Protein AF-A0A1F3SSA0-F1 (afdb_monomer)

Sequence (799 aa):
MLLTGALPGCLSTSGQSGARKSSEVAVTNSTMSVPEGYGRLLQDNPIILSGNVNLDGTADLSRYLKTTPDFITYNNSLMESCLGSGNQGNIESCYEVRKDRNTSLPLTAVSKRWAFPVTTSEFAQVNAFGHIKKYLDRYHNLIRDIYTTKAVPNNAPPFNFYETAIPRALYSTTAQWYGGQSLVTYADCDLPGNANFNPSDFTLCFGSIPEFANVKMAQDPSVMHHELGHALSQMMMNFRNIAGGIVDRSNISYTFYDEAGAIQEGVADYYAYAMNGRSRFGEWGLIRFGNAGRPNDENDSMHAPGISRNVEERLRYPDYLSYDSTDPTATIEDVHYAGQIASHFLTAFTRDLQESCAMSFTQATDTVLYLLTETYAELGDLTSSASDHSAGVGLSEPTINHRSDLDASGIKISKEWLMKVTPINYRSFFQKFAKYAYQILNKNFSTRCNGTNYPLDNLEKLLDSYGLLLFKTYNENGNNYTNGNSGTNKTVTAANRLKSVLISKNLIKLDPATDSSPFFVFDKRTDLIAAIASLQARGNITQISSQIPAQLDYNNGNGEISPGEVVGIALNLYNDSNSTMAGVEVLANDWDHIKDDAGVPKPCNTFEDAWPLSTEGAAPADPVASSFGQCQYVTRMNGTAGGAAQSEPGEYLHPVCFVQVKDGGTTKWATQDALRISQNGDPNKCLGGTGNRKDCYFRAIRGADFAWYSKINPKMSWGKSVPDETGSPNFNSNNILLFEASPDIPPGTVFDCRFRVRFTNCTECFTKQSDVNGDDWLDFEYSGPQPFKIIHFQFTVID

Mean predicted aligned error: 7.83 Å

pLDDT: mean 87.78, std 13.71, range [20.89, 98.62]

Radius of gyration: 28.07 Å; Cα contacts (8 Å, |Δi|>4): 1812; chains: 1; bounding box: 71×74×92 Å

Nearest PDB structures (foldseek):
  8bn3-assembly1_S5  TM=7.069E-01  e=7.562E+00  Saccharomyces cerevisiae
  5lzt-assembly1_FF  TM=6.995E-01  e=8.899E+00  Oryctolagus cuniculus
  8br8-assembly1_SF  TM=6.698E-01  e=9.919E+00  Giardia lamblia ATCC 50803

Solvent-accessible surface area (backbone atoms only — not comparable to full-atom values): 41921 Å² total; per-residue (Å²): 135,87,86,89,89,81,83,88,79,87,78,81,79,87,75,78,74,73,80,65,76,61,58,96,59,65,48,80,42,37,40,87,70,41,56,75,23,16,18,63,46,65,89,48,27,61,33,69,51,67,72,35,85,80,65,58,67,82,59,74,60,38,35,54,41,62,90,68,64,40,80,65,48,81,44,59,38,49,53,40,62,40,77,43,58,90,96,30,36,63,30,81,52,32,36,35,26,20,47,24,90,88,47,91,62,49,56,67,46,66,82,29,18,51,24,41,51,73,83,40,64,66,24,22,25,47,29,39,44,42,55,51,49,56,47,49,55,51,49,47,53,48,53,48,42,36,50,71,74,65,51,30,48,84,48,57,71,79,83,18,71,53,91,41,23,55,42,65,42,22,39,80,48,26,9,85,40,70,68,62,52,47,39,40,33,18,25,54,23,101,36,76,67,40,67,45,57,42,82,90,77,39,33,37,39,15,5,30,33,80,94,34,81,72,36,38,35,32,53,22,57,42,46,53,34,21,38,47,29,51,55,51,50,50,31,31,12,26,23,31,14,41,42,68,69,44,86,70,76,51,68,70,54,90,58,82,45,44,53,24,34,8,43,47,41,5,47,10,52,35,41,21,28,66,75,69,73,47,52,59,38,28,60,46,52,26,38,66,74,54,74,66,39,47,63,40,37,51,76,35,85,58,48,59,91,75,47,25,81,50,68,92,23,40,68,23,49,67,84,36,41,30,42,34,59,86,46,71,85,52,64,47,93,42,27,67,34,28,2,42,45,45,13,34,51,53,44,52,50,32,52,47,35,29,66,75,29,70,34,52,72,67,57,20,38,55,48,52,50,49,34,49,43,40,30,30,14,34,75,26,19,40,64,2,44,45,32,87,63,53,83,92,50,63,102,82,59,32,35,36,39,52,32,51,54,65,45,100,85,71,46,42,43,9,56,50,26,43,68,68,75,61,43,57,30,66,30,59,51,46,32,42,34,47,34,43,45,41,45,45,23,36,37,93,76,21,46,73,23,76,74,39,60,44,62,63,68,58,54,43,38,53,32,8,42,34,22,46,48,50,58,55,42,40,62,73,37,41,25,16,85,90,55,33,76,48,79,80,63,55,66,58,65,68,88,44,55,80,59,27,70,68,40,64,54,86,36,57,44,61,38,84,52,92,87,51,66,51,53,48,50,46,18,38,40,74,60,51,54,52,49,53,52,53,35,39,74,72,64,46,30,91,77,78,42,89,74,41,58,94,81,34,82,56,28,79,52,83,48,62,57,44,41,26,17,56,37,32,41,29,73,26,39,18,27,69,42,92,54,70,47,24,49,31,38,40,35,42,56,61,30,42,53,55,17,58,58,94,89,41,68,17,40,34,32,86,52,97,80,48,44,45,46,70,89,29,40,23,41,79,82,62,95,53,54,82,40,75,35,26,68,68,38,55,44,80,57,75,39,43,84,41,66,99,88,53,69,54,71,67,39,45,57,39,62,34,49,32,30,62,38,82,53,98,91,41,67,24,49,32,45,33,43,57,53,34,60,76,67,71,52,63,58,66,66,14,45,60,29,78,82,33,47,64,30,26,42,61,33,59,37,68,66,28,23,45,24,37,41,72,50,21,36,47,69,28,31,33,48,70,48,48,33,42,100,87,63,43,58,70,84,50,80,22,47,29,27,34,31,40,29,29,57,85,50,60,58,70,43,39,37,41,28,56,28,39,32,45,36,47,40,25,50,51,50,51,24,36,76,89,41,98,79,36,44,65,56,36,46,34,44,62,40,30,66,49,50,40,38,80,44,80,51,71,52,60,28,72,87

Secondary structure (DSSP, 8-state):
------PPP----TT--------SSPPP-SGGGS-TTEE---SS-HHHHHT-TT--TT--GGGGS-SSPEE--SSSBSEEEE--BTTBS-EEEEEEEESSTT--SPPBPBTTBB---TTSHHHHHHHHHHHHHHHHHHHHHHHHHIIIIIS-TTSPTTTSSS--SS-TTTTTTTTTTTTTPPEEEETT-S-BT-EEEETTTTEEEE-EETTEEEEEGGG-HHHHHHHHHHHHHHHHHTHHHHHTT--S---S--SSS-HHHHHHHHHHHHHHHHHH--SEE-IIIIIHHHS--EESSTTSTTSPTT-SSSTTSS--TTTTTT--SS-TT-----HHHHHHHHHHHHHHHHHHHHHHS---HHHHHHHHHHHHHHHHHHHT-TTS-S-S--TTS-TTS--SSS---B-TTS-BHHHHIIIIIS---HHHHHHHHHHHHIIIIISTT--TBTTB---HHHHHHHHHHTT----SB---S---TTTTT-S--PBP-GGG-SS---B-GGGEEE---TTS-SEEEE--HHHHHHHHHHHHHTTS-----TTS-TT-TT---SSS--TT-EEEEEE-EEE-SSS-EEEEEEE-S-BS-EEEETTEEEE---STT--S-GGGTPPPPPSSTTSTTSTT---SSTT---STT---TT---B-SEEEEEEETTEEEEE-HHHHHHHTT--GGGSTT-TT--SSSSEEE-TTSSEEEEEEE-TT-BHHHHSB-TTSSBPP-TTT-EEEEE-TTPPTT-EEEEEEEEEETTBSTTTB-TTSTT-PBPPGGGGGSSTTSEEEEEEEE---

Foldseek 3Di:
DDDDDDDDDDDDPPDCPDQDAFDPDFADFDLVLDDAQWGWAQPAFPCSLNVNLQDDLPDQCSSSIDSDIDGQGNDQFLFQWADFADPFLTFRTAEGEDAEPVGPGGDGDDNNGQTDRLQDSSRLRSRLSRLLVVLSVVLSVLVNCCCVPNQVQVDAPPVGLAFFLQAPCLRNQSLSGPSSDHEYEHSEYPDELDWAADPVNNYTYKYAHPVRRSQISSSHSLSSQLRVLLSNLQSLLCSQCSSVVNPDGAHQAQFQDFQSLLQSLLSSNLSSCLRRVDQKGDSRRCVNRNLQIDGLAQPDPLADPQTHPPLRRHQAPPVFCQARSSDRPARDRGSNRNNSLNSNLLSVQLVLLCVQLVDDSNLSSSVLVSLSSRLSSQLSNLQQQSGPHLPPDDSPFGFPLQHNDADPVRDGSSNVSCHALPHDHLQSSLLSSLLCLCSQAARPVHVSSNNHHRDSLVSLLSCLSRLSNLDFWSQSQGFIPPRRVPDDIHGDDPVSNDRNFFDAQVQKAFDPDPPDDQKWKFLAQVVVLVLVVVLVVSVLFVDFFPLAPNSQPVRDGPRAFAARTKMKMFGFMWGQDQFKFFFKKKFQDFFWAWAQDPNFIAGALPDPVSPDDVLQGHDDADPDLDAARHRNHFDSPAQDQDPPVDGRPRTHTAGQKWWWDDDPNDTHTGAQLVVCVVVVHDCQQARVHRPPSRRGFKHWRGSLRMATQGIHHHRGTSQQRNDDPVSGRDDDSRRITIMGGHNPDDFFIKMKGWMWMDTSSHQFQFFPPPDPSRHGHRSSCSSHNPPTDIYIDMHTHHD

Structure (mmCIF, N/CA/C/O backbone):
data_AF-A0A1F3SSA0-F1
#
_entry.id   AF-A0A1F3SSA0-F1
#
loop_
_atom_site.group_PDB
_atom_site.id
_atom_site.type_symbol
_atom_site.label_atom_id
_atom_site.label_alt_id
_atom_site.label_comp_id
_atom_site.label_asym_id
_atom_site.label_entity_id
_atom_site.label_seq_id
_atom_site.pdbx_PDB_ins_code
_atom_site.Cartn_x
_atom_site.Cartn_y
_atom_site.Cartn_z
_atom_site.occupancy
_atom_site.B_iso_or_equiv
_atom_site.auth_seq_id
_atom_site.auth_comp_id
_atom_site.auth_asym_id
_atom_site.auth_atom_id
_atom_site.pdbx_PDB_model_num
ATOM 1 N N . MET A 1 1 ? -16.105 -44.608 -44.017 1.00 24.69 1 MET A N 1
ATOM 2 C CA . MET A 1 1 ? -15.090 -44.449 -45.085 1.00 24.69 1 MET A CA 1
ATOM 3 C C . MET A 1 1 ? -15.230 -43.019 -45.601 1.00 24.69 1 MET A C 1
ATOM 5 O O . MET A 1 1 ? -16.253 -42.737 -46.198 1.00 24.69 1 MET A O 1
ATOM 9 N N . LEU A 1 2 ? -14.485 -42.075 -45.000 1.00 23.06 2 LEU A N 1
ATOM 10 C CA . LEU A 1 2 ? -13.291 -41.387 -45.565 1.00 23.06 2 LEU A CA 1
ATOM 11 C C . LEU A 1 2 ? -13.709 -40.369 -46.654 1.00 23.06 2 LEU A C 1
ATOM 13 O O . LEU A 1 2 ? -14.304 -40.785 -47.633 1.00 23.06 2 LEU A O 1
ATOM 17 N N . LEU A 1 3 ? -13.487 -39.050 -46.582 1.00 22.02 3 LEU A N 1
ATOM 18 C CA . LEU A 1 3 ? -12.486 -38.218 -45.901 1.00 22.02 3 LEU A CA 1
ATOM 19 C C . LEU A 1 3 ? -13.071 -36.836 -45.519 1.00 22.02 3 LEU A C 1
ATOM 21 O O . LEU A 1 3 ? -13.788 -36.227 -46.307 1.00 22.02 3 LEU A O 1
ATOM 25 N N . THR A 1 4 ? -12.670 -36.310 -44.360 1.00 23.16 4 THR A N 1
ATOM 26 C CA . THR A 1 4 ? -12.800 -34.901 -43.944 1.00 23.16 4 THR A CA 1
ATOM 27 C C . THR A 1 4 ? -11.460 -34.185 -44.128 1.00 23.16 4 THR A C 1
ATOM 29 O O . THR A 1 4 ? -10.456 -34.635 -43.578 1.00 23.16 4 THR A O 1
ATOM 32 N N . GLY A 1 5 ? -11.441 -33.076 -44.871 1.00 21.27 5 GLY A N 1
ATOM 33 C CA . GLY A 1 5 ? -10.309 -32.148 -44.957 1.00 21.27 5 GLY A CA 1
ATOM 34 C C . GLY A 1 5 ? -10.635 -30.852 -44.217 1.00 21.27 5 GLY A C 1
ATOM 35 O O . GLY A 1 5 ? -11.530 -30.122 -44.636 1.00 21.27 5 GLY A O 1
ATOM 36 N N . ALA A 1 6 ? -9.922 -30.584 -43.123 1.00 24.17 6 ALA A N 1
ATOM 37 C CA . ALA A 1 6 ? -9.947 -29.316 -42.403 1.00 24.17 6 ALA A CA 1
ATOM 38 C C . ALA A 1 6 ? -8.667 -28.529 -42.726 1.00 24.17 6 ALA A C 1
ATOM 40 O O . ALA A 1 6 ? -7.560 -29.055 -42.615 1.00 24.17 6 ALA A O 1
ATOM 41 N N . LEU A 1 7 ? -8.839 -27.276 -43.144 1.00 20.89 7 LEU A N 1
ATOM 42 C CA . LEU A 1 7 ? -7.781 -26.279 -43.305 1.00 20.89 7 LEU A CA 1
ATOM 43 C C . LEU A 1 7 ? -7.451 -25.668 -41.928 1.00 20.89 7 LEU A C 1
ATOM 45 O O . LEU A 1 7 ? -8.381 -25.239 -41.245 1.00 20.89 7 LEU A O 1
ATOM 49 N N . PRO A 1 8 ? -6.175 -25.578 -41.512 1.00 26.45 8 PRO A N 1
ATOM 50 C CA . PRO A 1 8 ? -5.794 -24.857 -40.304 1.00 26.45 8 PRO A CA 1
ATOM 51 C C . PRO A 1 8 ? -5.583 -23.368 -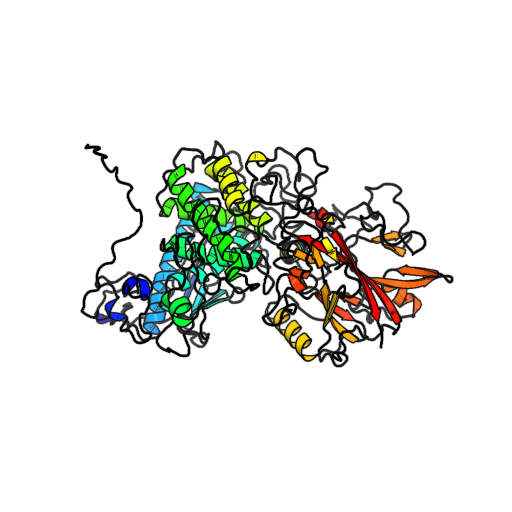40.621 1.00 26.45 8 PRO A C 1
ATOM 53 O O . PRO A 1 8 ? -4.716 -23.005 -41.416 1.00 26.45 8 PRO A O 1
ATOM 56 N N . GLY A 1 9 ? -6.391 -22.507 -39.999 1.00 22.84 9 GLY A N 1
ATOM 57 C CA . GLY A 1 9 ? -6.195 -21.057 -39.978 1.00 22.84 9 GLY A CA 1
ATOM 58 C C . GLY A 1 9 ? -5.183 -20.660 -38.902 1.00 22.84 9 GLY A C 1
ATOM 59 O O . GLY A 1 9 ? -5.280 -21.095 -37.757 1.00 22.84 9 GLY A O 1
ATOM 60 N N . CYS A 1 10 ? -4.194 -19.859 -39.293 1.00 22.88 10 CYS A N 1
ATOM 61 C CA . CYS A 1 10 ? -3.085 -19.388 -38.472 1.00 22.88 10 CYS A CA 1
ATOM 62 C C . CYS A 1 10 ? -3.539 -18.535 -37.273 1.00 22.88 10 CYS A C 1
ATOM 64 O O . CYS A 1 10 ? -4.004 -17.413 -37.450 1.00 22.88 10 CYS A O 1
ATOM 66 N N . LEU A 1 11 ? -3.293 -19.030 -36.059 1.00 23.91 11 LEU A N 1
ATOM 67 C CA . LEU A 1 11 ? -3.101 -18.215 -34.859 1.00 23.91 11 LEU A CA 1
ATOM 68 C C . LEU A 1 11 ? -1.611 -17.871 -34.772 1.00 23.91 11 LEU A C 1
ATOM 70 O O . LEU A 1 11 ? -0.770 -18.752 -34.593 1.00 23.91 11 LEU A O 1
ATOM 74 N N . SER A 1 12 ? -1.271 -16.595 -34.941 1.00 21.38 12 SER A N 1
ATOM 75 C CA . SER A 1 12 ? 0.075 -16.096 -34.679 1.00 21.38 12 SER A CA 1
ATOM 76 C C . SER A 1 12 ? 0.327 -16.110 -33.174 1.00 21.38 12 SER A C 1
ATOM 78 O O . SER A 1 12 ? -0.227 -15.299 -32.435 1.00 21.38 12 SER A O 1
ATOM 80 N N . THR A 1 13 ? 1.187 -17.016 -32.722 1.00 22.92 13 THR A N 1
ATOM 81 C CA . THR A 1 13 ? 1.815 -16.975 -31.402 1.00 22.92 13 THR A CA 1
ATOM 82 C C . THR A 1 13 ? 2.642 -15.695 -31.283 1.00 22.92 13 THR A C 1
ATOM 84 O O . THR A 1 13 ? 3.7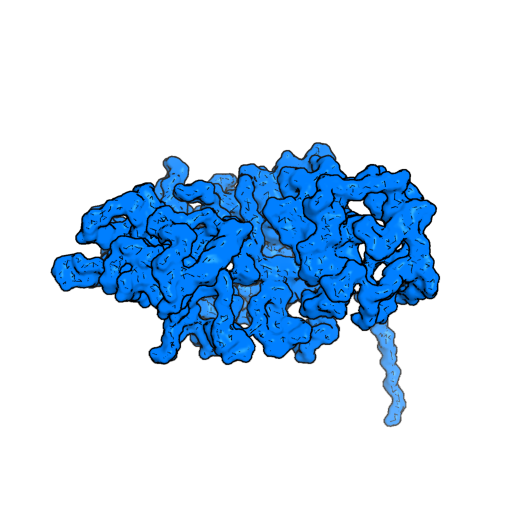79 -15.625 -31.753 1.00 22.92 13 THR A O 1
ATOM 87 N N . SER A 1 14 ? 2.078 -14.652 -30.685 1.00 26.19 14 SER A N 1
ATOM 88 C CA . SER A 1 14 ? 2.833 -13.470 -30.289 1.00 26.19 14 SER A CA 1
ATOM 89 C C . SER A 1 14 ? 3.740 -13.831 -29.109 1.00 26.19 14 SER A C 1
ATOM 91 O O . SER A 1 14 ? 3.250 -14.067 -28.007 1.00 26.19 14 SER A O 1
ATOM 93 N N . GLY A 1 15 ? 5.057 -13.859 -29.345 1.00 26.95 15 GLY A N 1
ATOM 94 C CA . GLY A 1 15 ? 6.037 -13.600 -28.287 1.00 26.95 15 GLY A CA 1
ATOM 95 C C . GLY A 1 15 ? 7.048 -14.686 -27.915 1.00 26.95 15 GLY A C 1
ATOM 96 O O . GLY A 1 15 ? 7.701 -14.525 -26.897 1.00 26.95 15 GLY A O 1
ATOM 97 N N . GLN A 1 16 ? 7.275 -15.736 -28.710 1.00 28.77 16 GLN A N 1
ATOM 98 C CA . GLN A 1 16 ? 8.609 -16.357 -28.709 1.00 28.77 16 GLN A CA 1
ATOM 99 C C . GLN A 1 16 ? 9.477 -15.565 -29.688 1.00 28.77 16 GLN A C 1
ATOM 101 O O . GLN A 1 16 ? 9.571 -15.901 -30.869 1.00 28.77 16 GLN A O 1
ATOM 106 N N . SER A 1 17 ? 10.089 -14.469 -29.230 1.00 28.64 17 SER A N 1
ATOM 107 C CA . SER A 1 17 ? 11.231 -13.920 -29.962 1.00 28.64 17 SER A CA 1
ATOM 108 C C . SER A 1 17 ? 12.274 -15.030 -30.027 1.00 28.64 17 SER A C 1
ATOM 110 O O . SER A 1 17 ? 12.748 -15.481 -28.986 1.00 28.64 17 SER A O 1
ATOM 112 N N . GLY A 1 18 ? 12.548 -15.521 -31.236 1.00 29.06 18 GLY A N 1
ATOM 113 C CA . GLY A 1 18 ? 13.352 -16.714 -31.459 1.00 29.06 18 GLY A CA 1
ATOM 114 C C . GLY A 1 18 ? 14.624 -16.712 -30.619 1.00 29.06 18 GLY A C 1
ATOM 115 O O . GLY A 1 18 ? 15.446 -15.801 -30.733 1.00 29.06 18 GLY A O 1
ATOM 116 N N . ALA A 1 19 ? 14.775 -17.750 -29.795 1.00 37.53 19 ALA A N 1
ATOM 117 C CA . ALA A 1 19 ? 16.025 -18.066 -29.133 1.00 37.53 19 ALA A CA 1
ATOM 118 C C . ALA A 1 19 ? 17.112 -18.157 -30.211 1.00 37.53 19 ALA A C 1
ATOM 120 O O . ALA A 1 19 ? 17.169 -19.110 -30.994 1.00 37.53 19 ALA A O 1
ATOM 121 N N . ARG A 1 20 ? 17.965 -17.132 -30.305 1.00 41.38 20 ARG A N 1
ATOM 122 C CA . ARG A 1 20 ? 19.215 -17.265 -31.047 1.00 41.38 20 ARG A CA 1
ATOM 123 C C . ARG A 1 20 ? 20.021 -18.313 -30.296 1.00 41.38 20 ARG A C 1
ATOM 125 O O . ARG A 1 20 ? 20.444 -18.056 -29.176 1.00 41.38 20 ARG A O 1
ATOM 132 N N . LYS A 1 21 ? 20.223 -19.478 -30.919 1.00 39.91 21 LYS A N 1
ATOM 133 C CA . LYS A 1 21 ? 21.280 -20.415 -30.521 1.00 39.91 21 LYS A CA 1
ATOM 134 C C . LYS A 1 21 ? 22.554 -19.601 -30.287 1.00 39.91 21 LYS A C 1
ATOM 136 O O . LYS A 1 21 ? 22.959 -18.845 -31.175 1.00 39.91 21 LYS A O 1
ATOM 141 N N . SER A 1 22 ? 23.109 -19.711 -29.083 1.00 46.47 22 SER A N 1
ATOM 142 C CA . SER A 1 22 ? 24.351 -19.056 -28.687 1.00 46.47 22 SER A CA 1
ATOM 143 C C . SER A 1 22 ? 25.444 -19.319 -29.725 1.00 46.47 22 SER A C 1
ATOM 145 O O . SER A 1 22 ? 25.533 -20.406 -30.302 1.00 46.47 22 SER A O 1
ATOM 147 N N . SER A 1 23 ? 26.278 -18.316 -29.997 1.00 46.81 23 SER A N 1
ATOM 148 C CA . SER A 1 23 ? 27.550 -18.583 -30.661 1.00 46.81 23 SER A CA 1
ATOM 149 C C . SER A 1 23 ? 28.413 -19.398 -29.702 1.00 46.81 23 SER A C 1
ATOM 151 O O . SER A 1 23 ? 28.577 -19.001 -28.552 1.00 46.81 23 SER A O 1
ATOM 153 N N . GLU A 1 24 ? 29.010 -20.497 -30.164 1.00 54.19 24 GLU A N 1
ATOM 154 C CA . GLU A 1 24 ? 29.924 -21.333 -29.362 1.00 54.19 24 GLU A CA 1
ATOM 155 C C . GLU A 1 24 ? 31.174 -20.577 -28.853 1.00 54.19 24 GLU A C 1
ATOM 157 O O . GLU A 1 24 ? 31.933 -21.103 -28.042 1.00 54.19 24 GLU A O 1
ATOM 162 N N . VAL A 1 25 ? 31.391 -19.335 -29.300 1.00 74.00 25 VAL A N 1
ATOM 163 C CA . VAL A 1 25 ? 32.573 -18.523 -29.001 1.00 74.00 25 VAL A CA 1
ATOM 164 C C . VAL A 1 25 ? 32.229 -17.417 -28.001 1.00 74.00 25 VAL A C 1
ATOM 166 O O . VAL A 1 25 ? 31.341 -16.602 -28.251 1.00 74.00 25 VAL A O 1
ATOM 169 N N . ALA A 1 26 ? 32.965 -17.380 -26.887 1.00 81.81 26 ALA A N 1
ATOM 170 C CA . ALA A 1 26 ? 32.922 -16.306 -25.897 1.00 81.81 26 ALA A CA 1
ATOM 171 C C . ALA A 1 26 ? 33.223 -14.940 -26.535 1.00 81.81 26 ALA A C 1
ATOM 173 O O . ALA A 1 26 ? 34.170 -14.799 -27.315 1.00 81.81 26 ALA A O 1
ATOM 174 N N . VAL A 1 27 ? 32.436 -13.918 -26.192 1.00 86.88 27 VAL A N 1
ATOM 175 C CA . VAL A 1 27 ? 32.669 -12.555 -26.678 1.00 86.88 27 VAL A CA 1
ATOM 176 C C . VAL A 1 27 ? 33.712 -11.878 -25.797 1.00 86.88 27 VAL A C 1
ATOM 178 O O . VAL A 1 27 ? 33.532 -11.746 -24.587 1.00 86.88 27 VAL A O 1
ATOM 181 N N . THR A 1 28 ? 34.787 -11.376 -26.406 1.00 87.06 28 THR A N 1
ATOM 182 C CA . THR A 1 28 ? 35.748 -10.517 -25.706 1.00 87.06 28 THR A CA 1
ATOM 183 C C . THR A 1 28 ? 35.037 -9.270 -25.174 1.00 87.06 28 THR A C 1
ATOM 185 O O . THR A 1 28 ? 34.536 -8.462 -25.960 1.00 87.06 28 THR A O 1
ATOM 188 N N . ASN A 1 29 ? 35.014 -9.101 -23.847 1.00 91.06 29 ASN A N 1
ATOM 189 C CA . ASN A 1 29 ? 34.383 -7.965 -23.172 1.00 91.06 29 ASN A CA 1
ATOM 190 C C . ASN A 1 29 ? 35.417 -7.141 -22.393 1.00 91.06 29 ASN A C 1
ATOM 192 O O . ASN A 1 29 ? 35.572 -7.272 -21.182 1.00 91.06 29 ASN A O 1
ATOM 196 N N . SER A 1 30 ? 36.169 -6.316 -23.117 1.00 91.88 30 SER A N 1
ATOM 197 C CA . SER A 1 30 ? 37.147 -5.379 -22.553 1.00 91.88 30 SER A CA 1
ATOM 198 C C . SER A 1 30 ? 36.894 -3.967 -23.064 1.00 91.88 30 SER A C 1
ATOM 200 O O . SER A 1 30 ? 36.290 -3.792 -24.123 1.00 91.88 30 SER A O 1
ATOM 202 N N . THR A 1 31 ? 37.398 -2.945 -22.376 1.00 91.12 31 THR A N 1
ATOM 203 C CA . THR A 1 31 ? 37.211 -1.540 -22.778 1.00 91.12 31 THR A CA 1
ATOM 204 C C . THR A 1 31 ? 37.646 -1.286 -24.223 1.00 91.12 31 THR A C 1
ATOM 206 O O . THR A 1 31 ? 37.012 -0.523 -24.935 1.00 91.12 31 THR A O 1
ATOM 209 N N . MET A 1 32 ? 38.667 -1.984 -24.724 1.00 90.94 32 MET A N 1
ATOM 210 C CA . MET A 1 32 ? 39.127 -1.858 -26.113 1.00 90.94 32 MET A CA 1
ATOM 211 C C . MET A 1 32 ? 38.230 -2.552 -27.149 1.00 90.94 32 MET A C 1
ATOM 213 O O . MET A 1 32 ? 38.385 -2.302 -28.341 1.00 90.94 32 MET A O 1
ATOM 217 N N . SER A 1 33 ? 37.297 -3.399 -26.713 1.00 92.50 33 SER A N 1
ATOM 218 C CA . SER A 1 33 ? 36.398 -4.178 -27.577 1.00 92.50 33 SER A CA 1
ATOM 219 C C . SER A 1 33 ? 35.134 -3.430 -28.021 1.00 92.50 33 SER A C 1
ATOM 221 O O . SER A 1 33 ? 34.335 -3.985 -28.780 1.00 92.50 33 SER A O 1
ATOM 223 N N . VAL A 1 34 ? 34.938 -2.192 -27.554 1.00 94.38 34 VAL A N 1
ATOM 224 C CA . VAL A 1 34 ? 33.743 -1.375 -27.814 1.00 94.38 34 VAL A CA 1
ATOM 225 C C . VAL A 1 34 ? 34.112 0.079 -28.163 1.00 94.38 34 VAL A C 1
ATOM 227 O O . VAL A 1 34 ? 35.184 0.546 -27.772 1.00 94.38 34 VAL A O 1
ATOM 230 N N . PRO A 1 35 ? 33.263 0.811 -28.910 1.00 95.81 35 PRO A N 1
ATOM 231 C CA . PRO A 1 35 ? 33.437 2.247 -29.144 1.00 95.81 35 PRO A CA 1
ATOM 232 C C . PRO A 1 35 ? 33.238 3.106 -27.883 1.00 95.81 35 PRO A C 1
ATOM 234 O O . PRO A 1 35 ? 32.712 2.646 -26.872 1.00 95.81 35 PRO A O 1
ATOM 237 N N . GLU A 1 36 ? 33.625 4.384 -27.965 1.00 95.75 36 GLU A N 1
ATOM 238 C CA . GLU A 1 36 ? 33.319 5.392 -26.938 1.00 95.75 36 GLU A CA 1
ATOM 239 C C . GLU A 1 36 ? 31.804 5.517 -26.715 1.00 95.75 36 GLU A C 1
ATOM 241 O O . GLU A 1 36 ? 31.050 5.664 -27.674 1.00 95.75 36 GLU A O 1
ATOM 246 N N . GLY A 1 37 ? 31.369 5.482 -25.458 1.00 95.38 37 GLY A N 1
ATOM 247 C CA . GLY A 1 37 ? 29.972 5.546 -25.032 1.00 95.38 37 GLY A CA 1
ATOM 248 C C . GLY A 1 37 ? 29.272 4.189 -24.936 1.00 95.38 37 GLY A C 1
ATOM 249 O O . GLY A 1 37 ? 28.144 4.117 -24.450 1.00 95.38 37 GLY A O 1
ATOM 250 N N . TYR A 1 38 ? 29.926 3.109 -25.371 1.00 96.81 38 TYR A N 1
ATOM 251 C CA . TYR A 1 38 ? 29.315 1.787 -25.496 1.00 96.81 38 TYR A CA 1
ATOM 252 C C . TYR A 1 38 ? 29.903 0.770 -24.512 1.00 96.81 38 TYR A C 1
ATOM 254 O O . TYR A 1 38 ? 31.033 0.905 -24.037 1.00 96.81 38 TYR A O 1
ATOM 262 N N . GLY A 1 39 ? 29.122 -0.272 -24.240 1.00 95.50 39 GLY A N 1
ATOM 263 C CA . GLY A 1 39 ? 29.444 -1.407 -23.382 1.00 95.50 39 GLY A CA 1
ATOM 264 C C . GLY A 1 39 ? 28.783 -2.690 -23.879 1.00 95.50 39 GLY A C 1
ATOM 265 O O . GLY A 1 39 ? 28.310 -2.758 -25.014 1.00 95.50 39 GLY A O 1
ATOM 266 N N . ARG A 1 40 ? 28.755 -3.730 -23.046 1.00 94.94 40 ARG A N 1
ATOM 267 C CA . ARG A 1 40 ? 27.996 -4.961 -23.324 1.00 94.94 40 ARG A CA 1
ATOM 268 C C . ARG A 1 40 ? 27.185 -5.340 -22.100 1.00 94.94 40 ARG A C 1
ATOM 270 O O . ARG A 1 40 ? 27.724 -5.339 -20.998 1.00 94.94 40 ARG A O 1
ATOM 277 N N . LEU A 1 41 ? 25.928 -5.698 -22.326 1.00 95.31 41 LEU A N 1
ATOM 278 C CA . LEU A 1 41 ? 24.976 -6.081 -21.288 1.00 95.31 41 LEU A CA 1
ATOM 279 C C . LEU A 1 41 ? 24.525 -7.532 -21.493 1.00 95.31 41 LEU A C 1
ATOM 281 O O . LEU A 1 41 ? 24.491 -8.027 -22.627 1.00 95.31 41 LEU A O 1
ATOM 285 N N . LEU A 1 42 ? 24.115 -8.197 -20.413 1.00 95.00 42 LEU A N 1
ATOM 286 C CA . LEU A 1 42 ? 23.275 -9.391 -20.520 1.00 95.00 42 LEU A CA 1
ATOM 287 C C . LEU A 1 42 ? 21.879 -8.928 -20.925 1.00 95.00 42 LEU A C 1
ATOM 289 O O . LEU A 1 42 ? 21.209 -8.233 -20.175 1.00 95.00 42 LEU A O 1
ATOM 293 N N . GLN A 1 43 ? 21.460 -9.254 -22.142 1.00 92.75 43 GLN A N 1
ATOM 294 C CA . GLN A 1 43 ? 20.227 -8.706 -22.727 1.00 92.75 43 GLN A CA 1
ATOM 295 C C . GLN A 1 43 ? 18.953 -9.302 -22.128 1.00 92.75 43 GLN A C 1
ATOM 297 O O . GLN A 1 43 ? 17.877 -8.735 -22.292 1.00 92.75 43 GLN A O 1
ATOM 302 N N . ASP A 1 44 ? 19.106 -10.436 -21.460 1.00 92.56 44 ASP A N 1
ATOM 303 C CA . ASP A 1 44 ? 18.107 -11.127 -20.661 1.00 92.56 44 ASP A CA 1
ATOM 304 C C . ASP A 1 44 ? 18.854 -11.858 -19.531 1.00 92.56 44 ASP A C 1
ATOM 306 O O . ASP A 1 44 ? 20.088 -11.808 -19.471 1.00 92.56 44 ASP A O 1
ATOM 310 N N . ASN A 1 45 ? 18.147 -12.537 -18.635 1.00 92.06 45 ASN A N 1
ATOM 311 C CA . ASN A 1 45 ? 18.806 -13.322 -17.602 1.00 92.06 45 ASN A CA 1
ATOM 312 C C . ASN A 1 45 ? 19.549 -14.542 -18.208 1.00 92.06 45 ASN A C 1
ATOM 314 O O . ASN A 1 45 ? 19.184 -15.045 -19.281 1.00 92.06 45 ASN A O 1
ATOM 318 N N . PRO A 1 46 ? 20.593 -15.054 -17.533 1.00 93.81 46 PRO A N 1
ATOM 319 C CA . PRO A 1 46 ? 21.383 -16.187 -18.019 1.00 93.81 46 PRO A CA 1
ATOM 320 C C . PRO A 1 46 ? 20.602 -17.468 -18.350 1.00 93.81 46 PRO A C 1
ATOM 322 O O . PRO A 1 46 ? 20.996 -18.193 -19.269 1.00 93.81 46 PRO A O 1
ATOM 325 N N . ILE A 1 47 ? 19.492 -17.758 -17.661 1.00 93.38 47 ILE A N 1
ATOM 326 C CA . ILE A 1 47 ? 18.659 -18.937 -17.952 1.00 93.38 47 ILE A CA 1
ATOM 327 C C . ILE A 1 47 ? 18.038 -18.820 -19.345 1.00 93.38 47 ILE A C 1
ATOM 329 O O . ILE A 1 47 ? 18.118 -19.759 -20.140 1.00 93.38 47 ILE A O 1
ATOM 333 N N . ILE A 1 48 ? 17.497 -17.651 -19.686 1.00 92.19 48 ILE A N 1
ATOM 334 C CA . ILE A 1 48 ? 16.916 -17.412 -21.011 1.00 92.19 48 ILE A CA 1
ATOM 335 C C . ILE A 1 48 ? 17.980 -17.377 -22.095 1.00 92.19 48 ILE A C 1
ATOM 337 O O . ILE A 1 48 ? 17.816 -18.013 -23.137 1.00 92.19 48 ILE A O 1
ATOM 341 N N . LEU A 1 49 ? 19.081 -16.661 -21.859 1.00 93.12 49 LEU A N 1
ATOM 342 C CA . LEU A 1 49 ? 20.137 -16.522 -22.860 1.00 93.12 49 LEU A CA 1
ATOM 343 C C . LEU A 1 49 ? 20.805 -17.862 -23.196 1.00 93.12 49 LEU A C 1
ATOM 345 O O . LEU A 1 49 ? 21.221 -18.075 -24.335 1.00 93.12 49 LEU A O 1
ATOM 349 N N . SER A 1 50 ? 20.905 -18.763 -22.216 1.00 93.00 50 SER A N 1
ATOM 350 C CA . SER A 1 50 ? 21.466 -20.102 -22.409 1.00 93.00 50 SER A CA 1
ATOM 351 C C . SER A 1 50 ? 20.457 -21.120 -22.944 1.00 93.00 50 SER A C 1
ATOM 353 O O . SER A 1 50 ? 20.861 -22.109 -23.557 1.00 93.00 50 SER A O 1
ATOM 355 N N . GLY A 1 51 ? 19.159 -20.913 -22.698 1.00 91.62 51 GLY A N 1
ATOM 356 C CA . GLY A 1 51 ? 18.125 -21.927 -22.909 1.00 91.62 51 GLY A CA 1
ATOM 357 C C . GLY A 1 51 ? 18.240 -23.123 -21.954 1.00 91.62 51 GLY A C 1
ATOM 358 O O . GLY A 1 51 ? 17.673 -24.178 -22.237 1.00 91.62 51 GLY A O 1
ATOM 359 N N . ASN A 1 52 ? 18.987 -22.991 -20.851 1.00 91.75 52 ASN A N 1
ATOM 360 C CA . ASN A 1 52 ? 19.226 -24.051 -19.877 1.00 91.75 52 ASN A CA 1
ATOM 361 C C . ASN A 1 52 ? 18.718 -23.642 -18.488 1.00 91.75 52 ASN A C 1
ATOM 363 O O . ASN A 1 52 ? 19.366 -22.875 -17.782 1.00 91.75 52 ASN A O 1
ATOM 367 N N . VAL A 1 53 ? 17.596 -24.226 -18.066 1.00 88.88 53 VAL A N 1
ATOM 368 C CA . VAL A 1 53 ? 17.003 -24.009 -16.731 1.00 88.88 53 VAL A CA 1
ATOM 369 C C . VAL A 1 53 ? 17.891 -24.486 -15.578 1.00 88.88 53 VAL A C 1
ATOM 371 O O . VAL A 1 53 ? 17.758 -23.997 -14.466 1.00 88.88 53 VAL A O 1
ATOM 374 N N . ASN A 1 54 ? 18.831 -25.395 -15.850 1.00 91.06 54 ASN A N 1
ATOM 375 C CA . ASN A 1 54 ? 19.774 -25.944 -14.877 1.00 91.06 54 ASN A CA 1
ATOM 376 C C . ASN A 1 54 ? 21.179 -25.342 -15.036 1.00 91.06 54 ASN A C 1
ATOM 378 O O . ASN A 1 54 ? 22.166 -25.999 -14.701 1.00 91.06 54 ASN A O 1
ATOM 382 N N . LEU A 1 55 ? 21.300 -24.132 -15.599 1.00 91.69 55 LEU A N 1
ATOM 383 C CA . LEU A 1 55 ? 22.596 -23.482 -15.793 1.00 91.69 55 LEU A CA 1
ATOM 384 C C . LEU A 1 55 ? 23.364 -23.406 -14.462 1.00 91.69 55 LEU A C 1
ATOM 386 O O . LEU A 1 55 ? 22.794 -23.110 -13.411 1.00 91.69 55 LEU A O 1
ATOM 390 N N . ASP A 1 56 ? 24.652 -23.732 -14.513 1.00 90.25 56 ASP A N 1
ATOM 391 C CA . ASP A 1 56 ? 25.519 -23.768 -13.339 1.00 90.25 56 ASP A CA 1
ATOM 392 C C . ASP A 1 56 ? 25.980 -22.359 -12.934 1.00 90.25 56 ASP A C 1
ATOM 394 O O . ASP A 1 56 ? 26.224 -21.514 -13.798 1.00 90.25 56 ASP A O 1
ATOM 398 N N . GLY A 1 57 ? 26.149 -22.114 -11.631 1.00 86.38 57 GLY A N 1
ATOM 399 C CA . GLY A 1 57 ? 26.602 -20.821 -11.099 1.00 86.38 57 GLY A CA 1
ATOM 400 C C . GLY A 1 57 ? 28.024 -20.429 -11.526 1.00 86.38 57 GLY A C 1
ATOM 401 O O . GLY A 1 57 ? 28.420 -19.275 -11.379 1.00 86.38 57 GLY A O 1
ATOM 402 N N . THR A 1 58 ? 28.795 -21.367 -12.085 1.00 87.88 58 THR A N 1
ATOM 403 C CA . THR A 1 58 ? 30.137 -21.150 -12.646 1.00 87.88 58 THR A CA 1
ATOM 404 C C . THR A 1 58 ? 30.153 -20.992 -14.170 1.00 87.88 58 THR A C 1
ATOM 406 O O . THR A 1 58 ? 31.227 -20.892 -14.768 1.00 87.88 58 THR A O 1
ATOM 409 N N . ALA A 1 59 ? 28.986 -20.958 -14.824 1.00 89.62 59 ALA A N 1
ATOM 410 C CA . ALA A 1 59 ? 28.898 -20.805 -16.270 1.00 89.62 59 ALA A CA 1
ATOM 411 C C . ALA A 1 59 ? 29.569 -19.510 -16.764 1.00 89.62 59 ALA A C 1
ATOM 413 O O . ALA A 1 59 ? 29.394 -18.428 -16.206 1.00 89.62 59 ALA A O 1
ATOM 414 N N . ASP A 1 60 ? 30.302 -19.613 -17.873 1.00 90.94 60 ASP A N 1
ATOM 415 C CA . ASP A 1 60 ? 30.945 -18.471 -18.520 1.00 90.94 60 ASP A CA 1
ATOM 416 C C . ASP A 1 60 ? 29.908 -17.582 -19.229 1.00 90.94 60 ASP A C 1
ATOM 418 O O . ASP A 1 60 ? 29.550 -17.804 -20.392 1.00 90.94 60 ASP A O 1
ATOM 422 N N . LEU A 1 61 ? 29.435 -16.552 -18.519 1.00 93.00 61 LEU A N 1
ATOM 423 C CA . LEU A 1 61 ? 28.406 -15.636 -19.015 1.00 93.00 61 LEU A CA 1
ATOM 424 C C . LEU A 1 61 ? 28.859 -14.798 -20.226 1.00 93.00 61 LEU A C 1
ATOM 426 O O . LEU A 1 61 ? 28.020 -14.221 -20.918 1.00 93.00 61 LEU A O 1
ATOM 430 N N . SER A 1 62 ? 30.159 -14.753 -20.547 1.00 92.38 62 SER A N 1
ATOM 431 C CA . SER A 1 62 ? 30.665 -14.008 -21.711 1.00 92.38 62 SER A CA 1
ATOM 432 C C . SER A 1 62 ? 30.203 -14.608 -23.045 1.00 92.38 62 SER A C 1
ATOM 434 O O . SER A 1 62 ? 30.154 -13.913 -24.062 1.00 92.38 62 SER A O 1
ATOM 436 N N . ARG A 1 63 ? 29.788 -15.881 -23.035 1.00 92.44 63 ARG A N 1
ATOM 437 C CA . ARG A 1 63 ? 29.175 -16.584 -24.175 1.00 92.44 63 ARG A CA 1
ATOM 438 C C . ARG A 1 63 ? 27.763 -16.100 -24.497 1.00 92.44 63 ARG A C 1
ATOM 440 O O . ARG A 1 63 ? 27.256 -16.376 -25.581 1.00 92.44 63 ARG A O 1
ATOM 447 N N . TYR A 1 64 ? 27.134 -15.388 -23.564 1.00 92.88 64 TYR A N 1
ATOM 448 C CA . TYR A 1 64 ? 25.752 -14.924 -23.671 1.00 92.88 64 TYR A CA 1
ATOM 449 C C . TYR A 1 64 ? 25.639 -13.423 -23.971 1.00 92.88 64 TYR A C 1
ATOM 451 O O . TYR A 1 64 ? 24.537 -12.901 -24.138 1.00 92.88 64 TYR A O 1
ATOM 459 N N . LEU A 1 65 ? 26.768 -12.719 -24.086 1.00 93.44 65 LEU A N 1
ATOM 460 C CA . LEU A 1 65 ? 26.792 -11.325 -24.514 1.00 93.44 65 LEU A CA 1
ATOM 461 C C . LEU A 1 65 ? 26.532 -11.211 -26.021 1.00 93.44 65 LEU A C 1
ATOM 463 O O . LEU A 1 65 ? 27.008 -12.017 -26.822 1.00 93.44 65 LEU A O 1
ATOM 467 N N . LYS A 1 66 ? 25.830 -10.154 -26.441 1.00 90.06 66 LYS A N 1
ATOM 468 C CA . LYS A 1 66 ? 25.734 -9.812 -27.869 1.00 90.06 66 LYS A CA 1
ATOM 469 C C . LYS A 1 66 ? 27.093 -9.351 -28.394 1.00 90.06 66 LYS A C 1
ATOM 471 O O . LYS A 1 66 ? 27.838 -8.668 -27.696 1.00 90.06 66 LYS A O 1
ATOM 476 N N . THR A 1 67 ? 27.386 -9.666 -29.658 1.00 86.50 67 THR A N 1
ATOM 477 C CA . THR A 1 67 ? 28.571 -9.170 -30.386 1.00 86.50 67 THR A CA 1
ATOM 478 C C . THR A 1 67 ? 28.454 -7.692 -30.763 1.00 86.50 67 THR A C 1
ATOM 480 O O . THR A 1 67 ? 29.462 -6.983 -30.804 1.00 86.50 67 THR A O 1
ATOM 483 N N . THR A 1 68 ? 27.237 -7.188 -30.959 1.00 91.81 68 THR A N 1
ATOM 484 C CA . THR A 1 68 ? 26.953 -5.753 -31.082 1.00 91.81 68 THR A CA 1
ATOM 485 C C . THR A 1 68 ? 26.916 -5.120 -29.689 1.00 91.81 68 THR A C 1
ATOM 487 O O . THR A 1 68 ? 26.190 -5.639 -28.842 1.00 91.81 68 THR A O 1
ATOM 490 N N . PRO A 1 69 ? 27.697 -4.058 -29.428 1.00 93.94 69 PRO A N 1
ATOM 491 C CA . PRO A 1 69 ? 27.686 -3.385 -28.136 1.00 93.94 69 PRO A CA 1
ATOM 492 C C . PRO A 1 69 ? 26.451 -2.487 -27.966 1.00 93.94 69 PRO A C 1
ATOM 494 O O . PRO A 1 69 ? 25.869 -2.025 -28.949 1.00 93.94 69 PRO A O 1
ATOM 497 N N . ASP A 1 70 ? 26.090 -2.219 -26.716 1.00 95.12 70 ASP A N 1
ATOM 498 C CA . ASP A 1 70 ? 24.964 -1.377 -26.312 1.00 95.12 70 ASP A CA 1
ATOM 499 C C . ASP A 1 70 ? 25.451 0.020 -25.924 1.00 95.12 70 ASP A C 1
ATOM 501 O O . ASP A 1 70 ? 26.545 0.171 -25.374 1.00 95.12 70 ASP A O 1
ATOM 505 N N . PHE A 1 71 ? 24.652 1.049 -26.205 1.00 95.62 71 PHE A N 1
ATOM 506 C CA . PHE A 1 71 ? 24.937 2.393 -25.710 1.00 95.62 71 PHE A CA 1
ATOM 507 C C . PHE A 1 71 ? 24.711 2.444 -24.194 1.00 95.62 71 PHE A C 1
ATOM 509 O O . PHE A 1 71 ? 23.662 2.012 -23.720 1.00 95.62 71 PHE A O 1
ATOM 516 N N . ILE A 1 72 ? 25.686 2.976 -23.453 1.00 95.56 72 ILE A N 1
ATOM 517 C CA . ILE A 1 72 ? 25.637 3.102 -21.992 1.00 95.56 72 ILE A CA 1
ATOM 518 C C . ILE A 1 72 ? 25.496 4.577 -21.619 1.00 95.56 72 ILE A C 1
ATOM 520 O O . ILE A 1 72 ? 24.422 5.010 -21.214 1.00 95.56 72 ILE A O 1
ATOM 524 N N . THR A 1 73 ? 26.563 5.361 -21.782 1.00 94.56 73 THR A N 1
ATOM 525 C CA . THR A 1 73 ? 26.562 6.815 -21.578 1.00 94.56 73 THR A CA 1
ATOM 526 C C . THR A 1 73 ? 27.851 7.429 -22.127 1.00 94.56 73 THR A C 1
ATOM 528 O O . THR A 1 73 ? 28.902 6.783 -22.128 1.00 94.56 73 THR A O 1
ATOM 531 N N . TYR A 1 74 ? 27.788 8.691 -22.559 1.00 94.38 74 TYR A N 1
ATOM 532 C CA . TYR A 1 74 ? 28.970 9.498 -22.894 1.00 94.38 74 TYR A CA 1
ATOM 533 C C . TYR A 1 74 ? 29.576 10.221 -21.682 1.00 94.38 74 TYR A C 1
ATOM 535 O O . TYR A 1 74 ? 30.604 10.896 -21.830 1.00 94.38 74 TYR A O 1
ATOM 543 N N . ASN A 1 75 ? 28.954 10.103 -20.506 1.00 93.69 75 ASN A N 1
ATOM 544 C CA . ASN A 1 75 ? 29.473 10.660 -19.264 1.00 93.69 75 ASN A CA 1
ATOM 545 C C . ASN A 1 75 ? 30.759 9.928 -18.853 1.00 93.69 75 ASN A C 1
ATOM 547 O O . ASN A 1 75 ? 31.008 8.788 -19.243 1.00 93.69 75 ASN A O 1
ATOM 551 N N . ASN A 1 76 ? 31.617 10.602 -18.084 1.00 93.12 76 ASN A N 1
ATOM 552 C CA . ASN A 1 76 ? 32.854 9.988 -17.586 1.00 93.12 76 ASN A CA 1
ATOM 553 C C . ASN A 1 76 ? 32.602 9.016 -16.424 1.00 93.12 76 ASN A C 1
ATOM 555 O O . ASN A 1 76 ? 33.499 8.250 -16.080 1.00 93.12 76 ASN A O 1
ATOM 559 N N . SER A 1 77 ? 31.410 9.043 -15.834 1.00 95.50 77 SER A N 1
ATOM 560 C CA . SER A 1 77 ? 30.981 8.189 -14.732 1.00 95.50 77 SER A CA 1
ATOM 561 C C . SER A 1 77 ? 29.621 7.550 -15.037 1.00 95.50 77 SER A C 1
ATOM 563 O O . SER A 1 77 ? 28.881 8.055 -15.883 1.00 95.50 77 SER A O 1
ATOM 565 N N . LEU A 1 78 ? 29.285 6.449 -14.352 1.00 95.88 78 LEU A N 1
ATOM 566 C CA . LEU A 1 78 ? 27.949 5.828 -14.393 1.00 95.88 78 LEU A CA 1
ATOM 567 C C . LEU A 1 78 ? 26.927 6.662 -13.604 1.00 95.88 78 LEU A C 1
ATOM 569 O O . LEU A 1 78 ? 26.419 6.245 -12.564 1.00 95.88 78 LEU A O 1
ATOM 573 N N . MET A 1 79 ? 26.666 7.865 -14.102 1.00 94.44 79 MET A N 1
ATOM 574 C CA . MET A 1 79 ? 25.724 8.842 -13.569 1.00 94.44 79 MET A CA 1
ATOM 575 C C . MET A 1 79 ? 24.991 9.491 -14.741 1.00 94.44 79 MET A C 1
ATOM 577 O O . MET A 1 79 ? 25.590 9.689 -15.800 1.00 94.44 79 MET A O 1
ATOM 581 N N . GLU A 1 80 ? 23.713 9.817 -14.570 1.00 92.12 80 GLU A N 1
ATOM 582 C CA . GLU A 1 80 ? 22.894 10.413 -15.623 1.00 92.12 80 GLU A CA 1
ATOM 583 C C . GLU A 1 80 ? 21.944 11.492 -15.093 1.00 92.12 80 GLU A C 1
ATOM 585 O O . GLU A 1 80 ? 21.490 11.466 -13.942 1.00 92.12 80 GLU A O 1
ATOM 590 N N . SER A 1 81 ? 21.641 12.439 -15.979 1.00 91.00 81 SER A N 1
ATOM 591 C CA . SER A 1 81 ? 20.624 13.467 -15.760 1.00 91.00 81 SER A CA 1
ATOM 592 C C . SER A 1 81 ? 19.248 12.999 -16.234 1.00 91.00 81 SER A C 1
ATOM 594 O O . SER A 1 81 ? 19.133 12.224 -17.185 1.00 91.00 81 SER A O 1
ATOM 596 N N . CYS A 1 82 ? 18.190 13.507 -15.609 1.00 85.31 82 CYS A N 1
ATOM 597 C CA . CYS A 1 82 ? 16.818 13.233 -16.022 1.00 85.31 82 CYS A CA 1
ATOM 598 C C . CYS A 1 82 ? 16.219 14.476 -16.663 1.00 85.31 82 CYS A C 1
ATOM 600 O O . CYS A 1 82 ? 16.221 15.564 -16.079 1.00 85.31 82 CYS A O 1
ATOM 602 N N . LEU A 1 83 ? 15.691 14.298 -17.873 1.00 75.50 83 LEU A N 1
ATOM 603 C CA . LEU A 1 83 ? 15.018 15.361 -18.605 1.00 75.50 83 LEU A CA 1
ATOM 604 C C . LEU A 1 83 ? 13.633 15.625 -18.011 1.00 75.50 83 LEU A C 1
ATOM 606 O O . LEU A 1 83 ? 12.853 14.704 -17.758 1.00 75.50 83 LEU A O 1
ATOM 610 N N . GLY A 1 84 ? 13.326 16.903 -17.835 1.00 76.94 84 GLY A N 1
ATOM 611 C CA . GLY A 1 84 ? 12.015 17.384 -17.442 1.00 76.94 84 GLY A CA 1
ATOM 612 C C . GLY A 1 84 ? 11.086 17.632 -18.636 1.00 76.94 84 GLY A C 1
ATOM 613 O O . GLY A 1 84 ? 11.202 17.014 -19.699 1.00 76.94 84 GLY A O 1
ATOM 614 N N . SER A 1 85 ? 10.141 18.555 -18.463 1.00 78.25 85 SER A N 1
ATOM 615 C CA . SER A 1 85 ? 9.213 18.994 -19.508 1.00 78.25 85 SER A CA 1
ATOM 616 C C . SER A 1 85 ? 9.559 20.418 -19.942 1.00 78.25 85 SER A C 1
ATOM 618 O O . SER A 1 85 ? 9.467 21.367 -19.160 1.00 78.25 85 SER A O 1
ATOM 620 N N . GLY A 1 86 ? 10.003 20.576 -21.193 1.00 78.38 86 GLY A N 1
ATOM 621 C CA . GLY A 1 86 ? 10.532 21.850 -21.684 1.00 78.38 86 GLY A CA 1
ATOM 622 C C . GLY A 1 86 ? 11.762 22.295 -20.881 1.00 78.38 86 GLY A C 1
ATOM 623 O O . GLY A 1 86 ? 12.745 21.566 -20.802 1.00 78.38 86 GLY A O 1
ATOM 624 N N . ASN A 1 87 ? 11.694 23.483 -20.272 1.00 74.19 87 ASN A N 1
ATOM 625 C CA . ASN A 1 87 ? 12.772 24.042 -19.440 1.00 74.19 87 ASN A CA 1
ATOM 626 C C . ASN A 1 87 ? 12.591 23.777 -17.930 1.00 74.19 87 ASN A C 1
ATOM 628 O O . ASN A 1 87 ? 13.335 24.336 -17.127 1.00 74.19 87 ASN A O 1
ATOM 632 N N . GLN A 1 88 ? 11.594 22.986 -17.522 1.00 79.94 88 GLN A N 1
ATOM 633 C CA . GLN A 1 88 ? 11.265 22.745 -16.113 1.00 79.94 88 GLN A CA 1
ATOM 634 C C . GLN A 1 88 ? 11.508 21.293 -15.719 1.00 79.94 88 GLN A C 1
ATOM 636 O O . GLN A 1 88 ? 11.285 20.386 -16.516 1.00 79.94 88 GLN A O 1
ATOM 641 N N . GLY A 1 89 ? 11.911 21.072 -14.468 1.00 79.94 89 GLY A N 1
ATOM 642 C CA . GLY A 1 89 ? 12.034 19.732 -13.899 1.00 79.94 89 GLY A CA 1
ATOM 643 C C . GLY A 1 89 ? 13.238 18.921 -14.388 1.00 79.94 89 GLY A C 1
ATOM 644 O O . GLY A 1 89 ? 13.249 17.706 -14.215 1.00 79.94 89 GLY A O 1
ATOM 645 N N . ASN A 1 90 ? 14.236 19.560 -15.005 1.00 85.75 90 ASN A N 1
ATOM 646 C CA . ASN A 1 90 ? 15.512 18.906 -15.302 1.00 85.75 90 ASN A CA 1
ATOM 647 C C . ASN A 1 90 ? 16.266 18.633 -13.992 1.00 85.75 90 ASN A C 1
ATOM 649 O O . ASN A 1 90 ? 16.352 19.517 -13.140 1.00 85.75 90 ASN A O 1
ATOM 653 N N . ILE A 1 91 ? 16.815 17.428 -13.843 1.00 87.56 91 ILE A N 1
ATOM 654 C CA . ILE A 1 91 ? 17.566 17.006 -12.653 1.00 87.56 91 ILE A CA 1
ATOM 655 C C . ILE A 1 91 ? 18.958 16.585 -13.111 1.00 87.56 91 ILE A C 1
ATOM 657 O O . ILE A 1 91 ? 19.095 15.613 -13.850 1.00 87.56 91 ILE A O 1
ATOM 661 N N . GLU A 1 92 ? 19.982 17.332 -12.694 1.00 85.31 92 GLU A N 1
ATOM 662 C CA . GLU A 1 92 ? 21.360 17.165 -13.184 1.00 85.31 92 GLU A CA 1
ATOM 663 C C . GLU A 1 92 ? 21.968 15.801 -12.833 1.00 85.31 92 GLU A C 1
ATOM 665 O O . GLU A 1 92 ? 22.691 15.231 -13.646 1.00 85.31 92 GLU A O 1
ATOM 670 N N . SER A 1 93 ? 21.643 15.258 -11.658 1.00 87.88 93 SER A N 1
ATOM 671 C CA . SER A 1 93 ? 22.030 13.907 -11.247 1.00 87.88 93 SER A CA 1
ATOM 672 C C . SER A 1 93 ? 20.831 13.206 -10.627 1.00 87.88 93 SER A C 1
ATOM 674 O O . SER A 1 93 ? 20.548 13.354 -9.440 1.00 87.88 93 SER A O 1
ATOM 676 N N . CYS A 1 94 ? 20.070 12.483 -11.443 1.00 91.56 94 CYS A N 1
ATOM 677 C CA . CYS A 1 94 ? 18.893 11.760 -10.964 1.00 91.56 94 CYS A CA 1
ATOM 678 C C . CYS A 1 94 ? 19.165 10.275 -10.723 1.00 91.56 94 CYS A C 1
ATOM 680 O O . CYS A 1 94 ? 18.417 9.645 -9.981 1.00 91.56 94 CYS A O 1
ATOM 682 N N . TYR A 1 95 ? 20.209 9.714 -11.335 1.00 95.94 95 TYR A N 1
ATOM 683 C CA . TYR A 1 95 ? 20.511 8.293 -11.260 1.00 95.94 95 TYR A CA 1
ATOM 684 C C . TYR A 1 95 ? 22.014 8.039 -11.324 1.00 95.94 95 TYR A C 1
ATOM 686 O O . TYR A 1 95 ? 22.705 8.587 -12.185 1.00 95.94 95 TYR A O 1
ATOM 694 N N . GLU A 1 96 ? 22.511 7.171 -10.448 1.00 96.50 96 GLU A N 1
ATOM 695 C CA . GLU A 1 96 ? 23.895 6.714 -10.473 1.00 96.50 96 GLU A CA 1
ATOM 696 C C . GLU A 1 96 ? 24.056 5.272 -9.984 1.00 96.50 96 GLU A C 1
ATOM 698 O O . GLU A 1 96 ? 23.244 4.745 -9.220 1.00 96.50 96 GLU A O 1
ATOM 703 N N . VAL A 1 97 ? 25.148 4.637 -10.415 1.00 97.69 97 VAL A N 1
ATOM 704 C CA . VAL A 1 97 ? 25.514 3.277 -10.009 1.00 97.69 97 VAL A CA 1
ATOM 705 C C . VAL A 1 97 ? 26.876 3.263 -9.336 1.00 97.69 97 VAL A C 1
ATOM 707 O O . VAL A 1 97 ? 27.863 3.787 -9.856 1.00 97.69 97 VAL A O 1
ATOM 710 N N . ARG A 1 98 ? 26.930 2.587 -8.193 1.00 97.25 98 ARG A N 1
ATOM 711 C CA . ARG A 1 98 ? 28.132 2.317 -7.413 1.00 97.25 98 ARG A CA 1
ATOM 712 C C . ARG A 1 98 ? 28.279 0.813 -7.206 1.00 97.25 98 ARG A C 1
ATOM 714 O O . ARG A 1 98 ? 27.339 0.040 -7.400 1.00 97.25 98 ARG A O 1
ATOM 721 N N . LYS A 1 99 ? 29.470 0.390 -6.787 1.00 96.00 99 LYS A N 1
ATOM 722 C CA . LYS A 1 99 ? 29.731 -1.013 -6.460 1.00 96.00 99 LYS A CA 1
ATOM 723 C C . LYS A 1 99 ? 28.892 -1.450 -5.255 1.00 96.00 99 LYS A C 1
ATOM 725 O O . LYS A 1 99 ? 28.045 -2.323 -5.379 1.00 96.00 99 LYS A O 1
ATOM 730 N N . ASP A 1 100 ? 29.114 -0.810 -4.114 1.00 94.75 100 ASP A N 1
ATOM 731 C CA . ASP A 1 100 ? 28.537 -1.163 -2.817 1.00 94.75 100 ASP A CA 1
ATOM 732 C C . ASP A 1 100 ? 28.336 0.096 -1.952 1.00 94.75 100 ASP A C 1
ATOM 734 O O . ASP A 1 100 ? 28.721 1.202 -2.346 1.00 94.75 100 ASP A O 1
ATOM 738 N N . ARG A 1 101 ? 27.740 -0.062 -0.761 1.00 92.94 101 ARG A N 1
ATOM 739 C CA . ARG A 1 101 ? 27.476 1.047 0.179 1.00 92.94 101 ARG A CA 1
ATOM 740 C C . ARG A 1 101 ? 28.749 1.733 0.695 1.00 92.94 101 ARG A C 1
ATOM 742 O O . ARG A 1 101 ? 28.688 2.892 1.094 1.00 92.94 101 ARG A O 1
ATOM 749 N N . ASN A 1 102 ? 29.892 1.047 0.658 1.00 93.56 102 ASN A N 1
ATOM 750 C CA . ASN A 1 102 ? 31.184 1.583 1.098 1.00 93.56 102 ASN A CA 1
ATOM 751 C C . ASN A 1 102 ? 31.889 2.387 -0.006 1.00 93.56 102 ASN A C 1
ATOM 753 O O . ASN A 1 102 ? 32.870 3.087 0.249 1.00 93.56 102 ASN A O 1
ATOM 757 N N . THR A 1 103 ? 31.389 2.307 -1.237 1.00 93.25 103 THR A N 1
ATOM 758 C CA . THR A 1 103 ? 31.921 3.022 -2.388 1.00 93.25 103 THR A CA 1
ATOM 759 C C . THR A 1 103 ? 31.242 4.387 -2.505 1.00 93.25 103 THR A C 1
ATOM 761 O O . THR A 1 103 ? 30.033 4.494 -2.713 1.00 93.25 103 THR A O 1
ATOM 764 N N . SER A 1 104 ? 32.020 5.464 -2.373 1.00 88.69 104 SER A N 1
ATOM 765 C CA . SER A 1 104 ? 31.488 6.834 -2.335 1.00 88.69 104 SER A CA 1
ATOM 766 C C . SER A 1 104 ? 31.240 7.463 -3.707 1.00 88.69 104 SER A C 1
ATOM 768 O O . SER A 1 104 ? 30.464 8.411 -3.789 1.00 88.69 104 SER A O 1
ATOM 770 N N . LEU A 1 105 ? 31.872 6.959 -4.772 1.00 92.75 105 LEU A N 1
ATOM 771 C CA . LEU A 1 105 ? 31.796 7.531 -6.119 1.00 92.75 105 LEU A CA 1
ATOM 772 C C . LEU A 1 105 ? 31.382 6.481 -7.163 1.00 92.75 105 LEU A C 1
ATOM 774 O O . LEU A 1 105 ? 31.793 5.323 -7.045 1.00 92.75 105 LEU A O 1
ATOM 778 N N . PRO A 1 106 ? 30.629 6.870 -8.208 1.00 94.62 106 PRO A N 1
ATOM 779 C CA . PRO A 1 106 ? 30.325 5.986 -9.329 1.00 94.62 106 PRO A CA 1
ATOM 780 C C . PRO A 1 106 ? 31.579 5.539 -10.091 1.00 94.62 106 PRO A C 1
ATOM 782 O O . PRO A 1 106 ? 32.598 6.240 -10.129 1.00 94.62 106 PRO A O 1
ATOM 785 N N . LEU A 1 107 ? 31.486 4.389 -10.767 1.00 94.62 107 LEU A N 1
ATOM 786 C CA . LEU A 1 107 ? 32.555 3.888 -11.634 1.00 94.62 107 LEU A CA 1
ATOM 787 C C . LEU A 1 107 ? 32.922 4.935 -12.696 1.00 94.62 107 LEU A C 1
ATOM 789 O O . LEU A 1 107 ? 32.053 5.420 -13.420 1.00 94.62 107 LEU A O 1
ATOM 793 N N . THR A 1 108 ? 34.214 5.252 -12.806 1.00 92.81 108 THR A N 1
ATOM 794 C CA . THR A 1 108 ? 34.753 6.185 -13.806 1.00 92.81 108 THR A CA 1
ATOM 795 C C . THR A 1 108 ? 35.326 5.413 -14.991 1.00 92.81 108 THR A C 1
ATOM 797 O O . THR A 1 108 ? 36.088 4.462 -14.813 1.00 92.81 108 THR A O 1
ATOM 800 N N . ALA A 1 109 ? 34.979 5.815 -16.210 1.00 87.31 109 ALA A N 1
ATOM 801 C CA . ALA A 1 109 ? 35.415 5.125 -17.414 1.00 87.31 109 ALA A CA 1
ATOM 802 C C . ALA A 1 109 ? 36.871 5.411 -17.797 1.00 87.31 109 ALA A C 1
ATOM 804 O O . ALA A 1 109 ? 37.370 6.531 -17.683 1.00 87.31 109 ALA A O 1
ATOM 805 N N . VAL A 1 110 ? 37.506 4.420 -18.426 1.00 82.06 110 VAL A N 1
ATOM 806 C CA . VAL A 1 110 ? 38.729 4.613 -19.216 1.00 82.06 110 VAL A CA 1
ATOM 807 C C . VAL A 1 110 ? 38.316 4.920 -20.656 1.00 82.06 110 VAL A C 1
ATOM 809 O O . VAL A 1 110 ? 37.708 4.084 -21.324 1.00 82.06 110 VAL A O 1
ATOM 812 N N . SER A 1 111 ? 38.595 6.140 -21.126 1.00 86.62 111 SER A N 1
ATOM 813 C CA . SER A 1 111 ? 38.202 6.617 -22.467 1.00 86.62 111 SER A CA 1
ATOM 814 C C . SER A 1 111 ? 36.697 6.491 -22.767 1.00 86.62 111 SER A C 1
ATOM 816 O O . SER A 1 111 ? 36.330 6.289 -23.922 1.00 86.62 111 SER A O 1
ATOM 818 N N . LYS A 1 112 ? 35.832 6.579 -21.740 1.00 90.75 112 LYS A N 1
ATOM 819 C CA . LYS A 1 112 ? 34.361 6.438 -21.842 1.00 90.75 112 LYS A CA 1
ATOM 820 C C . LYS A 1 112 ? 33.895 5.120 -22.480 1.00 90.75 112 LYS A C 1
ATOM 822 O O . LYS A 1 112 ? 32.898 5.089 -23.193 1.00 90.75 112 LYS A O 1
ATOM 827 N N . ARG A 1 113 ? 34.626 4.024 -22.265 1.00 95.31 113 ARG A N 1
ATOM 828 C CA . ARG A 1 113 ? 34.269 2.684 -22.760 1.00 95.31 113 ARG A CA 1
ATOM 829 C C . ARG A 1 113 ? 33.874 1.783 -21.595 1.00 95.31 113 ARG A C 1
ATOM 831 O O . ARG A 1 113 ? 34.606 1.700 -20.612 1.00 95.31 113 ARG A O 1
ATOM 838 N N . TRP A 1 114 ? 32.748 1.088 -21.727 1.00 96.00 114 TRP A N 1
ATOM 839 C CA . TRP A 1 114 ? 32.035 0.440 -20.621 1.00 96.00 114 TRP A CA 1
ATOM 840 C C . TRP A 1 114 ? 31.946 -1.081 -20.798 1.00 96.00 114 TRP A C 1
ATOM 842 O O . TRP A 1 114 ? 30.879 -1.678 -20.723 1.00 96.00 114 TRP A O 1
ATOM 852 N N . ALA A 1 115 ? 33.065 -1.731 -21.101 1.00 94.56 115 ALA A N 1
ATOM 853 C CA . ALA A 1 115 ? 33.118 -3.175 -21.323 1.00 94.56 115 ALA A CA 1
ATOM 854 C C . ALA A 1 115 ? 34.118 -3.821 -20.359 1.00 94.56 115 ALA A C 1
ATOM 856 O O . ALA A 1 115 ? 35.298 -3.465 -20.355 1.00 94.56 115 ALA A O 1
ATOM 857 N N . PHE A 1 116 ? 33.634 -4.771 -19.557 1.00 94.94 116 PHE A N 1
ATOM 858 C CA . PHE A 1 116 ? 34.381 -5.413 -18.473 1.00 94.94 116 PHE A CA 1
ATOM 859 C C . PHE A 1 116 ? 34.096 -6.920 -18.430 1.00 94.94 116 PHE A C 1
ATOM 861 O O . PHE A 1 116 ? 33.005 -7.337 -18.826 1.00 94.94 116 PHE A O 1
ATOM 868 N N . PRO A 1 117 ? 35.028 -7.762 -17.950 1.00 93.88 117 PRO A N 1
ATOM 869 C CA . PRO A 1 117 ? 34.772 -9.193 -17.844 1.00 93.88 117 PRO A CA 1
ATOM 870 C C . PRO A 1 117 ? 33.546 -9.474 -16.967 1.00 93.88 117 PRO A C 1
ATOM 872 O O . PRO A 1 117 ? 33.371 -8.861 -15.920 1.00 93.88 117 PRO A O 1
ATOM 875 N N . VAL A 1 118 ? 32.706 -10.423 -17.384 1.00 92.12 118 VAL A N 1
ATOM 876 C CA . VAL A 1 118 ? 31.390 -10.695 -16.765 1.00 92.12 118 VAL A CA 1
ATOM 877 C C . VAL A 1 118 ? 31.439 -11.100 -15.287 1.00 92.12 118 VAL A C 1
ATOM 879 O O . VAL A 1 118 ? 30.423 -11.053 -14.600 1.00 92.12 118 VAL A O 1
ATOM 882 N N . THR A 1 119 ? 32.610 -11.501 -14.797 1.00 89.69 119 THR A N 1
ATOM 883 C CA . THR A 1 119 ? 32.843 -11.914 -13.411 1.00 89.69 119 THR A CA 1
ATOM 884 C C . THR A 1 119 ? 33.202 -10.753 -12.480 1.00 89.69 119 THR A C 1
ATOM 886 O O . THR A 1 119 ? 33.320 -10.965 -11.276 1.00 89.69 119 THR A O 1
ATOM 889 N N . THR A 1 120 ? 33.399 -9.532 -12.992 1.00 93.06 120 THR A N 1
ATOM 890 C CA . THR A 1 120 ? 33.852 -8.396 -12.174 1.00 93.06 120 THR A CA 1
ATOM 891 C C . THR A 1 120 ? 32.703 -7.506 -11.696 1.00 93.06 120 THR A C 1
ATOM 893 O O . THR A 1 120 ? 31.621 -7.463 -12.287 1.00 93.06 120 THR A O 1
ATOM 896 N N . SER A 1 121 ? 32.932 -6.753 -10.615 1.00 93.62 121 SER A N 1
ATOM 897 C CA . SER A 1 121 ? 31.949 -5.786 -10.105 1.00 93.62 121 SER A CA 1
ATOM 898 C C . SER A 1 121 ? 31.742 -4.601 -11.057 1.00 93.62 121 SER A C 1
ATOM 900 O O . SER A 1 121 ? 30.680 -3.989 -11.046 1.00 93.62 121 SER A O 1
ATOM 902 N N . GLU A 1 122 ? 32.714 -4.258 -11.906 1.00 95.50 122 GLU A N 1
ATOM 903 C CA . GLU A 1 122 ? 32.542 -3.250 -12.959 1.00 95.50 122 GLU A CA 1
ATOM 904 C C . GLU A 1 122 ? 31.517 -3.698 -13.999 1.00 95.50 122 GLU A C 1
ATOM 906 O O . GLU A 1 122 ? 30.687 -2.893 -14.419 1.00 95.50 122 GLU A O 1
ATOM 911 N N . PHE A 1 123 ? 31.518 -4.983 -14.375 1.00 95.81 123 PHE A N 1
ATOM 912 C CA . PHE A 1 123 ? 30.481 -5.513 -15.254 1.00 95.81 123 PHE A CA 1
ATOM 913 C C . PHE A 1 123 ? 29.100 -5.436 -14.602 1.00 95.81 123 PHE A C 1
ATOM 915 O O . PHE A 1 123 ? 28.171 -4.960 -15.246 1.00 95.81 123 PHE A O 1
ATOM 922 N N . ALA A 1 124 ? 28.966 -5.835 -13.331 1.00 95.94 124 ALA A N 1
ATOM 923 C CA . ALA A 1 124 ? 27.698 -5.733 -12.602 1.00 95.94 124 ALA A CA 1
ATOM 924 C C . ALA A 1 124 ? 27.169 -4.287 -12.572 1.00 95.94 124 ALA A C 1
ATOM 926 O O . ALA A 1 124 ? 25.994 -4.056 -12.851 1.00 95.94 124 ALA A O 1
ATOM 927 N N . GLN A 1 125 ? 28.048 -3.309 -12.327 1.00 97.75 125 GLN A N 1
ATOM 928 C CA . GLN A 1 125 ? 27.695 -1.887 -12.350 1.00 97.75 125 GLN A CA 1
ATOM 929 C C . GLN A 1 125 ? 27.232 -1.418 -13.736 1.00 97.75 125 GLN A C 1
ATOM 931 O O . GLN A 1 125 ? 26.197 -0.764 -13.845 1.00 97.75 125 GLN A O 1
ATOM 936 N N . VAL A 1 126 ? 27.952 -1.767 -14.809 1.00 97.31 126 VAL A N 1
ATOM 937 C CA . VAL A 1 126 ? 27.535 -1.415 -16.178 1.00 97.31 126 VAL A CA 1
ATOM 938 C C . VAL A 1 126 ? 26.224 -2.107 -16.557 1.00 97.31 126 VAL A C 1
ATOM 940 O O . VAL A 1 126 ? 25.370 -1.480 -17.183 1.00 97.31 126 VAL A O 1
ATOM 943 N N . ASN A 1 127 ? 26.050 -3.373 -16.168 1.00 97.44 127 ASN A N 1
ATOM 944 C CA . ASN A 1 127 ? 24.842 -4.141 -16.445 1.00 97.44 127 ASN A CA 1
ATOM 945 C C . ASN A 1 127 ? 23.619 -3.502 -15.772 1.00 97.44 127 ASN A C 1
ATOM 947 O O . ASN A 1 127 ? 22.622 -3.239 -16.444 1.00 97.44 127 ASN A O 1
ATOM 951 N N . ALA A 1 128 ? 23.740 -3.165 -14.484 1.00 97.62 128 ALA A N 1
ATOM 952 C CA . ALA A 1 128 ? 22.708 -2.457 -13.736 1.00 97.62 128 ALA A CA 1
ATOM 953 C C . ALA A 1 128 ? 22.396 -1.084 -14.336 1.00 97.62 128 ALA A C 1
ATOM 955 O O . ALA A 1 128 ? 21.233 -0.789 -14.610 1.00 97.62 128 ALA A O 1
ATOM 956 N N . PHE A 1 129 ? 23.429 -0.287 -14.629 1.00 97.88 129 PHE A N 1
ATOM 957 C CA . PHE A 1 129 ? 23.253 1.035 -15.225 1.00 97.88 129 PHE A CA 1
ATOM 958 C C . PHE A 1 129 ? 22.495 0.962 -16.552 1.00 97.88 129 PHE A C 1
ATOM 960 O O . PHE A 1 129 ? 21.537 1.701 -16.752 1.00 97.88 129 PHE A O 1
ATOM 967 N N . GLY A 1 130 ? 22.888 0.056 -17.453 1.00 96.69 130 GLY A N 1
ATOM 968 C CA . GLY A 1 130 ? 22.272 -0.074 -18.773 1.00 96.69 130 GLY A CA 1
ATOM 969 C C . GLY A 1 130 ? 20.782 -0.427 -18.721 1.00 96.69 130 GLY A C 1
ATOM 970 O O . GLY A 1 130 ? 19.980 0.199 -19.418 1.00 96.69 130 GLY A O 1
ATOM 971 N N . HIS A 1 131 ? 20.393 -1.395 -17.884 1.00 97.25 131 HIS A N 1
ATOM 972 C CA . HIS A 1 131 ? 18.991 -1.823 -17.764 1.00 97.25 131 HIS A CA 1
ATOM 973 C C . HIS A 1 131 ? 18.119 -0.799 -17.045 1.00 97.25 131 HIS A C 1
ATOM 975 O O . HIS A 1 131 ? 17.060 -0.426 -17.554 1.00 97.25 131 HIS A O 1
ATOM 981 N N . ILE A 1 132 ? 18.583 -0.283 -15.906 1.00 97.00 132 ILE A N 1
ATOM 982 C CA . ILE A 1 132 ? 17.826 0.695 -15.120 1.00 97.00 132 ILE A CA 1
ATOM 983 C C . ILE A 1 132 ? 17.696 2.004 -15.894 1.00 97.00 132 ILE A C 1
ATOM 985 O O . ILE A 1 132 ? 16.588 2.524 -15.999 1.00 97.00 132 ILE A O 1
ATOM 989 N N . LYS A 1 133 ? 18.764 2.490 -16.544 1.00 95.44 133 LYS A N 1
ATOM 990 C CA . LYS A 1 133 ? 18.687 3.679 -17.405 1.00 95.44 133 LYS A CA 1
ATOM 991 C C . LYS A 1 133 ? 17.661 3.497 -18.522 1.00 95.44 133 LYS A C 1
ATOM 993 O O . LYS A 1 133 ? 16.835 4.379 -18.734 1.00 95.44 133 LYS A O 1
ATOM 998 N N . LYS A 1 134 ? 17.676 2.359 -19.226 1.00 94.00 134 LYS A N 1
ATOM 999 C CA . LYS A 1 134 ? 16.707 2.079 -20.299 1.00 94.00 134 LYS A CA 1
ATOM 1000 C C . LYS A 1 134 ? 15.266 2.165 -19.794 1.00 94.00 134 LYS A C 1
ATOM 1002 O O . LYS A 1 134 ? 14.392 2.660 -20.507 1.00 94.00 134 LYS A O 1
ATOM 1007 N N . TYR A 1 135 ? 15.012 1.680 -18.582 1.00 94.94 135 TYR A N 1
ATOM 1008 C CA . TYR A 1 135 ? 13.691 1.775 -17.984 1.00 94.94 135 TYR A CA 1
ATOM 1009 C C . TYR A 1 135 ? 13.371 3.214 -17.541 1.00 94.94 135 TYR A C 1
ATOM 1011 O O . TYR A 1 135 ? 12.328 3.748 -17.916 1.00 94.94 135 TYR A O 1
ATOM 1019 N N . LEU A 1 136 ? 14.281 3.903 -16.855 1.00 94.75 136 LEU A N 1
ATOM 1020 C CA . LEU A 1 136 ? 14.096 5.310 -16.488 1.00 94.75 136 LEU A CA 1
ATOM 1021 C C . LEU A 1 136 ? 13.800 6.191 -17.710 1.00 94.75 136 LEU A C 1
ATOM 1023 O O . LEU A 1 136 ? 12.865 6.988 -17.671 1.00 94.75 136 LEU A O 1
ATOM 1027 N N . ASP A 1 137 ? 14.495 5.986 -18.832 1.00 93.00 137 ASP A N 1
ATOM 1028 C CA . ASP A 1 137 ? 14.219 6.689 -20.090 1.00 93.00 137 ASP A CA 1
ATOM 1029 C C . ASP A 1 137 ? 12.766 6.457 -20.556 1.00 93.00 137 ASP A C 1
ATOM 1031 O O . ASP A 1 137 ? 12.073 7.401 -20.946 1.00 93.00 137 ASP A O 1
ATOM 1035 N N . ARG A 1 138 ? 12.266 5.212 -20.500 1.00 93.88 138 ARG A N 1
ATOM 1036 C CA . ARG A 1 138 ? 10.862 4.895 -20.820 1.00 93.88 138 ARG A CA 1
ATOM 1037 C C . ARG A 1 138 ? 9.900 5.576 -19.847 1.00 93.88 138 ARG A C 1
ATOM 1039 O O . ARG A 1 138 ? 8.940 6.195 -20.300 1.00 93.88 138 ARG A O 1
ATOM 1046 N N . TYR A 1 139 ? 10.164 5.492 -18.545 1.00 94.56 139 TYR A N 1
ATOM 1047 C CA . TYR A 1 139 ? 9.347 6.111 -17.501 1.00 94.56 139 TYR A CA 1
ATOM 1048 C C . TYR A 1 139 ? 9.247 7.628 -17.696 1.00 94.56 139 TYR A C 1
ATOM 1050 O O . TYR A 1 139 ? 8.143 8.157 -17.794 1.00 94.56 139 TYR A O 1
ATOM 1058 N N . HIS A 1 140 ? 10.366 8.337 -17.860 1.00 93.31 140 HIS A N 1
ATOM 1059 C CA . HIS A 1 140 ? 10.355 9.789 -18.065 1.00 93.31 140 HIS A CA 1
ATOM 1060 C C . HIS A 1 140 ? 9.626 10.200 -19.342 1.00 93.31 140 HIS A C 1
ATOM 1062 O O . HIS A 1 140 ? 8.872 11.175 -19.334 1.00 93.31 140 HIS A O 1
ATOM 1068 N N . ASN A 1 141 ? 9.810 9.451 -20.433 1.00 93.62 141 ASN A N 1
ATOM 1069 C CA . ASN A 1 141 ? 9.066 9.689 -21.666 1.00 93.62 141 ASN A CA 1
ATOM 1070 C C . ASN A 1 141 ? 7.559 9.492 -21.460 1.00 93.62 141 ASN A C 1
ATOM 1072 O O . ASN A 1 141 ? 6.781 10.321 -21.935 1.00 93.62 141 ASN A O 1
ATOM 1076 N N . LEU A 1 142 ? 7.159 8.448 -20.729 1.00 94.75 142 LEU A N 1
ATOM 1077 C CA . LEU A 1 142 ? 5.763 8.165 -20.414 1.00 94.75 142 LEU A CA 1
ATOM 1078 C C . LEU A 1 142 ? 5.147 9.247 -19.521 1.00 94.75 142 LEU A C 1
ATOM 1080 O O . LEU A 1 142 ? 4.107 9.783 -19.882 1.00 94.75 142 LEU A O 1
ATOM 1084 N N . ILE A 1 143 ? 5.776 9.611 -18.399 1.00 95.19 143 ILE A N 1
ATOM 1085 C CA . ILE A 1 143 ? 5.261 10.650 -17.490 1.00 95.19 143 ILE A CA 1
ATOM 1086 C C . ILE A 1 143 ? 5.145 11.996 -18.211 1.00 95.19 143 ILE A C 1
ATOM 1088 O O . ILE A 1 143 ? 4.144 12.698 -18.056 1.00 95.19 143 ILE A O 1
ATOM 1092 N N . ARG A 1 144 ? 6.118 12.337 -19.066 1.00 94.00 144 ARG A N 1
ATOM 1093 C CA . ARG A 1 144 ? 6.056 13.553 -19.886 1.00 94.00 144 ARG A CA 1
ATOM 1094 C C . ARG A 1 144 ? 4.895 13.510 -20.866 1.00 94.00 144 ARG A C 1
ATOM 1096 O O . ARG A 1 144 ? 4.185 14.504 -20.998 1.00 94.00 144 ARG A O 1
ATOM 1103 N N . ASP A 1 145 ? 4.697 12.391 -21.553 1.00 92.94 145 ASP A N 1
ATOM 1104 C CA . ASP A 1 145 ? 3.571 12.214 -22.468 1.00 92.94 145 ASP A CA 1
ATOM 1105 C C . ASP A 1 145 ? 2.233 12.289 -21.718 1.00 92.94 145 ASP A C 1
ATOM 1107 O O . ASP A 1 145 ? 1.347 13.041 -22.116 1.00 92.94 145 ASP A O 1
ATOM 1111 N N . ILE A 1 146 ? 2.122 11.630 -20.559 1.00 92.75 146 ILE A N 1
ATOM 1112 C CA . ILE A 1 146 ? 0.951 11.731 -19.685 1.00 92.75 146 ILE A CA 1
ATOM 1113 C C . ILE A 1 146 ? 0.662 13.194 -19.349 1.00 92.75 146 ILE A C 1
ATOM 1115 O O . ILE A 1 146 ? -0.435 13.683 -19.605 1.00 92.75 146 ILE A O 1
ATOM 1119 N N . TYR A 1 147 ? 1.653 13.919 -18.840 1.00 93.12 147 TYR A N 1
ATOM 1120 C CA . TYR A 1 147 ? 1.482 15.304 -18.419 1.00 93.12 147 TYR A CA 1
ATOM 1121 C C . TYR A 1 147 ? 1.172 16.256 -19.585 1.00 93.12 147 TYR A C 1
ATOM 1123 O O . TYR A 1 147 ? 0.384 17.180 -19.424 1.00 93.12 147 TYR A O 1
ATOM 1131 N N . THR A 1 148 ? 1.778 16.069 -20.760 1.00 90.12 148 THR A N 1
ATOM 1132 C CA . THR A 1 148 ? 1.677 17.040 -21.869 1.00 90.12 148 THR A CA 1
ATOM 1133 C C . THR A 1 148 ? 0.575 16.734 -22.877 1.00 90.12 148 THR A C 1
ATOM 1135 O O . THR A 1 148 ? 0.053 17.668 -23.485 1.00 90.12 148 THR A O 1
ATOM 1138 N N . THR A 1 149 ? 0.205 15.464 -23.062 1.00 87.62 149 THR A N 1
ATOM 1139 C CA . THR A 1 149 ? -0.743 15.040 -24.106 1.00 87.62 149 THR A CA 1
ATOM 1140 C C . THR A 1 149 ? -1.932 14.250 -23.562 1.00 87.62 149 THR A C 1
ATOM 1142 O O . THR A 1 149 ? -2.994 14.233 -24.197 1.00 87.62 149 THR A O 1
ATOM 1145 N N . LYS A 1 150 ? -1.790 13.581 -22.404 1.00 88.62 150 LYS A N 1
ATOM 1146 C CA . LYS A 1 150 ? -2.833 12.682 -21.889 1.00 88.62 150 LYS A CA 1
ATOM 1147 C C . LYS A 1 150 ? -3.706 13.294 -20.792 1.00 88.62 150 LYS A C 1
ATOM 1149 O O . LYS A 1 150 ? -4.858 13.632 -21.052 1.00 88.62 150 LYS A O 1
ATOM 1154 N N . ALA A 1 151 ? -3.159 13.439 -19.594 1.00 89.25 151 ALA A N 1
ATOM 1155 C CA . ALA A 1 151 ? -3.819 14.024 -18.433 1.00 89.25 151 ALA A CA 1
ATOM 1156 C C . ALA A 1 151 ? -3.939 15.552 -18.549 1.00 89.25 151 ALA A C 1
ATOM 1158 O O . ALA A 1 151 ? -4.952 16.121 -18.159 1.00 89.25 151 ALA A O 1
ATOM 1159 N N . VAL A 1 152 ? -2.910 16.204 -19.109 1.00 87.56 152 VAL A N 1
ATOM 1160 C CA . VAL A 1 152 ? -2.846 17.654 -19.386 1.00 87.56 152 VAL A CA 1
ATOM 1161 C C . VAL A 1 152 ? -3.320 18.516 -18.204 1.00 87.56 152 VAL A C 1
ATOM 1163 O O . VAL A 1 152 ? -4.170 19.389 -18.381 1.00 87.56 152 VAL A O 1
ATOM 1166 N N . PRO A 1 153 ? -2.786 18.333 -16.982 1.00 87.75 153 PRO A N 1
ATOM 1167 C CA . PRO A 1 153 ? -3.385 18.857 -15.751 1.00 87.75 153 PRO A CA 1
ATOM 1168 C C . PRO A 1 153 ? -3.519 20.384 -15.693 1.00 87.75 153 PRO A C 1
ATOM 1170 O O . PRO A 1 153 ? -4.216 20.895 -14.830 1.00 87.75 153 PRO A O 1
ATOM 1173 N N . ASN A 1 154 ? -2.915 21.145 -16.606 1.00 84.00 154 ASN A N 1
ATOM 1174 C CA . ASN A 1 154 ? -3.079 22.601 -16.683 1.00 84.00 154 ASN A CA 1
ATOM 1175 C C . ASN A 1 154 ? -4.447 23.061 -17.223 1.00 84.00 154 ASN A C 1
ATOM 1177 O O . ASN A 1 154 ? -4.817 24.216 -17.018 1.00 84.00 154 ASN A O 1
ATOM 1181 N N . ASN A 1 155 ? -5.214 22.185 -17.873 1.00 80.50 155 ASN A N 1
ATOM 1182 C CA . ASN A 1 155 ? -6.540 22.513 -18.398 1.00 80.50 155 ASN A CA 1
ATOM 1183 C C . ASN A 1 155 ? -7.638 22.060 -17.424 1.00 80.50 155 ASN A C 1
ATOM 1185 O O . ASN A 1 155 ? -7.543 20.994 -16.830 1.00 80.50 155 ASN A O 1
ATOM 1189 N N . ALA A 1 156 ? -8.704 22.841 -17.259 1.00 69.44 156 ALA A N 1
ATOM 1190 C CA . ALA A 1 156 ? -9.852 22.407 -16.459 1.00 69.44 156 ALA A CA 1
ATOM 1191 C C . ALA A 1 156 ? -10.770 21.459 -17.258 1.00 69.44 156 ALA A C 1
ATOM 1193 O O . ALA A 1 156 ? -10.932 21.653 -18.470 1.00 69.44 156 ALA A O 1
ATOM 1194 N N . PRO A 1 157 ? -11.419 20.463 -16.626 1.00 64.62 157 PRO A N 1
ATOM 1195 C CA . PRO A 1 157 ? -12.551 19.762 -17.236 1.00 64.62 157 PRO A CA 1
ATOM 1196 C C . PRO A 1 157 ? -13.625 20.776 -17.693 1.00 64.62 157 PRO A C 1
ATOM 1198 O O . PRO A 1 157 ? -13.854 21.763 -16.992 1.00 64.62 157 PRO A O 1
ATOM 1201 N N . PRO A 1 158 ? -14.282 20.608 -18.860 1.00 57.28 158 PRO A N 1
ATOM 1202 C CA . PRO A 1 158 ? -14.264 19.452 -19.760 1.00 57.28 158 PRO A CA 1
ATOM 1203 C C . PRO A 1 158 ? -13.203 19.528 -20.875 1.00 57.28 158 PRO A C 1
ATOM 1205 O O . PRO A 1 158 ? -13.190 18.669 -21.754 1.00 57.28 158 PRO A O 1
ATOM 1208 N N . PHE A 1 159 ? -12.335 20.550 -20.888 1.00 54.00 159 PHE A N 1
ATOM 1209 C CA . PHE A 1 159 ? -11.239 20.640 -21.869 1.00 54.00 159 PHE A CA 1
ATOM 1210 C C . PHE A 1 159 ? -10.193 19.540 -21.648 1.00 54.00 159 PHE A C 1
ATOM 1212 O O . PHE A 1 159 ? -9.515 19.137 -22.591 1.00 54.00 159 PHE A O 1
ATOM 1219 N N . ASN A 1 160 ? -10.133 19.025 -20.417 1.00 55.75 160 ASN A N 1
ATOM 1220 C CA . ASN A 1 160 ? -9.586 17.720 -20.080 1.00 55.75 160 ASN A CA 1
ATOM 1221 C C . ASN A 1 160 ? -10.684 16.669 -19.968 1.00 55.75 160 ASN A C 1
ATOM 1223 O O . ASN A 1 160 ? -11.754 16.912 -19.413 1.00 55.75 160 ASN A O 1
ATOM 1227 N N . PHE A 1 161 ? -10.381 15.477 -20.472 1.00 66.69 161 PHE A N 1
ATOM 1228 C CA . PHE A 1 161 ? -11.316 14.366 -20.616 1.00 66.69 161 PHE A CA 1
ATOM 1229 C C . PHE A 1 161 ? -11.855 13.815 -19.271 1.00 66.69 161 PHE A C 1
ATOM 1231 O O . PHE A 1 161 ? -12.913 13.180 -19.261 1.00 66.69 161 PHE A O 1
ATOM 1238 N N . TYR A 1 162 ? -11.153 14.062 -18.151 1.00 83.31 162 TYR A N 1
ATOM 1239 C CA . TYR A 1 162 ? -11.499 13.647 -16.780 1.00 83.31 162 TYR A CA 1
ATOM 1240 C C . TYR A 1 162 ? -10.688 14.435 -15.717 1.00 83.31 162 TYR A C 1
ATOM 1242 O O . TYR A 1 162 ? -9.780 15.192 -16.068 1.00 83.31 162 TYR A O 1
ATOM 1250 N N . GLU A 1 163 ? -11.015 14.271 -14.428 1.00 84.19 163 GLU A N 1
ATOM 1251 C CA . GLU A 1 163 ? -10.259 14.839 -13.297 1.00 84.19 163 GLU A CA 1
ATOM 1252 C C . GLU A 1 163 ? -9.016 13.989 -12.987 1.00 84.19 163 GLU A C 1
ATOM 1254 O O . GLU A 1 163 ? -9.107 12.892 -12.440 1.00 84.19 163 GLU A O 1
ATOM 1259 N N . THR A 1 164 ? -7.845 14.494 -13.372 1.00 89.94 164 THR A N 1
ATOM 1260 C CA . THR A 1 164 ? -6.556 13.817 -13.169 1.00 89.94 164 THR A CA 1
ATOM 1261 C C . THR A 1 164 ? -6.000 14.049 -11.764 1.00 89.94 164 THR A C 1
ATOM 1263 O O . THR A 1 164 ? -6.109 15.159 -11.232 1.00 89.94 164 THR A O 1
ATOM 1266 N N . ALA A 1 165 ? -5.363 13.029 -11.186 1.00 93.12 165 ALA A N 1
ATOM 1267 C CA . ALA A 1 165 ? -4.589 13.153 -9.954 1.00 93.12 165 ALA A CA 1
ATOM 1268 C C . ALA A 1 165 ? -3.191 13.738 -10.185 1.00 93.12 165 ALA A C 1
ATOM 1270 O O . ALA A 1 165 ? -2.526 14.180 -9.242 1.00 93.12 165 ALA A O 1
ATOM 1271 N N . ILE A 1 166 ? -2.740 13.822 -11.437 1.00 94.56 166 ILE A N 1
ATOM 1272 C CA . ILE A 1 166 ? -1.445 14.409 -11.770 1.00 94.56 166 ILE A CA 1
ATOM 1273 C C . ILE A 1 166 ? -1.469 15.915 -11.464 1.00 94.56 166 ILE A C 1
ATOM 1275 O O . ILE A 1 166 ? -2.293 16.641 -12.021 1.00 94.56 166 ILE A O 1
ATOM 1279 N N . PRO A 1 167 ? -0.580 16.423 -10.591 1.00 93.12 167 PRO A N 1
ATOM 1280 C CA . PRO A 1 167 ? -0.603 17.826 -10.197 1.00 93.12 167 PRO A CA 1
ATOM 1281 C C . PRO A 1 167 ? -0.100 18.733 -11.325 1.00 93.12 167 PRO A C 1
ATOM 1283 O O . PRO A 1 167 ? 0.845 18.400 -12.044 1.00 93.12 167 PRO A O 1
ATOM 1286 N N . ARG A 1 168 ? -0.657 19.943 -11.438 1.00 91.56 168 ARG A N 1
ATOM 1287 C CA . ARG A 1 168 ? -0.188 20.992 -12.364 1.00 91.56 168 ARG A CA 1
ATOM 1288 C C . ARG A 1 168 ? 1.275 21.319 -12.128 1.00 91.56 168 ARG A C 1
ATOM 1290 O O . ARG A 1 168 ? 2.037 21.476 -13.080 1.00 91.56 168 ARG A O 1
ATOM 1297 N N . ALA A 1 169 ? 1.673 21.371 -10.860 1.00 92.25 169 ALA A N 1
ATOM 1298 C CA . ALA A 1 169 ? 3.012 21.759 -10.452 1.00 92.25 169 ALA A CA 1
ATOM 1299 C C . ALA A 1 169 ? 4.073 20.654 -10.619 1.00 92.25 169 ALA A C 1
ATOM 1301 O O . ALA A 1 169 ? 5.234 20.923 -10.312 1.00 92.25 169 ALA A O 1
ATOM 1302 N N . LEU A 1 170 ? 3.714 19.470 -11.153 1.00 94.06 170 LEU A N 1
ATOM 1303 C CA . LEU A 1 170 ? 4.574 18.280 -11.242 1.00 94.06 170 LEU A CA 1
ATOM 1304 C C . LEU A 1 170 ? 6.025 18.619 -11.626 1.00 94.06 170 LEU A C 1
ATOM 1306 O O . LEU A 1 170 ? 6.937 18.364 -10.850 1.00 94.06 170 LEU A O 1
ATOM 1310 N N . TYR A 1 171 ? 6.229 19.258 -12.784 1.00 93.00 171 TYR A N 1
ATOM 1311 C CA . TYR A 1 171 ? 7.565 19.606 -13.286 1.00 93.00 171 TYR A CA 1
ATOM 1312 C C . TYR A 1 171 ? 8.177 20.857 -12.652 1.00 93.00 171 TYR A C 1
ATOM 1314 O O . TYR A 1 171 ? 9.401 20.947 -12.547 1.00 93.00 171 TYR A O 1
ATOM 1322 N N . SER A 1 172 ? 7.360 21.819 -12.215 1.00 90.94 172 SER A N 1
ATOM 1323 C CA . SER A 1 172 ? 7.860 23.046 -11.583 1.00 90.94 172 SER A CA 1
ATOM 1324 C C . SER A 1 172 ? 8.456 22.812 -10.193 1.00 90.94 172 SER A C 1
ATOM 1326 O O . SER A 1 172 ? 9.295 23.597 -9.763 1.00 90.94 172 SER A O 1
ATOM 1328 N N . THR A 1 173 ? 8.065 21.730 -9.516 1.00 90.62 173 THR A N 1
ATOM 1329 C CA . THR A 1 173 ? 8.528 21.364 -8.165 1.00 90.62 173 THR A CA 1
ATOM 1330 C C . THR A 1 173 ? 9.372 20.091 -8.146 1.00 90.62 173 THR A C 1
ATOM 1332 O O . THR A 1 173 ? 9.576 19.529 -7.078 1.00 90.62 173 THR A O 1
ATOM 1335 N N . THR A 1 174 ? 9.800 19.602 -9.318 1.00 91.69 174 THR A N 1
ATOM 1336 C CA . THR A 1 174 ? 10.518 18.323 -9.495 1.00 91.69 174 THR A CA 1
ATOM 1337 C C . THR A 1 174 ? 9.795 17.087 -8.937 1.00 91.69 174 THR A C 1
ATOM 1339 O O . THR A 1 174 ? 10.417 16.045 -8.726 1.00 91.69 174 THR A O 1
ATOM 1342 N N . ALA A 1 175 ? 8.473 17.165 -8.761 1.00 92.81 175 ALA A N 1
ATOM 1343 C CA . ALA A 1 175 ? 7.645 16.108 -8.189 1.00 92.81 175 ALA A CA 1
ATOM 1344 C C . ALA A 1 175 ? 7.473 14.887 -9.103 1.00 92.81 175 ALA A C 1
ATOM 1346 O O . ALA A 1 175 ? 7.114 13.824 -8.617 1.00 92.81 175 ALA A O 1
ATOM 1347 N N . GLN A 1 176 ? 7.788 14.987 -10.401 1.00 92.44 176 GLN A N 1
ATOM 1348 C CA . GLN A 1 176 ? 7.939 13.816 -11.283 1.00 92.44 176 GLN A CA 1
ATOM 1349 C C . GLN A 1 176 ? 9.054 12.858 -10.829 1.00 92.44 176 GLN A C 1
ATOM 1351 O O . GLN A 1 176 ? 9.192 11.760 -11.373 1.00 92.44 176 GLN A O 1
ATOM 1356 N N . TRP A 1 177 ? 9.885 13.307 -9.888 1.00 92.12 177 TRP A N 1
ATOM 1357 C CA . TRP A 1 177 ? 10.988 12.577 -9.294 1.00 92.12 177 TRP A CA 1
ATOM 1358 C C . TRP A 1 177 ? 10.955 12.697 -7.766 1.00 92.12 177 TRP A C 1
ATOM 1360 O O . TRP A 1 177 ? 10.104 13.375 -7.196 1.00 92.12 177 TRP A O 1
ATOM 1370 N N . TYR A 1 178 ? 11.913 12.072 -7.083 1.00 86.31 178 TYR A N 1
ATOM 1371 C CA . TYR A 1 178 ? 11.989 12.004 -5.621 1.00 86.31 178 TYR A CA 1
ATOM 1372 C C . TYR A 1 178 ? 12.457 13.318 -4.952 1.00 86.31 178 TYR A C 1
ATOM 1374 O O . TYR A 1 178 ? 13.319 13.312 -4.075 1.00 86.31 178 TYR A O 1
ATOM 1382 N N . GLY A 1 179 ? 11.915 14.467 -5.372 1.00 80.38 179 GLY A N 1
ATOM 1383 C CA . GLY A 1 179 ? 12.292 15.794 -4.867 1.00 80.38 179 GLY A CA 1
ATOM 1384 C C . GLY A 1 179 ? 13.697 16.220 -5.301 1.00 80.38 179 GLY A C 1
ATOM 1385 O O . GLY A 1 179 ? 14.399 16.901 -4.562 1.00 80.38 179 GLY A O 1
ATOM 1386 N N . GLY A 1 180 ? 14.138 15.766 -6.479 1.00 81.44 180 GLY A N 1
ATOM 1387 C CA . GLY A 1 180 ? 15.477 16.042 -7.013 1.00 81.44 180 GLY A CA 1
ATOM 1388 C C . GLY A 1 180 ? 16.608 15.158 -6.470 1.00 81.44 180 GLY A C 1
ATOM 1389 O O . GLY A 1 180 ? 17.736 15.310 -6.927 1.00 81.44 180 GLY A O 1
ATOM 1390 N N . GLN A 1 181 ? 16.335 14.229 -5.546 1.00 89.38 181 GLN A N 1
ATOM 1391 C CA . GLN A 1 181 ? 17.333 13.282 -5.029 1.00 89.38 181 GLN A CA 1
ATOM 1392 C C . GLN A 1 181 ? 17.757 12.254 -6.091 1.00 89.38 181 GLN A C 1
ATOM 1394 O O . GLN A 1 181 ? 16.928 11.766 -6.861 1.00 89.38 181 GLN A O 1
ATOM 1399 N N . SER A 1 182 ? 19.039 11.886 -6.113 1.00 93.38 182 SER A N 1
ATOM 1400 C CA . SER A 1 182 ? 19.554 10.832 -6.992 1.00 93.38 182 SER A CA 1
ATOM 1401 C C . SER A 1 182 ? 19.154 9.442 -6.488 1.00 93.38 182 SER A C 1
ATOM 1403 O O . SER A 1 182 ? 19.362 9.130 -5.318 1.00 93.38 182 SER A O 1
ATOM 1405 N N . LEU A 1 183 ? 18.634 8.594 -7.378 1.00 96.69 183 LEU A N 1
ATOM 1406 C CA . LEU A 1 183 ? 18.495 7.159 -7.137 1.00 96.69 183 LEU A CA 1
ATOM 1407 C C . LEU A 1 183 ? 19.881 6.517 -7.221 1.00 96.69 183 LEU A C 1
ATOM 1409 O O . LEU A 1 183 ? 20.502 6.529 -8.287 1.00 96.69 183 LEU A O 1
ATOM 1413 N N . VAL A 1 184 ? 20.360 5.944 -6.119 1.00 97.31 184 VAL A N 1
ATOM 1414 C CA . VAL A 1 184 ? 21.673 5.282 -6.080 1.00 97.31 184 VAL A CA 1
ATOM 1415 C C . VAL A 1 184 ? 21.488 3.772 -6.132 1.00 97.31 184 VAL A C 1
ATOM 1417 O O . VAL A 1 184 ? 20.817 3.182 -5.290 1.00 97.31 184 VAL A O 1
ATOM 1420 N N . THR A 1 185 ? 22.096 3.124 -7.118 1.00 98.06 185 THR A N 1
ATOM 1421 C CA . THR A 1 185 ? 22.117 1.663 -7.231 1.00 98.06 185 THR A CA 1
ATOM 1422 C C . THR A 1 185 ? 23.456 1.099 -6.783 1.00 98.06 185 THR A C 1
ATOM 1424 O O . THR A 1 185 ? 24.501 1.483 -7.304 1.00 98.06 185 THR A O 1
ATOM 1427 N N . TYR A 1 186 ? 23.416 0.128 -5.879 1.00 98.00 186 TYR A N 1
ATOM 1428 C CA . TYR A 1 186 ? 24.553 -0.690 -5.482 1.00 98.00 186 TYR A CA 1
ATOM 1429 C C . TYR A 1 186 ? 24.476 -2.034 -6.203 1.00 98.00 186 TYR A C 1
ATOM 1431 O O . TYR A 1 186 ? 23.616 -2.856 -5.898 1.00 98.00 186 TYR A O 1
ATOM 1439 N N . ALA A 1 187 ? 25.349 -2.247 -7.185 1.00 97.00 187 ALA A N 1
ATOM 1440 C CA . ALA A 1 187 ? 25.285 -3.419 -8.063 1.00 97.00 187 ALA A CA 1
ATOM 1441 C C . ALA A 1 187 ? 25.891 -4.705 -7.463 1.00 97.00 187 ALA A C 1
ATOM 1443 O O . ALA A 1 187 ? 25.820 -5.763 -8.089 1.00 97.00 187 ALA A O 1
ATOM 1444 N N . ASP A 1 188 ? 26.546 -4.600 -6.308 1.00 93.31 188 ASP A N 1
ATOM 1445 C CA . ASP A 1 188 ? 27.286 -5.677 -5.646 1.00 93.31 188 ASP A CA 1
ATOM 1446 C C . ASP A 1 188 ? 27.298 -5.449 -4.128 1.00 93.31 188 ASP A C 1
ATOM 1448 O O . ASP A 1 188 ? 28.351 -5.290 -3.508 1.00 93.31 188 ASP A O 1
ATOM 1452 N N . CYS A 1 189 ? 26.112 -5.298 -3.541 1.00 91.19 189 CYS A N 1
ATOM 1453 C CA . CYS A 1 189 ? 25.984 -4.964 -2.132 1.00 91.19 189 CYS A CA 1
ATOM 1454 C C . CYS A 1 189 ? 26.078 -6.195 -1.220 1.00 91.19 189 CYS A C 1
ATOM 1456 O O . CYS A 1 189 ? 25.864 -7.329 -1.648 1.00 91.19 189 CYS A O 1
ATOM 1458 N N . ASP A 1 190 ? 26.384 -5.957 0.058 1.00 90.38 190 ASP A N 1
ATOM 1459 C CA . ASP A 1 190 ? 26.450 -6.997 1.090 1.00 90.38 190 ASP A CA 1
ATOM 1460 C C . ASP A 1 190 ? 25.037 -7.394 1.550 1.00 90.38 190 ASP A C 1
ATOM 1462 O O . ASP A 1 190 ? 24.582 -7.050 2.640 1.00 90.38 190 ASP A O 1
ATOM 1466 N N . LEU A 1 191 ? 24.302 -8.028 0.636 1.00 90.19 191 LEU A N 1
ATOM 1467 C CA . LEU A 1 191 ? 22.951 -8.534 0.837 1.00 90.19 191 LEU A CA 1
ATOM 1468 C C . LEU A 1 191 ? 22.913 -9.997 0.364 1.00 90.19 191 LEU A C 1
ATOM 1470 O O . LEU A 1 191 ? 22.873 -10.256 -0.841 1.00 90.19 191 LEU A O 1
ATOM 1474 N N . PRO A 1 192 ? 22.991 -10.977 1.274 1.00 89.69 192 PRO A N 1
ATOM 1475 C CA . PRO A 1 192 ? 23.043 -12.380 0.890 1.00 89.69 192 PRO A CA 1
ATOM 1476 C C . PRO A 1 192 ? 21.694 -12.839 0.330 1.00 89.69 192 PRO A C 1
ATOM 1478 O O . PRO A 1 192 ? 20.656 -12.651 0.958 1.00 89.69 192 PRO A O 1
ATOM 1481 N N . GLY A 1 193 ? 21.715 -13.460 -0.849 1.00 88.00 193 GLY A N 1
ATOM 1482 C CA . GLY A 1 193 ? 20.561 -14.151 -1.421 1.00 88.00 193 GLY A CA 1
ATOM 1483 C C . GLY A 1 193 ? 19.421 -13.252 -1.900 1.00 88.00 193 GLY A C 1
ATOM 1484 O O . GLY A 1 193 ? 18.372 -13.785 -2.241 1.00 88.00 193 GLY A O 1
ATOM 1485 N N . ASN A 1 194 ? 19.588 -11.923 -1.929 1.00 91.44 194 ASN A N 1
ATOM 1486 C CA . ASN A 1 194 ? 18.458 -11.018 -2.142 1.00 91.44 194 ASN A CA 1
ATOM 1487 C C . ASN A 1 194 ? 18.807 -9.723 -2.906 1.00 91.44 194 ASN A C 1
ATOM 1489 O O . ASN A 1 194 ? 19.976 -9.394 -3.136 1.00 91.44 194 ASN A O 1
ATOM 1493 N N . ALA A 1 195 ? 17.770 -8.989 -3.297 1.00 94.44 195 ALA A N 1
ATOM 1494 C CA . ALA A 1 195 ? 17.805 -7.606 -3.752 1.00 94.44 195 ALA A CA 1
ATOM 1495 C C . ALA A 1 195 ? 16.751 -6.793 -2.980 1.00 94.44 195 ALA A C 1
ATOM 1497 O O . ALA A 1 195 ? 15.866 -7.376 -2.359 1.00 94.44 195 ALA A O 1
ATOM 1498 N N . ASN A 1 196 ? 16.890 -5.466 -2.929 1.00 94.44 196 ASN A N 1
ATOM 1499 C CA . ASN A 1 196 ? 15.829 -4.612 -2.394 1.00 94.44 196 ASN A CA 1
ATOM 1500 C C . ASN A 1 196 ? 15.883 -3.165 -2.902 1.00 94.44 196 ASN A C 1
ATOM 1502 O O . ASN A 1 196 ? 16.939 -2.632 -3.267 1.00 94.44 196 ASN A O 1
ATOM 1506 N N . PHE A 1 197 ? 14.740 -2.494 -2.804 1.00 94.81 197 PHE A N 1
ATOM 1507 C CA . PHE A 1 197 ? 14.616 -1.045 -2.755 1.00 94.81 197 PHE A CA 1
ATOM 1508 C C . PHE A 1 197 ? 14.473 -0.560 -1.307 1.00 94.81 197 PHE A C 1
ATOM 1510 O O . PHE A 1 197 ? 13.687 -1.094 -0.528 1.00 94.81 197 PHE A O 1
ATOM 1517 N N . ASN A 1 198 ? 15.201 0.500 -0.949 1.00 91.06 198 ASN A N 1
ATOM 1518 C CA . ASN A 1 198 ? 15.037 1.190 0.328 1.00 91.06 198 ASN A CA 1
ATOM 1519 C C . ASN A 1 198 ? 14.480 2.613 0.098 1.00 91.06 198 ASN A C 1
ATOM 1521 O O . ASN A 1 198 ? 15.203 3.461 -0.444 1.00 91.06 198 ASN A O 1
ATOM 1525 N N . PRO A 1 199 ? 13.239 2.908 0.540 1.00 87.31 199 PRO A N 1
ATOM 1526 C CA . PRO A 1 199 ? 12.616 4.219 0.356 1.00 87.31 199 PRO A CA 1
ATOM 1527 C C . PRO A 1 199 ? 13.254 5.335 1.198 1.00 87.31 199 PRO A C 1
ATOM 1529 O O . PRO A 1 199 ? 13.219 6.492 0.778 1.00 87.31 199 PRO A O 1
ATOM 1532 N N . SER A 1 200 ? 13.862 5.022 2.346 1.00 84.44 200 SER A N 1
ATOM 1533 C CA . SER A 1 200 ? 14.474 6.018 3.239 1.00 84.44 200 SER A CA 1
ATOM 1534 C C . SER A 1 200 ? 15.692 6.684 2.601 1.00 84.44 200 SER A C 1
ATOM 1536 O O . SER A 1 200 ? 15.816 7.907 2.632 1.00 84.44 200 SER A O 1
ATOM 1538 N N . ASP A 1 201 ? 16.548 5.886 1.959 1.00 87.50 201 ASP A N 1
ATOM 1539 C CA . ASP A 1 201 ? 17.765 6.377 1.298 1.00 87.50 201 ASP A CA 1
ATOM 1540 C C . ASP A 1 201 ? 17.567 6.622 -0.206 1.00 87.50 201 ASP A C 1
ATOM 1542 O O . ASP A 1 201 ? 18.453 7.171 -0.860 1.00 87.50 201 ASP A O 1
ATOM 1546 N N . PHE A 1 202 ? 16.426 6.196 -0.760 1.00 92.75 202 PHE A N 1
ATOM 1547 C CA . PHE A 1 202 ? 16.162 6.146 -2.199 1.00 92.75 202 PHE A CA 1
ATOM 1548 C C . PHE A 1 202 ? 17.267 5.371 -2.945 1.00 92.75 202 PHE A C 1
ATOM 1550 O O . PHE A 1 202 ? 17.951 5.890 -3.831 1.00 92.75 202 PHE A O 1
ATOM 1557 N N . THR A 1 203 ? 17.476 4.113 -2.532 1.00 96.00 203 THR A N 1
ATOM 1558 C CA . THR A 1 203 ? 18.561 3.247 -3.031 1.00 96.00 203 THR A CA 1
ATOM 1559 C C . THR A 1 203 ? 18.055 1.891 -3.512 1.00 96.00 203 THR A C 1
ATOM 1561 O O . THR A 1 203 ? 17.087 1.361 -2.971 1.00 96.00 203 THR A O 1
ATOM 1564 N N . LEU A 1 204 ? 18.744 1.318 -4.501 1.00 97.88 204 LEU A N 1
ATOM 1565 C CA . LEU A 1 204 ? 18.589 -0.076 -4.932 1.00 97.88 204 LEU A CA 1
ATOM 1566 C C . LEU A 1 204 ? 19.827 -0.870 -4.511 1.00 97.88 204 LEU A C 1
ATOM 1568 O O . LEU A 1 204 ? 20.951 -0.387 -4.665 1.00 97.88 204 LEU A O 1
ATOM 1572 N N . CYS A 1 205 ? 19.639 -2.080 -4.002 1.00 96.88 205 CYS A N 1
ATOM 1573 C CA . CYS A 1 205 ? 20.708 -2.968 -3.556 1.00 96.88 205 CYS A CA 1
ATOM 1574 C C . CYS A 1 205 ? 20.581 -4.306 -4.281 1.00 96.88 205 CYS A C 1
ATOM 1576 O O . CYS A 1 205 ? 19.569 -4.986 -4.147 1.00 96.88 205 CYS A O 1
ATOM 1578 N N . PHE A 1 206 ? 21.615 -4.701 -5.018 1.00 96.56 206 PHE A N 1
ATOM 1579 C CA . PHE A 1 206 ? 21.684 -6.006 -5.662 1.00 96.56 206 PHE A CA 1
ATOM 1580 C C . PHE A 1 206 ? 22.770 -6.846 -5.009 1.00 96.56 206 PHE A C 1
ATOM 1582 O O . PHE A 1 206 ? 23.959 -6.537 -5.110 1.00 96.56 206 PHE A O 1
ATOM 1589 N N . GLY A 1 207 ? 22.332 -7.897 -4.325 1.00 93.69 207 GLY A N 1
ATOM 1590 C CA . GLY A 1 207 ? 23.188 -8.818 -3.607 1.00 93.69 207 GLY A CA 1
ATOM 1591 C C . GLY A 1 207 ? 23.796 -9.922 -4.466 1.00 93.69 207 GLY A C 1
ATOM 1592 O O . GLY A 1 207 ? 23.793 -9.889 -5.704 1.00 93.69 207 GLY A O 1
ATOM 1593 N N . SER A 1 208 ? 24.292 -10.946 -3.779 1.00 90.56 208 SER A N 1
ATOM 1594 C CA . SER A 1 208 ? 24.874 -12.148 -4.383 1.00 90.56 208 SER A CA 1
ATOM 1595 C C . SER A 1 208 ? 24.437 -13.406 -3.641 1.00 90.56 208 SER A C 1
ATOM 1597 O O . SER A 1 208 ? 24.005 -13.334 -2.491 1.00 90.56 208 SER A O 1
ATOM 1599 N N . ILE A 1 209 ? 24.530 -14.562 -4.299 1.00 88.25 209 ILE A N 1
ATOM 1600 C CA . ILE A 1 209 ? 24.253 -15.851 -3.658 1.00 88.25 209 ILE A CA 1
ATOM 1601 C C . ILE A 1 209 ? 25.501 -16.290 -2.875 1.00 88.25 209 ILE A C 1
ATOM 1603 O O . ILE A 1 209 ? 26.540 -16.507 -3.506 1.00 88.25 209 ILE A O 1
ATOM 1607 N N . PRO A 1 210 ? 25.443 -16.439 -1.536 1.00 82.75 210 PRO A N 1
ATOM 1608 C CA . PRO A 1 210 ? 26.623 -16.745 -0.721 1.00 82.75 210 PRO A CA 1
ATOM 1609 C C . PRO A 1 210 ? 27.366 -18.016 -1.153 1.00 82.75 210 PRO A C 1
ATOM 1611 O O . PRO A 1 210 ? 28.597 -18.044 -1.179 1.00 82.75 210 PRO A O 1
ATOM 1614 N N . GLU A 1 211 ? 26.629 -19.055 -1.549 1.00 81.88 211 GLU A N 1
ATOM 1615 C CA . GLU A 1 211 ? 27.165 -20.341 -2.005 1.00 81.88 211 GLU A CA 1
ATOM 1616 C C . GLU A 1 211 ? 27.810 -20.250 -3.396 1.00 81.88 211 GLU A C 1
ATOM 1618 O O . GLU A 1 211 ? 28.669 -21.061 -3.744 1.00 81.88 211 GLU A O 1
ATOM 1623 N N . PHE A 1 212 ? 27.425 -19.246 -4.189 1.00 81.94 212 PHE A N 1
ATOM 1624 C CA . PHE A 1 212 ? 27.896 -19.027 -5.552 1.00 81.94 212 PHE A CA 1
ATOM 1625 C C . PHE A 1 212 ? 28.309 -17.564 -5.736 1.00 81.94 212 PHE A C 1
ATOM 1627 O O . PHE A 1 212 ? 27.608 -16.791 -6.379 1.00 81.94 212 PHE A O 1
ATOM 1634 N N . ALA A 1 213 ? 29.494 -17.191 -5.243 1.00 72.44 213 ALA A N 1
ATOM 1635 C CA . ALA A 1 213 ? 29.987 -15.804 -5.241 1.00 72.44 213 ALA A CA 1
ATOM 1636 C C . ALA A 1 213 ? 29.997 -15.085 -6.616 1.00 72.44 213 ALA A C 1
ATOM 1638 O O . ALA A 1 213 ? 30.079 -13.859 -6.680 1.00 72.44 213 ALA A O 1
ATOM 1639 N N . ASN A 1 214 ? 29.921 -15.828 -7.728 1.00 81.38 214 ASN A N 1
ATOM 1640 C CA . ASN A 1 214 ? 29.831 -15.273 -9.085 1.00 81.38 214 ASN A CA 1
ATOM 1641 C C . ASN A 1 214 ? 28.390 -14.999 -9.557 1.00 81.38 214 ASN A C 1
ATOM 1643 O O . ASN A 1 214 ? 28.207 -14.355 -10.593 1.00 81.38 214 ASN A O 1
ATOM 1647 N N . VAL A 1 215 ? 27.383 -15.485 -8.831 1.00 88.88 215 VAL A N 1
ATOM 1648 C CA . VAL A 1 215 ? 25.961 -15.284 -9.113 1.00 88.88 215 VAL A CA 1
ATOM 1649 C C . VAL A 1 215 ? 25.506 -14.029 -8.382 1.00 88.88 215 VAL A C 1
ATOM 1651 O O . VAL A 1 215 ? 25.450 -13.986 -7.152 1.00 88.88 215 VAL A O 1
ATOM 1654 N N . LYS A 1 216 ? 25.187 -12.994 -9.158 1.00 92.06 216 LYS A N 1
ATOM 1655 C CA . LYS A 1 216 ? 24.783 -11.681 -8.645 1.00 92.06 216 LYS A CA 1
ATOM 1656 C C . LYS A 1 216 ? 23.379 -11.342 -9.106 1.00 92.06 216 LYS A C 1
ATOM 1658 O O . LYS A 1 216 ? 23.040 -11.581 -10.265 1.00 92.06 216 LYS A O 1
ATOM 1663 N 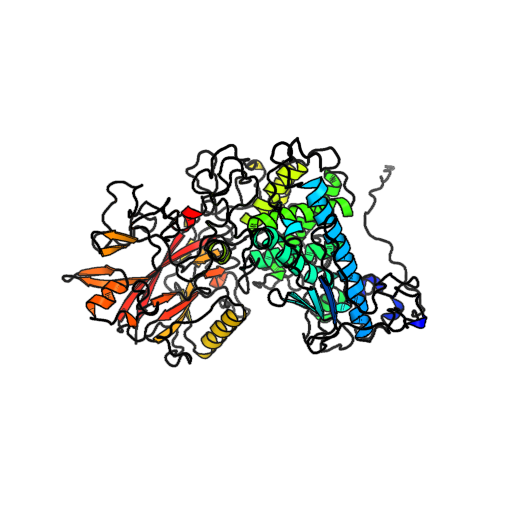N . MET A 1 217 ? 22.601 -10.686 -8.250 1.00 94.19 217 MET A N 1
ATOM 1664 C CA . MET A 1 217 ? 21.256 -10.228 -8.614 1.00 94.19 217 MET A CA 1
ATOM 1665 C C . MET A 1 217 ? 21.295 -9.194 -9.749 1.00 94.19 217 MET A C 1
ATOM 1667 O O . MET A 1 217 ? 20.439 -9.199 -10.628 1.00 94.19 217 MET A O 1
ATOM 1671 N N . ALA A 1 218 ? 22.372 -8.405 -9.838 1.00 95.44 218 ALA A N 1
ATOM 1672 C CA . ALA A 1 218 ? 22.624 -7.476 -10.942 1.00 95.44 218 ALA A CA 1
ATOM 1673 C C . ALA A 1 218 ? 22.914 -8.156 -12.303 1.00 95.44 218 ALA A C 1
ATOM 1675 O O . ALA A 1 218 ? 23.203 -7.471 -13.284 1.00 95.44 218 ALA A O 1
ATOM 1676 N N . GLN A 1 219 ? 22.874 -9.490 -12.399 1.00 94.62 219 GLN A N 1
ATOM 1677 C CA . GLN A 1 219 ? 22.933 -10.231 -13.669 1.00 94.62 219 GLN A CA 1
ATOM 1678 C C . GLN A 1 219 ? 21.541 -10.571 -14.222 1.00 94.62 219 GLN A C 1
ATOM 1680 O O . GLN A 1 219 ? 21.449 -10.985 -15.378 1.00 94.62 219 GLN A O 1
ATOM 1685 N N . ASP A 1 220 ? 20.475 -10.394 -13.436 1.00 93.94 220 ASP A N 1
ATOM 1686 C CA . ASP A 1 220 ? 19.096 -10.679 -13.836 1.00 93.94 220 ASP A CA 1
ATOM 1687 C C . ASP A 1 220 ? 18.307 -9.373 -14.055 1.00 93.94 220 ASP A C 1
ATOM 1689 O O . ASP A 1 220 ? 17.936 -8.699 -13.091 1.00 93.94 220 ASP A O 1
ATOM 1693 N N . PRO A 1 221 ? 18.019 -8.985 -15.313 1.00 94.06 221 PRO A N 1
ATOM 1694 C CA . PRO A 1 221 ? 17.253 -7.774 -15.599 1.00 94.06 221 PRO A CA 1
ATOM 1695 C C . PRO A 1 221 ? 15.847 -7.772 -15.008 1.00 94.06 221 PRO A C 1
ATOM 1697 O O . PRO A 1 221 ? 15.326 -6.700 -14.724 1.00 94.06 221 PRO A O 1
ATOM 1700 N N . SER A 1 222 ? 15.222 -8.937 -14.804 1.00 94.88 222 SER A N 1
ATOM 1701 C CA . SER A 1 222 ? 13.887 -8.981 -14.205 1.00 94.88 222 SER A CA 1
ATOM 1702 C C . SER A 1 222 ? 13.909 -8.536 -12.742 1.00 94.88 222 SER A C 1
ATOM 1704 O O . SER A 1 222 ? 13.070 -7.721 -12.372 1.00 94.88 222 SER A O 1
ATOM 1706 N N . VAL A 1 223 ? 14.926 -8.947 -11.971 1.00 95.75 223 VAL A N 1
ATOM 1707 C CA . VAL A 1 223 ? 15.170 -8.478 -10.593 1.00 95.75 223 VAL A CA 1
ATOM 1708 C C . VAL A 1 223 ? 15.422 -6.973 -10.577 1.00 95.75 223 VAL A C 1
ATOM 1710 O O . VAL A 1 223 ? 14.782 -6.241 -9.833 1.00 95.75 223 VAL A O 1
ATOM 1713 N N . MET A 1 224 ? 16.274 -6.471 -11.473 1.00 96.75 224 MET A N 1
ATOM 1714 C CA . MET A 1 224 ? 16.554 -5.032 -11.551 1.00 96.75 224 MET A CA 1
ATOM 1715 C C . MET A 1 224 ? 15.311 -4.187 -11.865 1.00 96.75 224 MET A C 1
ATOM 1717 O O . MET A 1 224 ? 15.145 -3.106 -11.301 1.00 96.75 224 MET A O 1
ATOM 1721 N N . HIS A 1 225 ? 14.437 -4.659 -12.759 1.00 96.69 225 HIS A N 1
ATOM 1722 C CA . HIS A 1 225 ? 13.197 -3.956 -13.096 1.00 96.69 225 HIS A CA 1
ATOM 1723 C C . HIS A 1 225 ? 12.154 -4.015 -11.974 1.00 96.69 225 HIS A C 1
ATOM 1725 O O . HIS A 1 225 ? 11.441 -3.031 -11.792 1.00 96.69 225 HIS A O 1
ATOM 1731 N N . HIS A 1 226 ? 12.076 -5.125 -11.239 1.00 97.38 226 HIS A N 1
ATOM 1732 C CA . HIS A 1 226 ? 11.204 -5.274 -10.072 1.00 97.38 226 HIS A CA 1
ATOM 1733 C C . HIS A 1 226 ? 11.594 -4.282 -8.968 1.00 97.38 226 HIS A C 1
ATOM 1735 O O . HIS A 1 226 ? 10.770 -3.460 -8.570 1.00 97.38 226 HIS A O 1
ATOM 1741 N N . GLU A 1 227 ? 12.876 -4.238 -8.583 1.00 97.25 227 GLU A N 1
ATOM 1742 C CA . GLU A 1 227 ? 13.346 -3.302 -7.549 1.00 97.25 227 GLU A CA 1
ATOM 1743 C C . GLU A 1 227 ? 13.154 -1.838 -7.955 1.00 97.25 227 GLU A C 1
ATOM 1745 O O . GLU A 1 227 ? 12.731 -0.993 -7.162 1.00 97.25 227 GLU A O 1
ATOM 1750 N N . LEU A 1 228 ? 13.406 -1.521 -9.229 1.00 97.75 228 LEU A N 1
ATOM 1751 C CA . LEU A 1 228 ? 13.093 -0.195 -9.751 1.00 97.75 228 LEU A CA 1
ATOM 1752 C C . LEU A 1 228 ? 11.584 0.091 -9.694 1.00 97.75 228 LEU A C 1
ATOM 1754 O O . LEU A 1 228 ? 11.192 1.218 -9.406 1.00 97.75 228 LEU A O 1
ATOM 1758 N N . GLY A 1 229 ? 10.740 -0.912 -9.928 1.00 97.56 229 GLY A N 1
ATOM 1759 C CA . GLY A 1 229 ? 9.287 -0.831 -9.822 1.00 97.56 229 GLY A CA 1
ATOM 1760 C C . GLY A 1 229 ? 8.789 -0.349 -8.456 1.00 97.56 229 GLY A C 1
ATOM 1761 O O . GLY A 1 229 ? 7.894 0.505 -8.394 1.00 97.56 229 GLY A O 1
ATOM 1762 N N . HIS A 1 230 ? 9.422 -0.793 -7.365 1.00 97.19 230 HIS A N 1
ATOM 1763 C CA . HIS A 1 230 ? 9.159 -0.254 -6.027 1.00 97.19 230 HIS A CA 1
ATOM 1764 C C . HIS A 1 230 ? 9.466 1.246 -5.946 1.00 97.19 230 HIS A C 1
ATOM 1766 O O . HIS A 1 230 ? 8.630 2.023 -5.474 1.00 97.19 230 HIS A O 1
ATOM 1772 N N . ALA A 1 231 ? 10.620 1.674 -6.469 1.00 96.25 231 ALA A N 1
ATOM 1773 C CA . ALA A 1 231 ? 11.011 3.082 -6.496 1.00 96.25 231 ALA A CA 1
ATOM 1774 C C . ALA A 1 231 ? 10.051 3.941 -7.339 1.00 96.25 231 ALA A C 1
ATOM 1776 O O . ALA A 1 231 ? 9.684 5.043 -6.927 1.00 96.25 231 ALA A O 1
ATOM 1777 N N . LEU A 1 232 ? 9.606 3.439 -8.499 1.00 96.62 232 LEU A N 1
ATOM 1778 C CA . LEU A 1 232 ? 8.641 4.135 -9.358 1.00 96.62 232 LEU A CA 1
ATOM 1779 C C . LEU A 1 232 ? 7.289 4.307 -8.654 1.00 96.62 232 LEU A C 1
ATOM 1781 O O . LEU A 1 232 ? 6.747 5.413 -8.654 1.00 96.62 232 LEU A O 1
ATOM 1785 N N . SER A 1 233 ? 6.777 3.251 -8.014 1.00 96.81 233 SER A N 1
ATOM 1786 C CA . SER A 1 233 ? 5.531 3.288 -7.226 1.00 96.81 233 SER A CA 1
ATOM 1787 C C . SER A 1 233 ? 5.603 4.341 -6.123 1.00 96.81 233 SER A C 1
ATOM 1789 O O . SER A 1 233 ? 4.728 5.202 -6.024 1.00 96.81 233 SER A O 1
ATOM 1791 N N . GLN A 1 234 ? 6.703 4.340 -5.363 1.00 94.44 234 GLN A N 1
ATOM 1792 C CA . GLN A 1 234 ? 6.951 5.306 -4.294 1.00 94.44 234 GLN A CA 1
ATOM 1793 C C . GLN A 1 234 ? 6.976 6.752 -4.812 1.00 94.44 234 GLN A C 1
ATOM 1795 O O . GLN A 1 234 ? 6.461 7.658 -4.153 1.00 94.44 234 GLN A O 1
ATOM 1800 N N . MET A 1 235 ? 7.555 6.991 -5.994 1.00 94.38 235 MET A N 1
ATOM 1801 C CA . MET A 1 235 ? 7.530 8.315 -6.619 1.00 94.38 235 MET A CA 1
ATOM 1802 C C . MET A 1 235 ? 6.111 8.735 -7.004 1.00 94.38 235 MET A C 1
ATOM 1804 O O . MET A 1 235 ? 5.697 9.831 -6.634 1.00 94.38 235 MET A O 1
ATOM 1808 N N . MET A 1 236 ? 5.352 7.873 -7.689 1.00 97.00 236 MET A N 1
ATOM 1809 C CA . MET A 1 236 ? 3.995 8.208 -8.147 1.00 97.00 236 MET A CA 1
ATOM 1810 C C . MET A 1 236 ? 3.039 8.478 -6.983 1.00 97.00 236 MET A C 1
ATOM 1812 O O . MET A 1 236 ? 2.259 9.423 -7.058 1.00 97.00 236 MET A O 1
ATOM 1816 N N . MET A 1 237 ? 3.164 7.741 -5.874 1.00 95.25 237 MET A N 1
ATOM 1817 C CA . MET A 1 237 ? 2.405 8.014 -4.647 1.00 95.25 237 MET A CA 1
ATOM 1818 C C . MET A 1 237 ? 2.674 9.398 -4.049 1.00 95.25 237 MET A C 1
ATOM 1820 O O . MET A 1 237 ? 1.838 9.937 -3.331 1.00 95.25 237 MET A O 1
ATOM 1824 N N . ASN A 1 238 ? 3.830 9.990 -4.344 1.00 95.56 238 ASN A N 1
ATOM 1825 C CA . ASN A 1 238 ? 4.272 11.247 -3.751 1.00 95.56 238 ASN A CA 1
ATOM 1826 C C . ASN A 1 238 ? 4.272 12.431 -4.726 1.00 95.56 238 ASN A C 1
ATOM 1828 O O . ASN A 1 238 ? 4.707 13.520 -4.345 1.00 95.56 238 ASN A O 1
ATOM 1832 N N . PHE A 1 239 ? 3.736 12.274 -5.943 1.00 96.12 239 PHE A N 1
ATOM 1833 C CA . PHE A 1 239 ? 3.619 13.371 -6.911 1.00 96.12 239 PHE A CA 1
ATOM 1834 C C . PHE A 1 239 ? 2.904 14.585 -6.315 1.00 96.12 239 PHE A C 1
ATOM 1836 O O . PHE A 1 239 ? 3.431 15.698 -6.350 1.00 96.12 239 PHE A O 1
ATOM 1843 N N . ARG A 1 240 ? 1.717 14.380 -5.734 1.00 94.38 240 ARG A N 1
ATOM 1844 C CA . ARG A 1 240 ? 0.932 15.467 -5.134 1.00 94.38 240 ARG A CA 1
ATOM 1845 C C . ARG A 1 240 ? 1.569 16.002 -3.854 1.00 94.38 240 ARG A C 1
ATOM 1847 O O . ARG A 1 240 ? 1.545 17.207 -3.637 1.00 94.38 240 ARG A O 1
ATOM 1854 N N . ASN A 1 241 ? 2.220 15.146 -3.069 1.00 94.31 241 ASN A N 1
ATOM 1855 C CA . ASN A 1 241 ? 2.875 15.540 -1.817 1.00 94.31 241 ASN A CA 1
ATOM 1856 C C . ASN A 1 241 ? 4.025 16.515 -2.076 1.00 94.31 241 ASN A C 1
ATOM 1858 O O . ASN A 1 241 ? 4.043 17.611 -1.521 1.00 94.31 241 ASN A O 1
ATOM 1862 N N . ILE A 1 242 ? 4.930 16.165 -2.994 1.00 93.81 242 ILE A N 1
ATOM 1863 C CA . ILE A 1 242 ? 6.065 17.022 -3.356 1.00 93.81 242 ILE A CA 1
ATOM 1864 C C . ILE A 1 242 ? 5.565 18.293 -4.055 1.00 93.81 242 ILE A C 1
ATOM 1866 O O . ILE A 1 242 ? 6.021 19.391 -3.739 1.00 93.81 242 ILE A O 1
ATOM 1870 N N . ALA A 1 243 ? 4.592 18.173 -4.965 1.00 93.31 243 ALA A N 1
ATOM 1871 C CA . ALA A 1 243 ? 3.993 19.324 -5.641 1.00 93.31 243 ALA A CA 1
ATOM 1872 C C . ALA A 1 243 ? 3.279 20.288 -4.678 1.00 93.31 243 ALA A C 1
ATOM 1874 O O . ALA A 1 243 ? 3.335 21.501 -4.871 1.00 93.31 243 ALA A O 1
ATOM 1875 N N . GLY A 1 244 ? 2.646 19.756 -3.632 1.00 90.94 244 GLY A N 1
ATOM 1876 C CA . GLY A 1 244 ? 1.980 20.508 -2.572 1.00 90.94 244 GLY A CA 1
ATOM 1877 C C . GLY A 1 244 ? 2.912 21.002 -1.462 1.00 90.94 244 GLY A C 1
ATOM 1878 O O . GLY A 1 244 ? 2.435 21.617 -0.512 1.00 90.94 244 GLY A O 1
ATOM 1879 N N . GLY A 1 245 ? 4.223 20.737 -1.546 1.00 89.81 245 GLY A N 1
ATOM 1880 C CA . GLY A 1 245 ? 5.196 21.140 -0.525 1.00 89.81 245 GLY A CA 1
ATOM 1881 C C . GLY A 1 245 ? 5.069 20.382 0.802 1.00 89.81 245 GLY A C 1
ATOM 1882 O O . GLY A 1 245 ? 5.499 20.881 1.842 1.00 89.81 245 GLY A O 1
ATOM 1883 N N . ILE A 1 246 ? 4.469 19.190 0.792 1.00 88.81 246 ILE A N 1
ATOM 1884 C CA . ILE A 1 246 ? 4.389 18.309 1.957 1.00 88.81 246 ILE A CA 1
ATOM 1885 C C . ILE A 1 246 ? 5.731 17.592 2.131 1.00 88.81 246 ILE A C 1
ATOM 1887 O O . ILE A 1 246 ? 6.219 16.929 1.221 1.00 88.81 246 ILE A O 1
ATOM 1891 N N . VAL A 1 247 ? 6.322 17.739 3.321 1.00 86.19 247 VAL A N 1
ATOM 1892 C CA . VAL A 1 247 ? 7.599 17.101 3.686 1.00 86.19 247 VAL A CA 1
ATOM 1893 C C . VAL A 1 247 ? 7.419 15.610 3.980 1.00 86.19 247 VAL A C 1
ATOM 1895 O O . VAL A 1 247 ? 8.296 14.806 3.669 1.00 86.19 247 VAL A O 1
ATOM 1898 N N . ASP A 1 248 ? 6.281 15.243 4.572 1.00 85.75 248 ASP A N 1
ATOM 1899 C CA . ASP A 1 248 ? 5.911 13.847 4.782 1.00 85.75 248 ASP A CA 1
ATOM 1900 C C . ASP A 1 248 ? 5.764 13.101 3.455 1.00 85.75 248 ASP A C 1
ATOM 1902 O O . ASP A 1 248 ? 5.268 13.636 2.464 1.00 85.75 248 ASP A O 1
ATOM 1906 N N . ARG A 1 249 ? 6.145 11.824 3.457 1.00 87.75 249 ARG A N 1
ATOM 1907 C CA . ARG A 1 249 ? 5.931 10.937 2.317 1.00 87.75 249 ARG A CA 1
ATOM 1908 C C . ARG A 1 249 ? 4.874 9.898 2.651 1.00 87.75 249 ARG A C 1
ATOM 1910 O O . ARG A 1 249 ? 4.832 9.384 3.772 1.00 87.75 249 ARG A O 1
ATOM 1917 N N . SER A 1 250 ? 4.025 9.615 1.672 1.00 91.25 250 SER A N 1
ATOM 1918 C CA . SER A 1 250 ? 3.179 8.431 1.672 1.00 91.25 250 SER A CA 1
ATOM 1919 C C . SER A 1 250 ? 4.041 7.217 1.335 1.00 91.25 250 SER A C 1
ATOM 1921 O O . SER A 1 250 ? 4.974 7.313 0.534 1.00 91.25 250 SER A O 1
ATOM 1923 N N . ASN A 1 251 ? 3.737 6.087 1.964 1.00 87.56 251 ASN A N 1
ATOM 1924 C CA . ASN A 1 251 ? 4.316 4.792 1.638 1.00 87.56 251 ASN A CA 1
ATOM 1925 C C . ASN A 1 251 ? 3.177 3.873 1.225 1.00 87.56 251 ASN A C 1
ATOM 1927 O O . ASN A 1 251 ? 2.043 4.056 1.663 1.00 87.56 251 ASN A O 1
ATOM 1931 N N . ILE A 1 252 ? 3.476 2.897 0.377 1.00 78.88 252 ILE A N 1
ATOM 1932 C CA . ILE A 1 252 ? 2.469 1.909 0.006 1.00 78.88 252 ILE A CA 1
ATOM 1933 C C . ILE A 1 252 ? 2.257 0.897 1.129 1.00 78.88 252 ILE A C 1
ATOM 1935 O O . ILE A 1 252 ? 1.119 0.662 1.485 1.00 78.88 252 ILE A O 1
ATOM 1939 N N . SER A 1 253 ? 3.322 0.388 1.749 1.00 81.88 253 SER A N 1
ATOM 1940 C CA . SER A 1 253 ? 3.254 -0.565 2.860 1.00 81.88 253 SER A CA 1
ATOM 1941 C C . SER A 1 253 ? 3.819 0.040 4.142 1.00 81.88 253 SER A C 1
ATOM 1943 O O . SER A 1 253 ? 4.728 0.879 4.098 1.00 81.88 253 SER A O 1
ATOM 1945 N N . TYR A 1 254 ? 3.282 -0.389 5.282 1.00 75.69 254 TYR A N 1
ATOM 1946 C CA . TYR A 1 254 ? 3.661 0.100 6.609 1.00 75.69 254 TYR A CA 1
ATOM 1947 C C . TYR A 1 254 ? 4.030 -1.029 7.574 1.00 75.69 254 TYR A C 1
ATOM 1949 O O . TYR A 1 254 ? 4.595 -0.764 8.634 1.00 75.69 254 TYR A O 1
ATOM 1957 N N . THR A 1 255 ? 3.763 -2.288 7.235 1.00 72.50 255 THR A N 1
ATOM 1958 C CA . THR A 1 255 ? 4.014 -3.438 8.118 1.00 72.50 255 THR A CA 1
ATOM 1959 C C . THR A 1 255 ? 4.841 -4.521 7.421 1.00 72.50 255 THR A C 1
ATOM 1961 O O . THR A 1 255 ? 5.417 -4.285 6.364 1.00 72.50 255 THR A O 1
ATOM 1964 N N . PHE A 1 256 ? 5.045 -5.679 8.060 1.00 71.75 256 PHE A N 1
ATOM 1965 C CA . PHE A 1 256 ? 5.688 -6.821 7.395 1.00 71.75 256 PHE A CA 1
ATOM 1966 C C . PHE A 1 256 ? 4.757 -7.449 6.350 1.00 71.75 256 PHE A C 1
ATOM 1968 O O . PHE A 1 256 ? 5.192 -7.723 5.236 1.00 71.75 256 PHE A O 1
ATOM 1975 N N . TYR A 1 257 ? 3.480 -7.605 6.700 1.00 83.06 257 TYR A N 1
ATOM 1976 C CA . TYR A 1 257 ? 2.416 -7.964 5.779 1.00 83.06 257 TYR A CA 1
ATOM 1977 C C . TYR A 1 257 ? 1.246 -6.988 5.923 1.00 83.06 257 TYR A C 1
ATOM 1979 O O . TYR A 1 257 ? 0.616 -6.908 6.977 1.00 83.06 257 TYR A O 1
ATOM 1987 N N . ASP A 1 258 ? 0.917 -6.316 4.825 1.00 89.19 258 ASP A N 1
ATOM 1988 C CA . ASP A 1 258 ? -0.368 -5.672 4.577 1.00 89.19 258 ASP A CA 1
ATOM 1989 C C . ASP A 1 258 ? -0.743 -5.856 3.098 1.00 89.19 258 ASP A C 1
ATOM 1991 O O . ASP A 1 258 ? 0.091 -6.196 2.250 1.00 89.19 258 ASP A O 1
ATOM 1995 N N . GLU A 1 259 ? -2.024 -5.671 2.765 1.00 94.50 259 GLU A N 1
ATOM 1996 C CA . GLU A 1 259 ? -2.480 -5.860 1.382 1.00 94.50 259 GLU A CA 1
ATOM 1997 C C . GLU A 1 259 ? -1.830 -4.866 0.413 1.00 94.50 259 GLU A C 1
ATOM 1999 O O . GLU A 1 259 ? -1.637 -5.185 -0.759 1.00 94.50 259 GLU A O 1
ATOM 2004 N N . ALA A 1 260 ? -1.453 -3.679 0.887 1.00 94.06 260 ALA A N 1
ATOM 2005 C CA . ALA A 1 260 ? -0.760 -2.697 0.072 1.00 94.06 260 ALA A CA 1
ATOM 2006 C C . ALA A 1 260 ? 0.654 -3.148 -0.326 1.00 94.06 260 ALA A C 1
ATOM 2008 O O . ALA A 1 260 ? 1.037 -2.978 -1.483 1.00 94.06 260 ALA A O 1
ATOM 2009 N N . GLY A 1 261 ? 1.400 -3.771 0.592 1.00 94.19 261 GLY A N 1
ATOM 2010 C CA . GLY A 1 261 ? 2.676 -4.425 0.313 1.00 94.19 261 GLY A CA 1
ATOM 2011 C C . GLY A 1 261 ? 2.512 -5.564 -0.685 1.00 94.19 261 GLY A C 1
ATOM 2012 O O . GLY A 1 261 ? 3.239 -5.614 -1.671 1.00 94.19 261 GLY A O 1
ATOM 2013 N N . ALA A 1 262 ? 1.484 -6.403 -0.524 1.00 95.75 262 ALA A N 1
ATOM 2014 C CA . ALA A 1 262 ? 1.183 -7.448 -1.503 1.00 95.75 262 ALA A CA 1
ATOM 2015 C C . ALA A 1 262 ? 0.916 -6.873 -2.906 1.00 95.75 262 ALA A C 1
ATOM 2017 O O . ALA A 1 262 ? 1.493 -7.318 -3.897 1.00 95.75 262 ALA A O 1
ATOM 2018 N N . ILE A 1 263 ? 0.085 -5.835 -3.006 1.00 97.50 263 ILE A N 1
ATOM 2019 C CA . ILE A 1 263 ? -0.161 -5.141 -4.276 1.00 97.50 263 ILE A CA 1
ATOM 2020 C C . ILE A 1 263 ? 1.145 -4.569 -4.837 1.00 97.50 263 ILE A C 1
ATOM 2022 O O . ILE A 1 263 ? 1.371 -4.669 -6.041 1.00 97.50 263 ILE A O 1
ATOM 2026 N N . GLN A 1 264 ? 2.009 -3.997 -3.994 1.00 96.31 264 GLN A N 1
ATOM 2027 C CA . GLN A 1 264 ? 3.298 -3.459 -4.417 1.00 96.31 264 GLN A CA 1
ATOM 2028 C C . GLN A 1 264 ? 4.182 -4.527 -5.064 1.00 96.31 264 GLN A C 1
ATOM 2030 O O . GLN A 1 264 ? 4.684 -4.287 -6.159 1.00 96.31 264 GLN A O 1
ATOM 2035 N N . GLU A 1 265 ? 4.331 -5.689 -4.427 1.00 96.56 265 GLU A N 1
ATOM 2036 C CA . GLU A 1 265 ? 5.097 -6.822 -4.960 1.00 96.56 265 GLU A CA 1
ATOM 2037 C C . GLU A 1 265 ? 4.547 -7.278 -6.317 1.00 96.56 265 GLU A C 1
ATOM 2039 O O . GLU A 1 265 ? 5.285 -7.447 -7.288 1.00 96.56 265 GLU A O 1
ATOM 2044 N N . GLY A 1 266 ? 3.220 -7.385 -6.433 1.00 96.94 266 GLY A N 1
ATOM 2045 C CA . GLY A 1 266 ? 2.569 -7.738 -7.693 1.00 96.94 266 GLY A CA 1
ATOM 2046 C C . GLY A 1 266 ? 2.763 -6.700 -8.800 1.00 96.94 266 GLY A C 1
ATOM 2047 O O . GLY A 1 266 ? 2.966 -7.036 -9.969 1.00 96.94 266 GLY A O 1
ATOM 2048 N N . VAL A 1 267 ? 2.721 -5.415 -8.454 1.00 98.19 267 VAL A N 1
ATOM 2049 C CA . VAL A 1 267 ? 2.978 -4.330 -9.407 1.00 98.19 267 VAL A CA 1
ATOM 2050 C C . VAL A 1 267 ? 4.465 -4.282 -9.792 1.00 98.19 267 VAL A C 1
ATOM 2052 O O . VAL A 1 267 ? 4.771 -4.047 -10.961 1.00 98.19 267 VAL A O 1
ATOM 2055 N N . ALA A 1 268 ? 5.386 -4.570 -8.868 1.00 97.56 268 ALA A N 1
ATOM 2056 C CA . ALA A 1 268 ? 6.822 -4.718 -9.123 1.00 97.56 268 ALA A CA 1
ATOM 2057 C C . ALA A 1 268 ? 7.122 -5.863 -10.104 1.00 97.56 268 ALA A C 1
ATOM 2059 O O . ALA A 1 268 ? 7.824 -5.669 -11.103 1.00 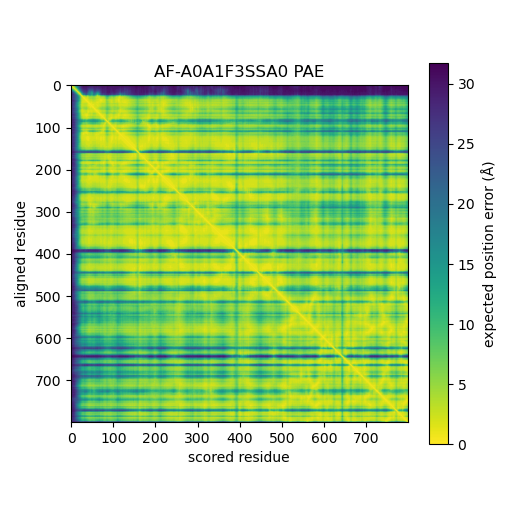97.56 268 ALA A O 1
ATOM 2060 N N . ASP A 1 269 ? 6.488 -7.018 -9.912 1.00 97.31 269 ASP A N 1
ATOM 2061 C CA . ASP A 1 269 ? 6.533 -8.140 -10.850 1.00 97.31 269 ASP A CA 1
ATOM 2062 C C . ASP A 1 269 ? 5.968 -7.754 -12.233 1.00 97.31 269 ASP A C 1
ATOM 2064 O O . ASP A 1 269 ? 6.567 -8.054 -13.277 1.00 97.31 269 ASP A O 1
ATOM 2068 N N . TYR A 1 270 ? 4.864 -6.997 -12.261 1.00 97.88 270 TYR A N 1
ATOM 2069 C CA . TYR A 1 270 ? 4.297 -6.466 -13.501 1.00 97.88 270 TYR A CA 1
ATOM 2070 C C . TYR A 1 270 ? 5.227 -5.459 -14.198 1.00 97.88 270 TYR A C 1
ATOM 2072 O O . TYR A 1 270 ? 5.298 -5.445 -15.426 1.00 97.88 270 TYR A O 1
ATOM 2080 N N . TYR A 1 271 ? 5.989 -4.640 -13.471 1.00 97.06 271 TYR A N 1
ATOM 2081 C CA . TYR A 1 271 ? 6.982 -3.745 -14.072 1.00 97.06 271 TYR A CA 1
ATOM 2082 C C . TYR A 1 271 ? 8.091 -4.514 -14.796 1.00 97.06 271 TYR A C 1
ATOM 2084 O O . TYR A 1 271 ? 8.481 -4.142 -15.911 1.00 97.06 271 TYR A O 1
ATOM 2092 N N . ALA A 1 272 ? 8.547 -5.632 -14.225 1.00 95.75 272 ALA A N 1
ATOM 2093 C CA . ALA A 1 272 ? 9.464 -6.533 -14.911 1.00 95.75 272 ALA A CA 1
ATOM 2094 C C . ALA A 1 272 ? 8.835 -7.096 -16.199 1.00 95.75 272 ALA A C 1
ATOM 2096 O O . ALA A 1 272 ? 9.466 -7.019 -17.260 1.00 95.75 272 ALA A O 1
ATOM 2097 N N . TYR A 1 273 ? 7.581 -7.568 -16.136 1.00 96.62 273 TYR A N 1
ATOM 2098 C CA . TYR A 1 273 ? 6.818 -8.018 -17.308 1.00 96.62 273 TYR A CA 1
ATOM 2099 C C . TYR A 1 273 ? 6.667 -6.916 -18.363 1.00 96.62 273 TYR A C 1
ATOM 2101 O O . TYR A 1 273 ? 6.923 -7.149 -19.542 1.00 96.62 273 TYR A O 1
ATOM 2109 N N . ALA A 1 274 ? 6.324 -5.691 -17.972 1.00 96.38 274 ALA A N 1
ATOM 2110 C CA . ALA A 1 274 ? 6.119 -4.581 -18.893 1.00 96.38 274 ALA A CA 1
ATOM 2111 C C . ALA A 1 274 ? 7.381 -4.264 -19.712 1.00 96.38 274 ALA A C 1
ATOM 2113 O O . ALA A 1 274 ? 7.278 -3.794 -20.848 1.00 96.38 274 ALA A O 1
ATOM 2114 N N . MET A 1 275 ? 8.570 -4.522 -19.158 1.00 94.12 275 MET A N 1
ATOM 2115 C CA . MET A 1 275 ? 9.851 -4.273 -19.819 1.00 94.12 275 MET A CA 1
ATOM 2116 C C . MET A 1 275 ? 10.323 -5.406 -20.734 1.00 94.12 275 MET A C 1
ATOM 2118 O O . MET A 1 275 ? 10.977 -5.119 -21.740 1.00 94.12 275 MET A O 1
ATOM 2122 N N . ASN A 1 276 ? 10.028 -6.667 -20.408 1.00 88.81 276 ASN A N 1
ATOM 2123 C CA . ASN A 1 276 ? 10.589 -7.825 -21.119 1.00 88.81 276 ASN A CA 1
ATOM 2124 C C . ASN A 1 276 ? 9.544 -8.787 -21.724 1.00 88.81 276 ASN A C 1
ATOM 2126 O O . ASN A 1 276 ? 9.903 -9.609 -22.563 1.00 88.81 276 ASN A O 1
ATOM 2130 N N . GLY A 1 277 ? 8.269 -8.677 -21.345 1.00 91.50 277 GLY A N 1
ATOM 2131 C CA . GLY A 1 277 ? 7.159 -9.516 -21.803 1.00 91.50 277 GLY A CA 1
ATOM 2132 C C . GLY A 1 277 ? 7.204 -10.969 -21.322 1.00 91.50 277 GLY A C 1
ATOM 2133 O O . GLY A 1 277 ? 6.559 -11.824 -21.931 1.00 91.50 277 GLY A O 1
ATOM 2134 N N . ARG A 1 278 ? 7.987 -11.284 -20.284 1.00 89.81 278 ARG A N 1
ATOM 2135 C CA . ARG A 1 278 ? 8.267 -12.666 -19.865 1.00 89.81 278 ARG A CA 1
ATOM 2136 C C . ARG A 1 278 ? 7.277 -13.166 -18.819 1.00 89.81 278 ARG A C 1
ATOM 2138 O O . ARG A 1 278 ? 6.935 -12.452 -17.885 1.00 89.81 278 ARG A O 1
ATOM 2145 N N . SER A 1 279 ? 6.886 -14.433 -18.932 1.00 88.94 279 SER A N 1
ATOM 2146 C CA . SER A 1 279 ? 5.927 -15.086 -18.028 1.00 88.94 279 SER A CA 1
ATOM 2147 C C . SER A 1 279 ? 6.485 -15.442 -16.648 1.00 88.94 279 SER A C 1
ATOM 2149 O O . SER A 1 279 ? 5.760 -16.020 -15.849 1.00 88.94 279 SER A O 1
ATOM 2151 N N . ARG A 1 280 ? 7.753 -15.135 -16.364 1.00 90.31 280 ARG A N 1
ATOM 2152 C CA . ARG A 1 280 ? 8.428 -15.448 -15.100 1.00 90.31 280 ARG A CA 1
ATOM 2153 C C . ARG A 1 280 ? 9.320 -14.301 -14.657 1.00 90.31 280 ARG A C 1
ATOM 2155 O O . ARG A 1 280 ? 9.819 -13.524 -15.480 1.00 90.31 280 ARG A O 1
ATOM 2162 N N . PHE A 1 281 ? 9.527 -14.234 -13.355 1.00 92.00 281 PHE A N 1
ATOM 2163 C CA . PHE A 1 281 ? 10.392 -13.298 -12.663 1.00 92.00 281 PHE A CA 1
ATOM 2164 C C . PHE A 1 281 ? 11.510 -14.050 -11.922 1.00 92.00 281 PHE A C 1
ATOM 2166 O O . PHE A 1 281 ? 11.249 -15.043 -11.241 1.00 92.00 281 PHE A O 1
ATOM 2173 N N . GLY A 1 282 ? 12.746 -13.551 -12.025 1.00 90.88 282 GLY A N 1
ATOM 2174 C CA . GLY A 1 282 ? 13.863 -13.953 -11.169 1.00 90.88 282 GLY A CA 1
ATOM 2175 C C . GLY A 1 282 ? 14.491 -15.319 -11.463 1.00 90.88 282 GLY A C 1
ATOM 2176 O O . GLY A 1 282 ? 15.078 -15.914 -10.562 1.00 90.88 282 GLY A O 1
ATOM 2177 N N . GLU A 1 283 ? 14.389 -15.860 -12.681 1.00 91.50 283 GLU A N 1
ATOM 2178 C CA . GLU A 1 283 ? 14.829 -17.228 -13.000 1.00 91.50 283 GLU A CA 1
ATOM 2179 C C . GLU A 1 283 ? 16.289 -17.505 -12.657 1.00 91.50 283 GLU A C 1
ATOM 2181 O O . GLU A 1 283 ? 16.619 -18.640 -12.309 1.00 91.50 283 GLU A O 1
ATOM 2186 N N . TRP A 1 284 ? 17.168 -16.506 -12.782 1.00 90.12 284 TRP A N 1
ATOM 2187 C CA . TRP A 1 284 ? 18.593 -16.708 -12.559 1.00 90.12 284 TRP A CA 1
ATOM 2188 C C . TRP A 1 284 ? 18.959 -16.679 -11.082 1.00 90.12 284 TRP A C 1
ATOM 2190 O O . TRP A 1 284 ? 19.402 -17.689 -10.554 1.00 90.12 284 TRP A O 1
ATOM 2200 N N . GLY A 1 285 ? 18.800 -15.541 -10.411 1.00 83.19 285 GLY A N 1
ATOM 2201 C CA . GLY A 1 285 ? 19.217 -15.413 -9.014 1.00 83.19 285 GLY A CA 1
ATOM 2202 C C . GLY A 1 285 ? 18.241 -16.076 -8.045 1.00 83.19 285 GLY A C 1
ATOM 2203 O O . GLY A 1 285 ? 18.653 -16.810 -7.151 1.00 83.19 285 GLY A O 1
ATOM 2204 N N . LEU A 1 286 ? 16.943 -15.847 -8.250 1.00 85.81 286 LEU A N 1
ATOM 2205 C CA . LEU A 1 286 ? 15.912 -16.143 -7.259 1.00 85.81 286 LEU A CA 1
ATOM 2206 C C . LEU A 1 286 ? 15.305 -17.535 -7.428 1.00 85.81 286 LEU A C 1
ATOM 2208 O O . LEU A 1 286 ? 15.051 -18.183 -6.428 1.00 85.81 286 LEU A O 1
ATOM 2212 N N . ILE A 1 287 ? 15.103 -18.053 -8.643 1.00 84.56 287 ILE A N 1
ATOM 2213 C CA . ILE A 1 287 ? 14.570 -19.421 -8.825 1.00 84.56 287 ILE A CA 1
ATOM 2214 C C . ILE A 1 287 ? 15.689 -20.446 -8.771 1.00 84.56 287 ILE A C 1
ATOM 2216 O O . ILE A 1 287 ? 15.667 -21.343 -7.935 1.00 84.56 287 ILE A O 1
ATOM 2220 N N . ARG A 1 288 ? 16.682 -20.328 -9.662 1.00 85.94 288 ARG A N 1
ATOM 2221 C CA . ARG A 1 288 ? 17.719 -21.355 -9.819 1.00 85.94 288 ARG A CA 1
ATOM 2222 C C . ARG A 1 288 ? 18.529 -21.583 -8.537 1.00 85.94 288 ARG A C 1
ATOM 2224 O O . ARG A 1 288 ? 19.018 -22.702 -8.353 1.00 85.94 288 ARG A O 1
ATOM 2231 N N . PHE A 1 289 ? 18.672 -20.564 -7.687 1.00 84.44 289 PHE A N 1
ATOM 2232 C CA . PHE A 1 289 ? 19.476 -20.635 -6.465 1.00 84.44 289 PHE A CA 1
ATOM 2233 C C . PHE A 1 289 ? 18.747 -20.236 -5.168 1.00 84.44 289 PHE A C 1
ATOM 2235 O O . PHE A 1 289 ? 19.348 -20.410 -4.114 1.00 84.44 289 PHE A O 1
ATOM 2242 N N . GLY A 1 290 ? 17.500 -19.741 -5.206 1.00 72.69 290 GLY A N 1
ATOM 2243 C CA . GLY A 1 290 ? 16.853 -19.136 -4.026 1.00 72.69 290 GLY A CA 1
ATOM 2244 C C . GLY A 1 290 ? 15.379 -19.480 -3.762 1.00 72.69 290 GLY A C 1
ATOM 2245 O O . GLY A 1 290 ? 14.838 -18.970 -2.792 1.00 72.69 290 GLY A O 1
ATOM 2246 N N . ASN A 1 291 ? 14.718 -20.309 -4.582 1.00 76.31 291 ASN A N 1
ATOM 2247 C CA . ASN A 1 291 ? 13.272 -20.604 -4.505 1.00 76.31 291 ASN A CA 1
ATOM 2248 C C . ASN A 1 291 ? 12.337 -19.378 -4.333 1.00 76.31 291 ASN A C 1
ATOM 2250 O O . ASN A 1 291 ? 11.252 -19.506 -3.784 1.00 76.31 291 ASN A O 1
ATOM 2254 N N . ALA A 1 292 ? 12.726 -18.197 -4.818 1.00 82.31 292 ALA A N 1
ATOM 2255 C CA . ALA A 1 292 ? 12.010 -16.940 -4.568 1.00 82.31 292 ALA A CA 1
ATOM 2256 C C . ALA A 1 292 ? 11.420 -16.271 -5.826 1.00 82.31 292 ALA A C 1
ATOM 2258 O O . ALA A 1 292 ? 10.755 -15.241 -5.725 1.00 82.31 292 ALA A O 1
ATOM 2259 N N . GLY A 1 293 ? 11.665 -16.809 -7.025 1.00 85.44 293 GLY A N 1
ATOM 2260 C CA . GLY A 1 293 ? 11.040 -16.270 -8.238 1.00 85.44 293 GLY A CA 1
ATOM 2261 C C . GLY A 1 293 ? 9.624 -16.798 -8.455 1.00 85.44 293 GLY A C 1
ATOM 2262 O O . GLY A 1 293 ? 9.211 -17.786 -7.849 1.00 85.44 293 GLY A O 1
ATOM 2263 N N . ARG A 1 294 ? 8.870 -16.112 -9.316 1.00 91.94 294 ARG A N 1
ATOM 2264 C CA . ARG A 1 294 ? 7.414 -16.278 -9.441 1.00 91.94 294 ARG A CA 1
ATOM 2265 C C . ARG A 1 294 ? 6.949 -16.214 -10.900 1.00 91.94 294 ARG A C 1
ATOM 2267 O O . ARG A 1 294 ? 7.606 -15.572 -11.729 1.00 91.94 294 ARG A O 1
ATOM 2274 N N . PRO A 1 295 ? 5.831 -16.869 -11.242 1.00 93.38 295 PRO A N 1
ATOM 2275 C CA . PRO A 1 295 ? 5.165 -16.683 -12.523 1.00 93.38 295 PRO A CA 1
ATOM 2276 C C . PRO A 1 295 ? 4.432 -15.332 -12.584 1.00 93.38 295 PRO A C 1
ATOM 2278 O O . PRO A 1 295 ? 3.918 -14.833 -11.589 1.00 93.38 295 PRO A O 1
ATOM 2281 N N . ASN A 1 296 ? 4.372 -14.764 -13.786 1.00 91.62 296 ASN A N 1
ATOM 2282 C CA . ASN A 1 296 ? 3.579 -13.582 -14.152 1.00 91.62 296 ASN A CA 1
ATOM 2283 C C . ASN A 1 296 ? 2.401 -13.940 -15.072 1.00 91.62 296 ASN A C 1
ATOM 2285 O O . ASN A 1 296 ? 1.682 -13.063 -15.547 1.00 91.62 296 ASN A O 1
ATOM 2289 N N . ASP A 1 297 ? 2.248 -15.221 -15.403 1.00 90.94 297 ASP A N 1
ATOM 2290 C CA . ASP A 1 297 ? 1.241 -15.728 -16.323 1.00 90.94 297 ASP A CA 1
ATOM 2291 C C . ASP A 1 297 ? 0.683 -17.049 -15.807 1.00 90.94 297 ASP A C 1
ATOM 2293 O O . ASP A 1 297 ? 1.448 -17.966 -15.520 1.00 90.94 297 ASP A O 1
ATOM 2297 N N . GLU A 1 298 ? -0.640 -17.199 -15.786 1.00 89.38 298 GLU A N 1
ATOM 2298 C CA . GLU A 1 298 ? -1.260 -18.385 -15.189 1.00 89.38 298 GLU A CA 1
ATOM 2299 C C . GLU A 1 298 ? -0.994 -19.672 -15.967 1.00 89.38 298 GLU A C 1
ATOM 2301 O O . GLU A 1 298 ? -1.141 -20.759 -15.422 1.00 89.38 298 GLU A O 1
ATOM 2306 N N . ASN A 1 299 ? -0.622 -19.579 -17.247 1.00 90.88 299 ASN A N 1
ATOM 2307 C CA . ASN A 1 299 ? -0.260 -20.761 -18.031 1.00 90.88 299 ASN A CA 1
ATOM 2308 C C . ASN A 1 299 ? 1.201 -21.183 -17.818 1.00 90.88 299 ASN A C 1
ATOM 2310 O O . ASN A 1 299 ? 1.693 -22.082 -18.508 1.00 90.88 299 ASN A O 1
ATOM 2314 N N . ASP A 1 300 ? 1.923 -20.515 -16.923 1.00 92.06 300 ASP A N 1
ATOM 2315 C CA . ASP A 1 300 ? 3.283 -20.879 -16.598 1.00 92.06 300 ASP A CA 1
ATOM 2316 C C . ASP A 1 300 ? 3.344 -22.207 -15.826 1.00 92.06 300 ASP A C 1
ATOM 2318 O O . ASP A 1 300 ? 2.580 -22.458 -14.897 1.00 92.06 300 ASP A O 1
ATOM 2322 N N . SER A 1 301 ? 4.294 -23.070 -16.196 1.00 89.62 301 SER A N 1
ATOM 2323 C CA . SER A 1 301 ? 4.436 -24.399 -15.592 1.00 89.62 301 SER A CA 1
ATOM 2324 C C . SER A 1 301 ? 4.903 -24.397 -14.132 1.00 89.62 301 SER A C 1
ATOM 2326 O O . SER A 1 301 ? 5.059 -25.478 -13.571 1.00 89.62 301 SER A O 1
ATOM 2328 N N . MET A 1 302 ? 5.228 -23.238 -13.549 1.00 89.69 302 MET A N 1
ATOM 2329 C CA . MET A 1 302 ? 5.476 -23.117 -12.110 1.00 89.69 302 MET A CA 1
ATOM 2330 C C . MET A 1 302 ? 4.197 -23.279 -11.294 1.00 89.69 302 MET A C 1
ATOM 2332 O O . MET A 1 302 ? 4.270 -23.601 -10.117 1.00 89.69 302 MET A O 1
ATOM 2336 N N . HIS A 1 303 ? 3.025 -23.067 -11.891 1.00 92.81 303 HIS A N 1
ATOM 2337 C CA . HIS A 1 303 ? 1.788 -23.237 -11.157 1.00 92.81 303 HIS A CA 1
ATOM 2338 C C . HIS A 1 303 ? 1.460 -24.699 -10.860 1.00 92.81 303 HIS A C 1
ATOM 2340 O O . HIS A 1 303 ? 1.737 -25.607 -11.650 1.00 92.81 303 HIS A O 1
ATOM 2346 N N . ALA A 1 304 ? 0.784 -24.910 -9.730 1.00 90.81 304 ALA A N 1
ATOM 2347 C CA . ALA A 1 304 ? 0.134 -26.176 -9.442 1.00 90.81 304 ALA A CA 1
ATOM 2348 C C . ALA A 1 304 ? -0.910 -26.524 -10.528 1.00 90.81 304 ALA A C 1
ATOM 2350 O O . ALA A 1 304 ? -1.526 -25.624 -11.113 1.00 90.81 304 ALA A O 1
ATOM 2351 N N . PRO A 1 305 ? -1.161 -27.821 -10.791 1.00 90.38 305 PRO A N 1
ATOM 2352 C CA . PRO A 1 305 ? -2.217 -28.238 -11.708 1.00 90.38 305 PRO A CA 1
ATOM 2353 C C . PRO A 1 305 ? -3.575 -27.624 -11.346 1.00 90.38 305 PRO A C 1
ATOM 2355 O O . PRO A 1 305 ? -3.959 -27.603 -10.178 1.00 90.38 305 PRO A O 1
ATOM 2358 N N . GLY A 1 306 ? -4.323 -27.182 -12.359 1.00 88.50 306 GLY A N 1
ATOM 2359 C CA . GLY A 1 306 ? -5.638 -26.556 -12.177 1.00 88.50 306 GLY A CA 1
ATOM 2360 C C . GLY A 1 306 ? -5.611 -25.030 -12.081 1.00 88.50 306 GLY A C 1
ATOM 2361 O O . GLY A 1 306 ? -6.671 -24.439 -11.909 1.00 88.50 306 GLY A O 1
ATOM 2362 N N . ILE A 1 307 ? -4.440 -24.401 -12.222 1.00 92.62 307 ILE A N 1
ATOM 2363 C CA . ILE A 1 307 ? -4.313 -22.958 -12.451 1.00 92.62 307 ILE A CA 1
ATOM 2364 C C . ILE A 1 307 ? -4.049 -22.715 -13.938 1.00 92.62 307 ILE A C 1
ATOM 2366 O O . ILE A 1 307 ? -3.194 -23.371 -14.538 1.00 92.62 307 ILE A O 1
ATOM 2370 N N . SER A 1 308 ? -4.810 -21.807 -14.546 1.00 93.69 308 SER A N 1
ATOM 2371 C CA . SER A 1 308 ? -4.639 -21.425 -15.948 1.00 93.69 308 SER A CA 1
ATOM 2372 C C . SER A 1 308 ? -5.317 -20.090 -16.262 1.00 93.69 308 SER A C 1
ATOM 2374 O O . SER A 1 308 ? -5.967 -19.470 -15.419 1.00 93.69 308 SER A O 1
ATOM 2376 N N . ARG A 1 309 ? -5.220 -19.645 -17.520 1.00 92.50 309 ARG A N 1
ATOM 2377 C CA . ARG A 1 309 ? -5.964 -18.470 -18.008 1.00 92.50 309 ARG A CA 1
ATOM 2378 C C . ARG A 1 309 ? -7.475 -18.694 -18.146 1.00 92.50 309 ARG A C 1
ATOM 2380 O O . ARG A 1 309 ? -8.191 -17.746 -18.477 1.00 92.50 309 ARG A O 1
ATOM 2387 N N . ASN A 1 310 ? -7.976 -19.914 -17.947 1.00 92.25 310 ASN A N 1
ATOM 2388 C CA . ASN A 1 310 ? -9.413 -20.162 -17.925 1.00 92.25 310 ASN A CA 1
ATOM 2389 C C . ASN A 1 310 ? -10.042 -19.399 -16.763 1.00 92.25 310 ASN A C 1
ATOM 2391 O O . ASN A 1 310 ? -9.539 -19.428 -15.646 1.00 92.25 310 ASN A O 1
ATOM 2395 N N . VAL A 1 311 ? -11.186 -18.762 -17.010 1.00 89.31 311 VAL A N 1
ATOM 2396 C CA . VAL A 1 311 ? -11.868 -17.923 -16.013 1.00 89.31 311 VAL A CA 1
ATOM 2397 C C . VAL A 1 311 ? -12.149 -18.665 -14.696 1.00 89.31 311 VAL A C 1
ATOM 2399 O O . VAL A 1 311 ? -12.140 -18.044 -13.639 1.00 89.31 311 VAL A O 1
ATOM 2402 N N . GLU A 1 312 ? -12.378 -19.982 -14.732 1.00 90.62 312 GLU A N 1
ATOM 2403 C CA . GLU A 1 312 ? -12.625 -20.839 -13.556 1.00 90.62 312 GLU A CA 1
ATOM 2404 C C . GLU A 1 312 ? -11.368 -21.246 -12.773 1.00 90.62 312 GLU A C 1
ATOM 2406 O O . GLU A 1 312 ? -11.488 -21.683 -11.632 1.00 90.62 312 GLU A O 1
ATOM 2411 N N . GLU A 1 313 ? -10.184 -21.066 -13.355 1.00 93.12 313 GLU A N 1
ATOM 2412 C CA . GLU A 1 313 ? -8.903 -21.607 -12.881 1.00 93.12 313 GLU A CA 1
ATOM 2413 C C . GLU A 1 313 ? -7.887 -20.495 -12.549 1.00 93.12 313 GLU A C 1
ATOM 2415 O O . GLU A 1 313 ? -6.696 -20.754 -12.405 1.00 93.12 313 GLU A O 1
ATOM 2420 N N . ARG A 1 314 ? -8.325 -19.233 -12.447 1.00 93.56 314 ARG A N 1
ATOM 2421 C CA . ARG A 1 314 ? -7.432 -18.106 -12.133 1.00 93.56 314 ARG A CA 1
ATOM 2422 C C . ARG A 1 314 ? -7.060 -18.047 -10.649 1.00 93.56 314 ARG A C 1
ATOM 2424 O O . ARG A 1 314 ? -7.853 -18.417 -9.781 1.00 93.56 314 ARG A O 1
ATOM 2431 N N . LEU A 1 315 ? -5.886 -17.472 -10.372 1.00 91.94 315 LEU A N 1
ATOM 2432 C CA . LEU A 1 315 ? -5.435 -17.089 -9.029 1.00 91.94 315 LEU A CA 1
ATOM 2433 C C . LEU A 1 315 ? -6.330 -15.977 -8.468 1.00 91.94 315 LEU A C 1
ATOM 2435 O O . LEU A 1 315 ? -6.106 -14.793 -8.712 1.00 91.94 315 LEU A O 1
ATOM 2439 N N . ARG A 1 316 ? -7.380 -16.354 -7.747 1.00 93.25 316 ARG A N 1
ATOM 2440 C CA . ARG A 1 316 ? -8.398 -15.415 -7.271 1.00 93.25 316 ARG A CA 1
ATOM 2441 C C . ARG A 1 316 ? -8.207 -15.006 -5.814 1.00 93.25 316 ARG A C 1
ATOM 2443 O O . ARG A 1 316 ? -7.909 -15.821 -4.941 1.00 93.25 316 ARG A O 1
ATOM 2450 N N . TYR A 1 317 ? -8.472 -13.741 -5.543 1.00 96.94 317 TYR A N 1
ATOM 2451 C CA . TYR A 1 317 ? -8.648 -13.221 -4.202 1.00 96.94 317 TYR A CA 1
ATOM 2452 C C . TYR A 1 317 ? -9.950 -13.759 -3.575 1.00 96.94 317 TYR A C 1
ATOM 2454 O O . TYR A 1 317 ? -10.978 -13.797 -4.258 1.00 96.94 317 TYR A O 1
ATOM 2462 N N . PRO A 1 318 ? -9.961 -14.134 -2.282 1.00 95.00 318 PRO A N 1
ATOM 2463 C CA . PRO A 1 318 ? -8.825 -14.202 -1.350 1.00 95.00 318 PRO A CA 1
ATOM 2464 C C . PRO A 1 318 ? -8.143 -15.582 -1.266 1.00 95.00 318 PRO A C 1
ATOM 2466 O O . PRO A 1 318 ? -7.204 -15.759 -0.491 1.00 95.00 318 PRO A O 1
ATOM 2469 N N . ASP A 1 319 ? -8.621 -16.573 -2.022 1.00 91.06 319 ASP A N 1
ATOM 2470 C CA . ASP A 1 319 ? -8.212 -17.980 -1.887 1.00 91.06 319 ASP A CA 1
ATOM 2471 C C . ASP A 1 319 ? -6.690 -18.174 -2.034 1.00 91.06 319 ASP A C 1
ATOM 2473 O O . ASP A 1 319 ? -6.096 -18.995 -1.331 1.00 91.06 319 ASP A O 1
ATOM 2477 N N . TYR A 1 320 ? -6.053 -17.364 -2.884 1.00 92.00 320 TYR A N 1
ATOM 2478 C CA . TYR A 1 320 ? -4.632 -17.460 -3.230 1.00 92.00 320 TYR A CA 1
ATOM 2479 C C . TYR A 1 320 ? -3.708 -16.504 -2.457 1.00 92.00 320 TYR A C 1
ATOM 2481 O O . TYR A 1 320 ? -2.534 -16.396 -2.795 1.00 92.00 320 TYR A O 1
ATOM 2489 N N . LEU A 1 321 ? -4.181 -15.843 -1.392 1.00 92.75 321 LEU A N 1
ATOM 2490 C CA . LEU A 1 321 ? -3.344 -14.920 -0.602 1.00 92.75 321 LEU A CA 1
ATOM 2491 C C . LEU A 1 321 ? -2.111 -15.569 0.044 1.00 92.75 321 LEU A C 1
ATOM 2493 O O . LEU A 1 321 ? -1.158 -14.874 0.360 1.00 92.75 321 LEU A O 1
ATOM 2497 N N . SER A 1 322 ? -2.128 -16.886 0.240 1.00 89.94 322 SER A N 1
ATOM 2498 C CA . SER A 1 322 ? -1.027 -17.639 0.852 1.00 89.94 322 SER A CA 1
ATOM 2499 C C . SER A 1 322 ? -0.388 -18.647 -0.107 1.00 89.94 322 SER A C 1
ATOM 2501 O O . SER A 1 322 ? 0.180 -19.636 0.349 1.00 89.94 322 SER A O 1
ATOM 2503 N N . TYR A 1 323 ? -0.606 -18.486 -1.416 1.00 91.50 323 TYR A N 1
ATOM 2504 C CA . TYR A 1 323 ? -0.188 -19.452 -2.430 1.00 91.50 323 TYR A CA 1
ATOM 2505 C C . TYR A 1 323 ? 1.249 -19.193 -2.890 1.00 91.50 323 TYR A C 1
ATOM 2507 O O . TYR A 1 323 ? 1.518 -18.225 -3.604 1.00 91.50 323 TYR A O 1
ATOM 2515 N N . ASP A 1 324 ? 2.151 -20.110 -2.552 1.00 91.12 324 ASP A N 1
ATOM 2516 C CA . ASP A 1 324 ? 3.488 -20.170 -3.131 1.00 91.12 324 ASP A CA 1
ATOM 2517 C C . ASP A 1 324 ? 3.486 -21.092 -4.361 1.00 91.12 324 ASP A C 1
ATOM 2519 O O . ASP A 1 324 ? 3.089 -22.253 -4.300 1.00 91.12 324 ASP A O 1
ATOM 2523 N N . SER A 1 325 ? 3.942 -20.583 -5.506 1.00 89.81 325 SER A N 1
ATOM 2524 C CA . SER A 1 325 ? 4.084 -21.396 -6.721 1.00 89.81 325 SER A CA 1
ATOM 2525 C C . SER A 1 325 ? 5.192 -22.453 -6.625 1.00 89.81 325 SER A C 1
ATOM 2527 O O . SER A 1 325 ? 5.150 -23.451 -7.339 1.00 89.81 325 SER A O 1
ATOM 2529 N N . THR A 1 326 ? 6.179 -22.257 -5.751 1.00 86.62 326 THR A N 1
ATOM 2530 C CA . THR A 1 326 ? 7.308 -23.176 -5.562 1.00 86.62 326 THR A CA 1
ATOM 2531 C C . THR A 1 326 ? 7.014 -24.263 -4.526 1.00 86.62 326 THR A C 1
ATOM 2533 O O . THR A 1 326 ? 7.494 -25.387 -4.683 1.00 86.62 326 THR A O 1
ATOM 2536 N N . ASP A 1 327 ? 6.149 -23.967 -3.551 1.00 88.25 327 ASP A N 1
ATOM 2537 C CA . ASP A 1 327 ? 5.556 -24.934 -2.624 1.00 88.25 327 ASP A CA 1
ATOM 2538 C C . ASP A 1 327 ? 4.039 -24.705 -2.457 1.00 88.25 327 ASP A C 1
ATOM 2540 O O . ASP A 1 327 ? 3.583 -24.127 -1.467 1.00 88.25 327 ASP A O 1
ATOM 2544 N N . PRO A 1 328 ? 3.217 -25.213 -3.395 1.00 86.69 328 PRO A N 1
ATOM 2545 C CA . PRO A 1 328 ? 1.763 -25.040 -3.355 1.00 86.69 328 PRO A CA 1
ATOM 2546 C C . PRO A 1 328 ? 1.059 -25.682 -2.155 1.00 86.69 328 PRO A C 1
ATOM 2548 O O . PRO A 1 328 ? -0.154 -25.525 -2.011 1.00 86.69 328 PRO A O 1
ATOM 2551 N N . THR A 1 329 ? 1.773 -26.475 -1.349 1.00 84.19 329 THR A N 1
ATOM 2552 C CA . THR A 1 329 ? 1.207 -27.148 -0.174 1.00 84.19 329 THR A CA 1
ATOM 2553 C C . THR A 1 329 ? 1.387 -26.347 1.108 1.00 84.19 329 THR A C 1
ATOM 2555 O O . THR A 1 329 ? 0.622 -26.545 2.056 1.00 84.19 329 THR A O 1
ATOM 2558 N N . ALA A 1 330 ? 2.345 -25.420 1.130 1.00 82.69 330 ALA A N 1
ATOM 2559 C CA . ALA A 1 330 ? 2.565 -24.528 2.252 1.00 82.69 330 ALA A CA 1
ATOM 2560 C C . ALA A 1 330 ? 1.498 -23.422 2.302 1.00 82.69 330 ALA A C 1
ATOM 2562 O O . ALA A 1 330 ? 0.986 -22.952 1.287 1.00 82.69 330 ALA A O 1
ATOM 2563 N N . THR A 1 331 ? 1.148 -22.998 3.516 1.00 82.69 331 THR A N 1
ATOM 2564 C CA . THR A 1 331 ? 0.268 -21.847 3.757 1.00 82.69 331 THR A CA 1
ATOM 2565 C C . THR A 1 331 ? 1.091 -20.768 4.441 1.00 82.69 331 THR A C 1
ATOM 2567 O O . THR A 1 331 ? 1.303 -20.830 5.647 1.00 82.69 331 THR A O 1
ATOM 2570 N N . ILE A 1 332 ? 1.577 -19.797 3.666 1.00 82.06 332 ILE A N 1
ATOM 2571 C CA . ILE A 1 332 ? 2.501 -18.767 4.156 1.00 82.06 332 ILE A CA 1
ATOM 2572 C C . ILE A 1 332 ? 1.872 -17.383 3.971 1.00 82.06 332 ILE A C 1
ATOM 2574 O O . ILE A 1 332 ? 1.410 -17.049 2.882 1.00 82.06 332 ILE A O 1
ATOM 2578 N N . GLU A 1 333 ? 1.838 -16.583 5.039 1.00 86.56 333 GLU A N 1
ATOM 2579 C CA . GLU A 1 333 ? 1.477 -15.162 4.971 1.00 86.56 333 GLU A CA 1
ATOM 2580 C C . GLU A 1 333 ? 2.702 -14.355 4.537 1.00 86.56 333 GLU A C 1
ATOM 2582 O O . GLU A 1 333 ? 3.613 -14.119 5.329 1.00 86.56 333 GLU A O 1
ATOM 2587 N N . ASP A 1 334 ? 2.731 -13.965 3.265 1.00 88.81 334 ASP A N 1
ATOM 2588 C CA . ASP A 1 334 ? 3.835 -13.214 2.679 1.00 88.81 334 ASP A CA 1
ATOM 2589 C C . ASP A 1 334 ? 3.330 -12.347 1.512 1.00 88.81 334 ASP A C 1
ATOM 2591 O O . ASP A 1 334 ? 2.472 -12.752 0.717 1.00 88.81 334 ASP A O 1
ATOM 2595 N N . VAL A 1 335 ? 3.849 -11.120 1.432 1.00 93.31 335 VAL A N 1
ATOM 2596 C CA . VAL A 1 335 ? 3.436 -10.120 0.439 1.00 93.31 335 VAL A CA 1
ATOM 2597 C C . VAL A 1 335 ? 3.778 -10.534 -0.993 1.00 93.31 335 VAL A C 1
ATOM 2599 O O . VAL A 1 335 ? 2.993 -10.270 -1.902 1.00 93.31 335 VAL A O 1
ATOM 2602 N N . HIS A 1 336 ? 4.883 -11.247 -1.208 1.00 93.06 336 HIS A N 1
ATOM 2603 C CA . HIS A 1 336 ? 5.320 -11.699 -2.524 1.00 93.06 336 HIS A CA 1
ATOM 2604 C C . HIS A 1 336 ? 4.365 -12.752 -3.096 1.00 93.06 336 HIS A C 1
ATOM 2606 O O . HIS A 1 336 ? 4.084 -12.768 -4.297 1.00 93.06 336 HIS A O 1
ATOM 2612 N N . TYR A 1 337 ? 3.832 -13.629 -2.242 1.00 92.31 337 TYR A N 1
ATOM 2613 C CA . TYR A 1 337 ? 2.870 -14.650 -2.654 1.00 92.31 337 TYR A CA 1
ATOM 2614 C C . TYR A 1 337 ? 1.505 -14.044 -2.942 1.00 92.31 337 TYR A C 1
ATOM 2616 O O . TYR A 1 337 ? 0.969 -14.244 -4.036 1.00 92.31 337 TYR A O 1
ATOM 2624 N N . ALA A 1 338 ? 0.984 -13.247 -2.005 1.00 94.38 338 ALA A N 1
ATOM 2625 C CA . ALA A 1 338 ? -0.276 -12.538 -2.178 1.00 94.38 338 ALA A CA 1
ATOM 2626 C C . ALA A 1 338 ? -0.245 -11.623 -3.416 1.00 94.38 338 ALA A C 1
ATOM 2628 O O . ALA A 1 338 ? -1.234 -11.545 -4.146 1.00 94.38 338 ALA A O 1
ATOM 2629 N N . GLY A 1 339 ? 0.893 -10.978 -3.690 1.00 95.44 339 GLY A N 1
ATOM 2630 C CA . GLY A 1 339 ? 1.076 -10.055 -4.808 1.00 95.44 339 GLY A CA 1
ATOM 2631 C C . GLY A 1 339 ? 0.900 -10.666 -6.194 1.00 95.44 339 GLY A C 1
ATOM 2632 O O . GLY A 1 339 ? 0.537 -9.950 -7.131 1.00 95.44 339 GLY A O 1
ATOM 2633 N N . GLN A 1 340 ? 1.024 -11.991 -6.333 1.00 95.12 340 GLN A N 1
ATOM 2634 C CA . GLN A 1 340 ? 0.750 -12.670 -7.602 1.00 95.12 340 GLN A CA 1
ATOM 2635 C C . GLN A 1 340 ? -0.660 -12.364 -8.131 1.00 95.12 340 GLN A C 1
ATOM 2637 O O . GLN A 1 340 ? -0.847 -12.278 -9.340 1.00 95.12 340 GLN A O 1
ATOM 2642 N N . ILE A 1 341 ? -1.653 -12.127 -7.268 1.00 96.62 341 ILE A N 1
ATOM 2643 C CA . ILE A 1 341 ? -3.010 -11.763 -7.707 1.00 96.62 341 ILE A CA 1
ATOM 2644 C C . ILE A 1 341 ? -2.986 -10.464 -8.533 1.00 96.62 341 ILE A C 1
ATOM 2646 O O . ILE A 1 341 ? -3.588 -10.394 -9.608 1.00 96.62 341 ILE A O 1
ATOM 2650 N N . ALA A 1 342 ? -2.261 -9.444 -8.063 1.00 97.38 342 ALA A N 1
ATOM 2651 C CA . ALA A 1 342 ? -2.152 -8.166 -8.760 1.00 97.38 342 ALA A CA 1
ATOM 2652 C C . ALA A 1 342 ? -1.317 -8.278 -10.048 1.00 97.38 342 ALA A C 1
ATOM 2654 O O . ALA A 1 342 ? -1.741 -7.758 -11.085 1.00 97.38 342 ALA A O 1
ATOM 2655 N N . SER A 1 343 ? -0.180 -8.987 -10.025 1.00 97.12 343 SER A N 1
ATOM 2656 C CA . SER A 1 343 ? 0.672 -9.150 -11.217 1.00 97.12 343 SER A CA 1
ATOM 2657 C C . SER A 1 343 ? -0.054 -9.883 -12.351 1.00 97.12 343 SER A C 1
ATOM 2659 O O . SER A 1 343 ? 0.006 -9.463 -13.514 1.00 97.12 343 SER A O 1
ATOM 2661 N N . HIS A 1 344 ? -0.813 -10.928 -12.015 1.00 97.50 344 HIS A N 1
ATOM 2662 C CA . HIS A 1 344 ? -1.586 -11.702 -12.980 1.00 97.50 344 HIS A CA 1
ATOM 2663 C C . HIS A 1 344 ? -2.763 -10.901 -13.537 1.00 97.50 344 HIS A C 1
ATOM 2665 O O . HIS A 1 344 ? -2.939 -10.871 -14.757 1.00 97.50 344 HIS A O 1
ATOM 2671 N N . PHE A 1 345 ? -3.508 -10.171 -12.694 1.00 98.12 345 PHE A N 1
ATOM 2672 C CA . PHE A 1 345 ? -4.559 -9.273 -13.179 1.00 98.12 345 PHE A CA 1
ATOM 2673 C C . PHE A 1 345 ? -4.007 -8.245 -14.174 1.00 98.12 345 PHE A C 1
ATOM 2675 O O . PHE A 1 345 ? -4.568 -8.083 -15.257 1.00 98.12 345 PHE A O 1
ATOM 2682 N N . LEU A 1 346 ? -2.900 -7.568 -13.851 1.00 98.44 346 LEU A N 1
ATOM 2683 C CA . LEU A 1 346 ? -2.323 -6.539 -14.724 1.00 98.44 346 LEU A CA 1
ATOM 2684 C C . LEU A 1 346 ? -1.796 -7.130 -16.038 1.00 98.44 346 LEU A C 1
ATOM 2686 O O . LEU A 1 346 ? -1.957 -6.524 -17.103 1.00 98.44 346 LEU A O 1
ATOM 2690 N N . THR A 1 347 ? -1.235 -8.339 -15.991 1.00 97.69 347 THR A N 1
ATOM 2691 C CA . THR A 1 347 ? -0.809 -9.079 -17.185 1.00 97.69 347 THR A CA 1
ATOM 2692 C C . THR A 1 347 ? -2.001 -9.469 -18.060 1.00 97.69 347 THR A C 1
ATOM 2694 O O . THR A 1 347 ? -1.974 -9.259 -19.276 1.00 97.69 347 THR A O 1
ATOM 2697 N N . ALA A 1 348 ? -3.083 -9.985 -17.474 1.00 97.44 348 ALA A N 1
ATOM 2698 C CA . ALA A 1 348 ? -4.290 -10.326 -18.220 1.00 97.44 348 ALA A CA 1
ATOM 2699 C C . ALA A 1 348 ? -5.008 -9.089 -18.765 1.00 97.44 348 ALA A C 1
ATOM 2701 O O . ALA A 1 348 ? -5.438 -9.103 -19.915 1.00 97.44 348 ALA A O 1
ATOM 2702 N N . PHE A 1 349 ? -5.067 -8.000 -18.000 1.00 98.06 349 PHE A N 1
ATOM 2703 C CA . PHE A 1 349 ? -5.625 -6.733 -18.462 1.00 98.06 349 PHE A CA 1
ATOM 2704 C C . PHE A 1 349 ? -4.804 -6.148 -19.616 1.00 98.06 349 PHE A C 1
ATOM 2706 O O . PHE A 1 349 ? -5.371 -5.678 -20.597 1.00 98.06 349 PHE A O 1
ATOM 2713 N N . THR A 1 350 ? -3.473 -6.261 -19.573 1.00 98.06 350 THR A N 1
ATOM 2714 C CA . THR A 1 350 ? -2.605 -5.894 -20.705 1.00 98.06 350 THR A CA 1
ATOM 2715 C C . THR A 1 350 ? -2.971 -6.676 -21.964 1.00 98.06 350 THR A C 1
ATOM 2717 O O . THR A 1 350 ? -3.103 -6.079 -23.031 1.00 98.06 350 THR A O 1
ATOM 2720 N N . ARG A 1 351 ? -3.174 -7.994 -21.853 1.00 96.38 351 ARG A N 1
ATOM 2721 C CA . ARG A 1 351 ? -3.604 -8.836 -22.981 1.00 96.38 351 ARG A CA 1
ATOM 2722 C C . ARG A 1 351 ? -4.991 -8.435 -23.484 1.00 96.38 351 ARG A C 1
ATOM 2724 O O . ARG A 1 351 ? -5.161 -8.296 -24.692 1.00 96.38 351 ARG A O 1
ATOM 2731 N N . ASP A 1 352 ? -5.938 -8.169 -22.584 1.00 96.88 352 ASP A N 1
ATOM 2732 C CA . ASP A 1 352 ? -7.277 -7.715 -22.973 1.00 96.88 352 ASP A CA 1
ATOM 2733 C C . ASP A 1 352 ? -7.219 -6.374 -23.716 1.00 96.88 352 ASP A C 1
ATOM 2735 O O . ASP A 1 352 ? -7.887 -6.209 -24.727 1.00 96.88 352 ASP A O 1
ATOM 2739 N N . LEU A 1 353 ? -6.339 -5.441 -23.332 1.00 97.62 353 LEU A N 1
ATOM 2740 C CA . LEU A 1 353 ? -6.112 -4.210 -24.101 1.00 97.62 353 LEU A CA 1
ATOM 2741 C C . LEU A 1 353 ? -5.535 -4.479 -25.498 1.00 97.62 353 LEU A C 1
ATOM 2743 O O . LEU A 1 353 ? -5.909 -3.804 -26.460 1.00 97.62 353 LEU A O 1
ATOM 2747 N N . GLN A 1 354 ? -4.629 -5.449 -25.647 1.00 97.00 354 GLN A N 1
ATOM 2748 C CA . GLN A 1 354 ? -4.119 -5.820 -26.971 1.00 97.00 354 GLN A CA 1
ATOM 2749 C C . GLN A 1 354 ? -5.239 -6.343 -27.878 1.00 97.00 354 GLN A C 1
ATOM 2751 O O . GLN A 1 354 ? -5.247 -6.035 -29.068 1.00 97.00 354 GLN A O 1
ATOM 2756 N N . GLU A 1 355 ? -6.190 -7.088 -27.317 1.00 95.69 355 GLU A N 1
ATOM 2757 C CA . GLU A 1 355 ? -7.313 -7.679 -28.046 1.00 95.69 355 GLU A CA 1
ATOM 2758 C C . GLU A 1 355 ? -8.449 -6.666 -28.274 1.00 95.69 355 GLU A C 1
ATOM 2760 O O . GLU A 1 355 ? -8.780 -6.352 -29.417 1.00 95.69 355 GLU A O 1
ATOM 2765 N N . SER A 1 356 ? -8.997 -6.099 -27.199 1.00 95.31 356 SER A N 1
ATOM 2766 C CA . SER A 1 356 ? -10.138 -5.177 -27.191 1.00 95.31 356 SER A CA 1
ATOM 2767 C C . SER A 1 356 ? -9.819 -3.814 -27.814 1.00 95.31 356 SER A C 1
ATOM 2769 O O . SER A 1 356 ? -10.689 -3.220 -28.448 1.00 95.31 356 SER A O 1
ATOM 2771 N N . CYS A 1 357 ? -8.584 -3.316 -27.669 1.00 95.56 357 CYS A N 1
ATOM 2772 C CA . CYS A 1 357 ? -8.157 -2.018 -28.210 1.00 95.56 357 CYS A CA 1
ATOM 2773 C C . CYS A 1 357 ? -7.199 -2.130 -29.403 1.00 95.56 357 CYS A C 1
ATOM 2775 O O . CYS A 1 357 ? -6.705 -1.103 -29.872 1.00 95.56 357 CYS A O 1
ATOM 2777 N N . ALA A 1 358 ? -6.881 -3.336 -29.889 1.00 95.56 358 ALA A N 1
ATOM 2778 C CA . ALA A 1 358 ? -5.890 -3.554 -30.951 1.00 95.56 358 ALA A CA 1
ATOM 2779 C C . ALA A 1 358 ? -4.526 -2.879 -30.668 1.00 95.56 358 ALA A C 1
ATOM 2781 O O . ALA A 1 358 ? -3.874 -2.345 -31.569 1.00 95.56 358 ALA A O 1
ATOM 2782 N N . MET A 1 359 ? -4.111 -2.830 -29.399 1.00 96.38 359 MET A N 1
ATOM 2783 C CA . MET A 1 359 ? -2.845 -2.221 -28.991 1.00 96.38 359 MET A CA 1
ATOM 2784 C C . MET A 1 359 ? -1.663 -3.169 -29.223 1.00 96.38 359 MET A C 1
ATOM 2786 O O . MET A 1 359 ? -1.738 -4.373 -28.980 1.00 96.38 359 MET A O 1
ATOM 2790 N N . SER A 1 360 ? -0.516 -2.618 -29.627 1.00 96.75 360 SER A N 1
ATOM 2791 C CA . SER A 1 360 ? 0.756 -3.336 -29.487 1.00 96.75 360 SER A CA 1
ATOM 2792 C C . SER A 1 360 ? 1.087 -3.563 -28.007 1.00 96.75 360 SER A C 1
ATOM 2794 O O . SER A 1 360 ? 0.600 -2.842 -27.137 1.00 96.75 360 SER A O 1
ATOM 2796 N N . PHE A 1 361 ? 1.968 -4.522 -27.713 1.00 96.38 361 PHE A N 1
ATOM 2797 C CA . PHE A 1 361 ? 2.407 -4.803 -26.341 1.00 96.38 361 PHE A CA 1
ATOM 2798 C C . PHE A 1 361 ? 2.919 -3.548 -25.611 1.00 96.38 361 PHE A C 1
ATOM 2800 O O . PHE A 1 361 ? 2.543 -3.288 -24.470 1.00 96.38 361 PHE A O 1
ATOM 2807 N N . THR A 1 362 ? 3.728 -2.723 -26.284 1.00 95.88 362 THR A N 1
ATOM 2808 C CA . THR A 1 362 ? 4.240 -1.467 -25.717 1.00 95.88 362 THR A CA 1
ATOM 2809 C C . THR A 1 362 ? 3.120 -0.469 -25.432 1.00 95.88 362 THR A C 1
ATOM 2811 O O . THR A 1 362 ? 3.095 0.107 -24.353 1.00 95.88 362 THR A O 1
ATOM 2814 N N . GLN A 1 363 ? 2.156 -0.301 -26.344 1.00 96.00 363 GLN A N 1
ATOM 2815 C CA . GLN A 1 363 ? 1.014 0.597 -26.120 1.00 96.00 363 GLN A CA 1
ATOM 2816 C C . GLN A 1 363 ? 0.117 0.122 -24.972 1.00 96.00 363 GLN A C 1
ATOM 2818 O O . GLN A 1 363 ? -0.316 0.939 -24.161 1.00 96.00 363 GLN A O 1
ATOM 2823 N N . ALA A 1 364 ? -0.151 -1.185 -24.893 1.00 97.88 364 ALA A N 1
ATOM 2824 C CA . ALA A 1 364 ? -0.954 -1.773 -23.826 1.00 97.88 364 ALA A CA 1
ATOM 2825 C C . ALA A 1 364 ? -0.261 -1.601 -22.468 1.00 97.88 364 ALA A C 1
ATOM 2827 O O . ALA A 1 364 ? -0.858 -1.070 -21.536 1.00 97.88 364 ALA A O 1
ATOM 2828 N N . THR A 1 365 ? 1.027 -1.942 -22.380 1.00 98.12 365 THR A N 1
ATOM 2829 C CA . THR A 1 365 ? 1.796 -1.767 -21.141 1.00 98.12 365 THR A CA 1
ATOM 2830 C C . THR A 1 365 ? 1.918 -0.295 -20.745 1.00 98.12 365 THR A C 1
ATOM 2832 O O . THR A 1 365 ? 1.628 0.026 -19.599 1.00 98.12 365 THR A O 1
ATOM 2835 N N . ASP A 1 366 ? 2.224 0.625 -21.668 1.00 97.19 366 ASP A N 1
ATOM 2836 C CA . ASP A 1 366 ? 2.250 2.074 -21.390 1.00 97.19 366 ASP A CA 1
ATOM 2837 C C . ASP A 1 366 ? 0.886 2.610 -20.920 1.00 97.19 366 ASP A C 1
ATOM 2839 O O . ASP A 1 366 ? 0.824 3.544 -20.119 1.00 97.19 366 ASP A O 1
ATOM 2843 N N . THR A 1 367 ? -0.214 2.016 -21.392 1.00 97.25 367 THR A N 1
ATOM 2844 C CA . THR A 1 367 ? -1.570 2.345 -20.935 1.00 97.25 367 THR A CA 1
ATOM 2845 C C . THR A 1 367 ? -1.792 1.883 -19.501 1.00 97.25 367 THR A C 1
ATOM 2847 O O . THR A 1 367 ? -2.240 2.678 -18.682 1.00 97.25 367 THR A O 1
ATOM 2850 N N . VAL A 1 368 ? -1.433 0.645 -19.154 1.00 98.38 368 VAL A N 1
ATOM 2851 C CA . VAL A 1 368 ? -1.522 0.169 -17.762 1.00 98.38 368 VAL A CA 1
ATOM 2852 C C . VAL A 1 368 ? -0.636 1.001 -16.839 1.00 98.38 368 VAL A C 1
ATOM 2854 O O . VAL A 1 368 ? -1.073 1.380 -15.758 1.00 98.38 368 VAL A O 1
ATOM 2857 N N . LEU A 1 369 ? 0.574 1.354 -17.278 1.00 98.38 369 LEU A N 1
ATOM 2858 C CA . LEU A 1 369 ? 1.469 2.224 -16.520 1.00 98.38 369 LEU A CA 1
ATOM 2859 C C . LEU A 1 369 ? 0.851 3.601 -16.256 1.00 98.38 369 LEU A C 1
ATOM 2861 O O . LEU A 1 369 ? 0.952 4.102 -15.144 1.00 98.38 369 LEU A O 1
ATOM 2865 N N . TYR A 1 370 ? 0.154 4.179 -17.235 1.00 97.31 370 TYR A N 1
ATOM 2866 C CA . TYR A 1 370 ? -0.599 5.419 -17.048 1.00 97.31 370 TYR A CA 1
ATOM 2867 C C . TYR A 1 370 ? -1.733 5.266 -16.024 1.00 97.31 370 TYR A C 1
ATOM 2869 O O . TYR A 1 370 ? -1.877 6.116 -15.145 1.00 97.31 370 TYR A O 1
ATOM 2877 N N . LEU A 1 371 ? -2.498 4.172 -16.078 1.00 98.12 371 LEU A N 1
ATOM 2878 C CA . LEU A 1 371 ? -3.538 3.900 -15.081 1.00 98.12 371 LEU A CA 1
ATOM 2879 C C . LEU A 1 371 ? -2.950 3.756 -13.673 1.00 98.12 371 LEU A C 1
ATOM 2881 O O . LEU A 1 371 ? -3.500 4.315 -12.727 1.00 98.12 371 LEU A O 1
ATOM 2885 N N . LEU A 1 372 ? -1.813 3.067 -13.534 1.00 98.62 372 LEU A N 1
ATOM 2886 C CA . LEU A 1 372 ? -1.090 2.953 -12.265 1.00 98.62 372 LEU A CA 1
ATOM 2887 C C . LEU A 1 372 ? -0.601 4.319 -11.772 1.00 98.62 372 LEU A C 1
ATOM 2889 O O . LEU A 1 372 ? -0.717 4.610 -10.587 1.00 98.62 372 LEU A O 1
ATOM 2893 N N . THR A 1 373 ? -0.106 5.178 -12.667 1.00 98.19 373 THR A N 1
ATOM 2894 C CA . THR A 1 373 ? 0.338 6.535 -12.324 1.00 98.19 373 THR A CA 1
ATOM 2895 C C . THR A 1 373 ? -0.785 7.380 -11.725 1.00 98.19 373 THR A C 1
ATOM 2897 O O . THR A 1 373 ? -0.581 7.992 -10.681 1.00 98.19 373 THR A O 1
ATOM 2900 N N . GLU A 1 374 ? -1.971 7.387 -12.335 1.00 97.38 374 GLU A N 1
ATOM 2901 C CA . GLU A 1 374 ? -3.147 8.075 -11.780 1.00 97.38 374 GLU A CA 1
ATOM 2902 C C . GLU A 1 374 ? -3.606 7.439 -10.459 1.00 97.38 374 GLU A C 1
ATOM 2904 O O . GLU A 1 374 ? -3.831 8.137 -9.473 1.00 97.38 374 GLU A O 1
ATOM 2909 N N . THR A 1 375 ? -3.666 6.104 -10.414 1.00 98.00 375 THR A N 1
ATOM 2910 C CA . THR A 1 375 ? -4.083 5.338 -9.228 1.00 98.00 375 THR A CA 1
ATOM 2911 C C . THR A 1 375 ? -3.210 5.653 -8.015 1.00 98.00 375 THR A C 1
ATOM 2913 O O . THR A 1 375 ? -3.730 5.985 -6.951 1.00 98.00 375 THR A O 1
ATOM 2916 N N . TYR A 1 376 ? -1.885 5.592 -8.167 1.00 98.12 376 TYR A N 1
ATOM 2917 C CA . TYR A 1 376 ? -0.955 5.889 -7.081 1.00 98.12 376 TYR A CA 1
ATOM 2918 C C . TYR A 1 376 ? -0.961 7.364 -6.691 1.00 98.12 376 TYR A C 1
ATOM 2920 O O . TYR A 1 376 ? -0.922 7.657 -5.497 1.00 98.12 376 TYR A O 1
ATOM 2928 N N . ALA A 1 377 ? -1.038 8.279 -7.662 1.00 97.00 377 ALA A N 1
ATOM 2929 C CA . ALA A 1 377 ? -1.074 9.712 -7.382 1.00 97.00 377 ALA A CA 1
ATOM 2930 C C . ALA A 1 377 ? -2.316 10.121 -6.574 1.00 97.00 377 ALA A C 1
ATOM 2932 O O . ALA A 1 377 ? -2.202 11.004 -5.727 1.00 97.00 377 ALA A O 1
ATOM 2933 N N . GLU A 1 378 ? -3.472 9.485 -6.810 1.00 95.38 378 GLU A N 1
ATOM 2934 C CA . GLU A 1 378 ? -4.679 9.705 -6.002 1.00 95.38 378 GLU A CA 1
ATOM 2935 C C . GLU A 1 378 ? -4.538 9.061 -4.615 1.00 95.38 378 GLU A C 1
ATOM 2937 O O . GLU A 1 378 ? -4.678 9.749 -3.608 1.00 95.38 378 GLU A O 1
ATOM 2942 N N . LEU A 1 379 ? -4.214 7.762 -4.539 1.00 95.88 379 LEU A N 1
ATOM 2943 C CA . LEU A 1 379 ? -4.147 7.028 -3.265 1.00 95.88 379 LEU A CA 1
ATOM 2944 C C . LEU A 1 379 ? -3.112 7.609 -2.289 1.00 95.88 379 LEU A C 1
ATOM 2946 O O . LEU A 1 379 ? -3.356 7.669 -1.086 1.00 95.88 379 LEU A O 1
ATOM 2950 N N . GLY A 1 380 ? -1.960 8.048 -2.801 1.00 95.44 380 GLY A N 1
ATOM 2951 C CA . GLY A 1 380 ? -0.863 8.583 -1.997 1.00 95.44 380 GLY A CA 1
ATOM 2952 C C . GLY A 1 380 ? -0.990 10.064 -1.620 1.00 95.44 380 GLY A C 1
ATOM 2953 O O . GLY A 1 380 ? -0.057 10.599 -1.016 1.00 95.44 380 GLY A O 1
ATOM 2954 N N . ASP A 1 381 ? -2.096 10.732 -1.969 1.00 94.19 381 ASP A N 1
ATOM 2955 C CA . ASP A 1 381 ? -2.261 12.176 -1.795 1.00 94.19 381 ASP A CA 1
ATOM 2956 C C . ASP A 1 381 ? -2.488 12.593 -0.330 1.00 94.19 381 ASP A C 1
ATOM 2958 O O . ASP A 1 381 ? -3.590 12.501 0.212 1.00 94.19 381 ASP A O 1
ATOM 2962 N N . LEU A 1 382 ? -1.448 13.136 0.301 1.00 93.31 382 LEU A N 1
ATOM 2963 C CA . LEU A 1 382 ? -1.487 13.709 1.648 1.00 93.31 382 LEU A CA 1
ATOM 2964 C C . LEU A 1 382 ? -1.939 15.175 1.664 1.00 93.31 382 LEU A C 1
ATOM 2966 O O . LEU A 1 382 ? -2.169 15.726 2.746 1.00 93.31 382 LEU A O 1
ATOM 2970 N N . THR A 1 383 ? -2.070 15.822 0.499 1.00 90.50 383 THR A N 1
ATOM 2971 C CA . THR A 1 383 ? -2.724 17.139 0.382 1.00 90.50 383 THR A CA 1
ATOM 2972 C C . THR A 1 383 ? -4.233 17.027 0.559 1.00 90.50 383 THR A C 1
ATOM 2974 O O . THR A 1 383 ? -4.898 18.038 0.778 1.00 90.50 383 THR A O 1
ATOM 2977 N N . SER A 1 384 ? -4.750 15.796 0.495 1.00 88.75 384 SER A N 1
ATOM 2978 C CA . SER A 1 384 ? -6.160 15.456 0.597 1.00 88.75 384 SER A CA 1
ATOM 2979 C C . SER A 1 384 ? -7.021 16.052 -0.510 1.00 88.75 384 SER A C 1
ATOM 2981 O O . SER A 1 384 ? -8.217 16.171 -0.324 1.00 88.75 384 SER A O 1
ATOM 2983 N N . SER A 1 385 ? -6.465 16.456 -1.652 1.00 84.94 385 SER A N 1
ATOM 2984 C CA . SER A 1 385 ? -7.229 17.167 -2.691 1.00 84.94 385 SER A CA 1
ATOM 2985 C C . SER A 1 385 ? -7.679 16.276 -3.849 1.00 84.94 385 SER A C 1
ATOM 2987 O O . SER A 1 385 ? -8.635 16.628 -4.550 1.00 84.94 385 SER A O 1
ATOM 2989 N N . ALA A 1 386 ? -7.029 15.122 -4.034 1.00 87.12 386 ALA A N 1
ATOM 2990 C CA . ALA A 1 386 ? -7.173 14.145 -5.118 1.00 87.12 386 ALA A CA 1
ATOM 2991 C C . ALA A 1 386 ? -6.876 14.690 -6.528 1.00 87.12 386 ALA A C 1
ATOM 2993 O O . ALA A 1 386 ? -6.349 13.961 -7.360 1.00 87.12 386 ALA A O 1
ATOM 2994 N N . SER A 1 387 ? -7.177 15.959 -6.810 1.00 86.94 387 SER A N 1
ATOM 2995 C CA . SER A 1 387 ? -6.946 16.655 -8.074 1.00 86.94 387 SER A CA 1
ATOM 2996 C C . SER A 1 387 ? -6.791 18.165 -7.849 1.00 86.94 387 SER A C 1
ATOM 2998 O O . SER A 1 387 ? -7.256 18.720 -6.858 1.00 86.94 387 SER A O 1
ATOM 3000 N N . ASP A 1 388 ? -6.179 18.861 -8.811 1.00 85.88 388 ASP A N 1
ATOM 3001 C CA . ASP A 1 388 ? -6.107 20.335 -8.842 1.00 85.88 388 ASP A CA 1
ATOM 3002 C C . ASP A 1 388 ? -7.397 20.981 -9.391 1.00 85.88 388 ASP A C 1
ATOM 3004 O O . ASP A 1 388 ? -7.469 22.205 -9.542 1.00 85.88 388 ASP A O 1
ATOM 3008 N N . HIS A 1 389 ? -8.383 20.170 -9.786 1.00 77.06 389 HIS A N 1
ATOM 3009 C CA . HIS A 1 389 ? -9.591 20.613 -10.494 1.00 77.06 389 HIS A CA 1
ATOM 3010 C C . HIS A 1 389 ? -10.906 20.184 -9.863 1.00 77.06 389 HIS A C 1
ATOM 3012 O O . HIS A 1 389 ? -11.935 20.523 -10.441 1.00 77.06 389 HIS A O 1
ATOM 3018 N N . SER A 1 390 ? -10.873 19.462 -8.743 1.00 65.38 390 SER A N 1
ATOM 3019 C CA . SER A 1 390 ? -12.025 18.828 -8.092 1.00 65.38 390 SER A CA 1
ATOM 3020 C C . SER A 1 390 ? -13.276 19.717 -8.169 1.00 65.38 390 SER A C 1
ATOM 3022 O O . SER A 1 390 ? -13.377 20.742 -7.487 1.00 65.38 390 SER A O 1
ATOM 3024 N N . ALA A 1 391 ? -14.196 19.394 -9.085 1.00 44.12 391 ALA A N 1
ATOM 3025 C CA . ALA A 1 391 ? -15.282 20.288 -9.460 1.00 44.12 391 ALA A CA 1
ATOM 3026 C C . ALA A 1 391 ? -16.299 20.416 -8.315 1.00 44.12 391 ALA A C 1
ATOM 3028 O O . ALA A 1 391 ? -16.877 19.434 -7.861 1.00 44.12 391 ALA A O 1
ATOM 3029 N N . GLY A 1 392 ? -16.560 21.646 -7.862 1.00 45.06 392 GLY A N 1
ATOM 3030 C CA . GLY A 1 392 ? -17.622 21.947 -6.889 1.00 45.06 392 GLY A CA 1
ATOM 3031 C C . GLY A 1 392 ? -17.182 22.013 -5.426 1.00 45.06 392 GLY A C 1
ATOM 3032 O O . GLY A 1 392 ? -17.952 22.472 -4.586 1.00 45.06 392 GLY A O 1
ATOM 3033 N N . VAL A 1 393 ? -15.939 21.654 -5.124 1.00 46.31 393 VAL A N 1
ATOM 3034 C CA . VAL A 1 393 ? -15.301 21.908 -3.831 1.00 46.31 393 VAL A CA 1
ATOM 3035 C C . VAL A 1 393 ? -14.342 23.072 -4.052 1.00 46.31 393 VAL A C 1
ATOM 3037 O O . VAL A 1 393 ? -13.541 23.050 -4.985 1.00 46.31 393 VAL A O 1
ATOM 3040 N N . GLY A 1 394 ? -14.433 24.138 -3.254 1.00 44.94 394 GLY A N 1
ATOM 3041 C CA . GLY A 1 394 ? -13.329 25.097 -3.223 1.00 44.94 394 GLY A CA 1
ATOM 3042 C C . GLY A 1 394 ? -12.034 24.317 -2.983 1.00 44.94 394 GLY A C 1
ATOM 3043 O O . GLY A 1 394 ? -12.065 23.314 -2.273 1.00 44.94 394 GLY A O 1
ATOM 3044 N N . LEU A 1 395 ? -10.904 24.766 -3.536 1.00 47.22 395 LEU A N 1
ATOM 3045 C CA . LEU A 1 395 ? -9.564 24.183 -3.309 1.00 47.22 395 LEU A CA 1
ATOM 3046 C C . LEU A 1 395 ? -9.166 24.079 -1.808 1.00 47.22 395 LEU A C 1
ATOM 3048 O O . LEU A 1 395 ? -8.022 23.768 -1.496 1.00 47.22 395 LEU A O 1
ATOM 3052 N N . SER A 1 396 ? -10.080 24.404 -0.890 1.00 50.81 396 SER A N 1
ATOM 3053 C CA . SER A 1 396 ? -9.967 24.383 0.558 1.00 50.81 396 SER A CA 1
ATOM 3054 C C . SER A 1 396 ? -10.480 23.110 1.236 1.00 50.81 396 SER A C 1
ATOM 3056 O O . SER A 1 396 ? -10.146 22.933 2.401 1.00 50.81 396 SER A O 1
ATOM 3058 N N . GLU A 1 397 ? -11.274 22.246 0.586 1.00 62.75 397 GLU A N 1
ATOM 3059 C CA . GLU A 1 397 ? -11.883 21.094 1.279 1.00 62.75 397 GLU A CA 1
ATOM 3060 C C . GLU A 1 397 ? -11.300 19.739 0.830 1.00 62.75 397 GLU A C 1
ATOM 3062 O O . GLU A 1 397 ? -11.106 19.511 -0.369 1.00 62.75 397 GLU A O 1
ATOM 3067 N N . PRO A 1 398 ? -11.053 18.815 1.774 1.00 68.12 398 PRO A N 1
ATOM 3068 C CA . PRO A 1 398 ? -10.368 17.557 1.504 1.00 68.12 398 PRO A CA 1
ATOM 3069 C C . PRO A 1 398 ? -11.290 16.470 0.927 1.00 68.12 398 PRO A C 1
ATOM 3071 O O . PRO A 1 398 ? -12.366 16.234 1.461 1.00 68.12 398 PRO A O 1
ATOM 3074 N N . THR A 1 399 ? -10.852 15.778 -0.126 1.00 78.50 399 THR A N 1
ATOM 3075 C CA . THR A 1 399 ? -11.559 14.764 -0.936 1.00 78.50 399 THR A CA 1
ATOM 3076 C C . THR A 1 399 ? -11.067 13.334 -0.790 1.00 78.50 399 THR A C 1
ATOM 3078 O O . THR A 1 399 ? -11.793 12.416 -1.182 1.00 78.50 399 THR A O 1
ATOM 3081 N N . ILE A 1 400 ? -9.879 13.150 -0.223 1.00 87.25 400 ILE A N 1
ATOM 3082 C CA . ILE A 1 400 ? -9.288 11.850 0.086 1.00 87.25 400 ILE A CA 1
ATOM 3083 C C . ILE A 1 400 ? -8.376 11.966 1.309 1.00 87.25 400 ILE A C 1
ATOM 3085 O O . ILE A 1 400 ? -7.860 13.047 1.605 1.00 87.25 400 ILE A O 1
ATOM 3089 N N . ASN A 1 401 ? -8.131 10.854 2.002 1.00 88.94 401 ASN A N 1
ATOM 3090 C CA . ASN A 1 401 ? -7.251 10.779 3.167 1.00 88.94 401 ASN A CA 1
ATOM 3091 C C . ASN A 1 401 ? -7.624 11.822 4.235 1.00 88.94 401 ASN A C 1
ATOM 3093 O O . ASN A 1 401 ? -6.759 12.449 4.842 1.00 88.94 401 ASN A O 1
ATOM 3097 N N . HIS A 1 402 ? -8.923 12.037 4.429 1.00 88.19 402 HIS A N 1
ATOM 3098 C CA . HIS A 1 402 ? -9.536 12.905 5.428 1.00 88.19 402 HIS A CA 1
ATOM 3099 C C . HIS A 1 402 ? -9.175 14.393 5.398 1.00 88.19 402 HIS A C 1
ATOM 3101 O O . HIS A 1 402 ? -10.074 15.183 5.136 1.00 88.19 402 HIS A O 1
ATOM 3107 N N . ARG A 1 403 ? -7.943 14.800 5.741 1.00 86.44 403 ARG A N 1
ATOM 3108 C CA . ARG A 1 403 ? -7.473 16.200 5.729 1.00 86.44 403 ARG A CA 1
ATOM 3109 C C . ARG A 1 403 ? -5.959 16.322 5.904 1.00 86.44 403 ARG A C 1
ATOM 3111 O O . ARG A 1 403 ? -5.321 15.481 6.530 1.00 86.44 403 ARG A O 1
ATOM 3118 N N . SER A 1 404 ? -5.390 17.428 5.427 1.00 83.38 404 SER A N 1
ATOM 3119 C CA . SER A 1 404 ? -3.935 17.644 5.400 1.00 83.38 404 SER A CA 1
ATOM 3120 C C . SER A 1 404 ? -3.355 18.376 6.623 1.00 83.38 404 SER A C 1
ATOM 3122 O O . SER A 1 404 ? -2.143 18.623 6.677 1.00 83.38 404 SER A O 1
ATOM 3124 N N . ASP A 1 405 ? -4.191 18.730 7.601 1.00 84.19 405 ASP A N 1
ATOM 3125 C CA . ASP A 1 405 ? -3.788 19.400 8.840 1.00 84.19 405 ASP A CA 1
ATOM 3126 C C . ASP A 1 405 ? -2.910 18.519 9.736 1.00 84.19 405 ASP A C 1
ATOM 3128 O O . ASP A 1 405 ? -2.899 17.292 9.621 1.00 84.19 405 ASP A O 1
ATOM 3132 N N . LEU A 1 406 ? -2.171 19.165 10.639 1.00 83.19 406 LEU A N 1
ATOM 3133 C CA . LEU A 1 406 ? -1.407 18.480 11.677 1.00 83.19 406 LEU A CA 1
ATOM 3134 C C . LEU A 1 406 ? -2.318 18.108 12.846 1.00 83.19 406 LEU A C 1
ATOM 3136 O O . LEU A 1 406 ? -3.189 18.882 13.245 1.00 83.19 406 LEU A O 1
ATOM 3140 N N . ASP A 1 407 ? -2.069 16.947 13.428 1.00 76.75 407 ASP A N 1
ATOM 3141 C CA . ASP A 1 407 ? -2.642 16.554 14.703 1.00 76.75 407 ASP A CA 1
ATOM 3142 C C . ASP A 1 407 ? -1.874 17.160 15.897 1.00 76.75 407 ASP A C 1
ATOM 3144 O O . ASP A 1 407 ? -0.896 17.900 15.745 1.00 76.75 407 ASP A O 1
ATOM 3148 N N . ALA A 1 408 ? -2.292 16.811 17.117 1.00 72.38 408 ALA A N 1
ATOM 3149 C CA . ALA A 1 408 ? -1.661 17.289 18.350 1.00 72.38 408 ALA A CA 1
ATOM 3150 C C . ALA A 1 408 ? -0.189 16.853 18.526 1.00 72.38 408 ALA A C 1
ATOM 3152 O O . ALA A 1 408 ? 0.522 17.435 19.342 1.00 72.38 408 ALA A O 1
ATOM 3153 N N . SER A 1 409 ? 0.273 15.843 17.782 1.00 70.31 409 SER A N 1
ATOM 3154 C CA . SER A 1 409 ? 1.659 15.355 17.799 1.00 70.31 409 SER A CA 1
ATOM 3155 C C . SER A 1 409 ? 2.507 15.923 16.655 1.00 70.31 409 SER A C 1
ATOM 3157 O O . SER A 1 409 ? 3.676 15.562 16.530 1.00 70.31 409 SER A O 1
ATOM 3159 N N . GLY A 1 410 ? 1.946 16.804 15.820 1.00 76.56 410 GLY A N 1
ATOM 3160 C CA . GLY A 1 410 ? 2.639 17.390 14.675 1.00 76.56 410 GLY A CA 1
ATOM 3161 C C . GLY A 1 410 ? 2.743 16.465 13.460 1.00 76.56 410 GLY A C 1
ATOM 3162 O O . GLY A 1 410 ? 3.580 16.714 12.596 1.00 76.56 410 GLY A O 1
ATOM 3163 N N . ILE A 1 411 ? 1.918 15.416 13.374 1.00 79.50 411 ILE A N 1
ATOM 3164 C CA . ILE A 1 411 ? 1.836 14.507 12.221 1.00 79.50 411 ILE A CA 1
ATOM 3165 C C . ILE A 1 411 ? 0.608 14.873 11.387 1.00 79.50 411 ILE A C 1
ATOM 3167 O O . ILE A 1 411 ? -0.449 15.184 11.933 1.00 79.50 411 ILE A O 1
ATOM 3171 N N . LYS A 1 412 ? 0.719 14.829 10.054 1.00 86.81 412 LYS A N 1
ATOM 3172 C CA . LYS A 1 412 ? -0.439 15.044 9.176 1.00 86.81 412 LYS A CA 1
ATOM 3173 C C . LYS A 1 412 ? -1.515 13.981 9.392 1.00 86.81 412 LYS A C 1
ATOM 3175 O O . LYS A 1 412 ? -1.229 12.788 9.295 1.00 86.81 412 LYS A O 1
ATOM 3180 N N . ILE A 1 413 ? -2.759 14.413 9.583 1.00 88.69 413 ILE A N 1
ATOM 3181 C CA . ILE A 1 413 ? -3.920 13.521 9.725 1.00 88.69 413 ILE A CA 1
ATOM 3182 C C . ILE A 1 413 ? -4.055 12.619 8.495 1.00 88.69 413 ILE A C 1
ATOM 3184 O O . ILE A 1 413 ? -4.254 11.419 8.647 1.00 88.69 413 ILE A O 1
ATOM 3188 N N . SER A 1 414 ? -3.844 13.150 7.290 1.00 90.94 414 SER A N 1
ATOM 3189 C CA . SER A 1 414 ? -3.870 12.369 6.048 1.00 90.94 414 SER A CA 1
ATOM 3190 C C . SER A 1 414 ? -2.861 11.229 6.009 1.00 90.94 414 SER A C 1
ATOM 3192 O O . SER A 1 414 ? -3.156 10.164 5.470 1.00 90.94 414 SER A O 1
ATOM 3194 N N . LYS A 1 415 ? -1.688 11.412 6.623 1.00 90.62 415 LYS A N 1
ATOM 3195 C CA . LYS A 1 415 ? -0.669 10.362 6.729 1.00 90.62 415 LYS A CA 1
ATOM 3196 C C . LYS A 1 415 ? -1.123 9.257 7.672 1.00 90.62 415 LYS A C 1
ATOM 3198 O O . LYS A 1 415 ? -0.941 8.084 7.369 1.00 90.62 415 LYS A O 1
ATOM 3203 N N . GLU A 1 416 ? -1.729 9.625 8.796 1.00 88.62 416 GLU A N 1
ATOM 3204 C CA . GLU A 1 416 ? -2.320 8.658 9.718 1.00 88.62 416 GLU A CA 1
ATOM 3205 C C . GLU A 1 416 ? -3.492 7.905 9.077 1.00 88.62 416 GLU A C 1
ATOM 3207 O O . GLU A 1 416 ? -3.580 6.684 9.211 1.00 88.62 416 GLU A O 1
ATOM 3212 N N . TRP A 1 417 ? -4.347 8.609 8.330 1.00 91.19 417 TRP A N 1
ATOM 3213 C CA . TRP A 1 417 ? -5.460 8.002 7.603 1.00 91.19 417 TRP A CA 1
ATOM 3214 C C . TRP A 1 417 ? -4.968 6.936 6.635 1.00 91.19 417 TRP A C 1
ATOM 3216 O O . TRP A 1 417 ? -5.408 5.792 6.713 1.00 91.19 417 TRP A O 1
ATOM 3226 N N . LEU A 1 418 ? -3.999 7.289 5.791 1.00 91.88 418 LEU A N 1
ATOM 3227 C CA . LEU A 1 418 ? -3.423 6.371 4.816 1.00 91.88 418 LEU A CA 1
ATOM 3228 C C . LEU A 1 418 ? -2.663 5.207 5.469 1.00 91.88 418 LEU A C 1
ATOM 3230 O O . LEU A 1 418 ? -2.638 4.112 4.924 1.00 91.88 418 LEU A O 1
ATOM 3234 N N . MET A 1 419 ? -2.042 5.425 6.628 1.00 88.75 419 MET A N 1
ATOM 3235 C CA . MET A 1 419 ? -1.283 4.381 7.315 1.00 88.75 419 MET A CA 1
ATOM 3236 C C . MET A 1 419 ? -2.184 3.339 7.985 1.00 88.75 419 MET A C 1
ATOM 3238 O O . MET A 1 419 ? -1.870 2.153 7.927 1.00 88.75 419 MET A O 1
ATOM 3242 N N . LYS A 1 420 ? -3.270 3.764 8.650 1.00 88.44 420 LYS A N 1
ATOM 3243 C CA . LYS A 1 420 ? -4.053 2.855 9.509 1.00 88.44 420 LYS A CA 1
ATOM 3244 C C . LYS A 1 420 ? -5.575 2.962 9.399 1.00 88.44 420 LYS A C 1
ATOM 3246 O O . LYS A 1 420 ? -6.244 1.946 9.513 1.00 88.44 420 LYS A O 1
ATOM 3251 N N . VAL A 1 421 ? -6.161 4.140 9.165 1.00 91.44 421 VAL A N 1
ATOM 3252 C CA . VAL A 1 421 ? -7.635 4.291 9.217 1.00 91.44 421 VAL A CA 1
ATOM 3253 C C . VAL A 1 421 ? -8.309 3.889 7.909 1.00 91.44 421 VAL A C 1
ATOM 3255 O O . VAL A 1 421 ? -9.353 3.245 7.924 1.00 91.44 421 VAL A O 1
ATOM 3258 N N . THR A 1 422 ? -7.722 4.230 6.767 1.00 91.50 422 THR A N 1
ATOM 3259 C CA . THR A 1 422 ? -8.145 3.854 5.408 1.00 91.50 422 THR A CA 1
ATOM 3260 C C . THR A 1 422 ? -6.935 3.458 4.549 1.00 91.50 422 THR A C 1
ATOM 3262 O O . THR A 1 422 ? -6.729 4.060 3.493 1.00 91.50 422 THR A O 1
ATOM 3265 N N . PRO A 1 423 ? -6.103 2.488 4.984 1.00 92.75 423 PRO A N 1
ATOM 3266 C CA . PRO A 1 423 ? -4.984 1.998 4.195 1.00 92.75 423 PRO A CA 1
ATOM 3267 C C . PRO A 1 423 ? -5.383 1.495 2.813 1.00 92.75 423 PRO A C 1
ATOM 3269 O O . PRO A 1 423 ? -6.526 1.108 2.539 1.00 92.75 423 PRO A O 1
ATOM 3272 N N . ILE A 1 424 ? -4.392 1.499 1.926 1.00 95.44 424 ILE A N 1
ATOM 3273 C CA . ILE A 1 424 ? -4.520 0.890 0.607 1.00 95.44 424 ILE A CA 1
ATOM 3274 C C . ILE A 1 424 ? -4.739 -0.614 0.803 1.00 95.44 424 ILE A C 1
ATOM 3276 O O . ILE A 1 424 ? -4.047 -1.268 1.576 1.00 95.44 424 ILE A O 1
ATOM 3280 N N . ASN A 1 425 ? -5.723 -1.161 0.104 1.00 96.25 425 ASN A N 1
ATOM 3281 C CA . ASN A 1 425 ? -6.074 -2.572 0.158 1.00 96.25 425 ASN A CA 1
ATOM 3282 C C . ASN A 1 425 ? -6.565 -3.020 -1.228 1.00 96.25 425 ASN A C 1
ATOM 3284 O O . ASN A 1 425 ? -6.697 -2.189 -2.139 1.00 96.25 425 ASN A O 1
ATOM 3288 N N . TYR A 1 426 ? -6.828 -4.316 -1.431 1.00 97.69 426 TYR A N 1
ATOM 3289 C CA . TYR A 1 426 ? -7.225 -4.817 -2.758 1.00 97.69 426 TYR A CA 1
ATOM 3290 C C . TYR A 1 426 ? -8.484 -4.117 -3.286 1.00 97.69 426 TYR A C 1
ATOM 3292 O O . TYR A 1 426 ? -8.584 -3.829 -4.480 1.00 97.69 426 TYR A O 1
ATOM 3300 N N . ARG A 1 427 ? -9.426 -3.757 -2.408 1.00 97.25 427 ARG A N 1
ATOM 3301 C CA . ARG A 1 427 ? -10.625 -3.015 -2.805 1.00 97.25 427 ARG A CA 1
ATOM 3302 C C . ARG A 1 427 ? -10.284 -1.603 -3.278 1.00 97.25 427 ARG A C 1
ATOM 3304 O O . ARG A 1 427 ? -10.677 -1.240 -4.385 1.00 97.25 427 ARG A O 1
ATOM 3311 N N . SER A 1 428 ? -9.622 -0.795 -2.450 1.00 95.94 428 SER A N 1
ATOM 3312 C CA . SER A 1 428 ? -9.379 0.621 -2.753 1.00 95.94 428 SER A CA 1
ATOM 3313 C C . SER A 1 428 ? -8.461 0.783 -3.963 1.00 95.94 428 SER A C 1
ATOM 3315 O O . SER A 1 428 ? -8.754 1.595 -4.842 1.00 95.94 428 SER A O 1
ATOM 3317 N N . PHE A 1 429 ? -7.429 -0.054 -4.088 1.00 98.19 429 PHE A N 1
ATOM 3318 C CA . PHE A 1 429 ? -6.537 -0.042 -5.243 1.00 98.19 429 PHE A CA 1
ATOM 3319 C C . PHE A 1 429 ? -7.276 -0.350 -6.548 1.00 98.19 429 PHE A C 1
ATOM 3321 O O . PHE A 1 429 ? -7.230 0.448 -7.487 1.00 98.19 429 PHE A O 1
ATOM 3328 N N . PHE A 1 430 ? -8.014 -1.465 -6.611 1.00 98.50 430 PHE A N 1
ATOM 3329 C CA . PHE A 1 430 ? -8.700 -1.854 -7.844 1.00 98.50 430 PHE A CA 1
ATOM 3330 C C . PHE A 1 430 ? -9.935 -1.000 -8.149 1.00 98.50 430 PHE A C 1
ATOM 3332 O O . PHE A 1 430 ? -10.261 -0.831 -9.323 1.00 98.50 430 PHE A O 1
ATOM 3339 N N . GLN A 1 431 ? -10.568 -0.378 -7.148 1.00 97.56 431 GLN A N 1
ATOM 3340 C CA . GLN A 1 431 ? -11.602 0.639 -7.372 1.00 97.56 431 GLN A CA 1
ATOM 3341 C C . GLN A 1 431 ? -11.016 1.884 -8.053 1.00 97.56 431 GLN A C 1
ATOM 3343 O O . GLN A 1 431 ? -11.573 2.348 -9.049 1.00 97.56 431 GLN A O 1
ATOM 3348 N N . LYS A 1 432 ? -9.874 2.404 -7.576 1.00 96.94 432 LYS A N 1
ATOM 3349 C CA . LYS A 1 432 ? -9.206 3.566 -8.192 1.00 96.94 432 LYS A CA 1
ATOM 3350 C C . LYS A 1 432 ? -8.617 3.233 -9.564 1.00 96.94 432 LYS A C 1
ATOM 3352 O O . LYS A 1 432 ? -8.813 3.999 -10.507 1.00 96.94 432 LYS A O 1
ATOM 3357 N N . PHE A 1 433 ? -8.017 2.054 -9.725 1.00 98.56 433 PHE A N 1
ATOM 3358 C CA . PHE A 1 433 ? -7.594 1.561 -11.037 1.00 98.56 433 PHE A CA 1
ATOM 3359 C C . PHE A 1 433 ? -8.775 1.495 -12.016 1.00 98.56 433 PHE A C 1
ATOM 3361 O O . PHE A 1 433 ? -8.680 1.979 -13.144 1.00 98.56 433 PHE A O 1
ATOM 3368 N N . ALA A 1 434 ? -9.917 0.950 -11.582 1.00 98.00 434 ALA A N 1
ATOM 3369 C CA . ALA A 1 434 ? -11.107 0.830 -12.414 1.00 98.00 434 ALA A CA 1
ATOM 3370 C C . ALA A 1 434 ? -11.744 2.189 -12.742 1.00 98.00 434 ALA A C 1
ATOM 3372 O O . ALA A 1 434 ? -12.163 2.392 -13.884 1.00 98.00 434 ALA A O 1
ATOM 3373 N N . LYS A 1 435 ? -11.772 3.132 -11.787 1.00 94.81 435 LYS A N 1
ATOM 3374 C CA . LYS A 1 435 ? -12.160 4.541 -11.997 1.00 94.81 435 LYS A CA 1
ATOM 3375 C C . LYS A 1 435 ? -11.380 5.135 -13.160 1.00 94.81 435 LYS A C 1
ATOM 3377 O O . LYS A 1 435 ? -11.983 5.596 -14.131 1.00 94.81 435 LYS A O 1
ATOM 3382 N N . TYR A 1 436 ? -10.054 5.058 -13.109 1.00 94.75 436 TYR A N 1
ATOM 3383 C CA . TYR A 1 436 ? -9.217 5.614 -14.164 1.00 94.75 436 TYR A CA 1
ATOM 3384 C C . TYR A 1 436 ? -9.315 4.831 -15.471 1.00 94.75 436 TYR A C 1
ATOM 3386 O O . TYR A 1 436 ? -9.392 5.451 -16.527 1.00 94.75 436 TYR A O 1
ATOM 3394 N N . ALA A 1 437 ? -9.423 3.501 -15.437 1.00 96.06 437 ALA A N 1
ATOM 3395 C CA . ALA A 1 437 ? -9.652 2.701 -16.640 1.00 96.06 437 ALA A CA 1
ATOM 3396 C C . ALA A 1 437 ? -10.954 3.111 -17.350 1.00 96.06 437 ALA A C 1
ATOM 3398 O O . ALA A 1 437 ? -10.962 3.317 -18.563 1.00 96.06 437 ALA A O 1
ATOM 3399 N N . TYR A 1 438 ? -12.041 3.315 -16.604 1.00 93.31 438 TYR A N 1
ATOM 3400 C CA . TYR A 1 438 ? -13.301 3.823 -17.143 1.00 93.31 438 TYR A CA 1
ATOM 3401 C C . TYR A 1 438 ? -13.143 5.231 -17.740 1.00 93.31 438 TYR A C 1
ATOM 3403 O O . TYR A 1 438 ? -13.509 5.465 -18.896 1.00 93.31 438 TYR A O 1
ATOM 3411 N N . GLN A 1 439 ? -12.548 6.161 -16.990 1.00 89.81 439 GLN A N 1
ATOM 3412 C CA . GLN A 1 439 ? -12.382 7.552 -17.417 1.00 89.81 439 GLN A CA 1
ATOM 3413 C C . GLN A 1 439 ? -11.473 7.702 -18.647 1.00 89.81 439 GLN A C 1
ATOM 3415 O O . GLN A 1 439 ? -11.745 8.533 -19.514 1.00 89.81 439 GLN A O 1
ATOM 3420 N N . ILE A 1 440 ? -10.425 6.881 -18.744 1.00 91.62 440 ILE A N 1
ATOM 3421 C CA . ILE A 1 440 ? -9.379 6.968 -19.770 1.00 91.62 440 ILE A CA 1
ATOM 3422 C C . ILE A 1 440 ? -9.697 6.102 -20.991 1.00 91.62 440 ILE A C 1
ATOM 3424 O O . ILE A 1 440 ? -9.323 6.482 -22.099 1.00 91.62 440 ILE A O 1
ATOM 3428 N N . LEU A 1 441 ? -10.364 4.958 -20.842 1.00 92.81 441 LEU A N 1
ATOM 3429 C CA . LEU A 1 441 ? -10.534 4.002 -21.944 1.00 92.81 441 LEU A CA 1
ATOM 3430 C C . LEU A 1 441 ? -11.977 3.837 -22.418 1.00 92.81 441 LEU A C 1
ATOM 3432 O O . LEU A 1 441 ? -12.175 3.399 -23.549 1.00 92.81 441 LEU A O 1
ATOM 3436 N N . ASN A 1 442 ? -12.974 4.148 -21.588 1.00 88.12 442 ASN A N 1
ATOM 3437 C CA . ASN A 1 442 ? -14.384 3.903 -21.909 1.00 88.12 442 ASN A CA 1
ATOM 3438 C C . ASN A 1 442 ? -15.191 5.186 -22.162 1.00 88.12 442 ASN A C 1
ATOM 3440 O O . ASN A 1 442 ? -16.053 5.204 -23.041 1.00 88.12 442 ASN A O 1
ATOM 3444 N N . LYS A 1 443 ? -14.954 6.249 -21.386 1.00 80.69 443 LYS A N 1
ATOM 3445 C CA . LYS A 1 443 ? -15.763 7.475 -21.432 1.00 80.69 443 LYS A CA 1
ATOM 3446 C C . LYS A 1 443 ? -15.636 8.151 -22.801 1.00 80.69 443 LYS A C 1
ATOM 3448 O O . LYS A 1 443 ? -14.527 8.409 -23.248 1.00 80.69 443 LYS A O 1
ATOM 3453 N N . ASN A 1 444 ? -16.767 8.515 -23.422 1.00 63.66 444 ASN A N 1
ATOM 3454 C CA . ASN A 1 444 ? -16.889 8.988 -24.820 1.00 63.66 444 ASN A CA 1
ATOM 3455 C C . ASN A 1 444 ? -15.941 10.118 -25.268 1.00 63.66 444 ASN A C 1
ATOM 3457 O O . ASN A 1 444 ? -15.800 10.353 -26.465 1.00 63.66 444 ASN A O 1
ATOM 3461 N N . PHE A 1 445 ? -15.318 10.837 -24.337 1.00 64.69 445 PHE A N 1
ATOM 3462 C CA . PHE A 1 445 ? -14.353 11.883 -24.658 1.00 64.69 445 PHE A CA 1
ATOM 3463 C C . PHE A 1 445 ? -12.908 11.356 -24.750 1.00 64.69 445 PHE A C 1
ATOM 3465 O O . PHE A 1 445 ? -12.077 11.990 -25.385 1.00 64.69 445 PHE A O 1
ATOM 3472 N N . SER A 1 446 ? -12.604 10.184 -24.187 1.00 68.38 446 SER A N 1
ATOM 3473 C CA . SER A 1 446 ? -11.271 9.586 -24.148 1.00 68.38 446 SER A CA 1
ATOM 3474 C C . SER A 1 446 ? -11.183 8.364 -25.071 1.00 68.38 446 SER A C 1
ATOM 3476 O O . SER A 1 446 ? -11.262 7.222 -24.633 1.00 68.38 446 SER A O 1
ATOM 3478 N N . THR A 1 447 ? -10.979 8.568 -26.376 1.00 67.88 447 THR A N 1
ATOM 3479 C CA . THR A 1 447 ? -10.838 7.471 -27.362 1.00 67.88 447 THR A CA 1
ATOM 3480 C C . THR A 1 447 ? -9.452 6.802 -27.321 1.00 67.88 447 THR A C 1
ATOM 3482 O O . THR A 1 447 ? -8.893 6.426 -28.357 1.00 67.88 447 THR A O 1
ATOM 3485 N N . ARG A 1 448 ? -8.837 6.696 -26.133 1.00 84.81 448 ARG A N 1
ATOM 3486 C CA . ARG A 1 448 ? -7.453 6.212 -25.952 1.00 84.81 448 ARG A CA 1
ATOM 3487 C C . ARG A 1 448 ? -7.306 4.705 -26.179 1.00 84.81 448 ARG A C 1
ATOM 3489 O O . ARG A 1 448 ? -6.187 4.212 -26.232 1.00 84.81 448 ARG A O 1
ATOM 3496 N N . CYS A 1 449 ? -8.410 4.001 -26.411 1.00 90.56 449 CYS A N 1
ATOM 3497 C CA . CYS A 1 449 ? -8.464 2.627 -26.902 1.00 90.56 449 CYS A CA 1
ATOM 3498 C C . CYS A 1 449 ? -8.404 2.603 -28.452 1.00 90.56 449 CYS A C 1
ATOM 3500 O O . CYS A 1 449 ? -9.331 2.155 -29.123 1.00 90.56 449 CYS A O 1
ATOM 3502 N N . ASN A 1 450 ? -7.336 3.179 -29.032 1.00 89.25 450 ASN A N 1
ATOM 3503 C CA . ASN A 1 450 ? -7.093 3.299 -30.486 1.00 89.25 450 ASN A CA 1
ATOM 3504 C C . ASN A 1 450 ? -8.306 3.783 -31.315 1.00 89.25 450 ASN A C 1
ATOM 3506 O O . ASN A 1 450 ? -8.586 3.268 -32.396 1.00 89.25 450 ASN A O 1
ATOM 3510 N N . GLY A 1 451 ? -9.032 4.790 -30.821 1.00 83.81 451 GLY A N 1
ATOM 3511 C CA . GLY A 1 451 ? -10.205 5.339 -31.514 1.00 83.81 451 GLY A CA 1
ATOM 3512 C C . GLY A 1 451 ? -11.528 4.635 -31.195 1.00 83.81 451 GLY A C 1
ATOM 3513 O O . GLY A 1 451 ? -12.561 5.034 -31.726 1.00 83.81 451 GLY A O 1
ATOM 3514 N N . THR A 1 452 ? -11.515 3.622 -30.327 1.00 88.62 452 THR A N 1
ATOM 3515 C CA . THR A 1 452 ? -12.708 2.928 -29.815 1.00 88.62 452 THR A CA 1
ATOM 3516 C C . THR A 1 452 ? -12.870 3.147 -28.306 1.00 88.62 452 THR A C 1
ATOM 3518 O O . THR A 1 452 ? -12.058 3.845 -27.695 1.00 88.62 452 THR A O 1
ATOM 3521 N N . ASN A 1 453 ? -13.926 2.576 -27.717 1.00 90.56 453 ASN A N 1
ATOM 3522 C CA . ASN A 1 453 ? -14.146 2.548 -26.270 1.00 90.56 453 ASN A CA 1
ATOM 3523 C C . ASN A 1 453 ? -13.905 1.125 -25.756 1.00 90.56 453 ASN A C 1
ATOM 3525 O O . ASN A 1 453 ? -14.489 0.174 -26.277 1.00 90.56 453 ASN A O 1
ATOM 3529 N N . TYR A 1 454 ? -13.117 0.989 -24.695 1.00 93.31 454 TYR A N 1
ATOM 3530 C CA . TYR A 1 454 ? -12.931 -0.283 -24.005 1.00 93.31 454 TYR A CA 1
ATOM 3531 C C . TYR A 1 454 ? -14.233 -0.699 -23.295 1.00 93.31 454 TYR A C 1
ATOM 3533 O O . TYR A 1 454 ? -14.769 0.111 -22.533 1.00 93.31 454 TYR A O 1
ATOM 3541 N N . PRO A 1 455 ? -14.776 -1.913 -23.500 1.00 92.12 455 PRO A N 1
ATOM 3542 C CA . PRO A 1 455 ? -16.043 -2.316 -22.888 1.00 92.12 455 PRO A CA 1
ATOM 3543 C C . PRO A 1 455 ? -15.958 -2.404 -21.359 1.00 92.12 455 PRO A C 1
ATOM 3545 O O . PRO A 1 455 ? -15.139 -3.136 -20.811 1.00 92.12 455 PRO A O 1
ATOM 3548 N N . LEU A 1 456 ? -16.849 -1.704 -20.652 1.00 92.25 456 LEU A N 1
ATOM 3549 C CA . LEU A 1 456 ? -16.843 -1.709 -19.186 1.00 92.25 456 LEU A CA 1
ATOM 3550 C C . LEU A 1 456 ? -17.127 -3.100 -18.601 1.00 92.25 456 LEU A C 1
ATOM 3552 O O . LEU A 1 456 ? -16.468 -3.510 -17.651 1.00 92.25 456 LEU A O 1
ATOM 3556 N N . ASP A 1 457 ? -18.037 -3.855 -19.221 1.00 95.50 457 ASP A N 1
ATOM 3557 C CA . ASP A 1 457 ? -18.328 -5.235 -18.821 1.00 95.50 457 ASP A CA 1
ATOM 3558 C C . ASP A 1 457 ? -17.092 -6.141 -18.901 1.00 95.50 457 ASP A C 1
ATOM 3560 O O . ASP A 1 457 ? -16.976 -7.072 -18.109 1.00 95.50 457 ASP A O 1
ATOM 3564 N N . ASN A 1 458 ? -16.156 -5.878 -19.824 1.00 95.88 458 ASN A N 1
ATOM 3565 C CA . ASN A 1 458 ? -14.908 -6.641 -19.894 1.00 95.88 458 ASN A CA 1
ATOM 3566 C C . ASN A 1 458 ? -14.029 -6.350 -18.673 1.00 95.88 458 ASN A C 1
ATOM 3568 O O . ASN A 1 458 ? -13.488 -7.283 -18.087 1.00 95.88 458 ASN A O 1
ATOM 3572 N N . LEU A 1 459 ? -13.926 -5.082 -18.248 1.00 97.31 459 LEU A N 1
ATOM 3573 C CA . LEU A 1 459 ? -13.188 -4.713 -17.032 1.00 97.31 459 LEU A CA 1
ATOM 3574 C C . LEU A 1 459 ? -13.786 -5.393 -15.799 1.00 97.31 459 LEU A C 1
ATOM 3576 O O . LEU A 1 459 ? -13.062 -6.011 -15.024 1.00 97.31 459 LEU A O 1
ATOM 3580 N N . GLU A 1 460 ? -15.104 -5.275 -15.624 1.00 98.12 460 GLU A N 1
ATOM 3581 C CA . GLU A 1 460 ? -15.803 -5.805 -14.452 1.00 98.12 460 GLU A CA 1
ATOM 3582 C C . GLU A 1 460 ? -15.702 -7.334 -14.385 1.00 98.12 460 GLU A C 1
ATOM 3584 O O . GLU A 1 460 ? -15.372 -7.871 -13.331 1.00 98.12 460 GLU A O 1
ATOM 3589 N N . LYS A 1 461 ? -15.898 -8.043 -15.506 1.00 97.25 461 LYS A N 1
ATOM 3590 C CA . LYS A 1 461 ? -15.746 -9.508 -15.561 1.00 97.25 461 LYS A CA 1
ATOM 3591 C C . LYS A 1 461 ? -14.308 -9.956 -15.338 1.00 97.25 461 LYS A C 1
ATOM 3593 O O . LYS A 1 461 ? -14.093 -10.997 -14.721 1.00 97.25 461 LYS A O 1
ATOM 3598 N N . LEU A 1 462 ? -13.326 -9.198 -15.830 1.00 97.56 462 LEU A N 1
ATOM 3599 C CA . LEU A 1 462 ? -11.925 -9.512 -15.576 1.00 97.56 462 LEU A CA 1
ATOM 3600 C C . LEU A 1 462 ? -11.610 -9.350 -14.088 1.00 97.56 462 LEU A C 1
ATOM 3602 O O . LEU A 1 462 ? -11.109 -10.292 -13.487 1.00 97.56 462 LEU A O 1
ATOM 3606 N N . LEU A 1 463 ? -11.974 -8.219 -13.476 1.00 98.31 463 LEU A N 1
ATOM 3607 C CA . LEU A 1 463 ? -11.830 -8.005 -12.032 1.00 98.31 463 LEU A CA 1
ATOM 3608 C C . LEU A 1 463 ? -12.511 -9.119 -11.228 1.00 98.31 463 LEU A C 1
ATOM 3610 O O . LEU A 1 463 ? -11.886 -9.698 -10.343 1.00 98.31 463 LEU A O 1
ATOM 3614 N N . ASP A 1 464 ? -13.753 -9.469 -11.566 1.00 98.19 464 ASP A N 1
ATOM 3615 C CA . ASP A 1 464 ? -14.485 -10.557 -10.914 1.00 98.19 464 ASP A CA 1
ATOM 3616 C C . ASP A 1 464 ? -13.773 -11.906 -11.073 1.00 98.19 464 ASP A C 1
ATOM 3618 O O . ASP A 1 464 ? -13.669 -12.655 -10.108 1.00 98.19 464 ASP A O 1
ATOM 3622 N N . SER A 1 465 ? -13.187 -12.199 -12.239 1.00 97.19 465 SER A N 1
ATOM 3623 C CA . SER A 1 465 ? -12.454 -13.455 -12.458 1.00 97.19 465 SER A CA 1
ATOM 3624 C C . SER A 1 465 ? -11.237 -13.644 -11.545 1.00 97.19 465 SER A C 1
ATOM 3626 O O . SER A 1 465 ? -10.857 -14.782 -11.280 1.00 97.19 465 SER A O 1
ATOM 3628 N N . TYR A 1 466 ? -10.678 -12.549 -11.023 1.00 97.69 466 TYR A N 1
ATOM 3629 C CA . TYR A 1 466 ? -9.620 -12.547 -10.007 1.00 97.69 466 TYR A CA 1
ATOM 3630 C C . TYR A 1 466 ? -10.147 -12.313 -8.589 1.00 97.69 466 TYR A C 1
ATOM 3632 O O . TYR A 1 466 ? -9.358 -12.163 -7.662 1.00 97.69 466 TYR A O 1
ATOM 3640 N N . GLY A 1 467 ? -11.462 -12.252 -8.384 1.00 97.38 467 GLY A N 1
ATOM 3641 C CA . GLY A 1 467 ? -12.050 -11.942 -7.083 1.00 97.38 467 GLY A CA 1
ATOM 3642 C C . GLY A 1 467 ? -11.887 -10.477 -6.655 1.00 97.38 467 GLY A C 1
ATOM 3643 O O . GLY A 1 467 ? -12.193 -10.150 -5.512 1.00 97.38 467 GLY A O 1
ATOM 3644 N N . LEU A 1 468 ? -11.503 -9.573 -7.560 1.00 98.19 468 LEU A N 1
ATOM 3645 C CA . LEU A 1 468 ? -11.151 -8.173 -7.284 1.00 98.19 468 LEU A CA 1
ATOM 3646 C C . LEU A 1 468 ? -12.296 -7.160 -7.479 1.00 98.19 468 LEU A C 1
ATOM 3648 O O . LEU A 1 468 ? -12.120 -5.976 -7.193 1.00 98.19 468 LEU A O 1
ATOM 3652 N N . LEU A 1 469 ? -13.490 -7.582 -7.919 1.00 97.75 469 LEU A N 1
ATOM 3653 C CA . LEU A 1 469 ? -14.679 -6.720 -8.029 1.00 97.75 469 LEU A CA 1
ATOM 3654 C C . LEU A 1 469 ? -15.346 -6.485 -6.653 1.00 97.75 469 LEU A C 1
ATOM 3656 O O . LEU A 1 469 ? -16.524 -6.790 -6.423 1.00 97.75 469 LEU A O 1
ATOM 3660 N N . LEU A 1 470 ? -14.558 -5.938 -5.721 1.00 96.88 470 LEU A N 1
ATOM 3661 C CA . LEU A 1 470 ? -14.864 -5.775 -4.292 1.00 96.88 470 LEU A CA 1
ATOM 3662 C C . LEU A 1 470 ? -15.592 -4.461 -3.948 1.00 96.88 470 LEU A C 1
ATOM 3664 O O . LEU A 1 470 ? -15.860 -4.163 -2.786 1.00 96.88 470 LEU A O 1
ATOM 3668 N N . PHE A 1 471 ? -15.925 -3.662 -4.956 1.00 95.50 471 PHE A N 1
ATOM 3669 C CA . PHE A 1 471 ? -16.592 -2.368 -4.822 1.00 95.50 471 PHE A CA 1
ATOM 3670 C C . PHE A 1 471 ? -17.921 -2.357 -5.584 1.00 95.50 471 PHE A C 1
ATOM 3672 O O . PHE A 1 471 ? -18.143 -3.160 -6.496 1.00 95.50 471 PHE A O 1
ATOM 3679 N N . LYS A 1 472 ? -18.835 -1.462 -5.193 1.00 92.75 472 LYS A N 1
ATOM 3680 C CA . LYS A 1 472 ? -20.161 -1.306 -5.824 1.00 92.75 472 LYS A CA 1
ATOM 3681 C C . LYS A 1 472 ? -20.244 -0.103 -6.760 1.00 92.75 472 LYS A C 1
ATOM 3683 O O . LYS A 1 472 ? -21.087 -0.097 -7.657 1.00 92.75 472 LYS A O 1
ATOM 3688 N N . THR A 1 473 ? -19.359 0.869 -6.582 1.00 92.75 473 THR A N 1
ATOM 3689 C CA . THR A 1 473 ? -19.296 2.093 -7.377 1.00 92.75 473 THR A CA 1
ATOM 3690 C C . THR A 1 473 ? -17.853 2.395 -7.766 1.00 92.75 473 THR A C 1
ATOM 3692 O O . THR A 1 473 ? -16.913 1.949 -7.106 1.00 92.75 473 THR A O 1
ATOM 3695 N N . TYR A 1 474 ? -17.671 3.167 -8.832 1.00 92.50 474 TYR A N 1
ATOM 3696 C CA . TYR A 1 474 ? -16.360 3.667 -9.252 1.00 92.50 474 TYR A CA 1
ATOM 3697 C C . TYR A 1 474 ? -15.895 4.870 -8.407 1.00 92.50 474 TYR A C 1
ATOM 3699 O O . TYR A 1 474 ? -14.782 5.351 -8.607 1.00 92.50 474 TYR A O 1
ATOM 3707 N N . ASN A 1 475 ? -16.732 5.335 -7.468 1.00 88.94 475 ASN A N 1
ATOM 3708 C CA . ASN A 1 475 ? -16.459 6.424 -6.530 1.00 88.94 475 ASN A CA 1
ATOM 3709 C C . ASN A 1 475 ? -15.874 7.673 -7.224 1.00 88.94 475 ASN A C 1
ATOM 3711 O O . ASN A 1 475 ? -14.799 8.178 -6.890 1.00 88.94 475 ASN A O 1
ATOM 3715 N N . GLU A 1 476 ? -16.568 8.127 -8.274 1.00 84.56 476 GLU A N 1
ATOM 3716 C CA . GLU A 1 476 ? -16.172 9.311 -9.052 1.00 84.56 476 GLU A CA 1
ATOM 3717 C C . GLU A 1 476 ? -16.511 10.631 -8.344 1.00 84.56 476 GLU A C 1
ATOM 3719 O O . GLU A 1 476 ? -15.940 11.663 -8.679 1.00 84.56 476 GLU A O 1
ATOM 3724 N N . ASN A 1 477 ? -17.434 10.598 -7.385 1.00 80.06 477 ASN A N 1
ATOM 3725 C CA . ASN A 1 477 ? -17.899 11.737 -6.591 1.00 80.06 477 ASN A CA 1
ATOM 3726 C C . ASN A 1 477 ? -17.127 11.932 -5.272 1.00 80.06 477 ASN A C 1
ATOM 3728 O O . ASN A 1 477 ? -17.292 12.968 -4.626 1.00 80.06 477 ASN A O 1
ATOM 3732 N N . GLY A 1 478 ? -16.247 10.993 -4.913 1.00 81.25 478 GLY A N 1
ATOM 3733 C CA . GLY A 1 478 ? -15.298 11.122 -3.811 1.00 81.25 478 GLY A CA 1
ATOM 3734 C C . GLY A 1 478 ? -15.930 11.119 -2.417 1.00 81.25 478 GLY A C 1
ATOM 3735 O O . GLY A 1 478 ? -17.148 11.123 -2.247 1.00 81.25 478 GLY A O 1
ATOM 3736 N N . ASN A 1 479 ? -15.062 11.177 -1.403 1.00 83.69 479 ASN A N 1
ATOM 3737 C CA . ASN A 1 479 ? -15.420 10.894 -0.009 1.00 83.69 479 ASN A CA 1
ATOM 3738 C C . ASN A 1 479 ? -15.337 12.125 0.917 1.00 83.69 479 ASN A C 1
ATOM 3740 O O . ASN A 1 479 ? -15.272 11.980 2.140 1.00 83.69 479 ASN A O 1
ATOM 3744 N N . ASN A 1 480 ? -15.307 13.347 0.370 1.00 79.31 480 ASN A N 1
ATOM 3745 C CA . ASN A 1 480 ? -15.213 14.561 1.195 1.00 79.31 480 ASN A CA 1
ATOM 3746 C C . ASN A 1 480 ? -16.468 14.784 2.048 1.00 79.31 480 ASN A C 1
ATOM 3748 O O . ASN A 1 480 ? -17.577 14.492 1.617 1.00 79.31 480 ASN A O 1
ATOM 3752 N N . TYR A 1 481 ? -16.328 15.418 3.214 1.00 76.75 481 TYR A N 1
ATOM 3753 C CA . TYR A 1 481 ? -17.479 15.635 4.099 1.00 76.75 481 TYR A CA 1
ATOM 3754 C C . TYR A 1 481 ? -18.565 16.560 3.500 1.00 76.75 481 TYR A C 1
ATOM 3756 O O . TYR A 1 481 ? -19.738 16.414 3.835 1.00 76.75 481 TYR A O 1
ATOM 3764 N N . THR A 1 482 ? -18.189 17.541 2.665 1.00 73.44 482 THR A N 1
ATOM 3765 C CA . THR A 1 482 ? -19.096 18.632 2.244 1.00 73.44 482 THR A CA 1
ATOM 3766 C C . THR A 1 482 ? -19.972 18.246 1.050 1.00 73.44 482 THR A C 1
ATOM 3768 O O . THR A 1 482 ? -21.177 18.475 1.046 1.00 73.44 482 THR A O 1
ATOM 3771 N N . ASN A 1 483 ? -19.344 17.672 0.032 1.00 73.12 483 ASN A N 1
ATOM 3772 C CA . ASN A 1 483 ? -19.882 17.342 -1.282 1.00 73.12 483 ASN A CA 1
ATOM 3773 C C . ASN A 1 483 ? -19.640 15.872 -1.654 1.00 73.12 483 ASN A C 1
ATOM 3775 O O . ASN A 1 483 ? -20.007 15.468 -2.756 1.00 73.12 483 ASN A O 1
ATOM 3779 N N . GLY A 1 484 ? -19.002 15.067 -0.800 1.00 75.06 484 GLY A N 1
ATOM 3780 C CA . GLY A 1 484 ? -18.882 13.635 -1.048 1.00 75.06 484 GLY A CA 1
ATOM 3781 C C . GLY A 1 484 ? -20.271 13.031 -1.202 1.00 75.06 484 GLY A C 1
ATOM 3782 O O . GLY A 1 484 ? -21.261 13.549 -0.674 1.00 75.06 484 GLY A O 1
ATOM 3783 N N . ASN A 1 485 ? -20.367 12.002 -2.031 1.00 78.75 485 ASN A N 1
ATOM 3784 C CA . ASN A 1 485 ? -21.633 11.395 -2.446 1.00 78.75 485 ASN A CA 1
ATOM 3785 C C . ASN A 1 485 ? -22.570 12.337 -3.247 1.00 78.75 485 ASN A C 1
ATOM 3787 O O . ASN A 1 485 ? -23.663 11.932 -3.647 1.00 78.75 485 ASN A O 1
ATOM 3791 N N . SER A 1 486 ? -22.159 13.576 -3.564 1.00 72.44 486 SER A N 1
ATOM 3792 C CA . S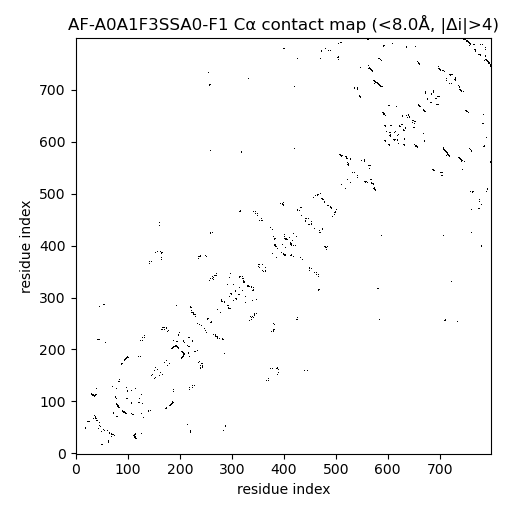ER A 1 486 ? -22.934 14.493 -4.415 1.00 72.44 486 SER A CA 1
ATOM 3793 C C . SER A 1 486 ? -22.622 14.279 -5.898 1.00 72.44 486 SER A C 1
ATOM 3795 O O . SER A 1 486 ? -21.470 14.162 -6.299 1.00 72.44 486 SER A O 1
ATOM 3797 N N . GLY A 1 487 ? -23.651 14.268 -6.748 1.00 72.50 487 GLY A N 1
ATOM 3798 C CA . GLY A 1 487 ? -23.503 14.094 -8.198 1.00 72.50 487 GLY A CA 1
ATOM 3799 C C . GLY A 1 487 ? -23.864 12.690 -8.689 1.00 72.50 487 GLY A C 1
ATOM 3800 O O . GLY A 1 487 ? -24.624 11.968 -8.049 1.00 72.50 487 GLY A O 1
ATOM 3801 N N . THR A 1 488 ? -23.387 12.325 -9.884 1.00 70.06 488 THR A N 1
ATOM 3802 C CA . THR A 1 488 ? -23.627 10.991 -10.462 1.00 70.06 488 THR A CA 1
ATOM 3803 C C . THR A 1 488 ? -22.449 10.086 -10.143 1.00 70.06 488 THR A C 1
ATOM 3805 O O . THR A 1 488 ? -21.320 10.431 -10.476 1.00 70.06 488 THR A O 1
ATOM 3808 N N . ASN A 1 489 ? -22.719 8.919 -9.561 1.00 80.06 489 ASN A N 1
ATOM 3809 C CA . ASN A 1 489 ? -21.714 7.893 -9.320 1.00 80.06 489 ASN A CA 1
ATOM 3810 C C . ASN A 1 489 ? -21.975 6.687 -10.224 1.00 80.06 489 ASN A C 1
ATOM 3812 O O . ASN A 1 489 ? -23.100 6.181 -10.297 1.00 80.06 489 ASN A O 1
ATOM 3816 N N . LYS A 1 490 ? -20.950 6.230 -10.945 1.00 89.31 490 LYS A N 1
ATOM 3817 C CA . LYS A 1 490 ? -21.066 5.056 -11.806 1.00 89.31 490 LYS A CA 1
ATOM 3818 C C . LYS A 1 490 ? -21.127 3.800 -10.938 1.00 89.31 490 LYS A C 1
ATOM 3820 O O . LYS A 1 490 ? -20.201 3.509 -10.186 1.00 89.31 490 LYS A O 1
ATOM 3825 N N . THR A 1 491 ? -22.211 3.040 -11.066 1.00 92.50 491 THR A N 1
ATOM 3826 C CA . THR A 1 491 ? -22.387 1.753 -10.385 1.00 92.50 491 THR A CA 1
ATOM 3827 C C . THR A 1 491 ? -21.820 0.602 -11.213 1.00 92.50 491 THR A C 1
ATOM 3829 O O . THR A 1 491 ? -21.843 0.635 -12.447 1.00 92.50 491 THR A O 1
ATOM 3832 N N . VAL A 1 492 ? -21.326 -0.417 -10.511 1.00 93.50 492 VAL A N 1
ATOM 3833 C CA . VAL A 1 492 ? -20.915 -1.705 -11.082 1.00 93.50 492 VAL A CA 1
ATOM 3834 C C . VAL A 1 492 ? -22.150 -2.504 -11.489 1.00 93.50 492 VAL A C 1
ATOM 3836 O O . VAL A 1 492 ? -23.144 -2.550 -10.753 1.00 93.50 492 VAL A O 1
ATOM 3839 N N . THR A 1 493 ? -22.085 -3.204 -12.620 1.00 94.44 493 THR A N 1
ATOM 3840 C CA . THR A 1 493 ? -23.162 -4.110 -13.029 1.00 94.44 493 THR A CA 1
ATOM 3841 C C . THR A 1 493 ? -23.183 -5.334 -12.115 1.00 94.44 493 THR A C 1
ATOM 3843 O O . THR A 1 493 ? -22.306 -6.190 -12.172 1.00 94.44 493 THR A O 1
ATOM 3846 N N . ALA A 1 494 ? -24.218 -5.465 -11.279 1.00 90.06 494 ALA A N 1
ATOM 3847 C CA . ALA A 1 494 ? -24.302 -6.546 -10.290 1.00 90.06 494 ALA A CA 1
ATOM 3848 C C . ALA A 1 494 ? -24.193 -7.959 -10.899 1.00 90.06 494 ALA A C 1
ATOM 3850 O O . ALA A 1 494 ? -23.628 -8.845 -10.268 1.00 90.06 494 ALA A O 1
ATOM 3851 N N . ALA A 1 495 ? -24.680 -8.156 -12.130 1.00 94.88 495 ALA A N 1
ATOM 3852 C CA . ALA A 1 495 ? -24.598 -9.432 -12.844 1.00 94.88 495 ALA A CA 1
ATOM 3853 C C . ALA A 1 495 ? -23.167 -9.833 -13.256 1.00 94.88 495 ALA A C 1
ATOM 3855 O O . ALA A 1 495 ? -22.938 -11.003 -13.549 1.00 94.88 495 ALA A O 1
ATOM 3856 N N . ASN A 1 496 ? -22.216 -8.891 -13.270 1.00 95.88 496 ASN A N 1
ATOM 3857 C CA . ASN A 1 496 ? -20.807 -9.183 -13.537 1.00 95.88 496 ASN A CA 1
ATOM 3858 C C . ASN A 1 496 ? -20.072 -9.713 -12.293 1.00 95.88 496 ASN A C 1
ATOM 3860 O O . ASN A 1 496 ? -18.967 -10.221 -12.438 1.00 95.88 496 ASN A O 1
ATOM 3864 N N . ARG A 1 497 ? -20.669 -9.631 -11.091 1.00 94.81 497 ARG A N 1
ATOM 3865 C CA . ARG A 1 497 ? -20.081 -10.144 -9.845 1.00 94.81 497 ARG A CA 1
ATOM 3866 C C . ARG A 1 497 ? -20.511 -11.590 -9.591 1.00 94.81 497 ARG A C 1
ATOM 3868 O O . ARG A 1 497 ? -21.523 -11.823 -8.929 1.00 94.81 497 ARG A O 1
ATOM 3875 N N . LEU A 1 498 ? -19.770 -12.549 -10.134 1.00 94.69 498 LEU A N 1
ATOM 3876 C CA . LEU A 1 498 ? -20.050 -13.980 -10.003 1.00 94.69 498 LEU A CA 1
ATOM 3877 C C . LEU A 1 498 ? -19.098 -14.683 -9.028 1.00 94.69 498 LEU A C 1
ATOM 3879 O O . LEU A 1 498 ? -19.496 -15.679 -8.425 1.00 94.69 498 LEU A O 1
ATOM 3883 N N . LYS A 1 499 ? -17.867 -14.185 -8.862 1.00 95.00 499 LYS A N 1
ATOM 3884 C CA . LYS A 1 499 ? -16.812 -14.836 -8.063 1.00 95.00 499 LYS A CA 1
ATOM 3885 C C . LYS A 1 499 ? -16.299 -13.984 -6.916 1.00 95.00 499 LYS A C 1
ATOM 3887 O O . LYS A 1 499 ? -15.903 -14.539 -5.895 1.00 95.00 499 LYS A O 1
ATOM 3892 N N . SER A 1 500 ? -16.325 -12.659 -7.040 1.00 95.94 500 SER A N 1
ATOM 3893 C CA . SER A 1 500 ? -16.044 -11.772 -5.913 1.00 95.94 500 SER A CA 1
ATOM 3894 C C . SER A 1 500 ? -17.138 -11.908 -4.857 1.00 95.94 500 SER A C 1
ATOM 3896 O O . SER A 1 500 ? -18.299 -11.562 -5.089 1.00 95.94 500 SER A O 1
ATOM 3898 N N . VAL A 1 501 ? -16.762 -12.379 -3.670 1.00 93.44 501 VAL A N 1
ATOM 3899 C CA . VAL A 1 501 ? -17.680 -12.542 -2.539 1.00 93.44 501 VAL A CA 1
ATOM 3900 C C . VAL A 1 501 ? -17.562 -11.350 -1.601 1.00 93.44 501 VAL A C 1
ATOM 3902 O O . VAL A 1 501 ? -16.466 -11.028 -1.156 1.00 93.44 501 VAL A O 1
ATOM 3905 N N . LEU A 1 502 ? -18.699 -10.734 -1.268 1.00 94.69 502 LEU A N 1
ATOM 3906 C CA . LEU A 1 502 ? -18.789 -9.711 -0.227 1.00 94.69 502 LEU A CA 1
ATOM 3907 C C . LEU A 1 502 ? -19.470 -10.298 1.016 1.00 94.69 502 LEU A C 1
ATOM 3909 O O . LEU A 1 502 ? -20.503 -10.960 0.906 1.00 94.69 502 LEU A O 1
ATOM 3913 N N . ILE A 1 503 ? -18.899 -10.056 2.194 1.00 96.31 503 ILE A N 1
ATOM 3914 C CA . ILE A 1 503 ? -19.331 -10.641 3.472 1.00 96.31 503 ILE A CA 1
ATOM 3915 C C . ILE A 1 503 ? -19.820 -9.522 4.401 1.00 96.31 503 ILE A C 1
ATOM 3917 O O . ILE A 1 503 ? -19.335 -8.395 4.327 1.00 96.31 503 ILE A O 1
ATOM 3921 N N . SER A 1 504 ? -20.807 -9.796 5.256 1.00 95.56 504 SER A N 1
ATOM 3922 C CA . SER A 1 504 ? -21.240 -8.827 6.273 1.00 95.56 504 SER A CA 1
ATOM 3923 C C . SER A 1 504 ? -20.216 -8.722 7.404 1.00 95.56 504 SER A C 1
ATOM 3925 O O . SER A 1 504 ? -19.722 -9.744 7.888 1.00 95.56 504 SER A O 1
ATOM 3927 N N . LYS A 1 505 ? -19.957 -7.502 7.889 1.00 95.50 505 LYS A N 1
ATOM 3928 C CA . LYS A 1 505 ? -19.073 -7.250 9.037 1.00 95.50 505 LYS A CA 1
ATOM 3929 C C . LYS A 1 505 ? -19.568 -7.940 10.304 1.00 95.50 505 LYS A C 1
ATOM 3931 O O . LYS A 1 505 ? -18.771 -8.315 11.145 1.00 95.50 505 LYS A O 1
ATOM 3936 N N . ASN A 1 506 ? -20.875 -8.172 10.435 1.00 95.62 506 ASN A N 1
ATOM 3937 C CA . ASN A 1 506 ? -21.458 -8.815 11.617 1.00 95.62 506 ASN A CA 1
ATOM 3938 C C . ASN A 1 506 ? -21.088 -10.297 11.764 1.00 95.62 506 ASN A C 1
ATOM 3940 O O . ASN A 1 506 ? -21.383 -10.897 12.795 1.00 95.62 506 ASN A O 1
ATOM 3944 N N . LEU A 1 507 ? -20.464 -10.892 10.745 1.00 97.19 507 LEU A N 1
ATOM 3945 C CA . LEU A 1 507 ? -19.999 -12.274 10.787 1.00 97.19 507 LEU A CA 1
ATOM 3946 C C . LEU A 1 507 ? -18.592 -12.406 11.386 1.00 97.19 507 LEU A C 1
ATOM 3948 O O . LEU A 1 507 ? -18.159 -13.535 11.603 1.00 97.19 507 LEU A O 1
ATOM 3952 N N . ILE A 1 508 ? -17.883 -11.300 11.658 1.00 97.38 508 ILE A N 1
ATOM 3953 C CA . ILE A 1 508 ? -16.626 -11.334 12.413 1.00 97.38 508 ILE A CA 1
ATOM 3954 C C . ILE A 1 508 ? -16.904 -11.131 13.903 1.00 97.38 508 ILE A C 1
ATOM 3956 O O . ILE A 1 508 ? -17.655 -10.238 14.305 1.00 97.38 508 ILE A O 1
ATOM 3960 N N . LYS A 1 509 ? -16.327 -12.001 14.726 1.00 95.62 509 LYS A N 1
ATOM 3961 C CA . LYS A 1 509 ? -16.485 -12.013 16.187 1.00 95.62 509 LYS A CA 1
ATOM 3962 C C . LYS A 1 509 ? -15.248 -12.622 16.843 1.00 95.62 509 LYS A C 1
ATOM 3964 O O . LYS A 1 509 ? -14.356 -13.071 16.138 1.00 95.62 509 LYS A O 1
ATOM 3969 N N . LEU A 1 510 ? -15.178 -12.648 18.169 1.00 93.81 510 LEU A N 1
ATOM 3970 C CA . LEU A 1 510 ? -14.172 -13.451 18.878 1.00 93.81 510 LEU A CA 1
ATOM 3971 C C . LEU A 1 510 ? -14.507 -14.948 18.773 1.00 93.81 510 LEU A C 1
ATOM 3973 O O . LEU A 1 510 ? -15.683 -15.296 18.619 1.00 93.81 510 LEU A O 1
ATOM 3977 N N . ASP A 1 511 ? -13.492 -15.817 18.838 1.00 89.00 511 ASP A N 1
ATOM 3978 C CA . ASP A 1 511 ? -13.669 -17.278 18.814 1.00 89.00 511 ASP A CA 1
ATOM 3979 C C . ASP A 1 511 ? -14.707 -17.717 19.866 1.00 89.00 511 ASP A C 1
ATOM 3981 O O . ASP A 1 511 ? -14.525 -17.465 21.059 1.00 89.00 511 ASP A O 1
ATOM 3985 N N . PRO A 1 512 ? -15.844 -18.307 19.442 1.00 86.31 512 PRO A N 1
ATOM 3986 C CA . PRO A 1 512 ? -16.936 -18.632 20.351 1.00 86.31 512 PRO A CA 1
ATOM 3987 C C . PRO A 1 512 ? -16.707 -19.932 21.136 1.00 86.31 512 PRO A C 1
ATOM 3989 O O . PRO A 1 512 ? -17.583 -20.320 21.912 1.00 86.31 512 PRO A O 1
ATOM 3992 N N . ALA A 1 513 ? -15.609 -20.660 20.902 1.00 86.50 513 ALA A N 1
ATOM 3993 C CA . ALA A 1 513 ? -15.351 -21.912 21.601 1.00 86.50 513 ALA A CA 1
ATOM 3994 C C . ALA A 1 513 ? -15.049 -21.665 23.091 1.00 86.50 513 ALA A C 1
ATOM 3996 O O . ALA A 1 513 ? -14.256 -20.804 23.455 1.00 86.50 513 ALA A O 1
ATOM 3997 N N . THR A 1 514 ? -15.658 -22.461 23.971 1.00 79.62 514 THR A N 1
ATOM 3998 C CA . THR A 1 514 ? -15.531 -22.303 25.431 1.00 79.62 514 THR A CA 1
ATOM 3999 C C . THR A 1 514 ? -14.104 -22.446 25.956 1.00 79.62 514 THR A C 1
ATOM 4001 O O . THR A 1 514 ? -13.788 -21.852 26.980 1.00 79.62 514 THR A O 1
ATOM 4004 N N . ASP A 1 515 ? -13.254 -23.193 25.249 1.00 80.12 515 ASP A N 1
ATOM 4005 C CA . ASP A 1 515 ? -11.862 -23.448 25.641 1.00 80.12 515 ASP A CA 1
ATOM 4006 C C . ASP A 1 515 ? -10.850 -22.662 24.787 1.00 80.12 515 ASP A C 1
ATOM 4008 O O . ASP A 1 515 ? -9.642 -22.857 24.920 1.00 80.12 515 ASP A O 1
ATOM 4012 N N . SER A 1 516 ? -11.311 -21.799 23.872 1.00 81.81 516 SER A N 1
ATOM 4013 C CA . SER A 1 516 ? -10.410 -20.941 23.099 1.00 81.81 516 SER A CA 1
ATOM 4014 C C . SER A 1 516 ? -10.134 -19.646 23.842 1.00 81.81 516 SER A C 1
ATOM 4016 O O . SER A 1 516 ? -11.066 -18.976 24.286 1.00 81.81 516 SER A O 1
ATOM 4018 N N . SER A 1 517 ? -8.863 -19.248 23.903 1.00 85.50 517 SER A N 1
ATOM 4019 C CA . SER A 1 517 ? -8.532 -17.899 24.346 1.00 85.50 517 SER A CA 1
ATOM 4020 C C . SER A 1 517 ? -9.092 -16.880 23.341 1.00 85.50 517 SER A C 1
ATOM 4022 O O . SER A 1 517 ? -8.848 -17.032 22.137 1.00 85.50 517 SER A O 1
ATOM 4024 N N . PRO A 1 518 ? -9.831 -15.847 23.785 1.00 87.38 518 PRO A N 1
ATOM 4025 C CA . PRO A 1 518 ? -10.323 -14.791 22.899 1.00 87.38 518 PRO A CA 1
ATOM 4026 C C . PRO A 1 518 ? -9.194 -13.885 22.379 1.00 87.38 518 PRO A C 1
ATOM 4028 O O . PRO A 1 518 ? -9.370 -13.175 21.391 1.00 87.38 518 PRO A O 1
ATOM 4031 N N . PHE A 1 519 ? -8.027 -13.916 23.019 1.00 91.00 519 PHE A N 1
ATOM 4032 C CA . PHE A 1 519 ? -6.860 -13.113 22.668 1.00 91.00 519 PHE A CA 1
ATOM 4033 C C . PHE A 1 519 ? -5.562 -13.787 23.129 1.00 91.00 519 PHE A C 1
ATOM 4035 O O . PHE A 1 519 ? -5.577 -14.716 23.936 1.00 91.00 519 PHE A O 1
ATOM 4042 N N . PHE A 1 520 ? -4.435 -13.298 22.633 1.00 92.81 520 PHE A N 1
ATOM 4043 C CA . PHE A 1 520 ? -3.092 -13.722 23.018 1.00 92.81 520 PHE A CA 1
ATOM 4044 C C . PHE A 1 520 ? -2.326 -12.510 23.546 1.00 92.81 520 PHE A C 1
ATOM 4046 O O . PHE A 1 520 ? -2.381 -11.446 22.925 1.00 92.81 520 PHE A O 1
ATOM 4053 N N . VAL A 1 521 ? -1.639 -12.673 24.679 1.00 94.56 521 VAL A N 1
ATOM 4054 C CA . VAL A 1 521 ? -0.831 -11.627 25.318 1.00 94.56 521 VAL A CA 1
ATOM 4055 C C . VAL A 1 521 ? 0.644 -12.012 25.239 1.00 94.56 521 VAL A C 1
ATOM 4057 O O . VAL A 1 521 ? 1.013 -13.150 25.527 1.00 94.56 521 VAL A O 1
ATOM 4060 N N . PHE A 1 522 ? 1.475 -11.055 24.833 1.00 94.69 522 PHE A N 1
ATOM 4061 C CA . PHE A 1 522 ? 2.918 -11.202 24.674 1.00 94.69 522 PHE A CA 1
ATOM 4062 C C . PHE A 1 522 ? 3.637 -10.187 25.554 1.00 94.69 522 PHE A C 1
ATOM 4064 O O . PHE A 1 522 ? 3.641 -8.996 25.262 1.00 94.69 522 PHE A O 1
ATOM 4071 N N . ASP A 1 523 ? 4.295 -10.653 26.602 1.00 94.25 523 ASP A N 1
ATOM 4072 C CA . ASP A 1 523 ? 4.979 -9.808 27.584 1.00 94.25 523 ASP A CA 1
ATOM 4073 C C . ASP A 1 523 ? 6.453 -10.216 27.764 1.00 94.25 523 ASP A C 1
ATOM 4075 O O . ASP A 1 523 ? 7.167 -9.700 28.625 1.00 94.25 523 ASP A O 1
ATOM 4079 N N . LYS A 1 524 ? 6.961 -11.124 26.923 1.00 94.81 524 LYS A N 1
ATOM 4080 C CA . LYS A 1 524 ? 8.353 -11.570 26.979 1.00 94.81 524 LYS A CA 1
ATOM 4081 C C . LYS A 1 524 ? 9.303 -10.440 26.576 1.00 94.81 524 LYS A C 1
ATOM 4083 O O . LYS A 1 524 ? 9.398 -10.050 25.412 1.00 94.81 524 LYS A O 1
ATOM 4088 N N . ARG A 1 525 ? 10.088 -9.975 27.552 1.00 94.44 525 ARG A N 1
ATOM 4089 C CA . ARG A 1 525 ? 11.027 -8.843 27.444 1.00 94.44 525 ARG A CA 1
ATOM 4090 C C . ARG A 1 525 ? 11.873 -8.829 26.168 1.00 94.44 525 ARG A C 1
ATOM 4092 O O . ARG A 1 525 ? 11.982 -7.799 25.511 1.00 94.44 525 ARG A O 1
ATOM 4099 N N . THR A 1 526 ? 12.515 -9.948 25.835 1.00 93.25 526 THR A N 1
ATOM 4100 C CA . THR A 1 526 ? 13.433 -10.027 24.685 1.00 93.25 526 THR A CA 1
ATOM 4101 C C . THR A 1 526 ? 12.719 -9.836 23.352 1.00 93.25 526 THR A C 1
ATOM 4103 O O . THR A 1 526 ? 13.248 -9.152 22.477 1.00 93.25 526 THR A O 1
ATOM 4106 N N . ASP A 1 527 ? 11.507 -10.372 23.227 1.00 91.56 527 ASP A N 1
ATOM 4107 C CA . ASP A 1 527 ? 10.713 -10.288 22.004 1.00 91.56 527 ASP A CA 1
ATOM 4108 C C . ASP A 1 527 ? 10.178 -8.861 21.814 1.00 91.56 527 ASP A C 1
ATOM 4110 O O . ASP A 1 527 ? 10.259 -8.303 20.720 1.00 91.56 527 ASP A O 1
ATOM 4114 N N . LEU A 1 528 ? 9.732 -8.215 22.896 1.00 92.75 528 LEU A N 1
ATOM 4115 C CA . LEU A 1 528 ? 9.228 -6.840 22.862 1.00 92.75 528 LEU A CA 1
ATOM 4116 C C . LEU A 1 528 ? 10.314 -5.806 22.561 1.00 92.75 528 LEU A C 1
ATOM 4118 O O . LEU A 1 528 ? 10.084 -4.904 21.757 1.00 92.75 528 LEU A O 1
ATOM 4122 N N . ILE A 1 529 ? 11.513 -5.949 23.139 1.00 91.81 529 ILE A N 1
ATOM 4123 C CA . ILE A 1 529 ? 12.655 -5.086 22.792 1.00 91.81 529 ILE A CA 1
ATOM 4124 C C . ILE A 1 529 ? 12.964 -5.204 21.294 1.00 91.81 529 ILE A C 1
ATOM 4126 O O . ILE A 1 529 ? 13.159 -4.188 20.624 1.00 91.81 529 ILE A O 1
ATOM 4130 N N . ALA A 1 530 ? 12.978 -6.427 20.754 1.00 89.69 530 ALA A N 1
ATOM 4131 C CA . ALA A 1 530 ? 13.223 -6.656 19.333 1.00 89.69 530 ALA A CA 1
ATOM 4132 C C . ALA A 1 530 ? 12.109 -6.064 18.449 1.00 89.69 530 ALA A C 1
ATOM 4134 O O . ALA A 1 530 ? 12.406 -5.424 17.437 1.00 89.69 530 ALA A O 1
ATOM 4135 N N . ALA A 1 531 ? 10.841 -6.220 18.843 1.00 88.69 531 ALA A N 1
ATOM 4136 C CA . ALA A 1 531 ? 9.693 -5.674 18.123 1.00 88.69 531 ALA A CA 1
ATOM 4137 C C . ALA A 1 531 ? 9.713 -4.137 18.086 1.00 88.69 531 ALA A C 1
ATOM 4139 O O . ALA A 1 531 ? 9.620 -3.551 17.005 1.00 88.69 531 ALA A O 1
ATOM 4140 N N . ILE A 1 532 ? 9.914 -3.479 19.236 1.00 89.62 532 ILE A N 1
ATOM 4141 C CA . ILE A 1 532 ? 10.009 -2.014 19.331 1.00 89.62 532 ILE A CA 1
ATOM 4142 C C . ILE A 1 532 ? 11.180 -1.502 18.490 1.00 89.62 532 ILE A C 1
ATOM 4144 O O . ILE A 1 532 ? 10.998 -0.580 17.697 1.00 89.62 532 ILE A O 1
ATOM 4148 N N . ALA A 1 533 ? 12.359 -2.121 18.604 1.00 87.56 533 ALA A N 1
ATOM 4149 C CA . ALA A 1 533 ? 13.530 -1.720 17.828 1.00 87.56 533 ALA A CA 1
ATOM 4150 C C . ALA A 1 533 ? 13.290 -1.845 16.313 1.00 87.56 533 ALA A C 1
ATOM 4152 O O . ALA A 1 533 ? 13.670 -0.956 15.551 1.00 87.56 533 ALA A O 1
ATOM 4153 N N . SER A 1 534 ? 12.619 -2.914 15.871 1.00 83.88 534 SER A N 1
ATOM 4154 C CA . SER A 1 534 ? 12.260 -3.122 14.462 1.00 83.88 534 SER A CA 1
ATOM 4155 C C . SER A 1 534 ? 11.286 -2.054 13.954 1.00 83.88 534 SER A C 1
ATOM 4157 O O . SER A 1 534 ? 11.489 -1.476 12.885 1.00 83.88 534 SER A O 1
ATOM 4159 N N . LEU A 1 535 ? 10.258 -1.727 14.740 1.00 84.00 535 LEU A N 1
ATOM 4160 C CA . LEU A 1 535 ? 9.270 -0.703 14.393 1.00 84.00 535 LEU A CA 1
ATOM 4161 C C . LEU A 1 535 ? 9.863 0.715 14.414 1.00 84.00 535 LEU A C 1
ATOM 4163 O O . LEU A 1 535 ? 9.518 1.531 13.560 1.00 84.00 535 LEU A O 1
ATOM 4167 N N . GLN A 1 536 ? 10.794 1.001 15.328 1.00 85.31 536 GLN A N 1
ATOM 4168 C CA . GLN A 1 536 ? 11.558 2.252 15.348 1.00 85.31 536 GLN A CA 1
ATOM 4169 C C . GLN A 1 536 ? 12.488 2.373 14.138 1.00 85.31 536 GLN A C 1
ATOM 4171 O O . GLN A 1 536 ? 12.540 3.428 13.509 1.00 85.31 536 GLN A O 1
ATOM 4176 N N . ALA A 1 537 ? 13.177 1.293 13.757 1.00 78.81 537 ALA A N 1
ATOM 4177 C CA . ALA A 1 537 ? 14.043 1.275 12.578 1.00 78.81 537 ALA A CA 1
ATOM 4178 C C . ALA A 1 537 ? 13.270 1.521 11.268 1.00 78.81 537 ALA A C 1
ATOM 4180 O O . ALA A 1 537 ? 13.817 2.101 10.332 1.00 78.81 537 ALA A O 1
ATOM 4181 N N . ARG A 1 538 ? 11.991 1.123 11.214 1.00 72.75 538 ARG A N 1
ATOM 4182 C CA . ARG A 1 538 ? 11.069 1.409 10.098 1.00 72.75 538 ARG A CA 1
ATOM 4183 C C . ARG A 1 538 ? 10.443 2.808 10.159 1.00 72.75 538 ARG A C 1
ATOM 4185 O O . ARG A 1 538 ? 9.828 3.236 9.189 1.00 72.75 538 ARG A O 1
ATOM 4192 N N . GLY A 1 539 ? 10.599 3.523 11.274 1.00 75.88 539 GLY A N 1
ATOM 4193 C CA . GLY A 1 539 ? 9.977 4.829 11.498 1.00 75.88 539 GLY A CA 1
ATOM 4194 C C . GLY A 1 539 ? 8.483 4.769 11.832 1.00 75.88 539 GLY A C 1
ATOM 4195 O O . GLY A 1 539 ? 7.822 5.805 11.790 1.00 75.88 539 GLY A O 1
ATOM 4196 N N . ASN A 1 540 ? 7.953 3.589 12.173 1.00 77.56 540 ASN A N 1
ATOM 4197 C CA . ASN A 1 540 ? 6.551 3.417 12.562 1.00 77.56 540 ASN A CA 1
ATOM 4198 C C . ASN A 1 540 ? 6.301 3.971 13.967 1.00 77.56 540 ASN A C 1
ATOM 4200 O O . ASN A 1 540 ? 5.345 4.710 14.182 1.00 77.56 540 ASN A O 1
ATOM 4204 N N . ILE A 1 541 ? 7.189 3.641 14.913 1.00 82.12 541 ILE A N 1
ATOM 4205 C CA . ILE A 1 541 ? 7.159 4.153 16.288 1.00 82.12 541 ILE A CA 1
ATOM 4206 C C . ILE A 1 541 ? 8.287 5.170 16.454 1.00 82.12 541 ILE A C 1
ATOM 4208 O O . ILE A 1 541 ? 9.435 4.891 16.119 1.00 82.12 541 ILE A O 1
ATOM 4212 N N . THR A 1 542 ? 7.986 6.333 17.032 1.00 77.06 542 THR A N 1
ATOM 4213 C CA . THR A 1 542 ? 9.006 7.333 17.389 1.00 77.06 542 THR A CA 1
ATOM 4214 C C . THR A 1 542 ? 9.568 7.097 18.789 1.00 77.06 542 THR A C 1
ATOM 4216 O O . THR A 1 542 ? 10.782 7.033 18.965 1.00 77.06 542 THR A O 1
ATOM 4219 N N . GLN A 1 543 ? 8.703 6.929 19.791 1.00 78.50 543 GLN A N 1
ATOM 4220 C CA . GLN A 1 543 ? 9.090 6.666 21.178 1.00 78.50 543 GLN A CA 1
ATOM 4221 C C . GLN A 1 543 ? 7.952 6.009 21.966 1.00 78.50 543 GLN A C 1
ATOM 4223 O O . GLN A 1 543 ? 6.777 6.253 21.687 1.00 78.50 543 GLN A O 1
ATOM 4228 N N . ILE A 1 544 ? 8.330 5.229 22.979 1.00 90.06 544 ILE A N 1
ATOM 4229 C CA . ILE A 1 544 ? 7.432 4.788 24.052 1.00 90.06 544 ILE A CA 1
ATOM 4230 C C . ILE A 1 544 ? 7.366 5.855 25.156 1.00 90.06 544 ILE A C 1
ATOM 4232 O O . ILE A 1 544 ? 8.180 6.783 25.189 1.00 90.06 544 ILE A O 1
ATOM 4236 N N . SER A 1 545 ? 6.386 5.758 26.048 1.00 91.25 545 SER A N 1
ATOM 4237 C CA . SER A 1 545 ? 6.206 6.662 27.178 1.00 91.25 545 SER A CA 1
ATOM 4238 C C . SER A 1 545 ? 7.444 6.696 28.069 1.00 91.25 545 SER A C 1
ATOM 4240 O O . SER A 1 545 ? 8.016 5.666 28.417 1.00 91.25 545 SER A O 1
ATOM 4242 N N . SER A 1 546 ? 7.813 7.894 28.524 1.00 91.00 546 SER A N 1
ATOM 4243 C CA . SER A 1 546 ? 8.903 8.085 29.488 1.00 91.00 546 SER A CA 1
ATOM 4244 C C . SER A 1 546 ? 8.610 7.500 30.873 1.00 91.00 546 SER A C 1
ATOM 4246 O O . SER A 1 546 ? 9.516 7.420 31.700 1.00 91.00 546 SER A O 1
ATOM 4248 N N . GLN A 1 547 ? 7.358 7.113 31.135 1.00 92.06 547 GLN A N 1
ATOM 4249 C CA . GLN A 1 547 ? 6.957 6.440 32.370 1.00 92.06 547 GLN A CA 1
ATOM 4250 C C . GLN A 1 547 ? 7.267 4.936 32.343 1.00 92.06 547 GLN A C 1
ATOM 4252 O O . GLN A 1 547 ? 7.257 4.295 33.392 1.00 92.06 547 GLN A O 1
ATOM 4257 N N . ILE A 1 548 ? 7.565 4.376 31.166 1.00 93.25 548 ILE A N 1
ATOM 4258 C CA . ILE A 1 548 ? 7.970 2.982 31.001 1.00 93.25 548 ILE A CA 1
ATOM 4259 C C . ILE A 1 548 ? 9.503 2.898 31.022 1.00 93.25 548 ILE A C 1
ATOM 4261 O O . ILE A 1 548 ? 10.174 3.645 30.299 1.00 93.25 548 ILE A O 1
ATOM 4265 N N . PRO A 1 549 ? 10.108 1.998 31.820 1.00 89.81 549 PRO A N 1
ATOM 4266 C CA . PRO A 1 549 ? 11.553 1.808 31.796 1.00 89.81 549 PRO A CA 1
ATOM 4267 C C . PRO A 1 549 ? 12.024 1.348 30.415 1.00 89.81 549 PRO A C 1
ATOM 4269 O O . PRO A 1 549 ? 11.575 0.323 29.917 1.00 89.81 549 PRO A O 1
ATOM 4272 N N . ALA A 1 550 ? 13.007 2.034 29.827 1.00 85.69 550 ALA A N 1
ATOM 4273 C CA . ALA A 1 550 ? 13.523 1.710 28.488 1.00 85.69 550 ALA A CA 1
ATOM 4274 C C . ALA A 1 550 ? 14.061 0.271 28.345 1.00 85.69 550 ALA A C 1
ATOM 4276 O O . ALA A 1 550 ? 14.167 -0.248 27.240 1.00 85.69 550 ALA A O 1
ATOM 4277 N N . GLN A 1 551 ? 14.431 -0.360 29.461 1.00 88.81 551 GLN A N 1
ATOM 4278 C CA . GLN A 1 551 ? 14.938 -1.728 29.502 1.00 88.81 551 GLN A CA 1
ATOM 4279 C C . GLN A 1 551 ? 13.837 -2.787 29.644 1.00 88.81 551 GLN A C 1
ATOM 4281 O O . GLN A 1 551 ? 14.160 -3.973 29.575 1.00 88.81 551 GLN A O 1
ATOM 4286 N N . LEU A 1 552 ? 12.574 -2.374 29.813 1.00 93.94 552 LEU A N 1
ATOM 4287 C CA . LEU A 1 552 ? 11.420 -3.249 30.025 1.00 93.94 552 LEU A CA 1
ATOM 4288 C C . LEU A 1 552 ? 11.649 -4.229 31.189 1.00 93.94 552 LEU A C 1
ATOM 4290 O O . LEU A 1 552 ? 11.461 -5.432 31.058 1.00 93.94 552 LEU A O 1
ATOM 4294 N N . ASP A 1 553 ? 12.138 -3.726 32.328 1.00 91.62 553 ASP A N 1
ATOM 4295 C CA . ASP A 1 553 ? 12.525 -4.580 33.463 1.00 91.62 553 ASP A CA 1
ATOM 4296 C C . ASP A 1 553 ? 11.335 -5.249 34.171 1.00 91.62 553 ASP A C 1
ATOM 4298 O O . ASP A 1 553 ? 11.541 -6.241 34.866 1.00 91.62 553 ASP A O 1
ATOM 4302 N N . TYR A 1 554 ? 10.115 -4.734 33.984 1.00 93.31 554 TYR A N 1
ATOM 4303 C CA . TYR A 1 554 ? 8.889 -5.320 34.539 1.00 93.31 554 TYR A CA 1
ATOM 4304 C C . TYR A 1 554 ? 8.350 -6.494 33.712 1.00 93.31 554 TYR A C 1
ATOM 4306 O O . TYR A 1 554 ? 7.687 -7.353 34.276 1.00 93.31 554 TYR A O 1
ATOM 4314 N N . ASN A 1 555 ? 8.689 -6.563 32.420 1.00 95.56 555 ASN A N 1
ATOM 4315 C CA . ASN A 1 555 ? 8.234 -7.607 31.507 1.00 95.56 555 ASN A CA 1
ATOM 4316 C C . ASN A 1 555 ? 8.748 -8.990 31.917 1.00 95.56 555 ASN A C 1
ATOM 4318 O O . ASN A 1 555 ? 9.955 -9.259 31.830 1.00 95.56 555 ASN A O 1
ATOM 4322 N N . ASN A 1 556 ? 7.839 -9.868 32.346 1.00 92.56 556 ASN A N 1
ATOM 4323 C CA . ASN A 1 556 ? 8.196 -11.104 33.044 1.00 92.56 556 ASN A CA 1
ATOM 4324 C C . ASN A 1 556 ? 7.957 -12.401 32.232 1.00 92.56 556 ASN A C 1
ATOM 4326 O O . ASN A 1 556 ? 8.544 -13.436 32.558 1.00 92.56 556 ASN A O 1
ATOM 4330 N N . GLY A 1 557 ? 7.215 -12.337 31.125 1.00 94.06 557 GLY A N 1
ATOM 4331 C CA . GLY A 1 557 ? 6.943 -13.460 30.227 1.00 94.06 557 GLY A CA 1
ATOM 4332 C C . GLY A 1 557 ? 5.848 -14.419 30.711 1.00 94.06 557 GLY A C 1
ATOM 4333 O O . GLY A 1 557 ? 5.886 -15.589 30.320 1.00 94.06 557 GLY A O 1
ATOM 4334 N N . ASN A 1 558 ? 4.934 -13.986 31.584 1.00 92.81 558 ASN A N 1
ATOM 4335 C CA . ASN A 1 558 ? 3.853 -14.815 32.127 1.00 92.81 558 ASN A CA 1
ATOM 4336 C C . ASN A 1 558 ? 2.636 -14.932 31.190 1.00 92.81 558 ASN A C 1
ATOM 4338 O O . ASN A 1 558 ? 1.772 -15.773 31.436 1.00 92.81 558 ASN A O 1
ATOM 4342 N N . GLY A 1 559 ? 2.589 -14.166 30.095 1.00 92.56 559 GLY A N 1
ATOM 4343 C CA . GLY A 1 559 ? 1.455 -14.140 29.170 1.00 92.56 559 GLY A CA 1
ATOM 4344 C C . GLY A 1 559 ? 0.237 -13.401 29.728 1.00 92.56 559 GLY A C 1
ATOM 4345 O O . GLY A 1 559 ? -0.889 -13.664 29.304 1.00 92.56 559 GLY A O 1
ATOM 4346 N N . GLU A 1 560 ? 0.444 -12.501 30.683 1.00 93.38 560 GLU A N 1
ATOM 4347 C CA . GLU A 1 560 ? -0.584 -11.700 31.339 1.00 93.38 560 GLU A CA 1
ATOM 4348 C C . GLU A 1 560 ? -0.182 -10.209 31.299 1.00 93.38 560 GLU A C 1
ATOM 4350 O O . GLU A 1 560 ? 0.844 -9.855 30.723 1.00 93.38 560 GLU A O 1
ATOM 4355 N N . ILE A 1 561 ? -1.031 -9.304 31.802 1.00 96.00 561 ILE A N 1
ATOM 4356 C CA . ILE A 1 561 ? -0.763 -7.854 31.765 1.00 96.00 561 ILE A CA 1
ATOM 4357 C C . ILE A 1 561 ? -0.477 -7.357 33.179 1.00 96.00 561 ILE A C 1
ATOM 4359 O O . ILE A 1 561 ? -1.369 -7.377 34.035 1.00 96.00 561 ILE A O 1
ATOM 4363 N N . SER A 1 562 ? 0.736 -6.847 33.386 1.00 95.56 562 SER A N 1
ATOM 4364 C CA . SER A 1 562 ? 1.227 -6.354 34.673 1.00 95.56 562 SER A CA 1
ATOM 4365 C C . SER A 1 562 ? 1.601 -4.858 34.615 1.00 95.56 562 SER A C 1
ATOM 4367 O O . SER A 1 562 ? 1.885 -4.310 33.543 1.00 95.56 562 SER A O 1
ATOM 4369 N N . PRO A 1 563 ? 1.605 -4.141 35.753 1.00 95.81 563 PRO A N 1
ATOM 4370 C CA . PRO A 1 563 ? 2.027 -2.748 35.829 1.00 95.81 563 PRO A CA 1
ATOM 4371 C C . PRO A 1 563 ? 3.483 -2.556 35.391 1.00 95.81 563 PRO A C 1
ATOM 4373 O O . PRO A 1 563 ? 4.390 -3.262 35.826 1.00 95.81 563 PRO A O 1
ATOM 4376 N N . GLY A 1 564 ? 3.720 -1.530 34.574 1.00 94.81 564 GLY A N 1
ATOM 4377 C CA . GLY A 1 564 ? 5.052 -1.133 34.114 1.00 94.81 564 GLY A CA 1
ATOM 4378 C C . GLY A 1 564 ? 5.535 -1.854 32.854 1.00 94.81 564 GLY A C 1
ATOM 4379 O O . GLY A 1 564 ? 6.653 -1.585 32.405 1.00 94.81 564 GLY A O 1
ATOM 4380 N N . GLU A 1 565 ? 4.725 -2.747 32.287 1.00 95.81 565 GLU A N 1
ATOM 4381 C CA . GLU A 1 565 ? 5.062 -3.529 31.100 1.00 95.81 565 GLU A CA 1
ATOM 4382 C C . GLU A 1 565 ? 4.728 -2.806 29.790 1.00 95.81 565 GLU A C 1
ATOM 4384 O O . GLU A 1 565 ? 3.824 -1.971 29.702 1.00 95.81 565 GLU A O 1
ATOM 4389 N N . VAL A 1 566 ? 5.436 -3.193 28.731 1.00 96.62 566 VAL A N 1
ATOM 4390 C CA . VAL A 1 566 ? 4.881 -3.139 27.374 1.00 96.62 566 VAL A CA 1
ATOM 4391 C C . VAL A 1 566 ? 4.266 -4.499 27.084 1.00 96.62 566 VAL A C 1
ATOM 4393 O O . VAL A 1 566 ? 4.877 -5.506 27.407 1.00 96.62 566 VAL A O 1
ATOM 4396 N N . VAL A 1 567 ? 3.094 -4.568 26.467 1.00 96.69 567 VAL A N 1
ATOM 4397 C CA . VAL A 1 567 ? 2.460 -5.846 26.118 1.00 96.69 567 VAL A CA 1
ATOM 4398 C C . VAL A 1 567 ? 2.036 -5.856 24.657 1.00 96.69 567 VAL A C 1
ATOM 4400 O O . VAL A 1 567 ? 1.582 -4.848 24.117 1.00 96.69 567 VAL A O 1
ATOM 4403 N N . GLY A 1 568 ? 2.199 -7.001 24.006 1.00 96.38 568 GLY A N 1
ATOM 4404 C CA . GLY A 1 568 ? 1.627 -7.298 22.704 1.00 96.38 568 GLY A CA 1
ATOM 4405 C C . GLY A 1 568 ? 0.270 -7.975 22.858 1.00 96.38 568 GLY A C 1
ATOM 4406 O O . GLY A 1 568 ? 0.117 -8.851 23.703 1.00 96.38 568 GLY A O 1
ATOM 4407 N N . ILE A 1 569 ? -0.708 -7.595 22.041 1.00 96.12 569 ILE A N 1
ATOM 4408 C CA . ILE A 1 569 ? -2.054 -8.171 22.034 1.00 96.12 569 ILE A CA 1
ATOM 4409 C C . ILE A 1 569 ? -2.421 -8.584 20.608 1.00 96.12 569 ILE A C 1
ATOM 4411 O O . ILE A 1 569 ? -2.382 -7.766 19.689 1.00 96.12 569 ILE A O 1
ATOM 4415 N N . ALA A 1 570 ? -2.840 -9.837 20.434 1.00 94.81 570 ALA A N 1
ATOM 4416 C CA . ALA A 1 570 ? -3.455 -10.327 19.200 1.00 94.81 570 ALA A CA 1
ATOM 4417 C C . ALA A 1 570 ? -4.862 -10.870 19.489 1.00 94.81 570 ALA A C 1
ATOM 4419 O O . ALA A 1 570 ? -5.055 -11.645 20.426 1.00 94.81 570 ALA A O 1
ATOM 4420 N N . LEU A 1 571 ? -5.857 -10.478 18.688 1.00 94.38 571 LEU A N 1
ATOM 4421 C CA . LEU A 1 571 ? -7.235 -10.943 18.842 1.00 94.38 571 LEU A CA 1
ATOM 4422 C C . LEU A 1 571 ? -7.429 -12.281 18.125 1.00 94.38 571 LEU A C 1
ATOM 4424 O O . LEU A 1 571 ? -7.102 -12.425 16.948 1.00 94.38 571 LEU A O 1
ATOM 4428 N N . ASN A 1 572 ? -8.049 -13.250 18.796 1.00 92.94 572 ASN A N 1
ATOM 4429 C CA . ASN A 1 572 ? -8.415 -14.517 18.172 1.00 92.94 572 ASN A CA 1
ATOM 4430 C C . ASN A 1 572 ? -9.765 -14.379 17.444 1.00 92.94 572 ASN A C 1
ATOM 4432 O O . ASN A 1 572 ? -10.802 -14.880 17.889 1.00 92.94 572 ASN A O 1
ATOM 4436 N N . LEU A 1 573 ? -9.763 -13.620 16.345 1.00 96.12 573 LEU A N 1
ATOM 4437 C CA . LEU A 1 573 ? -10.960 -13.351 15.547 1.00 96.12 573 LEU A CA 1
ATOM 4438 C C . LEU A 1 573 ? -11.455 -14.613 14.834 1.00 96.12 573 LEU A C 1
ATOM 4440 O O . LEU A 1 573 ? -10.669 -15.436 14.376 1.00 96.12 573 LEU A O 1
ATOM 4444 N N . TYR A 1 574 ? -12.770 -14.734 14.699 1.00 96.69 574 TYR A N 1
ATOM 4445 C CA . TYR A 1 574 ? -13.488 -15.854 14.110 1.00 96.69 574 TYR A CA 1
ATOM 4446 C C . TYR A 1 574 ? -14.400 -15.386 12.985 1.00 96.69 574 TYR A C 1
ATOM 4448 O O . TYR A 1 574 ? -15.188 -14.449 13.138 1.00 96.69 574 TYR A O 1
ATOM 4456 N N . ASN A 1 575 ? -14.314 -16.094 11.864 1.00 97.62 575 ASN A N 1
ATOM 4457 C CA . ASN A 1 575 ? -15.141 -15.876 10.692 1.00 97.62 575 ASN A CA 1
ATOM 4458 C C . ASN A 1 575 ? -16.364 -16.800 10.736 1.00 97.62 575 ASN A C 1
ATOM 4460 O O . ASN A 1 575 ? -16.282 -17.988 10.426 1.00 97.62 575 ASN A O 1
ATOM 4464 N N . ASP A 1 576 ? -17.528 -16.244 11.067 1.00 97.75 576 ASP A N 1
ATOM 4465 C CA . ASP A 1 576 ? -18.799 -16.973 11.096 1.00 97.75 576 ASP A CA 1
ATOM 4466 C C . ASP A 1 576 ? -19.517 -17.012 9.737 1.00 97.75 576 ASP A C 1
ATOM 4468 O O . ASP A 1 576 ? -20.692 -17.371 9.648 1.00 97.75 576 ASP A O 1
ATOM 4472 N N . SER A 1 577 ? -18.846 -16.655 8.648 1.00 97.38 577 SER A N 1
ATOM 4473 C CA . SER A 1 577 ? -19.392 -16.793 7.300 1.00 97.38 577 SER A CA 1
ATOM 4474 C C . SER A 1 577 ? -19.025 -18.142 6.664 1.00 97.38 577 SER A C 1
ATOM 4476 O O . SER A 1 577 ? -18.317 -18.963 7.248 1.00 97.38 577 SER A O 1
ATOM 4478 N N . ASN A 1 578 ? -19.531 -18.376 5.452 1.00 96.69 578 ASN A N 1
ATOM 4479 C CA . ASN A 1 578 ? -19.186 -19.540 4.627 1.00 96.69 578 ASN A CA 1
ATOM 4480 C C . ASN A 1 578 ? -18.123 -19.205 3.562 1.00 96.69 578 ASN A C 1
ATOM 4482 O O . ASN A 1 578 ? -17.932 -19.968 2.618 1.00 96.69 578 ASN A O 1
ATOM 4486 N N . SER A 1 579 ? -17.462 -18.053 3.677 1.00 96.31 579 SER A N 1
ATOM 4487 C CA . SER A 1 579 ? -16.469 -17.572 2.715 1.00 96.31 579 SER A CA 1
ATOM 4488 C C . SER A 1 579 ? -15.284 -16.958 3.449 1.00 96.31 579 SER A C 1
ATOM 4490 O O . SER A 1 579 ? -15.415 -16.512 4.581 1.00 96.31 579 SER A O 1
ATOM 4492 N N . THR A 1 580 ? -14.102 -16.983 2.851 1.00 96.81 580 THR A N 1
ATOM 4493 C CA . THR A 1 580 ? -12.891 -16.455 3.487 1.00 96.81 580 THR A CA 1
ATOM 4494 C C . THR A 1 580 ? -13.017 -14.942 3.686 1.00 96.81 580 THR A C 1
ATOM 4496 O O . THR A 1 580 ? -13.347 -14.225 2.742 1.00 96.81 580 THR A O 1
ATOM 4499 N N . MET A 1 581 ? -12.758 -14.452 4.899 1.00 97.69 581 MET A N 1
ATOM 4500 C CA . MET A 1 581 ? -12.557 -13.022 5.165 1.00 97.69 581 MET A CA 1
ATOM 4501 C C . MET A 1 581 ? -11.088 -12.703 4.940 1.00 97.69 581 MET A C 1
ATOM 4503 O O . MET A 1 581 ? -10.242 -13.475 5.384 1.00 97.69 581 MET A O 1
ATOM 4507 N N . ALA A 1 582 ? -10.778 -11.602 4.271 1.00 96.00 582 ALA A N 1
ATOM 4508 C CA . ALA A 1 582 ? -9.401 -11.273 3.928 1.00 96.00 582 ALA A CA 1
ATOM 4509 C C . ALA A 1 582 ? -9.083 -9.792 4.090 1.00 96.00 582 ALA A C 1
ATOM 4511 O O . ALA A 1 582 ? -9.990 -8.957 4.072 1.00 96.00 582 ALA A O 1
ATOM 4512 N N . GLY A 1 583 ? -7.797 -9.506 4.303 1.00 94.88 583 GLY A N 1
ATOM 4513 C CA . GLY A 1 583 ? -7.314 -8.175 4.655 1.00 94.88 583 GLY A CA 1
ATOM 4514 C C . GLY A 1 583 ? -7.976 -7.676 5.931 1.00 94.88 583 GLY A C 1
ATOM 4515 O O . GLY A 1 583 ? -8.569 -6.604 5.926 1.00 94.88 583 GLY A O 1
ATOM 4516 N N . VAL A 1 584 ? -7.992 -8.496 6.987 1.00 96.19 584 VAL A N 1
ATOM 4517 C CA . VAL A 1 584 ? -8.645 -8.124 8.246 1.00 96.19 584 VAL A CA 1
ATOM 4518 C C . VAL A 1 584 ? -7.758 -7.135 8.986 1.00 96.19 584 VAL A C 1
ATOM 4520 O O . VAL A 1 584 ? -6.604 -7.430 9.278 1.00 96.19 584 VAL A O 1
ATOM 4523 N N . GLU A 1 585 ? -8.327 -5.984 9.308 1.00 95.75 585 GLU A N 1
ATOM 4524 C CA . GLU A 1 585 ? -7.680 -4.876 9.996 1.00 95.75 585 GLU A CA 1
ATOM 4525 C C . GLU A 1 585 ? -8.269 -4.746 11.400 1.00 95.75 585 GLU A C 1
ATOM 4527 O O . GLU A 1 585 ? -9.494 -4.713 11.565 1.00 95.75 585 GLU A O 1
ATOM 4532 N N . VAL A 1 586 ? -7.405 -4.638 12.407 1.00 96.62 586 VAL A N 1
ATOM 4533 C CA . VAL A 1 586 ? -7.770 -4.374 13.802 1.00 96.62 586 VAL A CA 1
ATOM 4534 C C . VAL A 1 586 ? -7.153 -3.050 14.216 1.00 96.62 586 VAL A C 1
ATOM 4536 O O . VAL A 1 586 ? -5.947 -2.877 14.094 1.00 96.62 586 VAL A O 1
ATOM 4539 N N . LEU A 1 587 ? -7.965 -2.126 14.722 1.00 96.88 587 LEU A N 1
ATOM 4540 C CA . LEU A 1 587 ? -7.547 -0.781 15.100 1.00 96.88 587 LEU A CA 1
ATOM 4541 C C . LEU A 1 587 ? -7.741 -0.532 16.595 1.00 96.88 587 LEU A C 1
ATOM 4543 O O . LEU A 1 587 ? -8.837 -0.708 17.138 1.00 96.88 587 LEU A O 1
ATOM 4547 N N . ALA A 1 588 ? -6.666 -0.062 17.218 1.00 96.25 588 ALA A N 1
ATOM 4548 C CA . ALA A 1 588 ? -6.553 0.366 18.608 1.00 96.25 588 ALA A CA 1
ATOM 4549 C C . ALA A 1 588 ? -6.361 1.885 18.752 1.00 96.25 588 ALA A C 1
ATOM 4551 O O . ALA A 1 588 ? -6.104 2.372 19.851 1.00 96.25 588 ALA A O 1
ATOM 4552 N N . ASN A 1 589 ? -6.425 2.625 17.644 1.00 92.81 589 ASN A N 1
ATOM 4553 C CA . ASN A 1 589 ? -6.205 4.062 17.638 1.00 92.81 589 ASN A CA 1
ATOM 4554 C C . ASN A 1 589 ? -7.364 4.826 18.281 1.00 92.81 589 ASN A C 1
ATOM 4556 O O . ASN A 1 589 ? -8.510 4.378 18.226 1.00 92.81 589 ASN A O 1
ATOM 4560 N N . ASP A 1 590 ? -7.070 6.022 18.783 1.00 91.88 590 ASP A N 1
ATOM 4561 C CA . ASP A 1 590 ? -8.078 6.936 19.314 1.00 91.88 590 ASP A CA 1
ATOM 4562 C C . ASP A 1 590 ? -9.181 7.218 18.290 1.00 91.88 590 ASP A C 1
ATOM 4564 O O . ASP A 1 590 ? -8.910 7.443 17.105 1.00 91.88 590 ASP A O 1
ATOM 4568 N N . TRP A 1 591 ? -10.429 7.231 18.752 1.00 93.69 591 TRP A N 1
ATOM 4569 C CA . TRP A 1 591 ? -11.594 7.449 17.901 1.00 93.69 591 TRP A CA 1
ATOM 4570 C C . TRP A 1 591 ? -12.736 8.144 18.648 1.00 93.69 591 TRP A C 1
ATOM 4572 O O . TRP A 1 591 ? -12.680 8.359 19.860 1.00 93.69 591 TRP A O 1
ATOM 4582 N N . ASP A 1 592 ? -13.747 8.565 17.898 1.00 92.56 592 ASP A N 1
ATOM 4583 C CA . ASP A 1 592 ? -14.876 9.345 18.390 1.00 92.56 592 ASP A CA 1
ATOM 4584 C C . ASP A 1 592 ? -15.974 8.438 18.968 1.00 92.56 592 ASP A C 1
ATOM 4586 O O . ASP A 1 592 ? -16.737 7.791 18.243 1.00 92.56 592 ASP A O 1
ATOM 4590 N N . HIS A 1 593 ? -15.980 8.320 20.298 1.00 93.25 593 HIS A N 1
ATOM 4591 C CA . HIS A 1 593 ? -16.838 7.379 21.028 1.00 93.25 593 HIS A CA 1
ATOM 4592 C C . HIS A 1 593 ? -17.222 7.817 22.450 1.00 93.25 593 HIS A C 1
ATOM 4594 O O . HIS A 1 593 ? -17.703 7.006 23.254 1.00 93.25 593 HIS A O 1
ATOM 4600 N N . ILE A 1 594 ? -16.966 9.081 22.791 1.00 91.94 594 ILE A N 1
ATOM 4601 C CA . ILE A 1 594 ? -17.183 9.652 24.121 1.00 91.94 594 ILE A CA 1
ATOM 4602 C C . ILE A 1 594 ? -17.897 10.986 23.984 1.00 91.94 594 ILE A C 1
ATOM 4604 O O . ILE A 1 594 ? -17.580 11.794 23.122 1.00 91.94 594 ILE A O 1
ATOM 4608 N N . LYS A 1 595 ? -18.813 11.233 24.914 1.00 91.19 595 LYS A N 1
ATOM 4609 C CA . LYS A 1 595 ? -19.532 12.492 25.058 1.00 91.19 595 LYS A CA 1
ATOM 4610 C C . LYS A 1 595 ? -19.126 13.184 26.348 1.00 91.19 595 LYS A C 1
ATOM 4612 O O . LYS A 1 595 ? -19.070 12.551 27.404 1.00 91.19 595 LYS A O 1
ATOM 4617 N N . ASP A 1 596 ? -18.882 14.487 26.272 1.00 88.56 596 ASP A N 1
ATOM 4618 C CA . ASP A 1 596 ? -18.756 15.325 27.462 1.00 88.56 596 ASP A CA 1
ATOM 4619 C C . ASP A 1 596 ? -20.155 15.617 28.034 1.00 88.56 596 ASP A C 1
ATOM 4621 O O . ASP A 1 596 ? -20.998 16.249 27.393 1.00 88.56 596 ASP A O 1
ATOM 4625 N N . ASP A 1 597 ? -20.417 15.119 29.242 1.00 88.00 597 ASP A N 1
ATOM 4626 C CA . ASP A 1 597 ? -21.647 15.363 29.990 1.00 88.00 597 ASP A CA 1
ATOM 4627 C C . ASP A 1 597 ? -21.345 16.253 31.203 1.00 88.00 597 ASP A C 1
ATOM 4629 O O . ASP A 1 597 ? -20.937 15.776 32.265 1.00 88.00 597 ASP A O 1
ATOM 4633 N N . ALA A 1 598 ? -21.530 17.565 31.031 1.00 86.38 598 ALA A N 1
ATOM 4634 C CA . ALA A 1 598 ? -21.303 18.590 32.056 1.00 86.38 598 ALA A CA 1
ATOM 4635 C C . ALA A 1 598 ? -19.872 18.601 32.642 1.00 86.38 598 ALA A C 1
ATOM 4637 O O . ALA A 1 598 ? -19.679 18.766 33.849 1.00 86.38 598 ALA A O 1
ATOM 4638 N N . GLY A 1 599 ? -18.864 18.454 31.782 1.00 84.94 599 GLY A N 1
ATOM 4639 C CA . GLY A 1 599 ? -17.445 18.397 32.133 1.00 84.94 599 GLY A CA 1
ATOM 4640 C C . GLY A 1 599 ? -16.965 17.000 32.529 1.00 84.94 599 GLY A C 1
ATOM 4641 O O . GLY A 1 599 ? -15.834 16.859 32.997 1.00 84.94 599 GLY A O 1
ATOM 4642 N N . VAL A 1 600 ? -17.815 15.977 32.386 1.00 88.56 600 VAL A N 1
ATOM 4643 C CA . VAL A 1 600 ? -17.487 14.580 32.689 1.00 88.56 600 VAL A CA 1
ATOM 4644 C C . VAL A 1 600 ? -17.554 13.755 31.402 1.00 88.56 600 VAL A C 1
ATOM 4646 O O . VAL A 1 600 ? -18.650 13.510 30.896 1.00 88.56 600 VAL A O 1
ATOM 4649 N N . PRO A 1 601 ? -16.412 13.278 30.877 1.00 91.19 601 PRO A N 1
ATOM 4650 C CA . PRO A 1 601 ? -16.394 12.410 29.706 1.00 91.19 601 PRO A CA 1
ATOM 4651 C C . PRO A 1 601 ? -17.034 11.049 30.013 1.00 91.19 601 PRO A C 1
ATOM 4653 O O . PRO A 1 601 ? -16.624 10.369 30.959 1.00 91.19 601 PRO A O 1
ATOM 4656 N N . LYS A 1 602 ? -18.017 10.635 29.209 1.00 92.81 602 LYS A N 1
ATOM 4657 C CA . LYS A 1 602 ? -18.728 9.356 29.344 1.00 92.81 602 LYS A CA 1
ATOM 4658 C C . LYS A 1 602 ? -18.742 8.565 28.032 1.00 92.81 602 LYS A C 1
ATOM 4660 O O . LYS A 1 602 ? -18.929 9.166 26.973 1.00 92.81 602 LYS A O 1
ATOM 4665 N N . PRO A 1 603 ? -18.592 7.228 28.082 1.00 94.38 603 PRO A N 1
ATOM 4666 C CA . PRO A 1 603 ? -18.671 6.381 26.896 1.00 94.38 603 PRO A CA 1
ATOM 4667 C C . PRO A 1 603 ? -20.062 6.426 26.266 1.00 94.38 603 PRO A C 1
ATOM 4669 O O . PRO A 1 603 ? -21.081 6.324 26.953 1.00 94.38 603 PRO A O 1
ATOM 4672 N N . CYS A 1 604 ? -20.099 6.532 24.945 1.00 93.50 604 CYS A N 1
ATOM 4673 C CA . CYS A 1 604 ? -21.328 6.465 24.172 1.00 93.50 604 CYS A CA 1
ATOM 4674 C C . CYS A 1 604 ? -21.785 5.015 23.980 1.00 93.50 604 CYS A C 1
ATOM 4676 O O . CYS A 1 604 ? -20.992 4.172 23.562 1.00 93.50 604 CYS A O 1
ATOM 4678 N N . ASN A 1 605 ? -23.073 4.756 24.239 1.00 92.62 605 ASN A N 1
ATOM 4679 C CA . ASN A 1 605 ? -23.706 3.434 24.128 1.00 92.62 605 ASN A CA 1
ATOM 4680 C C . ASN A 1 605 ? -24.709 3.311 22.970 1.00 92.62 605 ASN A C 1
ATOM 4682 O O . ASN A 1 605 ? -25.475 2.354 22.894 1.00 92.62 605 ASN A O 1
ATOM 4686 N N . THR A 1 606 ? -24.727 4.296 22.076 1.00 87.62 606 THR A N 1
ATOM 4687 C CA . THR A 1 606 ? -25.617 4.378 20.908 1.00 87.62 606 THR A CA 1
ATOM 4688 C C . THR A 1 606 ? -25.143 3.525 19.731 1.00 87.62 606 THR A C 1
ATOM 4690 O O . THR A 1 606 ? -25.751 3.547 18.660 1.00 87.62 606 THR A O 1
ATOM 4693 N N . PHE A 1 607 ? -24.045 2.798 19.911 1.00 90.25 607 PHE A N 1
ATOM 4694 C CA . PHE A 1 607 ? -23.378 2.029 18.874 1.00 90.25 607 PHE A CA 1
ATOM 4695 C C . PHE A 1 607 ? -23.871 0.575 18.836 1.00 90.25 607 PHE A C 1
ATOM 4697 O O . PHE A 1 607 ? -24.702 0.155 19.638 1.00 90.25 607 PHE A O 1
ATOM 4704 N N . GLU A 1 608 ? -23.386 -0.203 17.866 1.00 89.38 608 GLU A N 1
ATOM 4705 C CA . GLU A 1 608 ? -23.872 -1.570 17.612 1.00 89.38 608 GLU A CA 1
ATOM 4706 C C . GLU A 1 608 ? -23.572 -2.584 18.730 1.00 89.38 608 GLU A C 1
ATOM 4708 O O . GLU A 1 608 ? -24.197 -3.642 18.773 1.00 89.38 608 GLU A O 1
ATOM 4713 N N . ASP A 1 609 ? -22.627 -2.275 19.617 1.00 91.69 609 ASP A N 1
ATOM 4714 C CA . ASP A 1 609 ? -22.293 -3.053 20.813 1.00 91.69 609 ASP A CA 1
ATOM 4715 C C . ASP A 1 609 ? -23.204 -2.734 22.012 1.00 91.69 609 ASP A C 1
ATOM 4717 O O . ASP A 1 609 ? -23.227 -3.499 22.973 1.00 91.69 609 ASP A O 1
ATOM 4721 N N . ALA A 1 610 ? -23.982 -1.644 21.951 1.00 92.31 610 ALA A N 1
ATOM 4722 C CA . ALA A 1 610 ? -24.877 -1.172 23.013 1.00 92.31 610 ALA A CA 1
ATOM 4723 C C . ALA A 1 610 ? -24.200 -1.054 24.397 1.00 92.31 610 ALA A C 1
ATOM 4725 O O . ALA A 1 610 ? -24.856 -1.181 25.435 1.00 92.31 610 ALA A O 1
ATOM 4726 N N . TRP A 1 611 ? -22.886 -0.812 24.404 1.00 94.00 611 TRP A N 1
ATOM 4727 C CA . TRP A 1 611 ? -22.049 -0.793 25.598 1.00 94.00 611 TRP A CA 1
ATOM 4728 C C . TRP A 1 611 ? -21.552 0.628 25.920 1.00 94.00 611 TRP A C 1
ATOM 4730 O O . TRP A 1 611 ? -21.204 1.373 25.002 1.00 94.00 611 TRP A O 1
ATOM 4740 N N . PRO A 1 612 ? -21.453 1.012 27.206 1.00 94.31 612 PRO A N 1
ATOM 4741 C CA . PRO A 1 612 ? -21.942 0.275 28.370 1.00 94.31 612 PRO A CA 1
ATOM 4742 C C . PRO A 1 612 ? -23.442 0.528 28.593 1.00 94.31 612 PRO A C 1
ATOM 4744 O O . PRO A 1 612 ? -24.065 1.362 27.930 1.00 94.31 612 PRO A O 1
ATOM 4747 N N . LEU A 1 613 ? -24.066 -0.157 29.550 1.00 92.56 613 LEU A N 1
ATOM 4748 C CA . LEU A 1 613 ? -25.442 0.168 29.930 1.00 92.56 613 LEU A CA 1
ATOM 4749 C C . LEU A 1 613 ? -25.507 1.539 30.627 1.00 92.56 613 LEU A C 1
ATOM 4751 O O . LEU A 1 613 ? -24.552 1.996 31.257 1.00 92.56 613 LEU A O 1
ATOM 4755 N N . SER A 1 614 ? -26.673 2.193 30.605 1.00 90.00 614 SER A N 1
ATOM 4756 C CA . SER A 1 614 ? -26.871 3.454 31.346 1.00 90.00 614 SER A CA 1
ATOM 4757 C C . SER A 1 614 ? -26.604 3.307 32.849 1.00 90.00 614 SER A C 1
ATOM 4759 O O . SER A 1 614 ? -26.108 4.232 33.487 1.00 90.00 614 SER A O 1
ATOM 4761 N N . THR A 1 615 ? -26.875 2.128 33.417 1.00 90.25 615 THR A N 1
ATOM 4762 C CA . THR A 1 615 ? -26.555 1.784 34.814 1.00 90.25 615 THR A CA 1
ATOM 4763 C C . THR A 1 615 ? -25.062 1.588 35.071 1.00 90.25 615 THR A C 1
ATOM 4765 O O . THR A 1 615 ? -24.637 1.618 36.220 1.00 90.25 615 THR A O 1
ATOM 4768 N N . GLU A 1 616 ? -24.271 1.413 34.018 1.00 93.06 616 GLU A N 1
ATOM 4769 C CA . GLU A 1 616 ? -22.836 1.127 34.058 1.00 93.06 616 GLU A CA 1
ATOM 4770 C C . GLU A 1 616 ? -21.986 2.350 33.678 1.00 93.06 616 GLU A C 1
ATOM 4772 O O . GLU A 1 616 ? -20.779 2.228 33.510 1.00 93.06 616 GLU A O 1
ATOM 4777 N N . GLY A 1 617 ? -22.587 3.542 33.576 1.00 91.50 617 GLY A N 1
ATOM 4778 C CA . GLY A 1 617 ? -21.860 4.796 33.345 1.00 91.50 617 GLY A CA 1
ATOM 4779 C C . GLY A 1 617 ? -21.930 5.354 31.924 1.00 91.50 617 GLY A C 1
ATOM 4780 O O . GLY A 1 617 ? -21.210 6.308 31.633 1.00 91.50 617 GLY A O 1
ATOM 4781 N N . ALA A 1 618 ? -22.800 4.821 31.058 1.00 93.69 618 ALA A N 1
ATOM 4782 C CA . ALA A 1 618 ? -22.977 5.358 29.710 1.00 93.69 618 ALA A CA 1
ATOM 4783 C C . ALA A 1 618 ? -23.398 6.833 29.694 1.00 93.69 618 ALA A C 1
ATOM 4785 O O . ALA A 1 618 ? -24.072 7.333 30.604 1.00 93.69 618 ALA A O 1
ATOM 4786 N N . ALA A 1 619 ? -23.035 7.514 28.611 1.00 92.62 619 ALA A N 1
ATOM 4787 C CA . ALA A 1 619 ? -23.496 8.856 28.318 1.00 92.62 619 ALA A CA 1
ATOM 4788 C C . ALA A 1 619 ? -25.035 8.902 28.199 1.00 92.62 619 ALA A C 1
ATOM 4790 O O . ALA A 1 619 ? -25.660 7.937 27.745 1.00 92.62 619 ALA A O 1
ATOM 4791 N N . PRO A 1 620 ? -25.679 10.009 28.609 1.00 87.56 620 PRO A N 1
ATOM 4792 C CA . PRO A 1 620 ? -27.115 10.170 28.435 1.00 87.56 620 PRO A CA 1
ATOM 4793 C C . PRO A 1 620 ? -27.478 10.255 26.949 1.00 87.56 620 PRO A C 1
ATOM 4795 O O . PRO A 1 620 ? -26.709 10.790 26.144 1.00 87.56 620 PRO A O 1
ATOM 4798 N N . ALA A 1 621 ? -28.685 9.787 26.615 1.00 81.94 621 ALA A N 1
ATOM 4799 C CA . ALA A 1 621 ? -29.219 9.827 25.257 1.00 81.94 621 ALA A CA 1
ATOM 4800 C C . ALA A 1 621 ? -29.152 11.239 24.651 1.00 81.94 621 ALA A C 1
ATOM 4802 O O . ALA A 1 621 ? -29.337 12.244 25.346 1.00 81.94 621 ALA A O 1
ATOM 4803 N N . ASP A 1 622 ? -28.896 11.307 23.348 1.00 81.38 622 ASP A N 1
ATOM 4804 C CA . ASP A 1 622 ? -28.748 12.580 22.654 1.00 81.38 622 ASP A CA 1
ATOM 4805 C C . ASP A 1 622 ? -30.107 13.287 22.517 1.00 81.38 622 ASP A C 1
ATOM 4807 O O . ASP A 1 622 ? -31.068 12.692 22.024 1.00 81.38 622 ASP A O 1
ATOM 4811 N N . PRO A 1 623 ? -30.220 14.566 22.919 1.00 68.06 623 PRO A N 1
ATOM 4812 C CA . PRO A 1 623 ? -31.432 15.345 22.700 1.00 68.06 623 PRO A CA 1
ATOM 4813 C C . PRO A 1 623 ? -31.635 15.665 21.210 1.00 68.06 623 PRO A C 1
ATOM 4815 O O . PRO A 1 623 ? -32.773 15.811 20.768 1.00 68.06 623 PRO A O 1
ATOM 4818 N N . VAL A 1 624 ? -30.539 15.769 20.441 1.00 71.44 624 VAL A N 1
ATOM 4819 C CA . VAL A 1 624 ? -30.509 15.942 18.980 1.00 71.44 624 VAL A CA 1
ATOM 4820 C C . VAL A 1 624 ? -29.269 15.232 18.428 1.00 71.44 624 VAL A C 1
ATOM 4822 O O . VAL A 1 624 ? -28.152 15.633 18.735 1.00 71.44 624 VAL A O 1
ATOM 4825 N N . ALA A 1 625 ? -29.474 14.217 17.587 1.00 65.50 625 ALA A N 1
ATOM 4826 C CA . ALA A 1 625 ? -28.442 13.334 17.027 1.00 65.50 625 ALA A CA 1
ATOM 4827 C C . ALA A 1 625 ? -27.269 14.030 16.305 1.00 65.50 625 ALA A C 1
ATOM 4829 O O . ALA A 1 625 ? -26.184 13.476 16.206 1.00 65.50 625 ALA A O 1
ATOM 4830 N N . SER A 1 626 ? -27.496 15.223 15.749 1.00 70.94 626 SER A N 1
ATOM 4831 C CA . SER A 1 626 ? -26.582 15.877 14.803 1.00 70.94 626 SER A CA 1
ATOM 4832 C C . SER A 1 626 ? -25.834 17.087 15.372 1.00 70.94 626 SER A C 1
ATOM 4834 O O . SER A 1 626 ? -25.275 17.865 14.601 1.00 70.94 626 SER A O 1
ATOM 4836 N N . SER A 1 627 ? -25.891 17.310 16.684 1.00 84.94 627 SER A N 1
ATOM 4837 C CA . SER A 1 627 ? -25.200 18.430 17.334 1.00 84.94 627 SER A CA 1
ATOM 4838 C C . SER A 1 627 ? -23.796 18.023 17.772 1.00 84.94 627 SER A C 1
ATOM 4840 O O . SER A 1 627 ? -23.596 16.880 18.160 1.00 84.94 627 SER A O 1
ATOM 4842 N N . PHE A 1 628 ? -22.856 18.968 17.787 1.00 87.00 628 PHE A N 1
ATOM 4843 C CA . PHE A 1 628 ? -21.520 18.734 18.341 1.00 87.00 628 PHE A CA 1
ATOM 4844 C C . PHE A 1 628 ? -21.587 18.303 19.820 1.00 87.00 628 PHE A C 1
ATOM 4846 O O . PHE A 1 628 ? -22.476 18.726 20.574 1.00 87.00 628 PHE A O 1
ATOM 4853 N N . GLY A 1 629 ? -20.639 17.469 20.226 1.00 83.88 629 GLY A N 1
ATOM 4854 C CA . GLY A 1 629 ? -20.509 16.825 21.526 1.00 83.88 629 GLY A CA 1
ATOM 4855 C C . GLY A 1 629 ? -21.552 15.738 21.796 1.00 83.88 629 GLY A C 1
ATOM 4856 O O . GLY A 1 629 ? -21.809 15.439 22.960 1.00 83.88 629 GLY A O 1
ATOM 4857 N N . GLN A 1 630 ? -22.235 15.206 20.777 1.00 88.69 630 GLN A N 1
ATOM 4858 C CA . GLN A 1 630 ? -23.267 14.173 20.942 1.00 88.69 630 GLN A CA 1
ATOM 4859 C C . GLN A 1 630 ? -22.774 12.816 20.448 1.00 88.69 630 GLN A C 1
ATOM 4861 O O . GLN A 1 630 ? -21.999 12.739 19.507 1.00 88.69 630 GLN A O 1
ATOM 4866 N N . CYS A 1 631 ? -23.284 11.733 21.032 1.00 89.31 631 CYS A N 1
ATOM 4867 C CA . CYS A 1 631 ? -22.818 10.380 20.729 1.00 89.31 631 CYS A CA 1
ATOM 4868 C C . CYS A 1 631 ? -23.101 9.904 19.297 1.00 89.31 631 CYS A C 1
ATOM 4870 O O . CYS A 1 631 ? -22.526 8.913 18.852 1.00 89.31 631 CYS A O 1
ATOM 4872 N N . GLN A 1 632 ? -24.043 10.536 18.600 1.00 87.62 632 GLN A N 1
ATOM 4873 C CA . GLN A 1 632 ? -24.358 10.256 17.197 1.00 87.62 632 GLN A CA 1
ATOM 4874 C C . GLN A 1 632 ? -23.677 11.212 16.210 1.00 87.62 632 GLN A C 1
ATOM 4876 O O . GLN A 1 632 ? -23.778 10.997 14.999 1.00 87.62 632 GLN A O 1
ATOM 4881 N N . TYR A 1 633 ? -22.991 12.244 16.702 1.00 88.69 633 TYR A N 1
ATOM 4882 C CA . TYR A 1 633 ? -22.146 13.082 15.868 1.00 88.69 633 TYR A CA 1
ATOM 4883 C C . TYR A 1 633 ? -20.795 12.386 15.674 1.00 88.69 633 TYR A C 1
ATOM 4885 O O . TYR A 1 633 ? -20.299 11.742 16.589 1.00 88.69 633 TYR A O 1
ATOM 4893 N N . VAL A 1 634 ? -20.240 12.469 14.464 1.00 89.62 634 VAL A N 1
ATOM 4894 C CA . VAL A 1 634 ? -18.880 12.002 14.176 1.00 89.62 634 VAL A CA 1
ATOM 4895 C C . VAL A 1 634 ? -18.067 13.212 13.749 1.00 89.62 634 VAL A C 1
ATOM 4897 O O . VAL A 1 634 ? -18.452 13.905 12.799 1.00 89.62 634 VAL A O 1
ATOM 4900 N N . THR A 1 635 ? -16.958 13.462 14.440 1.00 88.12 635 THR A N 1
ATOM 4901 C CA . THR A 1 635 ? -16.059 14.583 14.164 1.00 88.12 635 THR A CA 1
ATOM 4902 C C . THR A 1 635 ? -15.628 14.622 12.698 1.00 88.12 635 THR A C 1
ATOM 4904 O O . THR A 1 635 ? -15.103 13.659 12.141 1.00 88.12 635 THR A O 1
ATOM 4907 N N . ARG A 1 636 ? -15.814 15.780 12.061 1.00 86.31 636 ARG A N 1
ATOM 4908 C CA . ARG A 1 636 ? -15.333 16.066 10.699 1.00 86.31 636 ARG A CA 1
ATOM 4909 C C . ARG A 1 636 ? -13.935 16.661 10.711 1.00 86.31 636 ARG A C 1
ATOM 4911 O O . ARG A 1 636 ? -13.300 16.770 9.666 1.00 86.31 636 ARG A O 1
ATOM 4918 N N . MET A 1 637 ? -13.458 17.038 11.895 1.00 80.94 637 MET A N 1
ATOM 4919 C CA . MET A 1 637 ? -12.167 17.676 12.112 1.00 80.94 637 MET A CA 1
ATOM 4920 C C . MET A 1 637 ? -11.154 16.756 12.797 1.00 80.94 637 MET A C 1
ATOM 4922 O 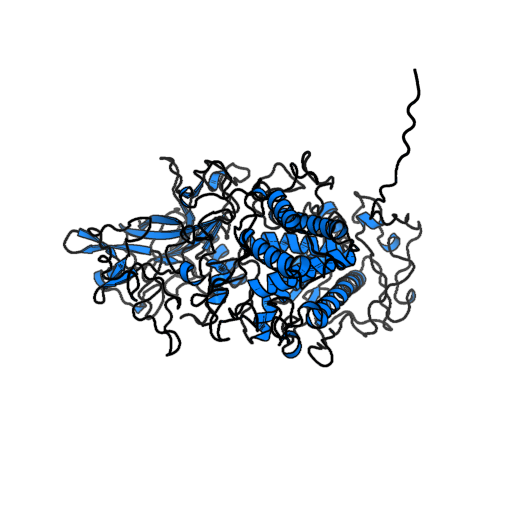O . MET A 1 637 ? -10.067 17.222 13.151 1.00 80.94 637 MET A O 1
ATOM 4926 N N . ASN A 1 638 ? -11.471 15.472 12.966 1.00 83.62 638 ASN A N 1
ATOM 4927 C CA . ASN A 1 638 ? -10.644 14.492 13.668 1.00 83.62 638 ASN A CA 1
ATOM 4928 C C . ASN A 1 638 ? -10.264 14.918 15.099 1.00 83.62 638 ASN A C 1
ATOM 4930 O O . ASN A 1 638 ? -9.118 14.769 15.525 1.00 83.62 638 ASN A O 1
ATOM 4934 N N . GLY A 1 639 ? -11.189 15.566 15.813 1.00 75.94 639 GLY A N 1
ATOM 4935 C CA . GLY A 1 639 ? -10.950 16.087 17.162 1.00 75.94 639 GLY A CA 1
ATOM 4936 C C . GLY A 1 639 ? -9.920 17.223 17.254 1.00 75.94 639 GLY A C 1
ATOM 4937 O O . GLY A 1 639 ? -9.471 17.553 18.354 1.00 75.94 639 GLY A O 1
ATOM 4938 N N . THR A 1 640 ? -9.516 17.828 16.128 1.00 72.69 640 THR A N 1
ATOM 4939 C CA . THR A 1 640 ? -8.659 19.023 16.132 1.00 72.69 640 THR A CA 1
ATOM 4940 C C . THR A 1 640 ? -9.489 20.300 16.207 1.00 72.69 640 THR A C 1
ATOM 4942 O O . THR A 1 640 ? -10.551 20.415 15.594 1.00 72.69 640 THR A O 1
ATOM 4945 N N . ALA A 1 641 ? -8.979 21.306 16.925 1.00 56.34 641 ALA A N 1
ATOM 4946 C CA . ALA A 1 641 ? -9.496 22.664 16.823 1.00 56.34 641 ALA A CA 1
ATOM 4947 C C . ALA A 1 641 ? -9.154 23.183 15.419 1.00 56.34 641 ALA A C 1
ATOM 4949 O O . ALA A 1 641 ? -8.035 23.628 15.179 1.00 56.34 641 ALA A O 1
ATOM 4950 N N . GLY A 1 642 ? -10.078 23.046 14.467 1.00 50.31 642 GLY A N 1
ATOM 4951 C CA . GLY A 1 642 ? -9.892 23.542 13.107 1.00 50.31 642 GLY A CA 1
ATOM 4952 C C . GLY A 1 642 ? -9.470 25.014 13.065 1.00 50.31 642 GLY A C 1
ATOM 4953 O O . GLY A 1 642 ? -9.635 25.762 14.033 1.00 50.31 642 GLY A O 1
ATOM 4954 N N . GLY A 1 643 ? -8.957 25.464 11.915 1.00 44.34 643 GLY A N 1
ATOM 4955 C CA . GLY A 1 643 ? -8.829 26.899 11.652 1.00 44.34 643 GLY A CA 1
ATOM 4956 C C . GLY A 1 643 ? -10.154 27.624 11.937 1.00 44.34 643 GLY A C 1
ATOM 4957 O O . GLY A 1 643 ? -11.224 27.025 11.848 1.00 44.34 643 GLY A O 1
ATOM 4958 N N . ALA A 1 644 ? -10.092 28.914 12.282 1.00 40.00 644 ALA A N 1
ATOM 4959 C CA . ALA A 1 644 ? -11.176 29.709 12.888 1.00 40.00 644 ALA A CA 1
ATOM 4960 C C . ALA A 1 644 ? -12.558 29.727 12.175 1.00 40.00 644 ALA A C 1
ATOM 4962 O O . ALA A 1 644 ? -13.488 30.339 12.694 1.00 40.00 644 ALA A O 1
ATOM 4963 N N . ALA A 1 645 ? -12.715 29.083 11.014 1.00 47.06 645 ALA A N 1
ATOM 4964 C CA . ALA A 1 645 ? -13.971 28.940 10.278 1.00 47.06 645 ALA A CA 1
ATOM 4965 C C . ALA A 1 645 ? -14.726 27.610 10.526 1.00 47.06 645 ALA A C 1
ATOM 4967 O O . ALA A 1 645 ? -15.880 27.508 10.121 1.00 47.06 645 ALA A O 1
ATOM 4968 N N . GLN A 1 646 ? -14.114 26.605 11.170 1.00 58.84 646 GLN A N 1
ATOM 4969 C CA . GLN A 1 646 ? -14.679 25.253 11.341 1.00 58.84 646 GLN A CA 1
ATOM 4970 C C . GLN A 1 646 ? -14.269 24.632 12.698 1.00 58.84 646 GLN A C 1
ATOM 4972 O O . GLN A 1 646 ? -13.529 23.652 12.752 1.00 58.84 646 GLN A O 1
ATOM 4977 N N . SER A 1 647 ? -14.690 25.213 13.825 1.00 67.31 647 SER A N 1
ATOM 4978 C CA . SER A 1 647 ? -14.532 24.545 15.125 1.00 67.31 647 SER A CA 1
ATOM 4979 C C . SER A 1 647 ? -15.692 23.578 15.380 1.00 67.31 647 SER A C 1
ATOM 4981 O O . SER A 1 647 ? -16.847 23.916 15.127 1.00 67.31 647 SER A O 1
ATOM 4983 N N . GLU A 1 648 ? -15.385 22.398 15.926 1.00 80.00 648 GLU A N 1
ATOM 4984 C CA . GLU A 1 648 ? -16.358 21.438 16.467 1.00 80.00 648 GLU A CA 1
ATOM 4985 C C . GLU A 1 648 ? -16.181 21.371 17.999 1.00 80.00 648 GLU A C 1
ATOM 4987 O O . GLU A 1 648 ? -15.469 20.508 18.512 1.00 80.00 648 GLU A O 1
ATOM 4992 N N . PRO A 1 649 ? -16.711 22.343 18.771 1.00 78.00 649 PRO A N 1
ATOM 4993 C CA . PRO A 1 649 ? -16.518 22.363 20.217 1.00 78.00 649 PRO A CA 1
ATOM 4994 C C . PRO A 1 649 ? -17.112 21.118 20.875 1.00 78.00 649 PRO A C 1
ATOM 4996 O O . PRO A 1 649 ? -18.263 20.775 20.615 1.00 78.00 649 PRO A O 1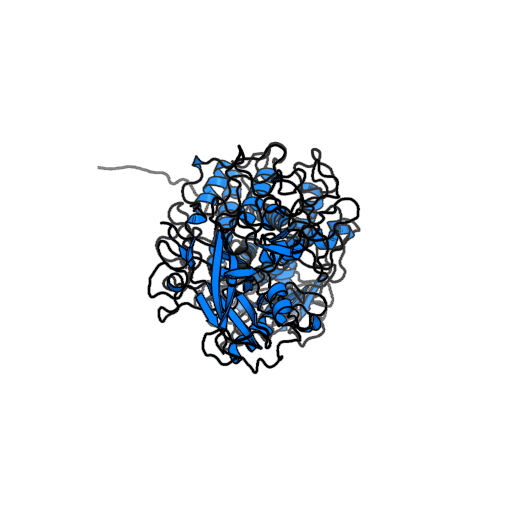
ATOM 4999 N N . GLY A 1 650 ? -16.348 20.499 21.773 1.00 77.50 650 GLY A N 1
ATOM 5000 C CA . GLY A 1 650 ? -16.775 19.286 22.471 1.00 77.50 650 GLY A CA 1
ATOM 5001 C C . GLY A 1 650 ? -16.507 17.991 21.704 1.00 77.50 650 GLY A C 1
ATOM 5002 O O . GLY A 1 650 ? -16.726 16.932 22.279 1.00 77.50 650 GLY A O 1
ATOM 5003 N N . GLU A 1 651 ? -16.003 18.066 20.469 1.00 84.88 651 GLU A N 1
ATOM 5004 C CA . GLU A 1 651 ? -15.594 16.898 19.690 1.00 84.88 651 GLU A CA 1
ATOM 5005 C C . GLU A 1 651 ? -14.120 16.576 19.903 1.00 84.88 651 GLU A C 1
ATOM 5007 O O . GLU A 1 651 ? -13.236 17.409 19.672 1.00 84.88 651 GLU A O 1
ATOM 5012 N N . TYR A 1 652 ? -13.848 15.346 20.329 1.00 83.25 652 TYR A N 1
ATOM 5013 C CA . TYR A 1 652 ? -12.501 14.874 20.593 1.00 83.25 652 TYR A CA 1
ATOM 5014 C C . TYR A 1 652 ? -12.381 13.385 20.302 1.00 83.25 652 TYR A C 1
ATOM 5016 O O . TYR A 1 652 ? -13.253 12.603 20.661 1.00 83.25 652 TYR A O 1
ATOM 5024 N N . LEU A 1 653 ? -11.224 12.972 19.787 1.00 89.38 653 LEU A N 1
ATOM 5025 C CA . LEU A 1 653 ? -10.873 11.557 19.810 1.00 89.38 653 LEU A CA 1
ATOM 5026 C C . LEU A 1 653 ? -10.477 11.146 21.227 1.00 89.38 653 LEU A C 1
ATOM 5028 O O . LEU A 1 653 ? -9.882 11.935 21.985 1.00 89.38 653 LEU A O 1
ATOM 5032 N N . HIS A 1 654 ? -10.816 9.912 21.573 1.00 91.75 654 HIS A N 1
ATOM 5033 C CA . HIS A 1 654 ? -10.500 9.321 22.856 1.00 91.75 654 HIS A CA 1
ATOM 5034 C C . HIS A 1 654 ? -9.891 7.919 22.708 1.00 91.75 654 HIS A C 1
ATOM 5036 O O . HIS A 1 654 ? -10.171 7.229 21.725 1.00 91.75 654 HIS A O 1
ATOM 5042 N N . PRO A 1 655 ? -9.061 7.500 23.680 1.00 93.81 655 PRO A N 1
ATOM 5043 C CA . PRO A 1 655 ? -8.411 6.196 23.664 1.00 93.81 655 PRO A CA 1
ATOM 5044 C C . PRO A 1 655 ? -9.401 5.045 23.713 1.00 93.81 655 PRO A C 1
ATOM 5046 O O . PRO A 1 655 ? -10.435 5.128 24.372 1.00 93.81 655 PRO A O 1
ATOM 5049 N N . VAL A 1 656 ? -9.034 3.917 23.105 1.00 95.19 656 VAL A N 1
ATOM 5050 C CA . VAL A 1 656 ? -9.914 2.742 23.000 1.00 95.19 656 VAL A CA 1
ATOM 5051 C C . VAL A 1 656 ? -10.287 2.110 24.344 1.00 95.19 656 VAL A C 1
ATOM 5053 O O . VAL A 1 656 ? -11.303 1.421 24.409 1.00 95.19 656 VAL A O 1
ATOM 5056 N N . CYS A 1 657 ? -9.492 2.327 25.397 1.00 96.81 657 CYS A N 1
ATOM 5057 C CA . CYS A 1 657 ? -9.612 1.626 26.676 1.00 96.81 657 CYS A CA 1
ATOM 5058 C C . CYS A 1 657 ? -10.275 2.455 27.781 1.00 96.81 657 CYS A C 1
ATOM 5060 O O . CYS A 1 657 ? -9.828 3.552 28.134 1.00 96.81 657 CYS A O 1
ATOM 5062 N N . PHE A 1 658 ? -11.281 1.846 28.403 1.00 97.00 658 PHE A N 1
ATOM 5063 C CA . PHE A 1 658 ? -12.000 2.317 29.580 1.00 97.00 658 PHE A CA 1
ATOM 5064 C C . PHE A 1 658 ? -11.623 1.494 30.804 1.00 97.00 658 PHE A C 1
ATOM 5066 O O . PHE A 1 658 ? -11.131 0.374 30.690 1.00 97.00 658 PHE A O 1
ATOM 5073 N N . VAL A 1 659 ? -11.890 2.042 31.987 1.00 96.75 659 VAL A N 1
ATOM 5074 C CA . VAL A 1 659 ? -11.534 1.416 33.259 1.00 96.75 659 VAL A CA 1
ATOM 5075 C C . VAL A 1 659 ? -12.722 1.363 34.207 1.00 96.75 659 VAL A C 1
ATOM 5077 O O . VAL A 1 659 ? -13.544 2.285 34.251 1.00 96.75 659 VAL A O 1
ATOM 5080 N N . GLN A 1 660 ? -12.820 0.278 34.974 1.00 95.50 660 GLN A N 1
ATOM 5081 C CA . GLN A 1 660 ? -13.819 0.162 36.029 1.00 95.50 660 GLN A CA 1
ATOM 5082 C C . GLN A 1 660 ? -13.440 1.026 37.231 1.00 95.50 660 GLN A C 1
ATOM 5084 O O . GLN A 1 660 ? -12.388 0.848 37.846 1.00 95.50 660 GLN A O 1
ATOM 5089 N N . VAL A 1 661 ? -14.343 1.926 37.618 1.00 93.12 661 VAL A N 1
ATOM 5090 C CA . VAL A 1 661 ? -14.227 2.753 38.823 1.00 93.12 661 VAL A CA 1
ATOM 5091 C C . VAL A 1 661 ? -15.415 2.516 39.749 1.00 93.12 661 VAL A C 1
ATOM 5093 O O . VAL A 1 661 ? -16.541 2.268 39.309 1.00 93.12 661 VAL A O 1
ATOM 5096 N N . LYS A 1 662 ? -15.172 2.589 41.061 1.00 86.94 662 LYS A N 1
ATOM 5097 C CA . LYS A 1 662 ? -16.235 2.520 42.070 1.00 86.94 662 LYS A CA 1
ATOM 5098 C C . LYS A 1 662 ? -16.820 3.911 42.290 1.00 86.94 662 LYS A C 1
ATOM 5100 O O . LYS A 1 662 ? -16.110 4.812 42.722 1.00 86.94 662 LYS A O 1
ATOM 5105 N N . ASP A 1 663 ? -18.122 4.049 42.070 1.00 77.25 663 ASP A N 1
ATOM 5106 C CA . ASP A 1 663 ? -18.884 5.273 42.316 1.00 77.25 663 ASP A CA 1
ATOM 5107 C C . ASP A 1 663 ? -20.144 4.950 43.133 1.00 77.25 663 ASP A C 1
ATOM 5109 O O . ASP A 1 663 ? -21.003 4.172 42.708 1.00 77.25 663 ASP A O 1
ATOM 5113 N N . GLY A 1 664 ? -20.237 5.502 44.347 1.00 67.25 664 GLY A N 1
ATOM 5114 C CA . GLY A 1 664 ? -21.427 5.387 45.200 1.00 67.25 664 GLY A CA 1
ATOM 5115 C C . GLY A 1 664 ? -21.862 3.956 45.556 1.00 67.25 664 GLY A C 1
ATOM 5116 O O . GLY A 1 664 ? -23.037 3.736 45.833 1.00 67.25 664 GLY A O 1
ATOM 5117 N N . GLY A 1 665 ? -20.946 2.979 45.532 1.00 72.06 665 GLY A N 1
ATOM 5118 C CA . GLY A 1 665 ? -21.242 1.556 45.770 1.00 72.06 665 GLY A CA 1
ATOM 5119 C C . GLY A 1 665 ? -21.584 0.744 44.512 1.00 72.06 665 GLY A C 1
ATOM 5120 O O . GLY A 1 665 ? -21.815 -0.457 44.617 1.00 72.06 665 GLY A O 1
ATOM 5121 N N . THR A 1 666 ? -21.570 1.371 43.333 1.00 82.25 666 THR A N 1
ATOM 5122 C CA . THR A 1 666 ? -21.733 0.722 42.022 1.00 82.25 666 THR A CA 1
ATOM 5123 C C . THR A 1 666 ? -20.435 0.788 41.219 1.00 82.25 666 THR A C 1
ATOM 5125 O O . THR A 1 666 ? -19.679 1.751 41.342 1.00 82.25 666 THR A O 1
ATOM 5128 N N . THR A 1 667 ? -20.159 -0.235 40.412 1.00 88.69 667 THR A N 1
ATOM 5129 C CA . THR A 1 667 ? -19.037 -0.220 39.465 1.00 88.69 667 THR A CA 1
ATOM 5130 C C . THR A 1 667 ? -19.509 0.392 38.152 1.00 88.69 667 THR A C 1
ATOM 5132 O O . THR A 1 667 ? -20.559 0.003 37.642 1.00 88.69 667 THR A O 1
ATOM 5135 N N . LYS A 1 668 ? -18.750 1.350 37.620 1.00 93.69 668 LYS A N 1
ATOM 5136 C CA . LYS A 1 668 ? -19.039 2.019 36.348 1.00 93.69 668 LYS A CA 1
ATOM 5137 C C . LYS A 1 668 ? -17.809 2.019 35.452 1.00 93.69 668 LYS A C 1
ATOM 5139 O O . LYS A 1 668 ? -16.685 2.051 35.949 1.00 93.69 668 LYS A O 1
ATOM 5144 N N . TRP A 1 669 ? -18.037 2.035 34.147 1.00 95.56 669 TRP A N 1
ATOM 5145 C CA . TRP A 1 669 ? -17.011 2.285 33.147 1.00 95.56 669 TRP A CA 1
ATOM 5146 C C . TRP A 1 669 ? -16.779 3.785 33.017 1.00 95.56 669 TRP A C 1
ATOM 5148 O O . TRP A 1 669 ? -17.720 4.564 32.857 1.00 95.56 669 TRP A O 1
ATOM 5158 N N . ALA A 1 670 ? -15.520 4.193 33.103 1.00 94.88 670 ALA A N 1
ATOM 5159 C CA . ALA A 1 670 ? -15.116 5.582 32.979 1.00 94.88 670 ALA A CA 1
ATOM 5160 C C . ALA A 1 670 ? -13.811 5.703 32.188 1.00 94.88 670 ALA A C 1
ATOM 5162 O O . ALA A 1 670 ? -13.139 4.713 31.887 1.00 94.88 670 ALA A O 1
ATOM 5163 N N .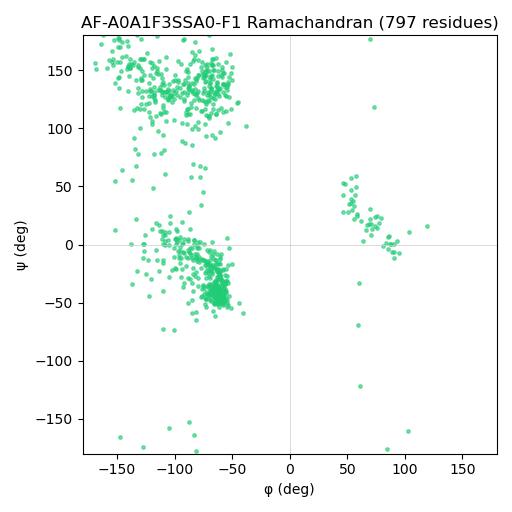 THR A 1 671 ? -13.448 6.938 31.850 1.00 94.56 671 THR A N 1
ATOM 5164 C CA . THR A 1 671 ? -12.135 7.234 31.275 1.00 94.56 671 THR A CA 1
ATOM 5165 C C . THR A 1 671 ? -11.024 6.997 32.290 1.00 94.56 671 THR A C 1
ATOM 5167 O O . THR A 1 671 ? -11.234 7.014 33.505 1.00 94.56 671 THR A O 1
ATOM 5170 N N . GLN A 1 672 ? -9.803 6.831 31.792 1.00 94.88 672 GLN A N 1
ATOM 5171 C CA . GLN A 1 672 ? -8.634 6.596 32.637 1.00 94.88 672 GLN A CA 1
ATOM 5172 C C . GLN A 1 672 ? -8.338 7.768 33.595 1.00 94.88 672 GLN A C 1
ATOM 5174 O O . GLN A 1 672 ? -7.834 7.546 34.697 1.00 94.88 672 GLN A O 1
ATOM 5179 N N . ASP A 1 673 ? -8.727 9.002 33.243 1.00 93.25 673 ASP A N 1
ATOM 5180 C CA . ASP A 1 673 ? -8.610 10.166 34.136 1.00 93.25 673 ASP A CA 1
ATOM 5181 C C . ASP A 1 673 ? -9.486 10.029 35.393 1.00 93.25 673 ASP A C 1
ATOM 5183 O O . ASP A 1 673 ? -9.102 10.485 36.470 1.00 93.25 673 ASP A O 1
ATOM 5187 N N . ALA A 1 674 ? -10.640 9.357 35.299 1.00 93.06 674 ALA A N 1
ATOM 5188 C CA . ALA A 1 674 ? -11.504 9.126 36.455 1.00 93.06 674 ALA A CA 1
ATOM 5189 C C . ALA A 1 674 ? -10.817 8.234 37.501 1.00 93.06 674 ALA A C 1
ATOM 5191 O O . ALA A 1 674 ? -10.876 8.529 38.699 1.00 93.06 674 ALA A O 1
ATOM 5192 N N . LEU A 1 675 ? -10.102 7.193 37.056 1.00 93.88 675 LEU A N 1
ATOM 5193 C CA . LEU A 1 675 ? -9.281 6.372 37.946 1.00 93.88 675 LEU A CA 1
ATOM 5194 C C . LEU A 1 675 ? -8.169 7.215 38.580 1.00 93.88 675 LEU A C 1
ATOM 5196 O O . LEU A 1 675 ? -8.003 7.174 39.801 1.00 93.88 675 LEU A O 1
ATOM 5200 N N . ARG A 1 676 ? -7.485 8.050 37.787 1.00 94.00 676 ARG A N 1
ATOM 5201 C CA . ARG A 1 676 ? -6.422 8.936 38.285 1.00 94.00 676 ARG A CA 1
ATOM 5202 C C . ARG A 1 676 ? -6.937 9.850 39.388 1.00 94.00 676 ARG A C 1
ATOM 5204 O O . ARG A 1 676 ? -6.310 9.962 40.440 1.00 94.00 676 ARG A O 1
ATOM 5211 N N . ILE A 1 677 ? -8.089 10.481 39.176 1.00 92.31 677 ILE A N 1
ATOM 5212 C CA . ILE A 1 677 ? -8.728 11.344 40.174 1.00 92.31 677 ILE A CA 1
ATOM 5213 C C . ILE A 1 677 ? -9.065 10.544 41.433 1.00 92.31 677 ILE A C 1
ATOM 5215 O O . ILE A 1 677 ? -8.740 10.992 42.529 1.00 92.31 677 ILE A O 1
ATOM 5219 N N . SER A 1 678 ? -9.649 9.350 41.292 1.00 90.62 678 SER A N 1
ATOM 5220 C CA . SER A 1 678 ? -10.024 8.511 42.440 1.00 90.62 678 SER A CA 1
ATOM 5221 C C . SER A 1 678 ? -8.832 8.096 43.314 1.00 90.62 678 SER A C 1
ATOM 5223 O O . SER A 1 678 ? -8.996 7.853 44.507 1.00 90.62 678 SER A O 1
ATOM 5225 N N . GLN A 1 679 ? -7.630 8.062 42.734 1.00 91.19 679 GLN A N 1
ATOM 5226 C CA . GLN A 1 679 ? -6.383 7.700 43.406 1.00 91.19 679 GLN A CA 1
ATOM 5227 C C . GLN A 1 679 ? -5.547 8.908 43.851 1.00 91.19 679 GLN A C 1
ATOM 5229 O O . GLN A 1 679 ? -4.464 8.722 44.402 1.00 91.19 679 GLN A O 1
ATOM 5234 N N . ASN A 1 680 ? -6.006 10.143 43.613 1.00 91.00 680 ASN A N 1
ATOM 5235 C CA . ASN A 1 680 ? -5.186 11.356 43.741 1.00 91.00 680 ASN A CA 1
ATOM 5236 C C . ASN A 1 680 ? -3.865 11.279 42.939 1.00 91.00 680 ASN A C 1
ATOM 5238 O O . ASN A 1 680 ? -2.835 11.795 43.375 1.00 91.00 680 ASN A O 1
ATOM 5242 N N . GLY A 1 681 ? -3.891 10.631 41.770 1.00 88.31 681 GLY A N 1
ATOM 5243 C CA . GLY A 1 681 ? -2.728 10.458 40.902 1.00 88.31 681 GLY A CA 1
ATOM 5244 C C . GLY A 1 681 ? -2.270 11.767 40.250 1.00 88.31 681 GLY A C 1
ATOM 5245 O O . GLY A 1 681 ? -3.087 12.613 39.869 1.00 88.31 681 GLY A O 1
ATOM 5246 N N . ASP A 1 682 ? -0.955 11.926 40.093 1.00 89.50 682 ASP A N 1
ATOM 5247 C CA . ASP A 1 682 ? -0.340 13.092 39.451 1.00 89.50 682 ASP A CA 1
ATOM 5248 C C . ASP A 1 682 ? -0.575 13.063 37.925 1.00 89.50 682 ASP A C 1
ATOM 5250 O O . ASP A 1 682 ? -0.160 12.105 37.270 1.00 89.50 682 ASP A O 1
ATOM 5254 N N . PRO A 1 683 ? -1.195 14.098 37.319 1.00 88.25 683 PRO A N 1
ATOM 5255 C CA . PRO A 1 683 ? -1.351 14.199 35.865 1.00 88.25 683 PRO A CA 1
ATOM 5256 C C . PRO A 1 683 ? -0.043 14.118 35.065 1.00 88.25 683 PRO A C 1
ATOM 5258 O O . PRO A 1 683 ? -0.085 13.826 33.874 1.00 88.25 683 PRO A O 1
ATOM 5261 N N . ASN A 1 684 ? 1.109 14.396 35.681 1.00 88.94 684 ASN A N 1
ATOM 5262 C CA . ASN A 1 684 ? 2.414 14.316 35.020 1.00 88.94 684 ASN A CA 1
ATOM 5263 C C . ASN A 1 684 ? 2.952 12.883 34.902 1.00 88.94 684 ASN A C 1
ATOM 5265 O O . ASN A 1 684 ? 3.939 12.670 34.204 1.00 88.94 684 ASN A O 1
ATOM 5269 N N . LYS A 1 685 ? 2.317 11.917 35.576 1.00 89.44 685 LYS A N 1
ATOM 5270 C CA . LYS A 1 685 ? 2.664 10.492 35.517 1.00 89.44 685 LYS A CA 1
ATOM 5271 C C . LYS A 1 685 ? 1.815 9.689 34.528 1.00 89.44 685 LYS A C 1
ATOM 5273 O O . LYS A 1 685 ? 1.939 8.473 34.447 1.00 89.44 685 LYS A O 1
ATOM 5278 N N . CYS A 1 686 ? 0.937 10.351 33.781 1.00 92.94 686 CYS A N 1
ATOM 5279 C CA . CYS A 1 686 ? 0.158 9.696 32.736 1.00 92.94 686 CYS A CA 1
ATOM 5280 C C . CYS A 1 686 ? 1.074 9.219 31.598 1.00 92.94 686 CYS A C 1
ATOM 5282 O O . CYS A 1 686 ? 2.013 9.927 31.222 1.00 92.94 686 CYS A O 1
ATOM 5284 N N . LEU A 1 687 ? 0.785 8.048 31.015 1.00 93.25 687 LEU A N 1
ATOM 5285 C CA . LEU A 1 687 ? 1.573 7.493 29.903 1.00 93.25 687 LEU A CA 1
ATOM 5286 C C . LEU A 1 687 ? 1.646 8.447 28.706 1.00 93.25 687 LEU A C 1
ATOM 5288 O O . LEU A 1 687 ? 2.699 8.567 28.080 1.00 93.25 687 LEU A O 1
ATOM 5292 N N . GLY A 1 688 ? 0.560 9.173 28.428 1.00 85.12 688 GLY A N 1
ATOM 5293 C CA . GLY A 1 688 ? 0.505 10.207 27.391 1.00 85.12 688 GLY A CA 1
ATOM 5294 C C . GLY A 1 688 ? 1.395 11.437 27.639 1.00 85.12 688 GLY A C 1
ATOM 5295 O O . GLY A 1 688 ? 1.487 12.299 26.765 1.00 85.12 688 GLY A O 1
ATOM 5296 N N . GLY A 1 689 ? 2.055 11.532 28.798 1.00 82.81 689 GLY A N 1
ATOM 5297 C CA . GLY A 1 689 ? 2.936 12.632 29.177 1.00 82.81 689 GLY A CA 1
ATOM 5298 C C . GLY A 1 689 ? 2.211 13.834 29.789 1.00 82.81 689 GLY A C 1
ATOM 5299 O O . GLY A 1 689 ? 1.002 13.829 30.030 1.00 82.81 689 GLY A O 1
ATOM 5300 N N . THR A 1 690 ? 2.977 14.893 30.060 1.00 78.19 690 THR A N 1
ATOM 5301 C CA . THR A 1 690 ? 2.506 16.096 30.758 1.00 78.19 690 THR A CA 1
ATOM 5302 C C . THR A 1 690 ? 1.286 16.717 30.077 1.00 78.19 690 THR A C 1
ATOM 5304 O O . THR A 1 690 ? 1.375 17.252 28.975 1.00 78.19 690 THR A O 1
ATOM 5307 N N . GLY A 1 691 ? 0.146 16.701 30.771 1.00 72.81 691 GLY A N 1
ATOM 5308 C CA . GLY A 1 691 ? -1.089 17.342 30.315 1.00 72.81 691 GLY A CA 1
ATOM 5309 C C . GLY A 1 691 ? -2.015 16.454 29.479 1.00 72.81 691 GLY A C 1
ATOM 5310 O O . GLY A 1 691 ? -3.182 16.821 29.333 1.00 72.81 691 GLY A O 1
ATOM 5311 N N . ASN A 1 692 ? -1.572 15.279 29.012 1.00 83.44 692 ASN A N 1
ATOM 5312 C CA . ASN A 1 692 ? -2.470 14.297 28.403 1.00 83.44 692 ASN A CA 1
ATOM 5313 C C . ASN A 1 692 ? -3.027 13.356 29.479 1.00 83.44 692 ASN A C 1
ATOM 5315 O O . ASN A 1 692 ? -2.353 12.447 29.954 1.00 83.44 692 ASN A O 1
ATOM 5319 N N . ARG A 1 693 ? -4.289 13.586 29.848 1.00 88.44 693 ARG A N 1
ATOM 5320 C CA . ARG A 1 693 ? -4.994 12.811 30.878 1.00 88.44 693 ARG A CA 1
ATOM 5321 C C . ARG A 1 693 ? -5.841 11.665 30.323 1.00 88.44 693 ARG A C 1
ATOM 5323 O O . ARG A 1 693 ? -6.443 10.925 31.094 1.00 88.44 693 ARG A O 1
ATOM 5330 N N . LYS A 1 694 ? -5.948 11.545 28.998 1.00 87.31 694 LYS A N 1
ATOM 5331 C CA . LYS A 1 694 ? -6.822 10.553 28.360 1.00 87.31 694 LYS A CA 1
ATOM 5332 C C . LYS A 1 694 ? -6.207 9.151 28.426 1.00 87.31 694 LYS A C 1
ATOM 5334 O O . LYS A 1 694 ? -6.920 8.201 28.727 1.00 87.31 694 LYS A O 1
ATOM 5339 N N . ASP A 1 695 ? -4.887 9.071 28.256 1.00 87.19 695 ASP A N 1
ATOM 5340 C CA . ASP A 1 695 ? -4.072 7.849 28.257 1.00 87.19 695 ASP A CA 1
ATOM 5341 C C . ASP A 1 695 ? -3.201 7.737 29.518 1.00 87.19 695 ASP A C 1
ATOM 5343 O O . ASP A 1 695 ? -1.971 7.781 29.445 1.00 87.19 695 ASP A O 1
ATOM 5347 N N . CYS A 1 696 ? -3.796 7.693 30.711 1.00 93.06 696 CYS A N 1
ATOM 5348 C CA . CYS A 1 696 ? -2.985 7.710 31.936 1.00 93.06 696 CYS A CA 1
ATOM 5349 C C . CYS A 1 696 ? -2.374 6.359 32.303 1.00 93.06 696 CYS A C 1
ATOM 5351 O O . CYS A 1 696 ? -1.258 6.336 32.816 1.00 93.06 696 CYS A O 1
ATOM 5353 N N . TYR A 1 697 ? -3.084 5.262 32.055 1.00 95.81 697 TYR A N 1
ATOM 5354 C CA . TYR A 1 697 ? -2.782 3.964 32.648 1.00 95.81 697 TYR A CA 1
ATOM 5355 C C . TYR A 1 697 ? -2.524 2.864 31.630 1.00 95.81 697 TYR A C 1
ATOM 5357 O O . TYR A 1 697 ? -1.569 2.126 31.807 1.00 95.81 697 TYR A O 1
ATOM 5365 N N . PHE A 1 698 ? -3.328 2.749 30.579 1.00 96.50 698 PHE A N 1
ATOM 5366 C CA . PHE A 1 698 ? -3.164 1.726 29.553 1.00 96.50 698 PHE A CA 1
ATOM 5367 C C . PHE A 1 698 ? -3.324 2.358 28.173 1.00 96.50 698 PHE A C 1
ATOM 5369 O O . PHE A 1 698 ? -4.383 2.906 27.861 1.00 96.50 698 PHE A O 1
ATOM 5376 N N . ARG A 1 699 ? -2.261 2.350 27.369 1.00 95.00 699 ARG A N 1
ATOM 5377 C CA . ARG A 1 699 ? -2.156 3.176 26.159 1.00 95.00 699 ARG A CA 1
ATOM 5378 C C . ARG A 1 699 ? -1.692 2.349 24.970 1.00 95.00 699 ARG A C 1
ATOM 5380 O O . ARG A 1 699 ? -0.675 1.672 25.067 1.00 95.00 699 ARG A O 1
ATOM 5387 N N . ALA A 1 700 ? -2.389 2.450 23.840 1.00 94.94 700 ALA A N 1
ATOM 5388 C CA . ALA A 1 700 ? -1.909 1.880 22.584 1.00 94.94 700 ALA A CA 1
ATOM 5389 C C . ALA A 1 700 ? -0.676 2.657 22.091 1.00 94.94 700 ALA A C 1
ATOM 5391 O O . ALA A 1 700 ? -0.670 3.893 22.060 1.00 94.94 700 ALA A O 1
ATOM 5392 N N . ILE A 1 701 ? 0.381 1.949 21.696 1.00 93.06 701 ILE A N 1
ATOM 5393 C CA . ILE A 1 701 ? 1.588 2.580 21.164 1.00 93.06 701 ILE A CA 1
ATOM 5394 C C . ILE A 1 701 ? 1.307 3.020 19.733 1.00 93.06 701 ILE A C 1
ATOM 5396 O O . ILE A 1 701 ? 1.120 2.205 18.834 1.00 93.06 701 ILE A O 1
ATOM 5400 N N . ARG A 1 702 ? 1.316 4.333 19.509 1.00 88.25 702 ARG A N 1
ATOM 5401 C CA . ARG A 1 702 ? 1.104 4.916 18.183 1.00 88.25 702 ARG A CA 1
ATOM 5402 C C . ARG A 1 702 ? 2.109 4.365 17.164 1.00 88.25 702 ARG A C 1
ATOM 5404 O O . ARG A 1 702 ? 3.314 4.421 17.402 1.00 88.25 702 ARG A O 1
ATOM 5411 N N . GLY A 1 703 ? 1.608 3.886 16.023 1.00 86.69 703 GLY A N 1
ATOM 5412 C CA . GLY A 1 703 ? 2.411 3.217 14.991 1.00 86.69 703 GLY A CA 1
ATOM 5413 C C . GLY A 1 703 ? 2.500 1.696 15.161 1.00 86.69 703 GLY A C 1
ATOM 5414 O O . GLY A 1 703 ? 3.014 1.015 14.277 1.00 86.69 703 GLY A O 1
ATOM 5415 N N . ALA A 1 704 ? 1.976 1.178 16.273 1.00 91.88 704 ALA A N 1
ATOM 5416 C CA . ALA A 1 704 ? 1.704 -0.232 16.551 1.00 91.88 704 ALA A CA 1
ATOM 5417 C C . ALA A 1 704 ? 0.295 -0.421 17.147 1.00 91.88 704 ALA A C 1
ATOM 5419 O O . ALA A 1 704 ? 0.006 -1.407 17.821 1.00 91.88 704 ALA A O 1
ATOM 5420 N N . ASP A 1 705 ? -0.580 0.553 16.900 1.00 93.44 705 ASP A N 1
ATOM 5421 C CA . ASP A 1 705 ? -1.980 0.615 17.307 1.00 93.44 705 ASP A CA 1
ATOM 5422 C C . ASP A 1 705 ? -2.916 0.073 16.213 1.00 93.44 705 ASP A C 1
ATOM 5424 O O . ASP A 1 705 ? -4.111 0.365 16.200 1.00 93.44 705 ASP A O 1
ATOM 5428 N N . PHE A 1 706 ? -2.377 -0.711 15.281 1.00 94.06 706 PHE A N 1
ATOM 5429 C CA . PHE A 1 706 ? -3.129 -1.421 14.257 1.00 94.06 706 PHE A CA 1
ATOM 5430 C C . PHE A 1 706 ? -2.464 -2.761 13.923 1.00 94.06 706 PHE A C 1
ATOM 5432 O O . PHE A 1 706 ? -1.245 -2.892 14.023 1.00 94.06 706 PHE A O 1
ATOM 5439 N N . ALA A 1 707 ? -3.272 -3.748 13.545 1.00 93.38 707 ALA A N 1
ATOM 5440 C CA . ALA A 1 707 ? -2.822 -5.085 13.183 1.00 93.38 707 ALA A CA 1
ATOM 5441 C C . ALA A 1 707 ? -3.565 -5.610 11.948 1.00 93.38 707 ALA A C 1
ATOM 5443 O O . ALA A 1 707 ? -4.695 -5.204 11.664 1.00 93.38 707 ALA A O 1
ATOM 5444 N N . TRP A 1 708 ? -2.921 -6.533 11.244 1.00 92.31 708 TRP A N 1
ATOM 5445 C CA . TRP A 1 708 ? -3.351 -7.124 9.986 1.00 92.31 708 TRP A CA 1
ATOM 5446 C C . TRP A 1 708 ? -3.331 -8.642 10.052 1.00 92.31 708 TRP A C 1
ATOM 5448 O O . TRP A 1 708 ? -2.314 -9.239 10.411 1.00 92.31 708 TRP A O 1
ATOM 5458 N N . TYR A 1 709 ? -4.429 -9.255 9.611 1.00 92.25 709 TYR A N 1
ATOM 5459 C CA . TYR A 1 709 ? -4.520 -10.684 9.335 1.00 92.25 709 TYR A CA 1
ATOM 5460 C C . TYR A 1 709 ? -4.814 -10.887 7.847 1.00 92.25 709 TYR A C 1
ATOM 5462 O O . TYR A 1 709 ? -5.833 -10.399 7.346 1.00 92.25 709 TYR A O 1
ATOM 5470 N N . SER A 1 710 ? -3.953 -11.621 7.133 1.00 91.62 710 SER A N 1
ATOM 5471 C CA . SER A 1 710 ? -4.123 -11.858 5.689 1.00 91.62 710 SER A CA 1
ATOM 5472 C C . SER A 1 710 ? -5.484 -12.443 5.347 1.00 91.62 710 SER A C 1
ATOM 5474 O O . SER A 1 710 ? -6.190 -11.915 4.485 1.00 91.62 710 SER A O 1
ATOM 5476 N N . LYS A 1 711 ? -5.870 -13.514 6.044 1.00 93.38 711 LYS A N 1
ATOM 5477 C CA . LYS A 1 711 ? -7.166 -14.166 5.891 1.00 93.38 711 LYS A CA 1
ATOM 5478 C C . LYS A 1 711 ? -7.618 -14.913 7.140 1.00 93.38 711 LYS A C 1
ATOM 5480 O O . LYS A 1 711 ? -6.818 -15.375 7.950 1.00 93.38 711 LYS A O 1
ATOM 5485 N N . ILE A 1 712 ? -8.931 -15.096 7.236 1.00 95.38 712 ILE A N 1
ATOM 5486 C CA . ILE A 1 712 ? -9.596 -15.987 8.183 1.00 95.38 712 ILE A CA 1
ATOM 5487 C C . ILE A 1 712 ? -10.522 -16.907 7.385 1.00 95.38 712 ILE A C 1
ATOM 5489 O O . ILE A 1 712 ? -11.470 -16.453 6.734 1.00 95.38 712 ILE A O 1
ATOM 5493 N N . ASN A 1 713 ? -10.245 -18.207 7.429 1.00 95.38 713 ASN A N 1
ATOM 5494 C CA . ASN A 1 713 ? -10.985 -19.222 6.688 1.00 95.38 713 ASN A CA 1
ATOM 5495 C C . ASN A 1 713 ? -12.435 -19.341 7.202 1.00 95.38 713 ASN A C 1
ATOM 5497 O O . ASN A 1 713 ? -12.709 -19.028 8.365 1.00 95.38 713 ASN A O 1
ATOM 5501 N N . PRO A 1 714 ? -13.382 -19.799 6.360 1.00 97.00 714 PRO A N 1
ATOM 5502 C CA . PRO A 1 714 ? -14.775 -19.972 6.758 1.00 97.00 714 PRO A CA 1
ATOM 5503 C C . PRO A 1 714 ? -14.908 -20.848 8.001 1.00 97.00 714 PRO A C 1
ATOM 5505 O O . PRO A 1 714 ? -14.336 -21.937 8.054 1.00 97.00 714 PRO A O 1
ATOM 5508 N N . LYS A 1 715 ? -15.716 -20.411 8.970 1.00 96.00 715 LYS A N 1
ATOM 5509 C CA . LYS A 1 715 ? -16.004 -21.158 10.204 1.00 96.00 715 LYS A CA 1
ATOM 5510 C C . LYS A 1 715 ? -14.766 -21.496 11.040 1.00 96.00 715 LYS A C 1
ATOM 5512 O O . LYS A 1 715 ? -14.792 -22.454 11.816 1.00 96.00 715 LYS A O 1
ATOM 5517 N N . MET A 1 716 ? -13.708 -20.700 10.918 1.00 94.12 716 MET A N 1
ATOM 5518 C CA . MET A 1 716 ? -12.461 -20.856 11.662 1.00 94.12 716 MET A CA 1
ATOM 5519 C C . MET A 1 716 ? -12.062 -19.559 12.357 1.00 94.12 716 MET A C 1
ATOM 5521 O O . MET A 1 716 ? -12.495 -18.466 11.983 1.00 94.12 716 MET A O 1
ATOM 5525 N N . SER A 1 717 ? -11.216 -19.700 13.375 1.00 92.81 717 SER A N 1
ATOM 5526 C CA . SER A 1 717 ? -10.485 -18.582 13.950 1.00 92.81 717 SER A CA 1
ATOM 5527 C C . SER A 1 717 ? -9.207 -18.291 13.170 1.00 92.81 717 SER A C 1
ATOM 5529 O O . SER A 1 717 ? -8.693 -19.151 12.441 1.00 92.81 717 SER A O 1
ATOM 5531 N N . TRP A 1 718 ? -8.697 -17.067 13.293 1.00 89.88 718 TRP A N 1
ATOM 5532 C CA . TRP A 1 718 ? -7.480 -16.629 12.615 1.00 89.88 718 TRP A CA 1
ATOM 5533 C C . TRP A 1 718 ? -6.306 -17.555 12.940 1.00 89.88 718 TRP A C 1
ATOM 5535 O O . TRP A 1 718 ? -5.665 -18.062 12.021 1.00 89.88 718 TRP A O 1
ATOM 5545 N N . GLY A 1 719 ? -6.123 -17.903 14.219 1.00 84.56 719 GLY A N 1
ATOM 5546 C CA . GLY A 1 719 ? -5.032 -18.777 14.650 1.00 84.56 719 GLY A CA 1
ATOM 5547 C C . GLY A 1 719 ? -5.055 -20.188 14.044 1.00 84.56 719 GLY A C 1
ATOM 5548 O O . GLY A 1 719 ? -4.045 -20.879 14.066 1.00 84.56 719 GLY A O 1
ATOM 5549 N N . LYS A 1 720 ? -6.188 -20.616 13.469 1.00 88.69 720 LYS A N 1
ATOM 5550 C CA . LYS A 1 720 ? -6.334 -21.891 12.742 1.00 88.69 720 LYS A CA 1
ATOM 5551 C C . LYS A 1 720 ? -6.292 -21.734 11.220 1.00 88.69 720 LYS A C 1
ATOM 5553 O O . LYS A 1 720 ? -6.272 -22.731 10.505 1.00 88.69 720 LYS A O 1
ATOM 5558 N N . SER A 1 721 ? -6.354 -20.503 10.716 1.00 89.19 721 SER A N 1
ATOM 5559 C CA . SER A 1 721 ? -6.475 -20.210 9.284 1.00 89.19 721 SER A CA 1
ATOM 5560 C C . SER A 1 721 ? -5.127 -20.138 8.573 1.00 89.19 721 SER A C 1
ATOM 5562 O O . SER A 1 721 ? -5.055 -20.453 7.385 1.00 89.19 721 SER A O 1
ATOM 5564 N N . VAL A 1 722 ? -4.082 -19.743 9.303 1.00 81.06 722 VAL A N 1
ATOM 5565 C CA . VAL A 1 722 ? -2.694 -19.657 8.829 1.00 81.06 722 VAL A CA 1
ATOM 5566 C C . VAL A 1 722 ? -1.776 -20.296 9.885 1.00 81.06 722 VAL A C 1
ATOM 5568 O O . VAL A 1 722 ? -1.063 -19.586 10.596 1.00 81.06 722 VAL A O 1
ATOM 5571 N N . PRO A 1 723 ? -1.868 -21.624 10.090 1.00 83.62 723 PRO A N 1
ATOM 5572 C CA . PRO A 1 723 ? -1.039 -22.302 11.075 1.00 83.62 723 PRO A CA 1
ATOM 5573 C C . PRO A 1 723 ? 0.412 -22.408 10.593 1.00 83.62 723 PRO A C 1
ATOM 5575 O O . PRO A 1 723 ? 0.673 -22.529 9.396 1.00 83.62 723 PRO A O 1
ATOM 5578 N N . ASP A 1 724 ? 1.347 -22.419 11.535 1.00 79.25 724 ASP A N 1
ATOM 5579 C CA . ASP A 1 724 ? 2.724 -22.831 11.295 1.00 79.25 724 ASP A CA 1
ATOM 5580 C C . ASP A 1 724 ? 2.830 -24.351 11.049 1.00 79.25 724 ASP A C 1
ATOM 5582 O O . ASP A 1 724 ? 1.844 -25.095 11.098 1.00 79.25 724 ASP A O 1
ATOM 5586 N N . GLU A 1 725 ? 4.051 -24.839 10.816 1.00 76.62 725 GLU A N 1
ATOM 5587 C CA . GLU A 1 725 ? 4.332 -26.266 10.588 1.00 76.62 725 GLU A CA 1
ATOM 5588 C C . GLU A 1 725 ? 3.883 -27.181 11.745 1.00 76.62 725 GLU A C 1
ATOM 5590 O O . GLU A 1 725 ? 3.696 -28.385 11.555 1.00 76.62 725 GLU A O 1
ATOM 5595 N N . THR A 1 726 ? 3.700 -26.631 12.950 1.00 78.12 726 THR A N 1
ATOM 5596 C CA . THR A 1 726 ? 3.259 -27.357 14.150 1.00 78.12 726 THR A CA 1
ATOM 5597 C C . THR A 1 726 ? 1.744 -27.327 14.352 1.00 78.12 726 THR A C 1
ATOM 5599 O O . THR A 1 726 ? 1.232 -28.012 15.240 1.00 78.12 726 THR A O 1
ATOM 5602 N N . GLY A 1 727 ? 1.013 -26.567 13.531 1.00 78.56 727 GLY A N 1
ATOM 5603 C CA . GLY A 1 727 ? -0.418 -26.328 13.702 1.00 78.56 727 GLY A CA 1
ATOM 5604 C C . GLY A 1 727 ? -0.751 -25.157 14.634 1.00 78.56 727 GLY A C 1
ATOM 5605 O O . GLY A 1 727 ? -1.924 -24.983 14.970 1.00 78.56 727 GLY A O 1
ATOM 5606 N N . SER A 1 728 ? 0.246 -24.380 15.069 1.00 80.88 728 SER A N 1
ATOM 5607 C CA . SER A 1 728 ? 0.089 -23.245 15.987 1.00 80.88 728 SER A CA 1
ATOM 5608 C C . SER A 1 728 ? -0.066 -21.925 15.219 1.00 80.88 728 SER A C 1
ATOM 5610 O O . SER A 1 728 ? 0.401 -21.823 14.086 1.00 80.88 728 SER A O 1
ATOM 5612 N N . PRO A 1 729 ? -0.700 -20.887 15.792 1.00 80.88 729 PRO A N 1
ATOM 5613 C CA . PRO A 1 729 ? -0.747 -19.573 15.155 1.00 80.88 729 PRO A CA 1
ATOM 5614 C C . PRO A 1 729 ? 0.662 -18.986 14.994 1.00 80.88 729 PRO A C 1
ATOM 5616 O O . PRO A 1 729 ? 1.433 -18.966 15.955 1.00 80.88 729 PRO A O 1
ATOM 5619 N N . ASN A 1 730 ? 0.981 -18.464 13.809 1.00 81.19 730 ASN A N 1
ATOM 5620 C CA . ASN A 1 730 ? 2.233 -17.746 13.583 1.00 81.19 730 ASN A CA 1
ATOM 5621 C C . ASN A 1 730 ? 2.066 -16.254 13.915 1.00 81.19 730 ASN A C 1
ATOM 5623 O O . ASN A 1 730 ? 1.289 -15.544 13.272 1.00 81.19 730 ASN A O 1
ATOM 5627 N N . PHE A 1 731 ? 2.805 -15.774 14.914 1.00 85.19 731 PHE A N 1
ATOM 5628 C CA . PHE A 1 731 ? 2.757 -14.384 15.356 1.00 85.19 731 PHE A CA 1
ATOM 5629 C C . PHE A 1 731 ? 3.942 -13.585 14.823 1.00 85.19 731 PHE A C 1
ATOM 5631 O O . PHE A 1 731 ? 5.097 -13.998 14.921 1.00 85.19 731 PHE A O 1
ATOM 5638 N N . ASN A 1 732 ? 3.653 -12.405 14.291 1.00 81.38 732 ASN A N 1
ATOM 5639 C CA . ASN A 1 732 ? 4.628 -11.484 13.727 1.00 81.38 732 ASN A CA 1
ATOM 5640 C C . ASN A 1 732 ? 4.234 -10.041 14.089 1.00 81.38 732 ASN A C 1
ATOM 5642 O O . ASN A 1 732 ? 3.184 -9.780 14.672 1.00 81.38 732 ASN A O 1
ATOM 5646 N N . SER A 1 733 ? 5.073 -9.067 13.746 1.00 81.19 733 SER A N 1
ATOM 5647 C CA . SER A 1 733 ? 4.798 -7.673 14.105 1.00 81.19 733 SER A CA 1
ATOM 5648 C C . SER A 1 733 ? 3.612 -7.047 13.363 1.00 81.19 733 SER A C 1
ATOM 5650 O O . SER A 1 733 ? 3.172 -5.983 13.787 1.00 81.19 733 SER A O 1
ATOM 5652 N N . ASN A 1 734 ? 3.088 -7.649 12.283 1.00 84.81 734 ASN A N 1
ATOM 5653 C CA . ASN A 1 734 ? 1.874 -7.139 11.638 1.00 84.81 734 ASN A CA 1
ATOM 5654 C C . ASN A 1 734 ? 0.598 -7.604 12.333 1.00 84.81 734 ASN A C 1
ATOM 5656 O O . ASN A 1 734 ? -0.392 -6.892 12.253 1.00 84.81 734 ASN A O 1
ATOM 5660 N N . ASN A 1 735 ? 0.596 -8.748 13.017 1.00 88.81 735 ASN A N 1
ATOM 5661 C CA . ASN A 1 735 ? -0.609 -9.311 13.633 1.00 88.81 735 ASN A CA 1
ATOM 5662 C C . ASN A 1 735 ? -0.734 -9.039 15.151 1.00 88.81 735 ASN A C 1
ATOM 5664 O O . ASN A 1 735 ? -1.702 -9.473 15.783 1.00 88.81 735 ASN A O 1
ATOM 5668 N N . ILE A 1 736 ? 0.191 -8.254 15.716 1.00 92.50 736 ILE A N 1
ATOM 5669 C CA . ILE A 1 736 ? 0.236 -7.874 17.135 1.00 92.50 736 ILE A CA 1
ATOM 5670 C C . ILE A 1 736 ? 0.098 -6.353 17.288 1.00 92.50 736 ILE A C 1
ATOM 5672 O O . ILE A 1 736 ? 0.838 -5.586 16.678 1.00 92.50 736 ILE A O 1
ATOM 5676 N N . LEU A 1 737 ? -0.795 -5.928 18.180 1.00 95.38 737 LEU A N 1
ATOM 5677 C CA . LEU A 1 737 ? -0.907 -4.553 18.672 1.00 95.38 737 LEU A CA 1
ATOM 5678 C C . LEU A 1 737 ? -0.001 -4.364 19.890 1.00 95.38 737 LEU A C 1
ATOM 5680 O O . LEU A 1 737 ? 0.006 -5.233 20.758 1.00 95.38 737 LEU A O 1
ATOM 5684 N N . LEU A 1 738 ? 0.706 -3.241 20.016 1.00 95.69 738 LEU A N 1
ATOM 5685 C CA . LEU A 1 738 ? 1.528 -2.964 21.202 1.00 95.69 738 LEU A CA 1
ATOM 5686 C C . LEU A 1 738 ? 0.880 -1.925 22.121 1.00 95.69 738 LEU A C 1
ATOM 5688 O O . LEU A 1 738 ? 0.378 -0.896 21.668 1.00 95.69 738 LEU A O 1
ATOM 5692 N N . PHE A 1 739 ? 0.948 -2.181 23.424 1.00 96.94 739 PHE A N 1
ATOM 5693 C CA . PHE A 1 739 ? 0.389 -1.348 24.483 1.00 96.94 739 PHE A CA 1
ATOM 5694 C C . PHE A 1 739 ? 1.394 -1.102 25.604 1.00 96.94 739 PHE A C 1
ATOM 5696 O O . PHE A 1 739 ? 2.278 -1.912 25.857 1.00 96.94 739 PHE A O 1
ATOM 5703 N N . GLU A 1 740 ? 1.217 0.008 26.308 1.00 96.44 740 GLU A N 1
ATOM 5704 C CA . GLU A 1 740 ? 1.942 0.378 27.521 1.00 96.44 740 GLU A CA 1
ATOM 5705 C C . GLU A 1 740 ? 1.002 0.262 28.720 1.00 96.44 740 GLU A C 1
ATOM 5707 O O . GLU A 1 740 ? -0.101 0.814 28.688 1.00 96.44 740 GLU A O 1
ATOM 5712 N N . ALA A 1 741 ? 1.451 -0.400 29.784 1.00 96.94 741 ALA A N 1
ATOM 5713 C CA . ALA A 1 741 ? 0.774 -0.470 31.070 1.00 96.94 741 ALA A CA 1
ATOM 5714 C C . ALA A 1 741 ? 1.562 0.338 32.109 1.00 96.94 741 ALA A C 1
ATOM 5716 O O . ALA A 1 741 ? 2.730 0.076 32.383 1.00 96.94 741 ALA A O 1
ATOM 5717 N N . SER A 1 742 ? 0.932 1.352 32.697 1.00 95.50 742 SER A N 1
ATOM 5718 C CA . SER A 1 742 ? 1.567 2.222 33.684 1.00 95.50 742 SER A CA 1
ATOM 5719 C C . SER A 1 742 ? 1.971 1.435 34.935 1.00 95.50 742 SER A C 1
ATOM 5721 O O . SER A 1 742 ? 1.182 0.620 35.420 1.00 95.50 742 SER A O 1
ATOM 5723 N N . PRO A 1 743 ? 3.157 1.703 35.513 1.00 93.69 743 PRO A N 1
ATOM 5724 C CA . PRO A 1 743 ? 3.559 1.107 36.788 1.00 93.69 743 PRO A CA 1
ATOM 5725 C C . PRO A 1 743 ? 2.657 1.537 37.954 1.00 93.69 743 PRO A C 1
ATOM 5727 O O . PRO A 1 743 ? 2.657 0.894 38.997 1.00 93.69 743 PRO A O 1
ATOM 5730 N N . ASP A 1 744 ? 1.879 2.611 37.784 1.00 92.12 744 ASP A N 1
ATOM 5731 C CA . ASP A 1 744 ? 0.957 3.114 38.801 1.00 92.12 744 ASP A CA 1
ATOM 5732 C C . ASP A 1 744 ? -0.443 2.458 38.718 1.00 92.12 744 ASP A C 1
ATOM 5734 O O . ASP A 1 744 ? -1.348 2.871 39.446 1.00 92.12 744 ASP A O 1
ATOM 5738 N N . ILE A 1 745 ? -0.667 1.460 37.846 1.00 93.62 745 ILE A N 1
ATOM 5739 C CA . ILE A 1 745 ? -1.931 0.703 37.831 1.00 93.62 745 ILE A CA 1
ATOM 5740 C C . ILE A 1 745 ? -2.010 -0.192 39.075 1.00 93.62 745 ILE A C 1
ATOM 5742 O O . ILE A 1 745 ? -1.145 -1.046 39.255 1.00 93.62 745 ILE A O 1
ATOM 5746 N N . PRO A 1 746 ? -3.064 -0.096 39.907 1.00 91.94 746 PRO A N 1
ATOM 5747 C CA . PRO A 1 746 ? -3.246 -1.061 40.979 1.00 91.94 746 PRO A CA 1
ATOM 5748 C C . PRO A 1 746 ? -3.612 -2.450 40.439 1.00 91.94 746 PRO A C 1
ATOM 5750 O O . PRO A 1 746 ? -4.499 -2.551 39.580 1.00 91.94 746 PRO A O 1
ATOM 5753 N N . PRO A 1 747 ? -3.051 -3.523 41.012 1.00 93.88 747 PRO A N 1
ATOM 5754 C CA . PRO A 1 747 ? -3.485 -4.884 40.718 1.00 93.88 747 PRO A CA 1
ATOM 5755 C C . PRO A 1 747 ? -4.972 -5.069 41.052 1.00 93.88 747 PRO A C 1
ATOM 5757 O O . PRO A 1 747 ? -5.505 -4.485 42.002 1.00 93.88 747 PRO A O 1
ATOM 5760 N N . GLY A 1 748 ? -5.666 -5.865 40.248 1.00 94.50 748 GLY A N 1
ATOM 5761 C CA . GLY A 1 748 ? -7.118 -6.041 40.267 1.00 94.50 748 GLY A CA 1
ATOM 5762 C C . GLY A 1 748 ? -7.904 -4.978 39.489 1.00 94.50 748 GLY A C 1
ATOM 5763 O O . GLY A 1 748 ? -9.135 -5.036 39.475 1.00 94.50 748 GLY A O 1
ATOM 5764 N N . THR A 1 749 ? -7.239 -4.008 38.850 1.00 96.19 749 THR A N 1
ATOM 5765 C CA . THR A 1 749 ? -7.912 -3.024 37.985 1.00 96.19 749 THR A CA 1
ATOM 5766 C C . THR A 1 749 ? -8.388 -3.692 36.697 1.00 96.19 749 THR A C 1
ATOM 5768 O O . THR A 1 749 ? -7.622 -4.391 36.037 1.00 96.19 749 THR A O 1
ATOM 5771 N N . VAL A 1 750 ? -9.650 -3.456 36.332 1.00 97.19 750 VAL A N 1
ATOM 5772 C CA . VAL A 1 750 ? -10.287 -4.041 35.144 1.00 97.19 750 VAL A CA 1
ATOM 5773 C C . VAL A 1 750 ? -10.413 -2.991 34.048 1.00 97.19 750 VAL A C 1
ATOM 5775 O O . VAL A 1 750 ? -10.969 -1.913 34.284 1.00 97.19 750 VAL A O 1
ATOM 5778 N N . PHE A 1 751 ? -9.950 -3.336 32.850 1.00 97.44 751 PHE A N 1
ATOM 5779 C CA . PHE A 1 751 ? -10.062 -2.524 31.643 1.00 97.44 751 PHE A CA 1
ATOM 5780 C C . PHE A 1 751 ? -10.947 -3.206 30.601 1.00 97.44 751 PHE A C 1
ATOM 5782 O O . PHE A 1 751 ? -11.015 -4.432 30.554 1.00 97.44 751 PHE A O 1
ATOM 5789 N N . ASP A 1 752 ? -11.598 -2.401 29.763 1.00 96.62 752 ASP A N 1
ATOM 5790 C CA . ASP A 1 752 ? -12.295 -2.832 28.547 1.00 96.62 752 ASP A CA 1
ATOM 5791 C C . ASP A 1 752 ? -11.891 -1.911 27.393 1.00 96.62 752 ASP A C 1
ATOM 5793 O O . ASP A 1 752 ? -12.105 -0.695 27.445 1.00 96.62 752 ASP A O 1
ATOM 5797 N N . CYS A 1 753 ? -11.255 -2.490 26.378 1.00 97.25 753 CYS A N 1
ATOM 5798 C CA . CYS A 1 753 ? -10.809 -1.799 25.180 1.00 97.25 753 CYS A CA 1
ATOM 5799 C C . CYS A 1 753 ? -11.721 -2.114 23.992 1.00 97.25 753 CYS A C 1
ATOM 5801 O O . CYS A 1 753 ? -11.907 -3.273 23.618 1.00 97.25 753 CYS A O 1
ATOM 5803 N N . ARG A 1 754 ? -12.240 -1.060 23.356 1.00 95.75 754 ARG A N 1
ATOM 5804 C CA . ARG A 1 754 ? -13.139 -1.131 22.198 1.00 95.75 754 ARG A CA 1
ATOM 5805 C C . ARG A 1 754 ? -12.350 -1.040 20.900 1.00 95.75 754 ARG A C 1
ATOM 5807 O O . ARG A 1 754 ? -12.145 0.050 20.358 1.00 95.75 754 ARG A O 1
ATOM 5814 N N . PHE A 1 755 ? -11.915 -2.192 20.409 1.00 97.19 755 PHE A N 1
ATOM 5815 C CA . PHE A 1 755 ? -11.240 -2.310 19.124 1.00 97.19 755 PHE A CA 1
ATOM 5816 C C . PHE A 1 755 ? -12.216 -2.147 17.965 1.00 97.19 755 PHE A C 1
ATOM 5818 O O . PHE A 1 755 ? -13.359 -2.606 18.023 1.00 97.19 755 PHE A O 1
ATOM 5825 N N . ARG A 1 756 ? -11.743 -1.533 16.881 1.00 97.56 756 ARG A N 1
ATOM 5826 C CA . ARG A 1 756 ? -12.490 -1.405 15.628 1.00 97.56 756 ARG A CA 1
ATOM 5827 C C . ARG A 1 756 ? -11.911 -2.362 14.600 1.00 97.56 756 ARG A C 1
ATOM 5829 O O . ARG A 1 756 ? -10.716 -2.336 14.338 1.00 97.56 756 ARG A O 1
ATOM 5836 N N . VAL A 1 757 ? -12.756 -3.210 14.027 1.00 97.38 757 VAL A N 1
ATOM 5837 C CA . VAL A 1 757 ? -12.354 -4.257 13.085 1.00 97.38 757 VAL A CA 1
ATOM 5838 C C . VAL A 1 757 ? -13.075 -4.086 11.756 1.00 97.38 757 VAL A C 1
ATOM 5840 O O . VAL A 1 757 ? -14.274 -3.807 11.715 1.00 97.38 757 VAL A O 1
ATOM 5843 N N . ARG A 1 758 ? -12.366 -4.289 10.650 1.00 96.38 758 ARG A N 1
ATOM 5844 C CA . ARG A 1 758 ? -12.960 -4.418 9.313 1.00 96.38 758 ARG A CA 1
ATOM 5845 C C . ARG A 1 758 ? -12.130 -5.359 8.448 1.00 96.38 758 ARG A C 1
ATOM 5847 O O . ARG A 1 758 ? -11.110 -5.858 8.898 1.00 96.38 758 ARG A O 1
ATOM 5854 N N . PHE A 1 759 ? -12.575 -5.617 7.225 1.00 97.56 759 PHE A N 1
ATOM 5855 C CA . PHE A 1 759 ? -11.840 -6.457 6.282 1.00 97.56 759 PHE A CA 1
ATOM 5856 C C . PHE A 1 759 ? -12.179 -6.098 4.831 1.00 97.56 759 PHE A C 1
ATOM 5858 O O . PHE A 1 759 ? -13.258 -5.567 4.566 1.00 97.56 759 PHE A O 1
ATOM 5865 N N . THR A 1 760 ? -11.281 -6.369 3.886 1.00 97.19 760 THR A N 1
ATOM 5866 C CA . THR A 1 760 ? -11.336 -5.842 2.511 1.00 97.19 760 THR A CA 1
ATOM 5867 C C . THR A 1 760 ? -12.544 -6.325 1.708 1.00 97.19 760 THR A C 1
ATOM 5869 O O . THR A 1 760 ? -13.173 -5.535 1.003 1.00 97.19 760 THR A O 1
ATOM 5872 N N . ASN A 1 761 ? -12.939 -7.596 1.836 1.00 97.06 761 ASN A N 1
ATOM 5873 C CA . ASN A 1 761 ? -14.144 -8.128 1.184 1.00 97.06 761 ASN A CA 1
ATOM 5874 C C . ASN A 1 761 ? -15.431 -7.944 2.008 1.00 97.06 761 ASN A C 1
ATOM 5876 O O . ASN A 1 761 ? -16.384 -8.718 1.891 1.00 97.06 761 ASN A O 1
ATOM 5880 N N . CYS A 1 762 ? -15.478 -6.910 2.844 1.00 96.44 762 CYS A N 1
ATOM 5881 C CA . CYS A 1 762 ? -16.650 -6.552 3.626 1.00 96.44 762 CYS A CA 1
ATOM 5882 C C . CYS A 1 762 ? -17.628 -5.675 2.834 1.00 96.44 762 CYS A C 1
ATOM 5884 O O . CYS A 1 762 ? -17.253 -4.660 2.248 1.00 96.44 762 CYS A O 1
ATOM 5886 N N . THR A 1 763 ? -18.914 -6.024 2.866 1.00 90.25 763 THR A N 1
ATOM 5887 C CA . THR A 1 763 ? -19.958 -5.321 2.104 1.00 90.25 763 THR A CA 1
ATOM 5888 C C . THR A 1 763 ? -20.205 -3.910 2.640 1.00 90.25 763 THR A C 1
ATOM 5890 O O . THR A 1 763 ? -20.285 -2.962 1.863 1.00 90.25 763 THR A O 1
ATOM 5893 N N . GLU A 1 764 ? -20.369 -3.768 3.954 1.00 92.19 764 GLU A N 1
ATOM 5894 C CA . GLU A 1 764 ? -20.737 -2.514 4.626 1.00 92.19 764 GLU A CA 1
ATOM 5895 C C . GLU A 1 764 ? -19.563 -1.779 5.281 1.00 92.19 764 GLU A C 1
ATOM 5897 O O . GLU A 1 764 ? -19.760 -0.679 5.787 1.00 92.19 764 GLU A O 1
ATOM 5902 N N . CYS A 1 765 ? -18.348 -2.336 5.245 1.00 94.69 765 CYS A N 1
ATOM 5903 C CA . CYS A 1 765 ? -17.163 -1.676 5.809 1.00 94.69 765 CYS A CA 1
ATOM 5904 C C . CYS A 1 765 ? -16.651 -0.520 4.940 1.00 94.69 765 CYS A C 1
ATOM 5906 O O . CYS A 1 765 ? -15.820 0.259 5.388 1.00 94.69 765 CYS A O 1
ATOM 5908 N N . PHE A 1 766 ? -17.128 -0.425 3.697 1.00 92.94 766 PHE A N 1
ATOM 5909 C CA . PHE A 1 766 ? -16.722 0.617 2.753 1.00 92.94 766 PHE A CA 1
ATOM 5910 C C . PHE A 1 766 ? -17.894 1.286 2.049 1.00 9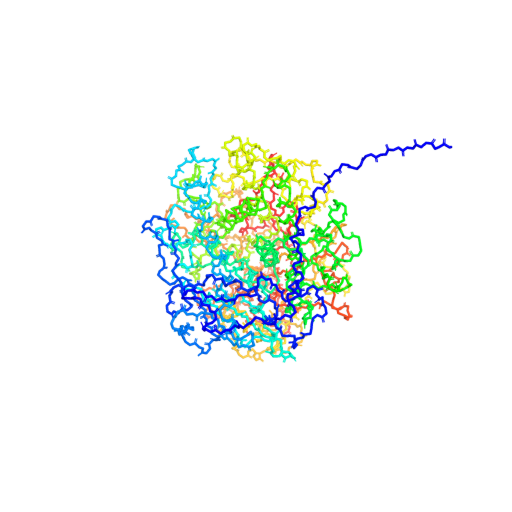2.94 766 PHE A C 1
ATOM 5912 O O . PHE A 1 766 ? -17.753 2.418 1.613 1.00 92.94 766 PHE A O 1
ATOM 5919 N N . THR A 1 767 ? -19.042 0.611 1.972 1.00 90.44 767 THR A N 1
ATOM 5920 C CA . THR A 1 767 ? -20.229 1.109 1.283 1.00 90.44 767 THR A CA 1
ATOM 5921 C C . THR A 1 767 ? -21.392 1.292 2.256 1.00 90.44 767 THR A C 1
ATOM 5923 O O . THR A 1 767 ? -21.779 0.363 2.973 1.00 90.44 767 THR A O 1
ATOM 5926 N N . LYS A 1 768 ? -21.996 2.478 2.237 1.00 87.50 768 LYS A N 1
ATOM 5927 C CA . LYS A 1 768 ? -23.130 2.875 3.065 1.00 87.50 768 LYS A CA 1
ATOM 5928 C C . LYS A 1 768 ? -24.429 2.313 2.493 1.00 87.50 768 LYS A C 1
ATOM 5930 O O . LYS A 1 768 ? -25.017 2.843 1.556 1.00 87.50 768 LYS A O 1
ATOM 5935 N N . GLN A 1 769 ? -24.897 1.199 3.061 1.00 74.81 769 GLN A N 1
ATOM 5936 C CA . GLN A 1 769 ? -26.088 0.494 2.559 1.00 74.81 769 GLN A CA 1
ATOM 5937 C C . GLN A 1 769 ? -27.382 1.322 2.625 1.00 74.81 769 GLN A C 1
ATOM 5939 O O . GLN A 1 769 ? -28.318 1.034 1.885 1.00 74.81 769 GLN A O 1
ATOM 5944 N N . SER A 1 770 ? -27.450 2.321 3.510 1.00 69.31 770 SER A N 1
ATOM 5945 C CA . SER A 1 770 ? -28.607 3.212 3.635 1.00 69.31 770 SER A CA 1
ATOM 5946 C C . SER A 1 770 ? -28.732 4.226 2.496 1.00 69.31 770 SER A C 1
ATOM 5948 O O . SER A 1 770 ? -29.787 4.844 2.360 1.00 69.31 770 SER A O 1
ATOM 5950 N N . ASP A 1 771 ? -27.685 4.410 1.690 1.00 66.88 771 ASP A N 1
ATOM 5951 C CA . ASP A 1 771 ? -27.706 5.351 0.575 1.00 66.88 771 ASP A CA 1
ATOM 5952 C C . ASP A 1 771 ? -28.353 4.701 -0.651 1.00 66.88 771 ASP A C 1
ATOM 5954 O O . ASP A 1 771 ? -28.081 3.549 -0.990 1.00 66.88 771 ASP A O 1
ATOM 5958 N N . VAL A 1 772 ? -29.197 5.463 -1.355 1.00 58.75 772 VAL A N 1
ATOM 5959 C CA . VAL A 1 772 ? -30.036 4.979 -2.474 1.00 58.75 772 VAL A CA 1
ATOM 5960 C C . VAL A 1 772 ? -29.216 4.314 -3.592 1.00 58.75 772 VAL A C 1
ATOM 5962 O O . VAL A 1 772 ? -29.724 3.432 -4.282 1.00 58.75 772 VAL A O 1
ATOM 5965 N N . ASN A 1 773 ? -27.941 4.687 -3.737 1.00 65.81 773 ASN A N 1
ATOM 5966 C CA . ASN A 1 773 ? -27.027 4.146 -4.746 1.00 65.81 773 ASN A CA 1
ATOM 5967 C C . ASN A 1 773 ? -25.942 3.218 -4.169 1.00 65.81 773 ASN A C 1
ATOM 5969 O O . ASN A 1 773 ? -25.127 2.707 -4.936 1.00 65.81 773 ASN A O 1
ATOM 5973 N N . GLY A 1 774 ? -25.927 2.996 -2.848 1.00 76.81 774 GLY A N 1
ATOM 5974 C CA . GLY A 1 774 ? -24.855 2.281 -2.157 1.00 76.81 774 GLY A CA 1
ATOM 5975 C C . GLY A 1 774 ? -23.499 2.940 -2.391 1.00 76.81 774 GLY A C 1
ATOM 5976 O O . GLY A 1 774 ? -22.613 2.299 -2.954 1.00 76.81 774 GLY A O 1
ATOM 5977 N N . ASP A 1 775 ? -23.373 4.212 -2.010 1.00 86.75 775 ASP A N 1
ATOM 5978 C CA . ASP A 1 775 ? -22.123 4.964 -2.136 1.00 86.75 775 ASP A CA 1
ATOM 5979 C C . ASP A 1 775 ? -21.132 4.628 -1.016 1.00 86.75 775 ASP A C 1
ATOM 5981 O O . ASP A 1 775 ? -21.491 3.989 -0.023 1.00 86.75 775 ASP A O 1
ATOM 5985 N N . ASP A 1 776 ? -19.879 5.029 -1.180 1.00 91.38 776 ASP A N 1
ATOM 5986 C CA . ASP A 1 776 ? -18.848 4.783 -0.184 1.00 91.38 776 ASP A CA 1
ATOM 5987 C C . ASP A 1 776 ? -19.021 5.686 1.053 1.00 91.38 776 ASP A C 1
ATOM 5989 O O . ASP A 1 776 ? -19.647 6.749 1.010 1.00 91.38 776 ASP A O 1
ATOM 5993 N N . TRP A 1 777 ? -18.505 5.222 2.194 1.00 92.00 777 TRP A N 1
ATOM 5994 C CA . TRP A 1 777 ? -18.434 6.044 3.405 1.00 92.00 777 TRP A CA 1
ATOM 5995 C C . TRP A 1 777 ? -17.522 7.249 3.169 1.00 92.00 777 TRP A C 1
ATOM 5997 O O . TRP A 1 777 ? -16.453 7.119 2.563 1.00 92.00 777 TRP A O 1
ATOM 6007 N N . LEU A 1 778 ? -17.925 8.402 3.695 1.00 90.56 778 LEU A N 1
ATOM 6008 C CA . LEU A 1 778 ? -17.119 9.615 3.685 1.00 90.56 778 LEU A CA 1
ATOM 6009 C C . LEU A 1 778 ? -15.932 9.452 4.639 1.00 90.56 778 LEU A C 1
ATOM 6011 O O . LEU A 1 778 ? -16.027 8.777 5.664 1.00 90.56 778 LEU A O 1
ATOM 6015 N N . ASP A 1 779 ? -14.809 10.100 4.337 1.00 90.06 779 ASP A N 1
ATOM 6016 C CA . ASP A 1 779 ? -13.545 9.843 5.041 1.00 90.06 779 ASP A CA 1
ATOM 6017 C C . ASP A 1 779 ? -13.619 10.135 6.545 1.00 90.06 779 ASP A C 1
ATOM 6019 O O . ASP A 1 779 ? -13.010 9.418 7.339 1.00 90.06 779 ASP A O 1
ATOM 6023 N N . PHE A 1 780 ? -14.385 11.158 6.938 1.00 88.94 780 PHE A N 1
ATOM 6024 C CA . PHE A 1 780 ? -14.562 11.513 8.347 1.00 88.94 780 PHE A CA 1
ATOM 6025 C C . PHE A 1 780 ? -15.407 10.496 9.120 1.00 88.94 780 PHE A C 1
ATOM 6027 O O . PHE A 1 780 ? -15.272 10.389 10.333 1.00 88.94 780 PHE A O 1
ATOM 6034 N N . GLU A 1 781 ? -16.278 9.734 8.448 1.00 92.06 781 GLU A N 1
ATOM 6035 C CA . GLU A 1 781 ? -17.129 8.755 9.131 1.00 92.06 781 GLU A CA 1
ATOM 6036 C C . GLU A 1 781 ? -16.255 7.666 9.779 1.00 92.06 781 GLU A C 1
ATOM 6038 O O . GLU A 1 781 ? -16.556 7.214 10.880 1.00 92.06 781 GLU A O 1
ATOM 6043 N N . TYR A 1 782 ? -15.086 7.364 9.194 1.00 93.50 782 TYR A N 1
ATOM 6044 C CA . TYR A 1 782 ? -14.093 6.448 9.764 1.00 93.50 782 TYR A CA 1
ATOM 6045 C C . TYR A 1 782 ? -13.432 6.946 11.065 1.00 93.50 782 TYR A C 1
ATOM 6047 O O . TYR A 1 782 ? -12.729 6.169 11.717 1.00 93.50 782 TYR A O 1
ATOM 6055 N N . SER A 1 783 ? -13.653 8.193 11.491 1.00 91.94 783 SER A N 1
ATOM 6056 C CA . SER A 1 783 ? -13.274 8.656 12.836 1.00 91.94 783 SER A CA 1
ATOM 6057 C C . SER A 1 783 ? -14.171 8.069 13.927 1.00 91.94 783 SER A C 1
ATOM 6059 O O . SER A 1 783 ? -13.773 8.049 15.087 1.00 91.94 783 SER A O 1
ATOM 6061 N N . GLY A 1 784 ? -15.356 7.570 13.567 1.00 92.06 784 GLY A N 1
ATOM 6062 C CA . GLY A 1 784 ? -16.370 7.071 14.489 1.00 92.06 784 GLY A CA 1
ATOM 6063 C C . GLY A 1 784 ? -16.496 5.536 14.545 1.00 92.06 784 GLY A C 1
ATOM 6064 O O . GLY A 1 784 ? -15.553 4.802 14.215 1.00 92.06 784 GLY A O 1
ATOM 6065 N N . PRO A 1 785 ? -17.668 5.027 14.985 1.00 90.06 785 PRO A N 1
ATOM 6066 C CA . PRO A 1 785 ? -17.946 3.592 15.149 1.00 90.06 785 PRO A CA 1
ATOM 6067 C C . PRO A 1 785 ? -18.176 2.875 13.817 1.00 90.06 785 PRO A C 1
ATOM 6069 O O . PRO A 1 785 ? -17.838 1.706 13.650 1.00 90.06 785 PRO A O 1
ATOM 6072 N N . GLN A 1 786 ? -18.808 3.562 12.869 1.00 88.75 786 GLN A N 1
ATOM 6073 C CA . GLN A 1 786 ? -19.114 3.042 11.550 1.00 88.75 786 GLN A CA 1
ATOM 6074 C C . GLN A 1 786 ? -17.998 3.503 10.614 1.00 88.75 786 GLN A C 1
ATOM 6076 O O . GLN A 1 786 ? -17.596 4.652 10.701 1.00 88.75 786 GLN A O 1
ATOM 6081 N N . PRO A 1 787 ? -17.462 2.623 9.759 1.00 92.88 787 PRO A N 1
ATOM 6082 C CA . PRO A 1 787 ? -18.097 1.393 9.289 1.00 92.88 787 PRO A CA 1
ATOM 6083 C C . PRO A 1 787 ? -17.577 0.094 9.932 1.00 92.88 787 PRO A C 1
ATOM 6085 O O . PRO A 1 787 ? -17.804 -0.998 9.410 1.00 92.88 787 PRO A O 1
ATOM 6088 N N . PHE A 1 788 ? -16.914 0.187 11.081 1.00 96.00 788 PHE A N 1
ATOM 6089 C CA . PHE A 1 788 ? -16.240 -0.931 11.740 1.00 96.00 788 PHE A CA 1
ATOM 6090 C C . PHE A 1 788 ? -17.189 -1.852 12.520 1.00 96.00 788 PHE A C 1
ATOM 6092 O O . PHE A 1 788 ? -18.298 -1.467 12.894 1.00 96.00 788 PHE A O 1
ATOM 6099 N N . LYS A 1 789 ? -16.745 -3.087 12.764 1.00 96.75 789 LYS A N 1
ATOM 6100 C CA . LYS A 1 789 ? -17.252 -3.970 13.819 1.00 96.75 789 LYS A CA 1
ATOM 6101 C C . LYS A 1 789 ? -16.531 -3.616 15.118 1.00 96.75 789 LYS A C 1
ATOM 6103 O O . LYS A 1 789 ? -15.303 -3.570 15.123 1.00 96.75 789 LYS A O 1
ATOM 6108 N N . ILE A 1 790 ? -17.262 -3.408 16.209 1.00 97.12 790 ILE A N 1
ATOM 6109 C CA . ILE A 1 790 ? -16.636 -3.173 17.519 1.00 97.12 790 ILE A CA 1
ATOM 6110 C C . ILE A 1 790 ? -16.409 -4.514 18.227 1.00 97.12 790 ILE A C 1
ATOM 6112 O O . ILE A 1 790 ? -17.327 -5.335 18.316 1.00 97.12 790 ILE A O 1
ATOM 6116 N N . ILE A 1 791 ? -15.180 -4.742 18.697 1.00 96.69 791 ILE A N 1
ATOM 6117 C CA . ILE A 1 791 ? -14.757 -5.930 19.445 1.00 96.69 791 ILE A CA 1
ATOM 6118 C C . ILE A 1 791 ? -14.202 -5.492 20.801 1.00 96.69 791 ILE A C 1
ATOM 6120 O O . ILE A 1 791 ? -13.312 -4.647 20.868 1.00 96.69 791 ILE A O 1
ATOM 6124 N N . HIS A 1 792 ? -14.723 -6.086 21.871 1.00 95.88 792 HIS A N 1
ATOM 6125 C CA . HIS A 1 792 ? -14.291 -5.806 23.237 1.00 95.88 792 HIS A CA 1
ATOM 6126 C C . HIS A 1 792 ? -13.125 -6.700 23.644 1.00 95.88 792 HIS A C 1
ATOM 6128 O O . HIS A 1 792 ? -13.162 -7.917 23.451 1.00 95.88 792 HIS A O 1
ATOM 6134 N N . PHE A 1 793 ? -12.124 -6.092 24.264 1.00 95.44 793 PHE A N 1
ATOM 6135 C CA . PHE A 1 793 ? -11.036 -6.772 24.947 1.00 95.44 793 PHE A CA 1
ATOM 6136 C C . PHE A 1 793 ? -11.042 -6.356 26.406 1.00 95.44 793 PHE A C 1
ATOM 6138 O O . PHE A 1 793 ? -10.625 -5.252 26.755 1.00 95.44 793 PHE A O 1
ATOM 6145 N N . GLN A 1 794 ? -11.539 -7.255 27.248 1.00 95.44 794 GLN A N 1
ATOM 6146 C CA . GLN A 1 794 ? -11.602 -7.043 28.681 1.00 95.44 794 GLN A CA 1
ATOM 6147 C C . GLN A 1 794 ? -10.523 -7.865 29.377 1.00 95.44 794 GLN A C 1
ATOM 6149 O O . GLN A 1 794 ? -10.392 -9.065 29.131 1.00 95.44 794 GLN A O 1
ATOM 6154 N N . PHE A 1 795 ? -9.788 -7.230 30.283 1.00 95.44 795 PHE A N 1
ATOM 6155 C CA . PHE A 1 795 ? -8.761 -7.884 31.083 1.00 95.44 795 PHE A CA 1
ATOM 6156 C C . PHE A 1 795 ? -8.677 -7.276 32.482 1.00 95.44 795 PHE A C 1
ATOM 6158 O O . PHE A 1 795 ? -9.143 -6.161 32.736 1.00 95.44 795 PHE A O 1
ATOM 6165 N N . THR A 1 796 ? -8.064 -8.030 33.386 1.00 96.38 796 THR A N 1
ATOM 6166 C CA . THR A 1 796 ? -7.729 -7.589 34.739 1.00 96.38 796 THR A CA 1
ATOM 6167 C C . THR A 1 796 ? -6.215 -7.555 34.851 1.00 96.38 796 THR A C 1
ATOM 6169 O O . THR A 1 796 ? -5.560 -8.511 34.449 1.00 96.38 796 THR A O 1
ATOM 6172 N N . VAL A 1 797 ? -5.665 -6.476 35.395 1.00 95.12 797 VAL A N 1
ATOM 6173 C CA . VAL A 1 797 ? -4.241 -6.396 35.750 1.00 95.12 797 VAL A CA 1
ATOM 6174 C C . VAL A 1 797 ? -4.021 -7.205 37.023 1.00 95.12 797 VAL A C 1
ATOM 6176 O O . VAL A 1 797 ? -4.798 -7.044 37.962 1.00 95.12 797 VAL A O 1
ATOM 6179 N N . ILE A 1 798 ? -3.031 -8.091 37.073 1.00 86.94 798 ILE A N 1
ATOM 6180 C CA . ILE A 1 798 ? -3.008 -9.174 38.078 1.00 86.94 798 ILE A CA 1
ATOM 6181 C C . ILE A 1 798 ? -1.872 -9.134 39.105 1.00 86.94 798 ILE A C 1
ATOM 6183 O O . ILE A 1 798 ? -2.032 -9.793 40.129 1.00 86.94 798 ILE A O 1
ATOM 6187 N N . ASP A 1 799 ? -0.823 -8.331 38.915 1.00 68.94 799 ASP A N 1
ATOM 6188 C CA . ASP A 1 799 ? 0.347 -8.301 39.812 1.00 68.94 799 ASP A CA 1
ATOM 6189 C C . ASP A 1 799 ? 0.762 -6.902 40.248 1.00 68.94 799 ASP A C 1
ATOM 6191 O O . ASP A 1 799 ? 0.765 -6.002 39.386 1.00 68.94 799 ASP A O 1
#